Protein AF-A0AAD4CTZ5-F1 (afdb_monomer_lite)

Foldseek 3Di:
DVVVVVVVVVVVVVVCVVVPLFPADAFDKDFLDFDFDQWAWAEWDADLVGKIWIFTLPPATWIWIWPPSVDNDIDIDTQDTDDLFRGWAEKDDLDVQKMKTKTFHAPDVQWFDAQGIAIKIWHCVQVVVPPNDHIDIDGLETDNRAIDWHEKDAQPVRSQWIWIAGLAQQFTWIARSVVSDIDTAGHAPQQWADNPDPHSGRWHYWDDAPQKIWTAGFQQQWIWIWGHDSSRHGDVPIHIDTQEGDPARTWHEWDAQLDNVFRWIWTWGFQQLWIWIQGRNHSIHTRHGHLPDQPRQGWNYWDFHNYDVRNQKIWTKHSQVPPRGRPPDGRTGITIMIGGNVVVVVVVVVVVVVVVVVVVVVVVCVVVVVVVVVVVVVCVVPDDDPVRVVVVVVVVVVVVVVVPDDDDDDDDDDDDYDDDDDDDDDDDDDDDDDDDDDPVVVVVVVPPDPPDPDDDPVPPPPVLLVQLVVLVVVLVCLCPNPPVCPPVPVVVLVVDDPVVSVVVVVVSVVVNVVSVVSNVVSVVVVVVVLVVVLVVLVVVLVVVLVVLVVVCVVPVPPDDPVVSVVVNVVSVVVSVVVNVVVVVVVVVVSVVVVVVVVVCCVVVVDDLFDPQPADDDDPCPPVQFKK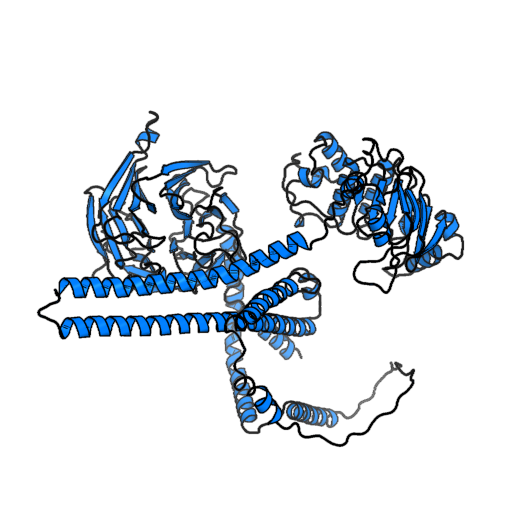WWAQWWFDDPPPPDAILAGGAGDTFGRLAFEEEEEDPSLCQVVVVCVQLVVTDTPDTFMDTVNHTCVNPRSVVSNLQEQEQAPFQDADFFFQCCRLDVPPPDDLVLLLVLCVLLVNCCPRPVVSDRRDGDDPVVDDRLSSLSSSLSSSLRSPHQEYEAEQSLVPDDPVSSVSSVVCCVPRVSRHYYYYHHPDCPCLQVGQKYWYGGSNYTDDIGHPVVQCVDPHPSVVSNVVNVPDDD

Secondary structure (DSSP, 8-state):
-HHHHHHHHHHHHHHHHHH-S--PPPP--EEEEE-SS-BEEEEEEE-TTS-EEEEEEESS-EEEEEESTTSSS-EEEEEEE-SS-SEEEEEEEEETTEEEEEEE-EEETTEE-TT--EEEEEE-HHHHTSS-PPPEEEEEEE-TT---EEEEEE-SS-TTEEEEEETTTTEEEEEETTTTEEEEEEE-GGG---TTSSS--SEEEEEEETTEEEEEETTTTEEEEEEB-TTSSBPTT---EEEEE-SSS-EEEEEE-SSTT---EEEEETTTTEEEEE-TTS-EEEEE--TT-GGGTTEEEEEE--STTTTTEEEEEE-TTSSS-BTTTB--B-EEEEEETHHHHHHHHHHHHHHHHHTTTGGGSHHHHHHHHHHHHHHHHH---HHHHHHHHHHHHHHHHHSS----------------------PPPPP-------THHHHHHHS-SSSS----TTTTSHHHHHHHHHHTTHHHHHHHSTT-TTTTTHHHHHHS-HHHHHHHHHHHHHHHHHHHHHHHHHHHHHHHHHHHHHHHHHHHHHHHHHHHHHHHHH-TTTS-HHHHHHHHHHHHHHHHHHHHHHHHHHHHHHHHHHHHHHHHHHHHS--SS----PPPPPTT-SSS--EEEEEEEE--TT-TT--SEEEEEEEE-TT-EEEEE-STTSSHHHHHHHHTTSS-EEEEEEEETTEEGGGS-HHHHHTTSEEE-SS--PPSSBHHHHH-TT--S-HHHHHHHHHHTT-HHHH-TTS-SSSB--GGGS-HHHHHHHHHHHHHHH--SEEEEESTTTSS-HHHHHHHHHHHHHHSTTSEEEEE-S-GGGGGGSSEEEEEETTEEEEEE-HHHHHTSS-HHHHHHHHHHHS--

Organism: Aspergillus nanangensis (NCBI:txid2582783)

Structure (mmCIF, N/CA/C/O backbone):
data_AF-A0AAD4CTZ5-F1
#
_entry.id   AF-A0AAD4CTZ5-F1
#
loop_
_atom_site.group_PDB
_atom_site.id
_atom_site.type_symbol
_atom_site.label_atom_id
_atom_site.label_alt_id
_atom_site.label_comp_id
_atom_site.label_asym_id
_atom_site.label_entity_id
_atom_site.label_seq_id
_atom_site.pdbx_PDB_ins_code
_atom_site.Cartn_x
_atom_site.Cartn_y
_atom_site.Cartn_z
_atom_site.occupancy
_atom_site.B_iso_or_equiv
_atom_site.auth_seq_id
_atom_site.auth_comp_id
_atom_site.auth_asym_id
_atom_site.auth_atom_id
_atom_site.pdbx_PDB_model_num
ATOM 1 N N . MET A 1 1 ? 13.814 -44.946 15.689 1.00 26.39 1 MET A N 1
ATOM 2 C CA . MET A 1 1 ? 13.131 -43.740 16.218 1.00 26.39 1 MET A CA 1
ATOM 3 C C . MET A 1 1 ? 14.012 -42.493 16.157 1.00 26.39 1 MET A C 1
ATOM 5 O O . MET A 1 1 ? 13.652 -41.620 15.388 1.00 26.39 1 MET A O 1
ATOM 9 N N . LYS A 1 2 ? 15.190 -42.421 16.807 1.00 23.11 2 LYS A N 1
ATOM 10 C CA . LYS A 1 2 ? 16.102 -41.251 16.689 1.00 23.11 2 LYS A CA 1
ATOM 11 C C . LYS A 1 2 ? 16.564 -40.941 15.252 1.00 23.11 2 LYS A C 1
ATOM 13 O O . LYS A 1 2 ? 16.645 -39.777 14.887 1.00 23.11 2 LYS A O 1
ATOM 18 N N . THR A 1 3 ? 16.767 -41.960 14.417 1.00 25.03 3 THR A N 1
ATOM 19 C CA . THR A 1 3 ? 17.158 -41.821 12.999 1.00 25.03 3 THR A CA 1
ATOM 20 C C . THR A 1 3 ? 16.032 -41.278 12.104 1.00 25.03 3 THR A C 1
ATOM 22 O O . THR A 1 3 ? 16.301 -40.612 11.116 1.00 25.03 3 THR A O 1
ATOM 25 N N . ILE A 1 4 ? 14.764 -41.491 12.483 1.00 29.52 4 ILE A N 1
ATOM 26 C CA . ILE A 1 4 ? 13.582 -40.986 11.755 1.00 29.52 4 ILE A CA 1
ATOM 27 C C . ILE A 1 4 ? 13.287 -39.533 12.162 1.00 29.52 4 ILE A C 1
ATOM 29 O O . ILE A 1 4 ? 12.873 -38.731 11.332 1.00 29.52 4 ILE A O 1
ATOM 33 N N . THR A 1 5 ? 13.596 -39.154 13.407 1.00 30.72 5 THR A N 1
ATOM 34 C CA . THR A 1 5 ? 13.559 -37.754 13.860 1.00 30.72 5 THR A CA 1
ATOM 35 C C . THR A 1 5 ? 14.642 -36.909 13.181 1.00 30.72 5 THR A C 1
ATOM 37 O O . THR A 1 5 ? 14.380 -35.768 12.818 1.00 30.72 5 THR A O 1
ATOM 40 N N . HIS A 1 6 ? 15.829 -37.481 12.936 1.00 29.05 6 HIS A N 1
ATOM 41 C CA . HIS A 1 6 ? 16.904 -36.793 12.212 1.00 29.05 6 HIS A CA 1
ATOM 42 C C . HIS A 1 6 ? 16.624 -36.713 10.708 1.00 29.05 6 HIS A C 1
ATOM 44 O O . HIS A 1 6 ? 16.847 -35.657 10.136 1.00 29.05 6 HIS A O 1
ATOM 50 N N . ALA A 1 7 ? 16.042 -37.752 10.091 1.00 28.05 7 ALA A N 1
ATOM 51 C CA . ALA A 1 7 ? 15.601 -37.715 8.691 1.00 28.05 7 ALA A CA 1
ATOM 52 C C . ALA A 1 7 ? 14.455 -36.714 8.446 1.00 28.05 7 ALA A C 1
ATOM 54 O O . ALA A 1 7 ? 14.416 -36.079 7.399 1.00 28.05 7 ALA A O 1
ATOM 55 N N . GLY A 1 8 ? 13.551 -36.528 9.418 1.00 28.39 8 GLY A N 1
ATOM 56 C CA . GLY A 1 8 ? 12.487 -35.521 9.354 1.00 28.39 8 GLY A CA 1
ATOM 57 C C . GLY A 1 8 ? 13.006 -34.085 9.486 1.00 28.39 8 GLY A C 1
ATOM 58 O O . GLY A 1 8 ? 12.566 -33.213 8.739 1.00 28.39 8 GLY A O 1
ATOM 59 N N . LEU A 1 9 ? 13.995 -33.841 10.359 1.00 32.44 9 LEU A N 1
ATOM 60 C CA . LEU A 1 9 ? 14.685 -32.544 10.418 1.00 32.44 9 LEU A CA 1
ATOM 61 C C . LEU A 1 9 ? 15.506 -32.299 9.142 1.00 32.44 9 LEU A C 1
ATOM 63 O O . LEU A 1 9 ? 15.494 -31.191 8.623 1.00 32.44 9 LEU A O 1
ATOM 67 N N . PHE A 1 10 ? 16.139 -33.344 8.599 1.00 32.97 10 PHE A N 1
ATOM 68 C CA . PHE A 1 10 ? 16.882 -33.312 7.336 1.00 32.97 10 PHE A CA 1
ATOM 69 C C . PHE A 1 10 ? 15.995 -33.013 6.129 1.00 32.97 10 PHE A C 1
ATOM 71 O O . PHE A 1 10 ? 16.403 -32.246 5.271 1.00 32.97 10 PHE A O 1
ATOM 78 N N . PHE A 1 11 ? 14.782 -33.571 6.052 1.00 30.88 11 PHE A N 1
ATOM 79 C CA . PHE A 1 11 ? 13.837 -33.263 4.973 1.00 30.88 11 PHE A CA 1
ATOM 80 C C . PHE A 1 11 ? 13.249 -31.857 5.129 1.00 30.88 11 PHE A C 1
ATOM 82 O O . PHE A 1 11 ? 13.026 -31.178 4.136 1.00 30.88 11 PHE A O 1
ATOM 89 N N . SER A 1 12 ? 13.075 -31.390 6.367 1.00 30.84 12 SER A N 1
ATOM 90 C CA . SER A 1 12 ? 12.659 -30.015 6.665 1.00 30.84 12 SER A CA 1
ATOM 91 C C . SER A 1 12 ? 13.754 -29.004 6.318 1.00 30.84 12 SER A C 1
ATOM 93 O O . SER A 1 12 ? 13.438 -27.962 5.766 1.00 30.84 12 SER A O 1
ATOM 95 N N . LEU A 1 13 ? 15.030 -29.328 6.564 1.00 31.84 13 LEU A N 1
ATOM 96 C CA . LEU A 1 13 ? 16.197 -28.508 6.214 1.00 31.84 13 LEU A CA 1
ATOM 97 C C . LEU A 1 13 ? 16.600 -28.626 4.744 1.00 31.84 13 LEU A C 1
ATOM 99 O O . LEU A 1 13 ? 17.092 -27.655 4.201 1.00 31.84 13 LEU A O 1
ATOM 103 N N . ALA A 1 14 ? 16.371 -29.760 4.079 1.00 30.14 14 ALA A N 1
ATOM 104 C CA . ALA A 1 14 ? 16.596 -29.923 2.643 1.00 30.14 14 ALA A CA 1
ATOM 105 C C . ALA A 1 14 ? 15.468 -29.289 1.822 1.00 30.14 14 ALA A C 1
ATOM 107 O O . ALA A 1 14 ? 15.740 -28.721 0.768 1.00 30.14 14 ALA A O 1
ATOM 108 N N . ILE A 1 15 ? 14.222 -29.325 2.316 1.00 32.34 15 ILE A N 1
ATOM 109 C CA . ILE A 1 15 ? 13.124 -28.530 1.760 1.00 32.34 15 ILE A CA 1
ATOM 110 C C . ILE A 1 15 ? 13.366 -27.059 2.069 1.00 32.34 15 ILE A C 1
ATOM 112 O O . ILE A 1 15 ? 13.342 -26.301 1.119 1.00 32.34 15 ILE A O 1
ATOM 116 N N . LEU A 1 16 ? 13.752 -26.655 3.290 1.00 30.48 16 LEU A N 1
ATOM 117 C CA . LEU A 1 16 ? 14.220 -25.282 3.526 1.00 30.48 16 LEU A CA 1
ATOM 118 C C . LEU A 1 16 ? 15.445 -24.932 2.676 1.00 30.48 16 LEU A C 1
ATOM 120 O O . LEU A 1 16 ? 15.533 -23.806 2.255 1.00 30.48 16 LEU A O 1
ATOM 124 N N . ALA A 1 17 ? 16.372 -25.830 2.352 1.00 28.78 17 ALA A N 1
ATOM 125 C CA . ALA A 1 17 ? 17.528 -25.510 1.502 1.00 28.78 17 ALA A CA 1
ATOM 126 C C . ALA A 1 17 ? 17.173 -25.469 0.004 1.00 28.78 17 ALA A C 1
ATOM 128 O O . ALA A 1 17 ? 17.859 -24.814 -0.780 1.00 28.78 17 ALA A O 1
ATOM 129 N N . THR A 1 18 ? 16.093 -26.140 -0.413 1.00 30.77 18 THR A N 1
ATOM 130 C CA . THR A 1 18 ? 15.578 -26.083 -1.793 1.00 30.77 18 THR A CA 1
ATOM 131 C C . THR A 1 18 ? 14.512 -25.003 -1.987 1.00 30.77 18 THR A C 1
ATOM 133 O O . THR A 1 18 ? 14.394 -24.493 -3.099 1.00 30.77 18 THR A O 1
ATOM 136 N N . THR A 1 19 ? 13.811 -24.582 -0.928 1.00 29.69 19 THR A N 1
ATOM 137 C CA . THR A 1 19 ? 12.913 -23.414 -0.900 1.00 29.69 19 THR A CA 1
ATOM 138 C C . THR A 1 19 ? 13.597 -22.133 -0.411 1.00 29.69 19 THR A C 1
ATOM 140 O O . THR A 1 19 ? 13.129 -21.054 -0.745 1.00 29.69 19 THR A O 1
ATOM 143 N N . ALA A 1 20 ? 14.736 -22.216 0.285 1.00 30.55 20 ALA A N 1
ATOM 144 C CA . ALA A 1 20 ? 15.603 -21.097 0.681 1.00 30.55 20 ALA A CA 1
ATOM 145 C C . ALA A 1 20 ? 16.910 -21.048 -0.122 1.00 30.55 20 ALA A C 1
ATOM 147 O O . ALA A 1 20 ? 17.936 -20.557 0.352 1.00 30.55 20 ALA A O 1
ATOM 148 N N . ARG A 1 21 ? 16.849 -21.420 -1.406 1.00 28.69 21 ARG A N 1
ATOM 149 C CA . ARG A 1 21 ? 17.594 -20.633 -2.394 1.00 28.69 21 ARG A CA 1
ATOM 150 C C . ARG A 1 21 ? 16.943 -19.245 -2.440 1.00 28.69 21 ARG A C 1
ATOM 152 O O . ARG A 1 21 ? 16.031 -19.015 -3.223 1.00 28.69 21 ARG A O 1
ATOM 159 N N . ALA A 1 22 ? 17.427 -18.384 -1.543 1.00 33.34 22 ALA A N 1
ATOM 160 C CA . ALA A 1 22 ? 17.098 -16.971 -1.365 1.00 33.34 22 ALA A CA 1
ATOM 161 C C . ALA A 1 22 ? 15.666 -16.657 -0.882 1.00 33.34 22 ALA A C 1
ATOM 163 O O . ALA A 1 22 ? 14.887 -16.046 -1.603 1.00 33.34 22 ALA A O 1
ATOM 164 N N . VAL A 1 23 ? 15.347 -16.972 0.381 1.00 32.47 23 VAL A N 1
ATOM 165 C CA . VAL A 1 23 ? 14.445 -16.083 1.139 1.00 32.47 23 VAL A CA 1
ATOM 166 C C . VAL A 1 23 ? 15.329 -15.001 1.744 1.00 32.47 23 VAL A C 1
ATOM 168 O O . VAL A 1 23 ? 15.874 -15.145 2.837 1.00 32.47 23 VAL A O 1
ATOM 171 N N . SER A 1 24 ? 15.558 -13.949 0.973 1.00 38.56 24 SER A N 1
ATOM 172 C CA . SER A 1 24 ? 15.987 -12.668 1.509 1.00 38.56 24 SER A CA 1
ATOM 173 C C . SER A 1 24 ? 14.822 -12.076 2.297 1.00 38.56 24 SER A C 1
ATOM 175 O O . SER A 1 24 ? 13.679 -12.067 1.842 1.00 38.56 24 SER A O 1
ATOM 177 N N . LEU A 1 25 ? 15.080 -11.585 3.504 1.00 43.81 25 LEU A N 1
ATOM 178 C CA . LEU A 1 25 ? 14.138 -10.648 4.105 1.00 43.81 25 LEU A CA 1
ATOM 179 C C . LEU A 1 25 ? 14.214 -9.358 3.273 1.00 43.81 25 LEU A C 1
ATOM 181 O O . LEU A 1 25 ? 15.328 -8.856 3.085 1.00 43.81 25 LEU A O 1
ATOM 185 N N . PRO A 1 26 ? 13.091 -8.839 2.742 1.00 57.62 26 PRO A N 1
ATOM 186 C CA . PRO A 1 26 ? 13.113 -7.607 1.973 1.00 57.62 26 PRO A CA 1
ATOM 187 C C . PRO A 1 26 ? 13.640 -6.474 2.852 1.00 57.62 26 PRO A C 1
ATOM 189 O O . PRO A 1 26 ? 13.239 -6.324 4.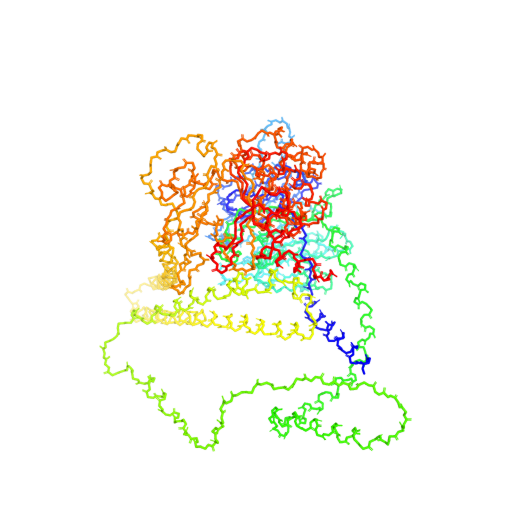009 1.00 57.62 26 PRO A O 1
ATOM 192 N N . LEU A 1 27 ? 14.561 -5.688 2.305 1.00 60.66 27 LEU A N 1
ATOM 193 C CA . LEU A 1 27 ? 15.160 -4.568 3.007 1.00 60.66 27 LEU A CA 1
ATOM 194 C C . LEU A 1 27 ? 14.084 -3.558 3.437 1.00 60.66 27 LEU A C 1
ATOM 196 O O . LEU A 1 27 ? 13.199 -3.234 2.637 1.00 60.66 27 LEU A O 1
ATOM 200 N N . PRO A 1 28 ? 14.153 -3.022 4.671 1.00 64.06 28 PRO A N 1
ATOM 201 C CA . PRO A 1 28 ? 13.252 -1.965 5.099 1.00 64.06 28 PRO A CA 1
ATOM 202 C C . PRO A 1 28 ? 13.543 -0.699 4.286 1.00 64.06 28 PRO A C 1
ATOM 204 O O . PRO A 1 28 ? 14.568 -0.041 4.461 1.00 64.06 28 PRO A O 1
ATOM 207 N N . LEU A 1 29 ? 12.629 -0.371 3.375 1.00 74.62 29 LEU A N 1
ATOM 208 C CA . LEU A 1 29 ? 12.723 0.786 2.491 1.00 74.62 29 LEU A CA 1
ATOM 209 C C . LEU A 1 29 ? 11.889 1.948 3.027 1.00 74.62 29 LEU A C 1
ATOM 211 O O . LEU A 1 29 ? 10.690 1.803 3.270 1.00 74.62 29 LEU A O 1
ATOM 215 N N . ARG A 1 30 ? 12.505 3.128 3.136 1.00 83.31 30 ARG A N 1
ATOM 216 C CA . ARG A 1 30 ? 11.809 4.397 3.387 1.00 83.31 30 ARG A CA 1
ATOM 217 C C . ARG A 1 30 ? 11.615 5.133 2.067 1.00 83.31 30 ARG A C 1
ATOM 219 O O . ARG A 1 30 ? 12.548 5.238 1.279 1.00 83.31 30 ARG A O 1
ATOM 226 N N . THR A 1 31 ? 10.441 5.710 1.832 1.00 86.75 31 THR A N 1
ATOM 227 C CA . THR A 1 31 ? 10.275 6.688 0.743 1.00 86.75 31 THR A CA 1
ATOM 228 C C . THR A 1 31 ? 10.797 8.037 1.230 1.00 86.75 31 THR A C 1
ATOM 230 O O . THR A 1 31 ? 10.217 8.610 2.146 1.00 86.75 31 THR A O 1
ATOM 233 N N . ALA A 1 32 ? 11.900 8.532 0.661 1.00 85.12 32 ALA A N 1
ATOM 234 C CA . ALA A 1 32 ? 12.399 9.875 0.964 1.00 85.12 32 ALA A CA 1
ATOM 235 C C . ALA A 1 32 ? 11.559 10.949 0.272 1.00 85.12 32 ALA A C 1
ATOM 237 O O . ALA A 1 32 ? 11.262 11.979 0.866 1.00 85.12 32 ALA A O 1
ATOM 238 N N . TYR A 1 33 ? 11.150 10.708 -0.973 1.00 87.56 33 TYR A N 1
ATOM 239 C CA . TYR A 1 33 ? 10.303 11.639 -1.709 1.00 87.56 33 TYR A CA 1
ATOM 240 C C . TYR A 1 33 ? 9.423 10.904 -2.720 1.00 87.56 33 TYR A C 1
ATOM 242 O O . TYR A 1 33 ? 9.869 9.936 -3.335 1.00 87.56 33 TYR A O 1
ATOM 250 N N . GLN A 1 34 ? 8.199 11.392 -2.926 1.00 89.06 34 GLN A N 1
ATOM 251 C CA . GLN A 1 34 ? 7.277 10.904 -3.950 1.00 89.06 34 GLN A CA 1
ATOM 252 C C . GLN A 1 34 ? 6.709 12.077 -4.751 1.00 89.06 34 GLN A C 1
ATOM 254 O O . GLN A 1 34 ? 6.250 13.067 -4.180 1.00 89.06 34 GLN A O 1
ATOM 259 N N . PHE A 1 35 ? 6.707 11.952 -6.078 1.00 86.75 35 PHE A N 1
ATOM 260 C CA . PHE A 1 35 ? 6.048 12.921 -6.949 1.00 86.75 35 PHE A CA 1
ATOM 261 C C . PHE A 1 35 ? 4.520 12.813 -6.819 1.00 86.75 35 PHE A C 1
ATOM 263 O O . PHE A 1 35 ? 3.962 11.722 -6.751 1.00 86.75 35 PHE A O 1
ATOM 270 N N . SER A 1 36 ? 3.821 13.950 -6.810 1.00 82.94 36 SER A N 1
ATOM 271 C CA . SER A 1 36 ? 2.356 13.996 -6.669 1.00 82.94 36 SER A CA 1
ATOM 272 C C . SER A 1 36 ? 1.594 13.584 -7.934 1.00 82.94 36 SER A C 1
ATOM 274 O O . SER A 1 36 ? 0.419 13.231 -7.861 1.00 82.94 36 SER A O 1
ATOM 276 N N . LEU A 1 37 ? 2.254 13.627 -9.095 1.00 84.81 37 LEU A N 1
ATOM 277 C CA . LEU A 1 37 ? 1.720 13.203 -10.389 1.00 84.81 37 LEU A CA 1
ATOM 278 C C . LEU A 1 37 ? 2.503 11.995 -10.918 1.00 84.81 37 LEU A C 1
ATOM 280 O O . LEU A 1 37 ? 3.702 11.897 -10.634 1.00 84.81 37 LEU A O 1
ATOM 284 N N . PRO A 1 38 ? 1.878 11.129 -11.744 1.00 85.94 38 PRO A N 1
ATOM 285 C CA . PRO A 1 38 ? 2.576 10.067 -12.463 1.00 85.94 38 PRO A CA 1
ATOM 286 C C . PRO A 1 38 ? 3.830 10.596 -13.162 1.00 85.94 38 PRO A C 1
ATOM 288 O O . PRO A 1 38 ? 3.745 11.417 -14.076 1.00 85.94 38 PRO A O 1
ATOM 291 N N . THR A 1 39 ? 4.990 10.143 -12.696 1.00 88.94 39 THR A N 1
ATOM 292 C CA . THR A 1 39 ? 6.305 10.633 -13.120 1.00 88.94 39 THR A CA 1
ATOM 293 C C . THR A 1 39 ? 7.211 9.435 -13.329 1.00 88.94 39 THR A C 1
ATOM 295 O O . THR A 1 39 ? 7.388 8.643 -12.406 1.00 88.94 39 THR A O 1
ATOM 298 N N . TYR A 1 40 ? 7.808 9.326 -14.515 1.00 90.38 40 TYR A N 1
ATOM 299 C CA . TYR A 1 40 ? 8.811 8.305 -14.801 1.00 90.38 40 TYR A CA 1
ATOM 300 C C . TYR A 1 40 ? 10.190 8.883 -14.487 1.00 90.38 40 TYR A C 1
ATOM 302 O O . TYR A 1 40 ? 10.764 9.600 -15.316 1.00 90.38 40 TYR A O 1
ATOM 310 N N . LEU A 1 41 ? 10.718 8.588 -13.295 1.00 91.94 41 LEU A N 1
ATOM 311 C CA . LEU A 1 41 ? 12.142 8.783 -13.025 1.00 91.94 41 LEU A CA 1
ATOM 312 C C . LEU A 1 41 ? 12.923 7.760 -13.846 1.00 91.94 41 LEU A C 1
ATOM 314 O O . LEU A 1 41 ? 12.542 6.593 -13.878 1.00 91.94 41 LEU A O 1
ATOM 318 N N . ASN A 1 42 ? 13.984 8.193 -14.523 1.00 90.44 42 ASN A N 1
ATOM 319 C CA . ASN A 1 42 ? 14.766 7.315 -15.394 1.00 90.44 42 ASN A CA 1
ATOM 320 C C . ASN A 1 42 ? 16.115 6.935 -14.789 1.00 90.44 42 ASN A C 1
ATOM 322 O O . ASN A 1 42 ? 16.544 5.790 -14.879 1.00 90.44 42 ASN A O 1
ATOM 326 N N . ASN A 1 43 ? 16.797 7.897 -14.174 1.00 92.81 43 ASN A N 1
ATOM 327 C CA . ASN A 1 43 ? 18.130 7.695 -13.620 1.00 92.81 43 ASN A CA 1
ATOM 328 C C . ASN A 1 43 ? 18.389 8.664 -12.470 1.00 92.81 43 ASN A C 1
ATOM 330 O O . ASN A 1 43 ? 17.748 9.720 -12.398 1.00 92.81 43 ASN A O 1
ATOM 334 N N . LEU A 1 44 ? 19.353 8.324 -11.618 1.00 94.00 44 LEU A N 1
ATOM 335 C CA . LEU A 1 44 ? 19.806 9.159 -10.516 1.00 94.00 44 LEU A CA 1
ATOM 336 C C . LEU A 1 44 ? 21.334 9.200 -10.452 1.00 94.00 44 LEU A C 1
ATOM 338 O O . LEU A 1 44 ? 22.008 8.209 -10.719 1.00 94.00 44 LEU A O 1
ATOM 342 N N . PHE A 1 45 ? 21.872 10.347 -10.057 1.00 93.69 45 PHE A N 1
ATOM 343 C CA . PHE A 1 45 ? 23.292 10.545 -9.799 1.00 93.69 45 PHE A CA 1
ATOM 344 C C . PHE A 1 45 ? 23.479 11.246 -8.461 1.00 93.69 45 PHE A C 1
ATOM 346 O O . PHE A 1 45 ? 22.816 12.246 -8.188 1.00 93.69 45 PHE A O 1
ATOM 353 N N . ILE A 1 46 ? 24.392 10.733 -7.642 1.00 92.56 46 ILE A N 1
ATOM 354 C CA . ILE A 1 46 ? 24.698 11.286 -6.324 1.00 92.56 46 ILE A CA 1
ATOM 355 C C . ILE A 1 46 ? 26.044 11.989 -6.415 1.00 92.56 46 ILE A C 1
ATOM 357 O O . ILE A 1 46 ? 27.059 11.381 -6.757 1.00 92.56 46 ILE A O 1
ATOM 361 N N . ARG A 1 47 ? 26.040 13.290 -6.142 1.00 89.56 47 ARG A N 1
ATOM 362 C CA . ARG A 1 47 ? 27.247 14.112 -6.151 1.00 89.56 47 ARG A CA 1
ATOM 363 C C . ARG A 1 47 ? 28.056 13.902 -4.876 1.00 89.56 47 ARG A C 1
ATOM 365 O O . ARG A 1 47 ? 27.452 13.682 -3.832 1.00 89.56 47 ARG A O 1
ATOM 372 N N . PRO A 1 48 ? 29.383 14.134 -4.895 1.00 85.94 48 PRO A N 1
ATOM 373 C CA . PRO A 1 48 ? 30.236 14.036 -3.706 1.00 85.94 48 PRO A CA 1
ATOM 374 C C . PRO A 1 48 ? 29.768 14.860 -2.495 1.00 85.94 48 PRO A C 1
ATOM 376 O O . PRO A 1 48 ? 30.084 14.516 -1.360 1.00 85.94 48 PRO A O 1
ATOM 379 N N . ASN A 1 49 ? 29.011 15.938 -2.722 1.00 84.88 49 ASN A N 1
ATOM 380 C CA . ASN A 1 49 ? 28.434 16.780 -1.672 1.00 84.88 49 ASN A CA 1
ATOM 381 C C . ASN A 1 49 ? 27.108 16.242 -1.085 1.00 84.88 49 ASN A C 1
ATOM 383 O O . ASN A 1 49 ? 26.558 16.884 -0.195 1.00 84.88 49 ASN A O 1
ATOM 387 N N . GLY A 1 50 ? 26.605 15.101 -1.566 1.00 86.31 50 GLY A N 1
ATOM 388 C CA . GLY A 1 50 ? 25.370 14.449 -1.122 1.00 86.31 50 GLY A CA 1
ATOM 389 C C . GLY A 1 50 ? 24.099 14.869 -1.862 1.00 86.31 50 GLY A C 1
ATOM 390 O O . GLY A 1 50 ? 23.042 14.297 -1.600 1.00 86.31 50 GLY A O 1
ATOM 391 N N . ASP A 1 51 ? 24.168 15.835 -2.781 1.00 89.31 51 ASP A N 1
ATOM 392 C CA . ASP A 1 51 ? 23.004 16.207 -3.588 1.00 89.31 51 ASP A CA 1
ATOM 393 C C . ASP A 1 51 ? 22.702 15.122 -4.626 1.00 89.31 51 ASP A C 1
ATOM 395 O O . ASP A 1 51 ? 23.603 14.616 -5.304 1.00 89.31 51 ASP A O 1
ATOM 399 N N . ILE A 1 52 ? 21.418 14.814 -4.805 1.00 93.19 52 ILE A N 1
ATOM 400 C CA . ILE A 1 52 ? 20.956 13.811 -5.767 1.00 93.19 52 ILE A CA 1
ATOM 401 C C . ILE A 1 52 ? 20.327 14.515 -6.961 1.00 93.19 52 ILE A C 1
ATOM 403 O O . ILE A 1 52 ? 19.447 15.355 -6.803 1.00 93.19 52 ILE A O 1
ATOM 407 N N . TYR A 1 53 ? 20.747 14.150 -8.165 1.00 94.12 53 TYR A N 1
ATOM 408 C CA . TYR A 1 53 ? 20.167 14.630 -9.412 1.00 94.12 53 TYR A CA 1
ATOM 409 C C . TYR A 1 53 ? 19.393 13.502 -10.068 1.00 94.12 53 TYR A C 1
ATOM 411 O O . TYR A 1 53 ? 19.940 12.422 -10.273 1.00 94.12 53 TYR A O 1
ATOM 419 N N . VAL A 1 54 ? 18.133 13.755 -10.410 1.00 94.25 54 VAL A N 1
ATOM 420 C CA . VAL A 1 54 ? 17.266 12.775 -11.069 1.00 94.25 54 VAL A CA 1
ATOM 421 C C . VAL A 1 54 ? 16.817 13.280 -12.433 1.00 94.25 54 VAL A C 1
ATOM 423 O O . VAL A 1 54 ? 16.515 14.462 -12.619 1.00 94.25 54 VAL A O 1
ATOM 426 N N . THR A 1 55 ? 16.783 12.362 -13.393 1.00 94.38 55 THR A N 1
ATOM 427 C CA . THR A 1 55 ? 16.293 12.593 -14.759 1.00 94.38 55 THR A CA 1
ATOM 428 C C . THR A 1 55 ? 14.905 11.993 -14.922 1.00 94.38 55 THR A C 1
ATOM 430 O O . THR A 1 55 ? 14.559 11.015 -14.252 1.00 94.38 55 THR A O 1
ATOM 433 N N . THR A 1 56 ? 14.095 12.581 -15.799 1.00 92.31 56 THR A N 1
ATOM 434 C CA . THR A 1 56 ? 12.707 12.164 -16.024 1.00 92.31 56 THR A CA 1
ATOM 435 C C . THR A 1 56 ? 12.403 12.051 -17.508 1.00 92.31 56 THR A C 1
ATOM 437 O O . THR A 1 56 ? 12.869 12.850 -18.317 1.00 92.31 56 THR A O 1
ATOM 440 N N . VAL A 1 57 ? 11.594 11.053 -17.856 1.00 87.44 57 VAL A N 1
ATOM 441 C CA . VAL A 1 57 ? 11.113 10.831 -19.233 1.00 87.44 57 VAL A CA 1
ATOM 442 C C . VAL A 1 57 ? 9.627 11.178 -19.361 1.00 87.44 57 VAL A C 1
ATOM 444 O O . VAL A 1 57 ? 9.152 11.503 -20.442 1.00 87.44 57 VAL A O 1
ATOM 447 N N . TRP A 1 58 ? 8.882 11.157 -18.253 1.00 85.50 58 TRP A N 1
ATOM 448 C CA . TRP A 1 58 ? 7.459 11.489 -18.213 1.00 85.50 58 TRP A CA 1
ATOM 449 C C . TRP A 1 58 ? 7.138 12.310 -16.957 1.00 85.50 58 TRP A C 1
ATOM 451 O O . TRP A 1 58 ? 7.674 11.969 -15.900 1.00 85.50 58 TRP A O 1
ATOM 461 N N . PRO A 1 59 ? 6.256 13.330 -17.014 1.00 81.75 59 PRO A N 1
ATOM 462 C CA . PRO A 1 59 ? 5.473 13.768 -18.180 1.00 81.75 59 PRO A CA 1
ATOM 463 C C . PRO A 1 59 ? 6.277 14.532 -19.237 1.00 81.75 59 PRO A C 1
ATOM 465 O O . PRO A 1 59 ? 5.911 14.493 -20.404 1.00 81.75 59 PRO A O 1
ATOM 468 N N . ASN A 1 60 ? 7.375 15.177 -18.842 1.00 87.81 60 ASN A N 1
ATOM 469 C CA . ASN A 1 60 ? 8.278 15.897 -19.737 1.00 87.81 60 ASN A CA 1
ATOM 470 C C . ASN A 1 60 ? 9.725 15.557 -19.382 1.00 87.81 60 ASN A C 1
ATOM 472 O O . ASN A 1 60 ? 10.020 15.300 -18.212 1.00 87.81 60 ASN A O 1
ATOM 476 N N . ALA A 1 61 ? 10.630 15.675 -20.352 1.00 92.31 61 ALA A N 1
ATOM 477 C CA . ALA A 1 61 ? 12.064 15.676 -20.097 1.00 92.31 61 ALA A CA 1
ATOM 478 C C . ALA A 1 61 ? 12.413 16.769 -19.085 1.00 92.31 61 ALA A C 1
ATOM 480 O O . ALA A 1 61 ? 12.293 17.957 -19.380 1.00 92.31 61 ALA A O 1
ATOM 481 N N . SER A 1 62 ? 12.827 16.376 -17.884 1.00 93.88 62 SER A N 1
ATOM 482 C CA . SER A 1 62 ? 13.213 17.322 -16.833 1.00 93.88 62 SER A CA 1
ATOM 483 C C . SER A 1 62 ? 14.373 16.793 -15.999 1.00 93.88 62 SER A C 1
ATOM 485 O O . SER A 1 62 ? 14.599 15.581 -15.913 1.00 93.88 62 SER A O 1
ATOM 487 N N . ILE A 1 63 ? 15.099 17.718 -15.375 1.00 94.56 63 ILE A N 1
ATOM 488 C CA . ILE A 1 63 ? 16.145 17.437 -14.389 1.00 94.56 63 ILE A CA 1
ATOM 489 C C . ILE A 1 63 ? 15.721 18.072 -13.070 1.00 94.56 63 ILE A C 1
ATOM 491 O O . ILE A 1 63 ? 15.390 19.261 -13.022 1.00 94.56 63 ILE A O 1
ATOM 495 N N . TYR A 1 64 ? 15.769 17.289 -11.998 1.00 93.62 64 TYR A N 1
ATOM 496 C CA . TYR A 1 64 ? 15.529 17.765 -10.643 1.00 93.62 64 TYR A CA 1
ATOM 497 C C . TYR A 1 64 ? 16.757 17.532 -9.767 1.00 93.62 64 TYR A C 1
ATOM 499 O O . TYR A 1 64 ? 17.494 16.569 -9.974 1.00 93.62 64 TYR A O 1
ATOM 507 N N . SER A 1 65 ? 16.948 18.394 -8.772 1.00 92.56 65 SER A N 1
ATOM 508 C CA . SER A 1 65 ? 17.922 18.204 -7.699 1.00 92.56 65 SER A CA 1
ATOM 509 C C . SER A 1 65 ? 17.210 17.997 -6.367 1.00 92.56 65 SER A C 1
ATOM 511 O O . SER A 1 65 ? 16.252 18.709 -6.063 1.00 92.56 65 SER A O 1
ATOM 513 N N . ILE A 1 66 ? 17.723 17.089 -5.550 1.00 90.38 66 ILE A N 1
ATOM 514 C CA . ILE A 1 66 ? 17.261 16.808 -4.195 1.00 90.38 66 ILE A CA 1
ATOM 515 C C . ILE A 1 66 ? 18.424 17.097 -3.258 1.00 90.38 66 ILE A C 1
ATOM 517 O O . ILE A 1 66 ? 19.458 16.429 -3.328 1.00 90.38 66 ILE A O 1
ATOM 521 N N . SER A 1 67 ? 18.251 18.087 -2.389 1.00 86.75 67 SER A N 1
ATOM 522 C CA . SER A 1 67 ? 19.216 18.400 -1.338 1.00 86.75 67 SER A CA 1
ATOM 523 C C . SER A 1 67 ? 18.744 17.858 0.011 1.00 86.75 67 SER A C 1
ATOM 525 O O . SER A 1 67 ? 17.543 17.721 0.267 1.00 86.75 67 SER A O 1
ATOM 527 N N . ALA A 1 68 ? 19.712 17.516 0.866 1.00 81.12 68 ALA A N 1
ATOM 528 C CA . ALA A 1 68 ? 19.489 16.874 2.165 1.00 81.12 68 ALA A CA 1
ATOM 529 C C . ALA A 1 68 ? 18.544 15.646 2.095 1.00 81.12 68 ALA A C 1
ATOM 531 O O . ALA A 1 68 ? 17.551 15.593 2.831 1.00 81.12 68 ALA A O 1
ATOM 532 N N . PRO A 1 69 ? 18.837 14.645 1.238 1.00 77.44 69 PRO A N 1
ATOM 533 C CA . PRO A 1 69 ? 17.927 13.528 0.950 1.00 77.44 69 PRO A CA 1
ATOM 534 C C . PRO A 1 69 ? 17.601 12.646 2.173 1.00 77.44 69 PRO A C 1
ATOM 536 O O . PRO A 1 69 ? 16.546 12.016 2.213 1.00 77.44 69 PRO A O 1
ATOM 539 N N . ASN A 1 70 ? 18.466 12.651 3.193 1.00 72.69 70 ASN A N 1
ATOM 540 C CA . ASN A 1 70 ? 18.270 11.930 4.456 1.00 72.69 70 ASN A CA 1
ATOM 541 C C . ASN A 1 70 ? 17.602 12.749 5.566 1.00 72.69 70 ASN A C 1
ATOM 543 O O . ASN A 1 70 ? 17.386 12.224 6.655 1.00 72.69 70 ASN A O 1
ATOM 547 N N . SER A 1 71 ? 17.294 14.026 5.332 1.00 75.88 71 SER A N 1
ATOM 548 C CA . SER A 1 71 ? 16.537 14.813 6.308 1.00 75.88 71 SER A CA 1
ATOM 549 C C . SER A 1 71 ? 15.073 14.359 6.366 1.00 75.88 71 SER A C 1
ATOM 551 O O . SER A 1 71 ? 14.596 13.617 5.502 1.00 75.88 71 SER A O 1
ATOM 553 N N . ASP A 1 72 ? 14.338 14.817 7.377 1.00 69.88 72 ASP A N 1
ATOM 554 C CA . ASP A 1 72 ? 12.886 14.600 7.456 1.00 69.88 72 ASP A CA 1
ATOM 555 C C . ASP A 1 72 ? 12.117 15.404 6.393 1.00 69.88 72 ASP A C 1
ATOM 557 O O . ASP A 1 72 ? 10.960 15.110 6.091 1.00 69.88 72 ASP A O 1
ATOM 561 N N . HIS A 1 73 ? 12.775 16.394 5.779 1.00 72.75 73 HIS A N 1
ATOM 562 C CA . HIS A 1 73 ? 12.200 17.294 4.783 1.00 72.75 73 HIS A CA 1
ATOM 563 C C . HIS A 1 73 ? 13.165 17.511 3.603 1.00 72.75 73 HIS A C 1
ATOM 565 O O . HIS A 1 73 ? 13.724 18.604 3.459 1.00 72.75 73 HIS A O 1
ATOM 571 N N . PRO A 1 74 ? 13.385 16.495 2.746 1.00 83.38 74 PRO A N 1
ATOM 572 C CA . PRO A 1 74 ? 14.238 16.648 1.574 1.00 83.38 74 PRO A CA 1
ATOM 573 C C . PRO A 1 74 ? 13.675 17.718 0.637 1.00 83.38 74 PRO A C 1
ATOM 575 O O . PRO A 1 74 ? 12.473 17.762 0.357 1.00 83.38 74 PRO A O 1
ATOM 578 N N . VAL A 1 75 ? 14.550 18.591 0.136 1.00 85.31 75 VAL A N 1
ATOM 579 C CA . VAL A 1 75 ? 14.139 19.718 -0.706 1.00 85.31 75 VAL A CA 1
ATOM 580 C C . VAL A 1 75 ? 14.337 19.353 -2.169 1.00 85.31 75 VAL A C 1
ATOM 582 O O . VAL A 1 75 ? 15.457 19.297 -2.674 1.00 85.31 75 VAL A O 1
ATOM 585 N N . MET A 1 76 ? 13.221 19.129 -2.858 1.00 87.19 76 MET A N 1
ATOM 586 C CA . MET A 1 76 ? 13.182 18.897 -4.298 1.00 87.19 76 MET A CA 1
ATOM 587 C C . MET A 1 76 ? 13.117 20.229 -5.053 1.00 87.19 76 MET A C 1
ATOM 589 O O . MET A 1 76 ? 12.214 21.034 -4.829 1.00 87.19 76 MET A O 1
ATOM 593 N N . THR A 1 77 ? 14.036 20.440 -5.993 1.00 90.00 77 THR A N 1
ATOM 594 C CA . THR A 1 77 ? 14.084 21.633 -6.849 1.00 90.00 77 THR A CA 1
ATOM 595 C C . THR A 1 77 ? 14.092 21.226 -8.318 1.00 90.00 77 THR A C 1
ATOM 597 O O . THR A 1 77 ? 14.955 20.468 -8.758 1.00 90.00 77 THR A O 1
ATOM 600 N N . LEU A 1 78 ? 13.140 21.744 -9.099 1.00 91.62 78 LEU A N 1
ATOM 601 C CA . LEU A 1 78 ? 13.159 21.617 -10.557 1.00 91.62 78 LEU A CA 1
ATOM 602 C C . LEU A 1 78 ? 14.268 22.509 -11.123 1.00 91.62 78 LEU A C 1
ATOM 604 O O . LEU A 1 78 ? 14.213 23.730 -10.980 1.00 91.62 78 LEU A O 1
ATOM 608 N N . ILE A 1 79 ? 15.253 21.902 -11.784 1.00 91.06 79 ILE A N 1
ATOM 609 C CA . ILE A 1 79 ? 16.362 22.625 -12.416 1.00 91.06 79 ILE A CA 1
ATOM 610 C C . ILE A 1 79 ? 15.936 23.131 -13.792 1.00 91.06 79 ILE A C 1
ATOM 612 O O . ILE A 1 79 ? 16.105 24.311 -14.108 1.00 91.06 79 ILE A O 1
ATOM 616 N N . HIS A 1 80 ? 15.384 22.236 -14.613 1.00 90.88 80 HIS A N 1
ATOM 617 C CA . HIS A 1 80 ? 14.956 22.561 -15.967 1.00 90.88 80 HIS A CA 1
ATOM 618 C C . HIS A 1 80 ? 13.960 21.537 -16.512 1.00 90.88 80 HIS A C 1
ATOM 620 O O . HIS A 1 80 ? 14.073 20.347 -16.214 1.00 90.88 80 HIS A O 1
ATOM 626 N N . THR A 1 81 ? 13.043 22.009 -17.353 1.00 91.44 81 THR A N 1
ATOM 627 C CA . THR A 1 81 ? 12.164 21.193 -18.199 1.00 91.44 81 THR A CA 1
ATOM 628 C C . THR A 1 81 ? 12.435 21.580 -19.644 1.00 91.44 81 THR A C 1
ATOM 630 O O . THR A 1 81 ? 12.532 22.768 -19.945 1.00 91.44 81 THR A O 1
ATOM 633 N N . PHE A 1 82 ? 12.590 20.585 -20.507 1.00 89.31 82 PHE A N 1
ATOM 634 C CA . PHE A 1 82 ? 12.964 20.767 -21.901 1.00 89.31 82 PHE A CA 1
ATOM 635 C C . PHE A 1 82 ? 11.731 20.734 -22.805 1.00 89.31 82 PHE A C 1
ATOM 637 O O . PHE A 1 82 ? 10.875 19.864 -22.648 1.00 89.31 82 PHE A O 1
ATOM 644 N N . ASP A 1 83 ? 11.692 21.645 -23.777 1.00 84.00 83 ASP A N 1
ATOM 645 C CA . ASP A 1 83 ? 10.644 21.693 -24.805 1.00 84.00 83 ASP A CA 1
ATOM 646 C C . ASP A 1 83 ? 11.072 20.974 -26.101 1.00 84.00 83 ASP A C 1
ATOM 648 O O . ASP A 1 83 ? 10.246 20.385 -26.797 1.00 84.00 83 ASP A O 1
ATOM 652 N N . ASP A 1 84 ? 12.374 20.997 -26.416 1.00 82.50 84 ASP A N 1
ATOM 653 C CA . ASP A 1 84 ? 12.931 20.506 -27.690 1.00 82.50 84 ASP A CA 1
ATOM 654 C C . ASP A 1 84 ? 13.289 19.008 -27.680 1.00 82.50 84 ASP A C 1
ATOM 656 O O . ASP A 1 84 ? 13.513 18.400 -28.729 1.00 82.50 84 ASP A O 1
ATOM 660 N N . ILE A 1 85 ? 13.366 18.407 -26.492 1.00 88.62 85 ILE A N 1
ATOM 661 C CA . ILE A 1 85 ? 13.612 16.978 -26.278 1.00 88.62 85 ILE A CA 1
ATOM 662 C C . ILE A 1 85 ? 12.565 16.437 -25.308 1.00 88.62 85 ILE A C 1
ATOM 664 O O . ILE A 1 85 ? 12.104 17.159 -24.430 1.00 88.62 85 ILE A O 1
ATOM 668 N N . ASN A 1 86 ? 12.192 15.164 -25.448 1.00 87.62 86 ASN A N 1
ATOM 669 C CA . ASN A 1 86 ? 11.142 14.552 -24.625 1.00 87.62 86 ASN A CA 1
ATOM 670 C C . ASN A 1 86 ? 11.646 13.413 -23.723 1.00 87.62 86 ASN A C 1
ATOM 672 O O . ASN A 1 86 ? 10.851 12.828 -22.996 1.00 87.62 86 ASN A O 1
ATOM 676 N N . ALA A 1 87 ? 12.954 13.133 -23.718 1.00 88.94 87 ALA A N 1
ATOM 677 C CA . ALA A 1 87 ? 13.572 12.209 -22.776 1.00 88.94 87 ALA A CA 1
ATOM 678 C C . ALA A 1 87 ? 14.938 12.708 -22.280 1.00 88.94 87 ALA A C 1
ATOM 680 O O . ALA A 1 87 ? 15.793 13.081 -23.087 1.00 88.94 87 ALA A O 1
ATOM 681 N N . THR A 1 88 ? 15.165 12.631 -20.963 1.00 92.81 88 THR A N 1
ATOM 682 C CA . THR A 1 88 ? 16.505 12.640 -20.352 1.00 92.81 88 THR A CA 1
ATOM 683 C C . THR A 1 88 ? 16.774 11.283 -19.704 1.00 92.81 88 THR A C 1
ATOM 685 O O . THR A 1 88 ? 15.973 10.810 -18.898 1.00 92.81 88 THR A O 1
ATOM 688 N N . THR A 1 89 ? 17.864 10.613 -20.093 1.00 90.69 89 THR A N 1
ATOM 689 C CA . THR A 1 89 ? 18.042 9.174 -19.801 1.00 90.69 89 THR A CA 1
ATOM 690 C C . THR A 1 89 ? 19.151 8.856 -18.802 1.00 90.69 89 THR A C 1
ATOM 692 O O . THR A 1 89 ? 19.035 7.901 -18.039 1.00 90.69 89 THR A O 1
ATOM 695 N N . ALA A 1 90 ? 20.215 9.649 -18.738 1.00 93.75 90 ALA A N 1
ATOM 696 C CA . ALA A 1 90 ? 21.269 9.462 -17.743 1.00 93.75 90 ALA A CA 1
ATOM 697 C C . ALA A 1 90 ? 21.990 10.776 -17.456 1.00 93.75 90 ALA A C 1
ATOM 699 O O . ALA A 1 90 ? 21.924 11.704 -18.261 1.00 93.75 90 ALA A O 1
ATOM 700 N N . ILE A 1 91 ? 22.672 10.856 -16.314 1.00 95.38 91 ILE A N 1
ATOM 701 C CA . ILE A 1 91 ? 23.382 12.056 -15.865 1.00 95.38 91 ILE A CA 1
ATOM 702 C C . ILE A 1 91 ? 24.622 11.677 -15.043 1.00 95.38 91 ILE A C 1
ATOM 704 O O . ILE A 1 91 ? 24.598 10.698 -14.301 1.00 95.38 91 ILE A O 1
ATOM 708 N N . VAL A 1 92 ? 25.710 12.437 -15.186 1.00 95.12 92 VAL A N 1
ATOM 709 C CA . VAL A 1 92 ? 26.968 12.273 -14.438 1.00 95.12 92 VAL A CA 1
ATOM 710 C C . VAL A 1 92 ? 27.680 13.619 -14.290 1.00 95.12 92 VAL A C 1
ATOM 712 O O . VAL A 1 92 ? 27.527 14.503 -15.127 1.00 95.12 92 VAL A O 1
ATOM 715 N N . GLU A 1 93 ? 28.483 13.798 -13.246 1.00 94.31 93 GLU A N 1
ATOM 716 C CA . GLU A 1 93 ? 29.363 14.966 -13.109 1.00 94.31 93 GLU A CA 1
ATOM 717 C C . GLU A 1 93 ? 30.688 14.744 -13.858 1.00 94.31 93 GLU A C 1
ATOM 719 O O . GLU A 1 93 ? 31.354 13.733 -13.652 1.00 94.31 93 GLU A O 1
ATOM 724 N N . THR A 1 94 ? 31.066 15.685 -14.732 1.00 94.12 94 THR A N 1
ATOM 725 C CA . THR A 1 94 ? 32.314 15.620 -15.528 1.00 94.12 94 THR A CA 1
ATOM 726 C C . THR A 1 94 ? 33.379 16.574 -15.013 1.00 94.12 94 THR A C 1
ATOM 728 O O . THR A 1 94 ? 34.572 16.327 -15.142 1.00 94.12 94 THR A O 1
ATOM 731 N N . ARG A 1 95 ? 32.965 17.689 -14.407 1.00 91.50 95 ARG A N 1
ATOM 732 C CA . ARG A 1 95 ? 33.830 18.654 -13.717 1.00 91.50 95 ARG A CA 1
ATOM 733 C C . ARG A 1 95 ? 33.074 19.199 -12.506 1.00 91.50 95 ARG A C 1
ATOM 735 O O . ARG A 1 95 ? 31.847 19.152 -12.506 1.00 91.50 95 ARG A O 1
ATOM 742 N N . PRO A 1 96 ? 33.757 19.778 -11.505 1.00 90.00 96 PRO A N 1
ATOM 743 C CA . PRO A 1 96 ? 33.083 20.344 -10.342 1.00 90.00 96 PRO A CA 1
ATOM 744 C C . PRO A 1 96 ? 31.968 21.328 -10.730 1.00 90.00 96 PRO A C 1
ATOM 746 O O . PRO A 1 96 ? 32.233 22.385 -11.309 1.00 90.00 96 PRO A O 1
ATOM 749 N N . ASN A 1 97 ? 30.729 20.984 -10.372 1.00 90.00 97 ASN A N 1
ATOM 750 C CA . ASN A 1 97 ? 29.494 21.722 -10.665 1.00 90.00 97 ASN A CA 1
ATOM 751 C C . ASN A 1 97 ? 29.093 21.770 -12.151 1.00 90.00 97 ASN A C 1
ATOM 753 O O . ASN A 1 97 ? 28.287 22.617 -12.537 1.00 90.00 97 ASN A O 1
ATOM 757 N N . VAL A 1 98 ? 29.629 20.872 -12.979 1.00 93.06 98 VAL A N 1
ATOM 758 C CA . VAL A 1 98 ? 29.263 20.726 -14.392 1.00 93.06 98 VAL A CA 1
ATOM 759 C C . VAL A 1 98 ? 28.896 19.271 -14.661 1.00 93.06 98 VAL A C 1
ATOM 761 O O . VAL A 1 98 ? 29.737 18.371 -14.573 1.00 93.06 98 VAL A O 1
ATOM 764 N N . LEU A 1 99 ? 27.627 19.042 -14.989 1.00 94.94 99 LEU A N 1
ATOM 765 C CA . LEU A 1 99 ? 27.083 17.717 -15.256 1.00 94.94 99 LEU A CA 1
ATOM 766 C C . LEU A 1 99 ? 26.925 17.502 -16.759 1.00 94.94 99 LEU A C 1
ATOM 768 O O . LEU A 1 99 ? 26.521 18.409 -17.481 1.00 94.94 99 LEU A O 1
ATOM 772 N N . ALA A 1 100 ? 27.223 16.293 -17.221 1.00 96.56 100 ALA A N 1
ATOM 773 C CA . ALA A 1 100 ? 26.831 15.814 -18.534 1.00 96.56 100 ALA A CA 1
ATOM 774 C C . ALA A 1 100 ? 25.589 14.932 -18.398 1.00 96.56 100 ALA A C 1
ATOM 776 O O . ALA A 1 100 ? 25.515 14.093 -17.499 1.00 96.56 100 ALA A O 1
ATOM 777 N N . PHE A 1 101 ? 24.616 15.101 -19.285 1.00 96.19 101 PHE A N 1
ATOM 778 C CA . PHE A 1 101 ? 23.427 14.258 -19.331 1.00 96.19 101 PHE A CA 1
ATOM 779 C C . PHE A 1 101 ? 23.073 13.878 -20.764 1.00 96.19 101 PHE A C 1
ATOM 781 O O . PHE A 1 101 ? 23.485 14.524 -21.725 1.00 96.19 101 PHE A O 1
ATOM 788 N N . LEU A 1 102 ? 22.312 12.801 -20.900 1.00 95.25 102 LEU A N 1
ATOM 789 C CA . LEU A 1 102 ? 21.838 12.303 -22.183 1.00 95.25 102 LEU A CA 1
ATOM 790 C C . LEU A 1 102 ? 20.431 12.826 -22.439 1.00 95.25 102 LEU A C 1
ATOM 792 O O . LEU A 1 102 ? 19.553 12.686 -21.584 1.00 95.25 102 LEU A O 1
ATOM 796 N N . GLY A 1 103 ? 20.223 13.420 -23.611 1.00 93.81 103 GLY A N 1
ATOM 797 C CA . GLY A 1 103 ? 18.953 14.025 -23.996 1.00 93.81 103 GLY A CA 1
ATOM 798 C C . GLY A 1 103 ? 18.635 13.782 -25.464 1.00 93.81 103 GLY A C 1
ATOM 799 O O . GLY A 1 103 ? 19.529 13.848 -26.309 1.00 93.81 103 GLY A O 1
ATOM 800 N N . GLY A 1 104 ? 17.369 13.505 -25.771 1.00 92.44 104 GLY A N 1
ATOM 801 C CA . GLY A 1 104 ? 16.915 13.247 -27.135 1.00 92.44 104 GLY A CA 1
ATOM 802 C C . GLY A 1 104 ? 15.404 13.077 -27.247 1.00 92.44 104 GLY A C 1
ATOM 803 O O . GLY A 1 104 ? 14.659 13.299 -26.290 1.00 92.44 104 GLY A O 1
ATOM 804 N N . SER A 1 105 ? 14.942 12.699 -28.440 1.00 90.69 105 SER A N 1
ATOM 805 C CA . SER A 1 105 ? 13.523 12.456 -28.702 1.00 90.69 105 SER A CA 1
ATOM 806 C C . SER A 1 105 ? 13.232 10.966 -28.834 1.00 90.69 105 SER A C 1
ATOM 808 O O . SER A 1 105 ? 13.894 10.255 -29.584 1.00 90.69 105 SER A O 1
ATOM 810 N N . GLN A 1 106 ? 12.203 10.495 -28.145 1.00 87.50 106 GLN A N 1
ATOM 811 C CA . GLN A 1 106 ? 11.652 9.152 -28.256 1.00 87.50 106 GLN A CA 1
ATOM 812 C C . GLN A 1 106 ? 10.271 9.210 -28.920 1.00 87.50 106 GLN A C 1
ATOM 814 O O . GLN A 1 106 ? 9.487 10.127 -28.675 1.00 87.50 106 GLN A O 1
ATOM 819 N N . SER A 1 107 ? 9.972 8.228 -29.771 1.00 83.94 107 SER A N 1
ATOM 820 C CA . SER A 1 107 ? 8.648 8.084 -30.404 1.00 83.94 107 SER A CA 1
ATOM 821 C C . SER A 1 107 ? 7.633 7.422 -29.466 1.00 83.94 107 SER A C 1
ATOM 823 O O . SER A 1 107 ? 6.447 7.746 -29.475 1.00 83.94 107 SER A O 1
ATOM 825 N N . SER A 1 108 ? 8.130 6.527 -28.621 1.00 78.31 108 SER A N 1
ATOM 826 C CA . SER A 1 108 ? 7.466 5.926 -27.473 1.00 78.31 108 SER A CA 1
ATOM 827 C C . SER A 1 108 ? 8.534 5.589 -26.437 1.00 78.31 108 SER A C 1
ATOM 829 O O . SER A 1 108 ? 9.713 5.506 -26.781 1.00 78.31 108 SER A O 1
ATOM 831 N N . LEU A 1 109 ? 8.138 5.366 -25.185 1.00 77.75 109 LEU A N 1
ATOM 832 C CA . LEU A 1 109 ? 9.081 5.058 -24.112 1.00 77.75 109 LEU A CA 1
ATOM 833 C C . LEU A 1 109 ? 9.956 3.844 -24.478 1.00 77.75 109 LEU A C 1
ATOM 835 O O . LEU A 1 109 ? 9.438 2.777 -24.806 1.00 77.75 109 LEU A O 1
ATOM 839 N N . GLY A 1 110 ? 11.278 4.034 -24.481 1.00 76.12 110 GLY A N 1
ATOM 840 C CA . GLY A 1 110 ? 12.248 3.002 -24.871 1.00 76.12 110 GLY A CA 1
ATOM 841 C C . GLY A 1 110 ? 12.484 2.839 -26.379 1.00 76.12 110 GLY A C 1
ATOM 842 O O . GLY A 1 110 ? 13.136 1.878 -26.792 1.00 76.12 110 GLY A O 1
ATOM 843 N N . VAL A 1 111 ? 11.972 3.757 -27.209 1.00 82.44 111 VAL A N 1
ATOM 844 C CA . VAL A 1 111 ? 12.204 3.793 -28.665 1.00 82.44 111 VAL A CA 1
ATOM 845 C C . VAL A 1 111 ? 12.688 5.185 -29.077 1.00 82.44 111 VAL A C 1
ATOM 847 O O . VAL A 1 111 ? 11.893 6.085 -29.376 1.00 82.44 111 VAL A O 1
ATOM 850 N N . GLY A 1 112 ? 14.012 5.354 -29.082 1.00 84.12 112 GLY A N 1
ATOM 851 C CA . GLY A 1 112 ? 14.682 6.578 -29.521 1.00 84.12 112 GLY A CA 1
ATOM 852 C C . GLY A 1 112 ? 14.469 6.870 -31.007 1.00 84.12 112 GLY A C 1
ATOM 853 O O . GLY A 1 112 ? 14.361 5.962 -31.829 1.00 84.12 112 GLY A O 1
ATOM 854 N N . ILE A 1 113 ? 14.385 8.151 -31.357 1.00 86.12 113 ILE A N 1
ATOM 855 C CA . ILE A 1 113 ? 14.396 8.615 -32.743 1.00 86.12 113 ILE A CA 1
ATOM 856 C C . ILE A 1 113 ? 15.857 8.824 -33.138 1.00 86.12 113 ILE A C 1
ATOM 858 O O . ILE A 1 113 ? 16.531 9.699 -32.586 1.00 86.12 113 ILE A O 1
ATOM 862 N N . ASN A 1 114 ? 16.334 8.034 -34.098 1.00 84.75 114 ASN A N 1
ATOM 863 C CA . ASN A 1 114 ? 17.730 8.071 -34.531 1.00 84.75 114 ASN A CA 1
ATOM 864 C C . ASN A 1 114 ? 18.185 9.489 -34.912 1.00 84.75 114 ASN A C 1
ATOM 866 O O . ASN A 1 114 ? 17.459 10.235 -35.575 1.00 84.75 114 ASN A O 1
ATOM 870 N N . GLY A 1 115 ? 19.391 9.851 -34.478 1.00 84.25 115 GLY A N 1
ATOM 871 C CA . GLY A 1 115 ? 20.023 11.146 -34.733 1.00 84.25 115 GLY A CA 1
ATOM 872 C C . GLY A 1 115 ? 19.478 12.317 -33.910 1.00 84.25 115 GLY A C 1
ATOM 873 O O . GLY A 1 115 ? 19.901 13.462 -34.101 1.00 84.25 115 GLY A O 1
ATOM 874 N N . THR A 1 116 ? 18.545 12.063 -32.988 1.00 90.00 116 THR A N 1
ATOM 875 C CA . THR A 1 116 ? 18.041 13.099 -32.070 1.00 90.00 116 THR A CA 1
ATOM 876 C C . THR A 1 116 ? 18.774 13.136 -30.739 1.00 90.00 116 THR A C 1
ATOM 878 O O . THR A 1 116 ? 18.761 14.177 -30.087 1.00 90.00 116 THR A O 1
ATOM 881 N N . PHE A 1 117 ? 19.396 12.028 -30.339 1.00 92.69 117 PHE A N 1
ATOM 882 C CA . PHE A 1 117 ? 20.085 11.930 -29.064 1.00 92.69 117 PHE A CA 1
ATOM 883 C C . PHE A 1 117 ? 21.490 12.539 -29.108 1.00 92.69 117 PHE A C 1
ATOM 885 O O . PHE A 1 117 ? 22.222 12.445 -30.098 1.00 92.69 117 PHE A O 1
ATOM 892 N N . GLY A 1 118 ? 21.871 13.136 -27.984 1.00 93.88 118 GLY A N 1
ATOM 893 C CA . GLY A 1 118 ? 23.181 13.729 -27.785 1.00 93.88 118 GLY A CA 1
ATOM 894 C C . GLY A 1 118 ? 23.573 13.810 -26.315 1.00 93.88 118 GLY A C 1
ATOM 895 O O . GLY A 1 118 ? 22.777 13.534 -25.411 1.00 93.88 118 GLY A O 1
ATOM 896 N N . VAL A 1 119 ? 24.823 14.207 -26.098 1.00 96.06 119 VAL A N 1
ATOM 897 C CA . VAL A 1 119 ? 25.371 14.563 -24.791 1.00 96.06 119 VAL A CA 1
ATOM 898 C C . VAL A 1 119 ? 25.198 16.063 -24.596 1.00 96.06 119 VAL A C 1
ATOM 900 O O . VAL A 1 119 ? 25.643 16.872 -25.412 1.00 96.06 119 VAL A O 1
ATOM 903 N N . TRP A 1 120 ? 24.560 16.427 -23.496 1.00 95.81 120 TRP A N 1
ATOM 904 C CA . TRP A 1 120 ? 24.279 17.795 -23.092 1.00 95.81 120 TRP A CA 1
ATOM 905 C C . TRP A 1 120 ? 25.061 18.143 -21.832 1.00 95.81 120 TRP A C 1
ATOM 907 O O . TRP A 1 120 ? 25.383 17.273 -21.027 1.00 95.81 120 TRP A O 1
ATOM 917 N N . GLU A 1 121 ? 25.340 19.425 -21.650 1.00 95.62 121 GLU A N 1
ATOM 918 C CA . GLU A 1 121 ? 25.979 19.981 -20.464 1.00 95.62 121 GLU A CA 1
ATOM 919 C C . GLU A 1 121 ? 24.971 20.786 -19.647 1.00 95.62 121 GLU A C 1
ATOM 921 O O . GLU A 1 121 ? 24.204 21.580 -20.195 1.00 95.62 121 GLU A O 1
ATOM 926 N N . LEU A 1 122 ? 25.018 20.601 -18.331 1.00 94.19 122 LEU A N 1
ATOM 927 C CA . LEU A 1 122 ? 24.352 21.403 -17.316 1.00 94.19 122 LEU A CA 1
ATOM 928 C C . LEU A 1 122 ? 25.428 22.036 -16.422 1.00 94.19 122 LEU A C 1
ATOM 930 O O . LEU A 1 122 ? 26.029 21.367 -15.581 1.00 94.19 122 LEU A O 1
ATOM 934 N N . ASP A 1 123 ? 25.665 23.333 -16.600 1.00 92.69 123 ASP A N 1
ATOM 935 C CA . ASP A 1 123 ? 26.614 24.116 -15.811 1.00 92.69 123 ASP A CA 1
ATOM 936 C C . ASP A 1 123 ? 25.894 24.849 -14.672 1.00 92.69 123 ASP A C 1
ATOM 938 O O . ASP A 1 123 ? 25.095 25.769 -14.885 1.00 92.69 123 ASP A O 1
ATOM 942 N N . LEU A 1 124 ? 26.197 24.434 -13.442 1.00 89.56 124 LEU A N 1
ATOM 943 C CA . LEU A 1 124 ? 25.612 24.983 -12.223 1.00 89.56 124 LEU A CA 1
ATOM 944 C C . LEU A 1 124 ? 26.411 26.166 -11.663 1.00 89.56 124 LEU A C 1
ATOM 946 O O . LEU A 1 124 ? 25.897 26.885 -10.807 1.00 89.56 124 LEU A O 1
ATOM 950 N N . ARG A 1 125 ? 27.639 26.428 -12.130 1.00 88.06 125 ARG A N 1
ATOM 951 C CA . ARG A 1 125 ? 28.499 27.506 -11.598 1.00 88.06 125 ARG A CA 1
ATOM 952 C C . ARG A 1 125 ? 27.818 28.886 -11.572 1.00 88.06 125 ARG A C 1
ATOM 954 O O . ARG A 1 125 ? 27.908 29.544 -10.536 1.00 88.06 125 ARG A O 1
ATOM 961 N N . PRO A 1 126 ? 27.034 29.300 -12.593 1.00 83.00 126 PRO A N 1
ATOM 962 C CA . PRO A 1 126 ? 26.330 30.587 -12.560 1.00 83.00 126 PRO A CA 1
ATOM 963 C C . PRO A 1 126 ? 25.338 30.741 -11.394 1.00 83.00 126 PRO A C 1
ATOM 965 O O . PRO A 1 126 ? 25.038 31.865 -10.984 1.00 83.00 126 PRO A O 1
ATOM 968 N N . THR A 1 127 ? 24.821 29.628 -10.864 1.00 77.12 127 THR A N 1
ATOM 969 C CA . THR A 1 127 ? 23.902 29.618 -9.711 1.00 77.12 127 THR A CA 1
ATOM 970 C C . THR A 1 127 ? 24.644 29.749 -8.377 1.00 77.12 127 THR A C 1
ATOM 972 O O . THR A 1 127 ? 24.100 30.295 -7.419 1.00 77.12 127 THR A O 1
ATOM 975 N N . LEU A 1 128 ? 25.906 29.310 -8.329 1.00 73.25 128 LEU A N 1
ATOM 976 C CA . LEU A 1 128 ? 26.748 29.285 -7.128 1.00 73.25 128 LEU A CA 1
ATOM 977 C C . LEU A 1 128 ? 27.473 30.615 -6.879 1.00 73.25 128 LEU A C 1
ATOM 979 O O . LEU A 1 128 ? 27.813 30.925 -5.741 1.00 73.25 128 LEU A O 1
ATOM 983 N N . ASP A 1 129 ? 27.637 31.445 -7.912 1.00 66.06 129 ASP A N 1
ATOM 984 C CA . ASP A 1 129 ? 28.333 32.740 -7.841 1.00 66.06 129 ASP A CA 1
ATOM 985 C C . ASP A 1 129 ? 27.565 33.841 -7.067 1.00 66.06 129 ASP A C 1
ATOM 987 O O . ASP A 1 129 ? 27.958 35.010 -7.078 1.00 66.06 129 ASP A O 1
ATOM 991 N N . GLY A 1 130 ? 26.439 33.514 -6.418 1.00 55.50 130 GLY A N 1
ATOM 992 C CA . GLY A 1 130 ? 25.672 34.436 -5.565 1.00 55.50 130 GLY A CA 1
ATOM 993 C C . GLY A 1 130 ? 24.963 35.580 -6.305 1.00 55.50 130 GLY A C 1
ATOM 994 O O . GLY A 1 130 ? 24.379 36.458 -5.673 1.00 55.50 130 GLY A O 1
ATOM 995 N N . LYS A 1 131 ? 24.986 35.582 -7.644 1.00 57.84 131 LYS A N 1
ATOM 996 C CA . LYS A 1 131 ? 24.385 36.623 -8.503 1.00 57.84 131 LYS A CA 1
ATOM 997 C C . LYS A 1 131 ? 22.965 36.301 -8.987 1.00 57.84 131 LYS A C 1
ATOM 999 O O . LYS A 1 131 ? 22.444 37.017 -9.837 1.00 57.84 131 LYS A O 1
ATOM 1004 N N . GLY A 1 132 ? 22.346 35.231 -8.480 1.00 60.09 132 GLY A N 1
ATOM 1005 C CA . GLY A 1 132 ? 21.002 34.803 -8.895 1.00 60.09 132 GLY A CA 1
ATOM 1006 C C . GLY A 1 132 ? 20.921 34.321 -10.351 1.00 60.09 132 GLY A C 1
ATOM 1007 O O . GLY A 1 132 ? 19.866 34.435 -10.973 1.00 60.09 132 GLY A O 1
ATOM 1008 N N . GLY A 1 133 ? 22.032 33.832 -10.915 1.00 68.12 133 GLY A N 1
ATOM 1009 C CA . GLY A 1 133 ? 22.063 33.256 -12.260 1.00 68.12 133 GLY A CA 1
ATOM 1010 C C . GLY A 1 133 ? 21.270 31.950 -12.335 1.00 68.12 133 GLY A C 1
ATOM 1011 O O . GLY A 1 133 ? 21.141 31.243 -11.340 1.00 68.12 133 GLY A O 1
ATOM 1012 N N . LYS A 1 134 ? 20.728 31.630 -13.516 1.00 79.88 134 LYS A N 1
ATOM 1013 C CA . LYS A 1 134 ? 20.126 30.319 -13.812 1.00 79.88 134 LYS A CA 1
ATOM 1014 C C . LYS A 1 134 ? 21.210 29.336 -14.286 1.00 79.88 134 LYS A C 1
ATOM 1016 O O . LYS A 1 134 ? 22.220 29.802 -14.819 1.00 79.88 134 LYS A O 1
ATOM 1021 N N . PRO A 1 135 ? 21.006 28.014 -14.138 1.00 85.00 135 PRO A N 1
ATOM 1022 C CA . PRO A 1 135 ? 21.882 27.016 -14.746 1.00 85.00 135 PRO A CA 1
ATOM 1023 C C . PRO A 1 135 ? 22.021 27.260 -16.251 1.00 85.00 135 PRO A C 1
ATOM 1025 O O . PRO A 1 135 ? 21.030 27.575 -16.916 1.00 85.00 135 PRO A O 1
ATOM 1028 N N . ALA A 1 136 ? 23.234 27.124 -16.784 1.00 89.31 136 ALA A N 1
ATOM 1029 C CA . ALA A 1 136 ? 23.461 27.190 -18.223 1.00 89.31 136 ALA A CA 1
ATOM 1030 C C . ALA A 1 136 ? 23.386 25.778 -18.811 1.00 89.31 136 ALA A C 1
ATOM 1032 O O . ALA A 1 136 ? 23.970 24.845 -18.266 1.00 89.31 136 ALA A O 1
ATOM 1033 N N . ILE A 1 137 ? 22.644 25.622 -19.907 1.00 92.25 137 ILE A N 1
ATOM 1034 C CA . ILE A 1 137 ? 22.416 24.331 -20.559 1.00 92.25 137 ILE A CA 1
ATOM 1035 C C . ILE A 1 137 ? 22.787 24.454 -22.032 1.00 92.25 137 ILE A C 1
ATOM 1037 O O . ILE A 1 137 ? 22.385 25.417 -22.687 1.00 92.25 137 ILE A O 1
ATOM 1041 N N . GLN A 1 138 ? 23.550 23.492 -22.549 1.00 92.62 138 GLN A N 1
ATOM 1042 C CA . GLN A 1 138 ? 23.931 23.443 -23.963 1.00 92.62 138 GLN A CA 1
ATOM 1043 C C . GLN A 1 138 ? 24.105 22.005 -24.461 1.00 92.62 138 GLN A C 1
ATOM 1045 O O . GLN A 1 138 ? 24.580 21.144 -23.726 1.00 92.62 138 GLN A O 1
ATOM 1050 N N . GLU A 1 139 ? 23.765 21.749 -25.723 1.00 93.19 139 GLU A N 1
ATOM 1051 C CA . GLU A 1 139 ? 24.113 20.495 -26.400 1.00 93.19 139 GLU A CA 1
ATOM 1052 C C . GLU A 1 139 ? 25.620 20.510 -26.710 1.00 93.19 139 GLU A C 1
ATOM 1054 O O . GLU A 1 139 ? 26.112 21.441 -27.354 1.00 93.19 139 GLU A O 1
ATOM 1059 N N . LEU A 1 140 ? 26.370 19.516 -26.221 1.00 93.12 140 LEU A N 1
ATOM 1060 C CA . LEU A 1 140 ? 27.806 19.398 -26.494 1.00 93.12 140 LEU A CA 1
ATOM 1061 C C . LEU A 1 140 ? 28.040 18.664 -27.805 1.00 93.12 140 LEU A C 1
ATOM 1063 O O . LEU A 1 140 ? 28.740 19.170 -28.681 1.00 93.12 140 LEU A O 1
ATOM 1067 N N . VAL A 1 141 ? 27.461 17.469 -27.910 1.00 93.81 141 VAL A N 1
ATOM 1068 C CA . VAL A 1 141 ? 27.692 16.543 -29.014 1.00 93.81 141 VAL A CA 1
ATOM 1069 C C . VAL A 1 141 ? 26.386 15.867 -29.381 1.00 93.81 141 VAL A C 1
ATOM 1071 O O . VAL A 1 141 ? 25.763 15.215 -28.547 1.00 93.81 141 VAL A O 1
ATOM 1074 N N . ARG A 1 142 ? 26.012 15.967 -30.654 1.00 93.12 142 ARG A N 1
ATOM 1075 C CA . ARG A 1 142 ? 24.944 15.164 -31.245 1.00 93.12 142 ARG A CA 1
ATOM 1076 C C . ARG A 1 142 ? 25.549 13.937 -31.905 1.00 93.12 142 ARG A C 1
ATOM 1078 O O . ARG A 1 142 ? 26.519 14.082 -32.645 1.00 93.12 142 ARG A O 1
ATOM 1085 N N . ILE A 1 143 ? 24.958 12.765 -31.684 1.00 89.94 143 ILE A N 1
ATOM 1086 C CA . ILE A 1 143 ? 25.409 11.506 -32.290 1.00 89.94 143 ILE A CA 1
ATOM 1087 C C . ILE A 1 143 ? 24.393 11.133 -33.384 1.00 89.94 143 ILE A C 1
ATOM 1089 O O . ILE A 1 143 ? 23.334 10.594 -33.068 1.00 89.94 143 ILE A O 1
ATOM 1093 N N . PRO A 1 144 ? 24.649 11.447 -34.672 1.00 83.94 144 PRO A N 1
ATOM 1094 C CA . PRO A 1 144 ? 23.671 11.275 -35.751 1.00 83.94 144 PRO A CA 1
ATOM 1095 C C . PRO A 1 144 ? 23.301 9.810 -35.995 1.00 83.94 144 PRO A C 1
ATOM 1097 O O . PRO A 1 144 ? 22.160 9.512 -36.339 1.00 83.94 144 PRO A O 1
ATOM 1100 N N . ASP A 1 145 ? 24.259 8.910 -35.778 1.00 79.69 145 ASP A N 1
ATOM 1101 C CA . ASP A 1 145 ? 24.062 7.463 -35.880 1.00 79.69 145 ASP A CA 1
ATOM 1102 C C . ASP A 1 145 ? 23.476 6.860 -34.595 1.00 79.69 145 ASP A C 1
ATOM 1104 O O . ASP A 1 145 ? 23.191 5.666 -34.548 1.00 79.69 145 ASP A O 1
ATOM 1108 N N . GLY A 1 146 ? 23.292 7.679 -33.555 1.00 78.38 146 GLY A N 1
ATOM 1109 C CA . GLY A 1 146 ? 22.814 7.239 -32.257 1.00 78.38 146 GLY A CA 1
ATOM 1110 C C . GLY A 1 146 ? 21.306 7.010 -32.246 1.00 78.38 146 GLY A C 1
ATOM 1111 O O . GLY A 1 146 ? 20.545 7.826 -32.777 1.00 78.38 146 GLY A O 1
ATOM 1112 N N . GLY A 1 147 ? 20.872 5.908 -31.638 1.00 84.69 147 GLY A N 1
ATOM 1113 C CA . GLY A 1 147 ? 19.460 5.589 -31.432 1.00 84.69 147 GLY A CA 1
ATOM 1114 C C . GLY A 1 147 ? 18.980 6.075 -30.070 1.00 84.69 147 GLY A C 1
ATOM 1115 O O . GLY A 1 147 ? 18.672 7.253 -29.896 1.00 84.69 147 GLY A O 1
ATOM 1116 N N . LEU A 1 148 ? 18.909 5.164 -29.099 1.00 89.00 148 LEU A N 1
ATOM 1117 C CA . LEU A 1 148 ? 18.560 5.457 -27.711 1.00 89.00 148 LEU A CA 1
ATOM 1118 C C . LEU A 1 148 ? 19.813 5.423 -26.829 1.00 89.00 148 LEU A C 1
ATOM 1120 O O . LEU A 1 148 ? 20.278 4.350 -26.447 1.00 89.00 148 LEU A O 1
ATOM 1124 N N . LEU A 1 149 ? 20.332 6.599 -26.468 1.00 92.88 149 LEU A N 1
ATOM 1125 C CA . LEU A 1 149 ? 21.424 6.693 -25.497 1.00 92.88 149 LEU A CA 1
ATOM 1126 C C . LEU A 1 149 ? 20.856 6.513 -24.086 1.00 92.88 149 LEU A C 1
ATOM 1128 O O . LEU A 1 149 ? 19.910 7.215 -23.720 1.00 92.88 149 LEU A O 1
ATOM 1132 N N . ALA A 1 150 ? 21.401 5.583 -23.304 1.00 89.69 150 ALA A N 1
ATOM 1133 C CA . ALA A 1 150 ? 20.721 5.080 -22.105 1.00 89.69 150 ALA A CA 1
ATOM 1134 C C . ALA A 1 150 ? 21.554 5.154 -20.816 1.00 89.69 150 ALA A C 1
ATOM 1136 O O . ALA A 1 150 ? 21.005 5.415 -19.748 1.00 89.69 150 ALA A O 1
ATOM 1137 N N . GLY A 1 151 ? 22.875 5.016 -20.913 1.00 92.69 151 GLY A N 1
ATOM 1138 C CA . GLY A 1 151 ? 23.796 5.077 -19.782 1.00 92.69 151 GLY A CA 1
ATOM 1139 C C . GLY A 1 151 ? 24.994 5.964 -20.077 1.00 92.69 151 GLY A C 1
ATOM 1140 O O . GLY A 1 151 ? 25.446 6.080 -21.215 1.00 92.69 151 GLY A O 1
ATOM 1141 N N . ILE A 1 152 ? 25.509 6.603 -19.030 1.00 95.44 152 ILE A N 1
ATOM 1142 C CA . ILE A 1 152 ? 26.673 7.484 -19.101 1.00 95.44 152 ILE A CA 1
ATOM 1143 C C . ILE A 1 152 ? 27.577 7.253 -17.894 1.00 95.44 152 ILE A C 1
ATOM 1145 O O . ILE A 1 152 ? 27.101 7.151 -16.762 1.00 95.44 152 ILE A O 1
ATOM 1149 N N . ARG A 1 153 ? 28.890 7.193 -18.122 1.00 95.50 153 ARG A N 1
ATOM 1150 C CA . ARG A 1 153 ? 29.889 7.106 -17.053 1.00 95.50 153 ARG A CA 1
ATOM 1151 C C . ARG A 1 153 ? 31.139 7.897 -17.418 1.00 95.50 153 ARG A C 1
ATOM 1153 O O . ARG A 1 153 ? 31.686 7.708 -18.496 1.00 95.50 153 ARG A O 1
ATOM 1160 N N . ALA A 1 154 ? 31.597 8.763 -16.519 1.00 95.00 154 ALA A N 1
ATOM 1161 C CA . ALA A 1 154 ? 32.866 9.472 -16.673 1.00 95.00 154 ALA A CA 1
ATOM 1162 C C . ALA A 1 154 ? 34.056 8.542 -16.375 1.00 95.00 154 ALA A C 1
ATOM 1164 O O . ALA A 1 154 ? 33.951 7.675 -15.498 1.00 95.00 154 ALA A O 1
ATOM 1165 N N . LEU A 1 155 ? 35.174 8.712 -17.089 1.00 94.50 155 LEU A N 1
ATOM 1166 C CA . LEU A 1 155 ? 36.404 7.986 -16.767 1.00 94.50 155 LEU A CA 1
ATOM 1167 C C . LEU A 1 155 ? 36.941 8.443 -15.396 1.00 94.50 155 LEU A C 1
ATOM 1169 O O . LEU A 1 155 ? 36.925 9.641 -15.115 1.00 94.50 155 LEU A O 1
ATOM 1173 N N . PRO A 1 156 ? 37.431 7.527 -14.539 1.00 89.62 156 PRO A N 1
ATOM 1174 C CA . PRO A 1 156 ? 37.937 7.896 -13.215 1.00 89.62 156 PRO A CA 1
ATOM 1175 C C . PRO A 1 156 ? 39.135 8.857 -13.255 1.00 89.62 156 PRO A C 1
ATOM 1177 O O . PRO A 1 156 ? 39.177 9.806 -12.475 1.00 89.62 156 PRO A O 1
ATOM 1180 N N . ASP A 1 157 ? 40.080 8.622 -14.172 1.00 89.25 157 ASP A N 1
ATOM 1181 C CA . ASP A 1 157 ? 41.335 9.385 -14.261 1.00 89.25 157 ASP A CA 1
ATOM 1182 C C . ASP A 1 157 ? 41.192 10.684 -15.071 1.00 89.25 157 ASP A C 1
ATOM 1184 O O . ASP A 1 157 ? 41.899 11.659 -14.814 1.00 89.25 157 ASP A O 1
ATOM 1188 N N . ASP A 1 158 ? 40.254 10.717 -16.022 1.00 93.06 158 ASP A N 1
ATOM 1189 C CA . ASP A 1 158 ? 39.909 11.908 -16.801 1.00 93.06 158 ASP A CA 1
ATOM 1190 C C . ASP A 1 158 ? 38.384 12.048 -16.953 1.00 93.06 158 ASP A C 1
ATOM 1192 O O . ASP A 1 158 ? 37.804 11.646 -17.968 1.00 93.06 158 ASP A O 1
ATOM 1196 N N . PRO A 1 159 ? 37.707 12.655 -15.961 1.00 92.44 159 PRO A N 1
ATOM 1197 C CA . PRO A 1 159 ? 36.251 12.784 -15.960 1.00 92.44 159 PRO A CA 1
ATOM 1198 C C . PRO A 1 159 ? 35.684 13.664 -17.085 1.00 92.44 159 PRO A C 1
ATOM 1200 O O . PRO A 1 159 ? 34.464 13.734 -17.255 1.00 92.44 159 PRO A O 1
ATOM 1203 N N . SER A 1 160 ? 36.543 14.343 -17.857 1.00 93.06 160 SER A N 1
ATOM 1204 C CA . SER A 1 160 ? 36.128 15.090 -19.044 1.00 93.06 160 SER A CA 1
ATOM 1205 C C . SER A 1 160 ? 35.748 14.183 -20.219 1.00 93.06 160 SER A C 1
ATOM 1207 O O . SER A 1 160 ? 34.995 14.606 -21.102 1.00 93.06 160 SER A O 1
ATOM 1209 N N . ILE A 1 161 ? 36.199 12.928 -20.194 1.00 95.31 161 ILE A N 1
ATOM 1210 C CA . ILE A 1 161 ? 35.817 11.887 -21.141 1.00 95.31 161 ILE A CA 1
ATOM 1211 C C . ILE A 1 161 ? 34.706 11.043 -20.515 1.00 95.31 161 ILE A C 1
ATOM 1213 O O . ILE A 1 161 ? 34.840 10.509 -19.410 1.00 95.31 161 ILE A O 1
ATOM 1217 N N . VAL A 1 162 ? 33.605 10.888 -21.246 1.00 96.62 162 VAL A N 1
ATOM 1218 C CA . VAL A 1 162 ? 32.462 10.065 -20.844 1.00 96.62 162 VAL A CA 1
ATOM 1219 C C . VAL A 1 162 ? 32.242 8.920 -21.824 1.00 96.62 162 VAL A C 1
ATOM 1221 O O . VAL A 1 162 ? 32.359 9.074 -23.039 1.00 96.62 162 VAL A O 1
ATOM 1224 N N . LEU A 1 163 ? 31.900 7.758 -21.279 1.00 96.62 163 LEU A N 1
ATOM 1225 C CA . LEU A 1 163 ? 31.446 6.593 -22.020 1.00 96.62 163 LEU A CA 1
ATOM 1226 C C . LEU A 1 163 ? 29.920 6.584 -22.028 1.00 96.62 163 LEU A C 1
ATOM 1228 O O . LEU A 1 163 ? 29.297 6.656 -20.968 1.00 96.62 163 LEU A O 1
ATOM 1232 N N . VAL A 1 164 ? 29.330 6.510 -23.218 1.00 95.75 164 VAL A N 1
ATOM 1233 C CA . VAL A 1 164 ? 27.888 6.627 -23.446 1.00 95.75 164 VAL A CA 1
ATOM 1234 C C . VAL A 1 164 ? 27.381 5.387 -24.165 1.00 95.75 164 VAL A C 1
ATOM 1236 O O . VAL A 1 164 ? 27.775 5.127 -25.299 1.00 95.75 164 VAL A O 1
ATOM 1239 N N . SER A 1 165 ? 26.501 4.622 -23.529 1.00 93.69 165 SER A N 1
ATOM 1240 C CA . SER A 1 165 ? 25.889 3.442 -24.142 1.00 93.69 165 SER A CA 1
ATOM 1241 C C . SER A 1 165 ? 24.732 3.815 -25.064 1.00 93.69 165 SER A C 1
ATOM 1243 O O . SER A 1 165 ? 23.892 4.655 -24.732 1.00 93.69 165 SER A O 1
ATOM 1245 N N . ASP A 1 166 ? 24.665 3.136 -26.206 1.00 91.81 166 ASP A N 1
ATOM 1246 C CA . ASP A 1 166 ? 23.566 3.207 -27.163 1.00 91.81 166 ASP A CA 1
ATOM 1247 C C . ASP A 1 166 ? 22.828 1.869 -27.218 1.00 91.81 166 ASP A C 1
ATOM 1249 O O . ASP A 1 166 ? 23.327 0.886 -27.775 1.00 91.81 166 ASP A O 1
ATOM 1253 N N . SER A 1 167 ? 21.622 1.840 -26.654 1.00 88.56 167 SER A N 1
ATOM 1254 C CA . SER A 1 167 ? 20.790 0.642 -26.568 1.00 88.56 167 SER A CA 1
ATOM 1255 C C . SER A 1 167 ? 20.360 0.101 -27.929 1.00 88.56 167 SER A C 1
ATOM 1257 O O . SER A 1 167 ? 20.206 -1.112 -28.083 1.00 88.56 167 SER A O 1
ATOM 1259 N N . THR A 1 168 ? 20.141 0.983 -28.904 1.00 83.19 168 THR A N 1
ATOM 1260 C CA . THR A 1 168 ? 19.594 0.616 -30.215 1.00 83.19 168 THR A CA 1
ATOM 1261 C C . THR A 1 168 ? 20.685 0.051 -31.111 1.00 83.19 168 THR A C 1
ATOM 1263 O O . THR A 1 168 ? 20.479 -0.962 -31.778 1.00 83.19 168 THR A O 1
ATOM 1266 N N . VAL A 1 169 ? 21.845 0.707 -31.129 1.00 84.00 169 VAL A N 1
ATOM 1267 C CA . VAL A 1 169 ? 22.975 0.320 -31.982 1.00 84.00 169 VAL A CA 1
ATOM 1268 C C . VAL A 1 169 ? 23.820 -0.775 -31.323 1.00 84.00 169 VAL A C 1
ATOM 1270 O O . VAL A 1 169 ? 24.446 -1.569 -32.024 1.00 84.00 169 VAL A O 1
ATOM 1273 N N . GLY A 1 170 ? 23.810 -0.864 -29.990 1.00 86.88 170 GLY A N 1
ATOM 1274 C CA . GLY A 1 170 ? 24.597 -1.838 -29.235 1.00 86.88 170 GLY A CA 1
ATOM 1275 C C . GLY A 1 170 ? 26.079 -1.483 -29.185 1.00 86.88 170 GLY A C 1
ATOM 1276 O O . GLY A 1 170 ? 26.934 -2.330 -29.440 1.00 86.88 170 GLY A O 1
ATOM 1277 N N . VAL A 1 171 ? 26.387 -0.218 -28.906 1.00 91.19 171 VAL A N 1
ATOM 1278 C CA . VAL A 1 171 ? 27.764 0.290 -28.817 1.00 91.19 171 VAL A CA 1
ATOM 1279 C C . VAL A 1 171 ? 27.936 1.184 -27.598 1.00 91.19 171 VAL A C 1
ATOM 1281 O O . VAL A 1 171 ? 26.963 1.671 -27.023 1.00 91.19 171 VAL A O 1
ATOM 1284 N N . VAL A 1 172 ? 29.189 1.426 -27.227 1.00 94.12 172 VAL A N 1
ATOM 1285 C CA . VAL A 1 172 ? 29.573 2.467 -26.276 1.00 94.12 172 VAL A CA 1
ATOM 1286 C C . VAL A 1 172 ? 30.404 3.506 -27.014 1.00 94.12 172 VAL A C 1
ATOM 1288 O O . VAL A 1 172 ? 31.495 3.224 -27.519 1.00 94.12 172 VAL A O 1
ATOM 1291 N N . TRP A 1 173 ? 29.874 4.719 -27.077 1.00 94.94 173 TRP A N 1
ATOM 1292 C CA . TRP A 1 173 ? 30.550 5.888 -27.611 1.00 94.94 173 TRP A CA 1
ATOM 1293 C C . TRP A 1 173 ? 31.493 6.463 -26.562 1.00 94.94 173 TRP A C 1
ATOM 1295 O O . TRP A 1 173 ? 31.134 6.585 -25.391 1.00 94.94 173 TRP A O 1
ATOM 1305 N N . ARG A 1 174 ? 32.690 6.848 -26.991 1.00 95.75 174 ARG A N 1
ATOM 1306 C CA . ARG A 1 174 ? 33.615 7.652 -26.198 1.00 95.75 174 ARG A CA 1
ATOM 1307 C C . ARG A 1 174 ? 33.417 9.106 -26.608 1.00 95.75 174 ARG A C 1
ATOM 1309 O O . ARG A 1 174 ? 33.535 9.424 -27.788 1.00 95.75 174 ARG A O 1
ATOM 1316 N N . VAL A 1 175 ? 33.086 9.970 -25.654 1.00 96.31 175 VAL A N 1
ATOM 1317 C CA . VAL A 1 175 ? 32.790 11.386 -25.904 1.00 96.31 175 VAL A CA 1
ATOM 1318 C C . VAL A 1 175 ? 33.694 12.250 -25.038 1.00 96.31 175 VAL A C 1
ATOM 1320 O O . VAL A 1 175 ? 33.694 12.123 -23.815 1.00 96.31 175 VAL A O 1
ATOM 1323 N N . ASP A 1 176 ? 34.444 13.148 -25.665 1.00 95.25 176 ASP A N 1
ATOM 1324 C CA . ASP A 1 176 ? 35.235 14.163 -24.976 1.00 95.25 176 ASP A CA 1
ATOM 1325 C C . ASP A 1 176 ? 34.402 15.443 -24.853 1.00 95.25 176 ASP A C 1
ATOM 1327 O O . ASP A 1 176 ? 34.036 16.094 -25.837 1.00 95.25 176 ASP A O 1
ATOM 1331 N N . THR A 1 177 ? 34.073 15.805 -23.615 1.00 94.19 177 THR A N 1
ATOM 1332 C CA . THR A 1 177 ? 33.200 16.951 -23.328 1.00 94.19 177 THR A CA 1
ATOM 1333 C C . THR A 1 177 ? 33.886 18.307 -23.504 1.00 94.19 177 THR A C 1
ATOM 1335 O O . THR A 1 177 ? 33.199 19.327 -23.599 1.00 94.19 177 THR A O 1
ATOM 1338 N N . LEU A 1 178 ? 35.220 18.349 -23.577 1.00 92.25 178 LEU A N 1
ATOM 1339 C CA . LEU A 1 178 ? 35.993 19.573 -23.787 1.00 92.25 178 LEU A CA 1
ATOM 1340 C C . LEU A 1 178 ? 36.177 19.864 -25.271 1.00 92.25 178 LEU A C 1
ATOM 1342 O O . LEU A 1 178 ? 35.924 20.990 -25.705 1.00 92.25 178 LEU A O 1
ATOM 1346 N N . THR A 1 179 ? 36.603 18.862 -26.042 1.00 93.75 179 THR A N 1
ATOM 1347 C CA . THR A 1 179 ? 36.786 19.001 -27.496 1.00 93.75 179 THR A CA 1
ATOM 1348 C C . THR A 1 179 ? 35.467 18.909 -28.257 1.00 93.75 179 THR A C 1
ATOM 1350 O O . THR A 1 179 ? 35.374 19.442 -29.361 1.00 93.75 179 THR A O 1
ATOM 1353 N N . ARG A 1 180 ? 34.423 18.340 -27.632 1.00 94.75 180 ARG A N 1
ATOM 1354 C CA . ARG A 1 180 ? 33.098 18.089 -28.227 1.00 94.75 180 ARG A CA 1
ATOM 1355 C C . ARG A 1 180 ? 33.167 17.125 -29.408 1.00 94.75 180 ARG A C 1
ATOM 1357 O O . ARG A 1 180 ? 32.396 17.227 -30.362 1.00 94.75 180 ARG A O 1
ATOM 1364 N N . GLU A 1 181 ? 34.095 16.184 -29.328 1.00 93.75 181 GLU A N 1
ATOM 1365 C CA . GLU A 1 181 ? 34.259 15.114 -30.299 1.00 93.75 181 GLU A CA 1
ATOM 1366 C C . GLU A 1 181 ? 33.775 13.789 -29.706 1.00 93.75 181 GLU A C 1
ATOM 1368 O O . GLU A 1 181 ? 33.805 13.571 -28.491 1.00 93.75 181 GLU A O 1
ATOM 1373 N N . TYR A 1 182 ? 33.298 12.903 -30.576 1.00 94.38 182 TYR A N 1
ATOM 1374 C CA . TYR A 1 182 ? 32.932 11.543 -30.210 1.00 94.38 182 TYR A CA 1
ATOM 1375 C C . TYR A 1 182 ? 33.505 10.550 -31.207 1.00 94.38 182 TYR A C 1
ATOM 1377 O O . TYR A 1 182 ? 33.685 10.848 -32.389 1.00 94.38 182 TYR A O 1
ATOM 1385 N N . GLU A 1 183 ? 33.741 9.344 -30.721 1.00 94.69 183 GLU A N 1
ATOM 1386 C CA . GLU A 1 183 ? 34.204 8.223 -31.519 1.00 94.69 183 GLU A CA 1
ATOM 1387 C C . GLU A 1 183 ? 33.685 6.906 -30.938 1.00 94.69 183 GLU A C 1
ATOM 1389 O O . GLU A 1 183 ? 33.140 6.846 -29.830 1.00 94.69 183 GLU A O 1
ATOM 1394 N N . LEU A 1 184 ? 33.843 5.825 -31.698 1.00 92.38 184 LEU A N 1
ATOM 1395 C CA . LEU A 1 184 ? 33.483 4.494 -31.233 1.00 92.38 184 LEU A CA 1
ATOM 1396 C C . LEU A 1 184 ? 34.494 4.024 -30.177 1.00 92.38 184 LEU A C 1
ATOM 1398 O O . LEU A 1 184 ? 35.664 3.820 -30.491 1.00 92.38 184 LEU A O 1
ATOM 1402 N N . GLY A 1 185 ? 34.035 3.824 -28.941 1.00 88.75 185 GLY A N 1
ATOM 1403 C CA . GLY A 1 185 ? 34.869 3.291 -27.863 1.00 88.75 185 GLY A CA 1
ATOM 1404 C C . GLY A 1 185 ? 34.879 1.765 -27.848 1.00 88.75 185 GLY A C 1
ATOM 1405 O O . GLY A 1 185 ? 35.940 1.138 -27.793 1.00 88.75 185 GLY A O 1
ATOM 1406 N N . LEU A 1 186 ? 33.688 1.159 -27.903 1.00 89.75 186 LEU A N 1
ATOM 1407 C CA . LEU A 1 186 ? 33.518 -0.286 -27.767 1.00 89.75 186 LEU A CA 1
ATOM 1408 C C . LEU A 1 186 ? 32.252 -0.779 -28.483 1.00 89.75 186 LEU A C 1
ATOM 1410 O O . LEU A 1 186 ? 31.229 -0.096 -28.515 1.00 89.75 186 LEU A O 1
ATOM 1414 N N . GLN A 1 187 ? 32.330 -1.981 -29.056 1.00 87.81 187 GLN A N 1
ATOM 1415 C CA . GLN A 1 187 ? 31.213 -2.676 -29.692 1.00 87.81 187 GLN A CA 1
ATOM 1416 C C . GLN A 1 187 ? 31.308 -4.179 -29.417 1.00 87.81 187 GLN A C 1
ATOM 1418 O O . GLN A 1 187 ? 32.388 -4.758 -29.527 1.00 87.81 187 GLN A O 1
ATOM 1423 N N . ASP A 1 188 ? 30.175 -4.809 -29.111 1.00 83.44 188 ASP A N 1
ATOM 1424 C CA . ASP A 1 188 ? 30.070 -6.255 -28.914 1.00 83.44 188 ASP A CA 1
ATOM 1425 C C . ASP A 1 188 ? 28.736 -6.773 -29.477 1.00 83.44 188 ASP A C 1
ATOM 1427 O O . ASP A 1 188 ? 27.738 -6.051 -29.496 1.00 83.44 188 ASP A O 1
ATOM 1431 N N . SER A 1 189 ? 28.698 -8.017 -29.961 1.00 74.50 189 SER A N 1
ATOM 1432 C CA . SER A 1 189 ? 27.469 -8.592 -30.525 1.00 74.50 189 SER A CA 1
ATOM 1433 C C . SER A 1 189 ? 26.356 -8.739 -29.490 1.00 74.50 189 SER A C 1
ATOM 1435 O O . SER A 1 189 ? 25.183 -8.641 -29.848 1.00 74.50 189 SER A O 1
ATOM 1437 N N . ASP A 1 190 ? 26.717 -8.923 -28.219 1.00 74.94 190 ASP A N 1
ATOM 1438 C CA . ASP A 1 190 ? 25.768 -9.112 -27.122 1.00 74.94 190 ASP A CA 1
ATOM 1439 C C . ASP A 1 190 ? 25.253 -7.777 -26.554 1.00 74.94 190 ASP A C 1
ATOM 1441 O O . ASP A 1 190 ? 24.464 -7.767 -25.612 1.00 74.94 190 ASP A O 1
ATOM 1445 N N . MET A 1 191 ? 25.665 -6.632 -27.111 1.00 81.88 191 MET A N 1
ATOM 1446 C CA . MET A 1 191 ? 25.166 -5.303 -26.720 1.00 81.88 191 MET A CA 1
ATOM 1447 C C . MET A 1 191 ? 23.914 -4.865 -27.482 1.00 81.88 191 MET A C 1
ATOM 1449 O O . MET A 1 191 ? 23.235 -3.927 -27.061 1.00 81.88 191 MET A O 1
ATOM 1453 N N . VAL A 1 192 ? 23.615 -5.504 -28.613 1.00 79.19 192 VAL A N 1
ATOM 1454 C CA . VAL A 1 192 ? 22.578 -5.045 -29.542 1.00 79.19 192 VAL A CA 1
ATOM 1455 C C . VAL A 1 192 ? 21.188 -5.403 -29.015 1.00 79.19 192 VAL A C 1
ATOM 1457 O O . VAL A 1 192 ? 20.894 -6.565 -28.726 1.00 79.19 192 VAL A O 1
ATOM 1460 N N . GLY A 1 193 ? 20.312 -4.403 -28.908 1.00 71.38 193 GLY A N 1
ATOM 1461 C CA . GLY A 1 193 ? 18.900 -4.616 -28.596 1.00 71.38 193 GLY A CA 1
ATOM 1462 C C . GLY A 1 193 ? 18.150 -5.290 -29.754 1.00 71.38 193 GLY A C 1
ATOM 1463 O O . GLY A 1 193 ? 18.541 -5.171 -30.919 1.00 71.38 193 GLY A O 1
ATOM 1464 N N . PRO A 1 194 ? 17.039 -5.998 -29.494 1.00 71.50 194 PRO A N 1
ATOM 1465 C CA . PRO A 1 194 ? 16.253 -6.608 -30.560 1.00 71.50 194 PRO A CA 1
ATOM 1466 C C . PRO A 1 194 ? 15.643 -5.527 -31.464 1.00 71.50 194 PRO A C 1
ATOM 1468 O O . PRO A 1 194 ? 14.745 -4.791 -31.063 1.00 71.50 194 PRO A O 1
ATOM 1471 N N . VAL A 1 195 ? 16.071 -5.480 -32.728 1.00 65.75 195 VAL A N 1
ATOM 1472 C CA . VAL A 1 195 ? 15.591 -4.499 -33.728 1.00 65.75 195 VAL A CA 1
ATOM 1473 C C . VAL A 1 195 ? 14.067 -4.576 -33.944 1.00 65.75 195 VAL A C 1
ATOM 1475 O O . VAL A 1 195 ? 13.430 -3.598 -34.328 1.00 65.75 195 VAL A O 1
ATOM 1478 N N . TRP A 1 196 ? 13.471 -5.743 -33.679 1.00 60.06 196 TRP A N 1
ATOM 1479 C CA . TRP A 1 196 ? 12.037 -6.032 -33.794 1.00 60.06 196 TRP A CA 1
ATOM 1480 C C . TRP A 1 196 ? 11.254 -5.889 -32.474 1.00 60.06 196 TRP A C 1
ATOM 1482 O O . TRP A 1 196 ? 10.040 -6.102 -32.472 1.00 60.06 196 TRP A O 1
ATOM 1492 N N . GLY A 1 197 ? 11.924 -5.585 -31.356 1.00 58.03 197 GLY A N 1
ATOM 1493 C CA . GLY A 1 197 ? 11.301 -5.456 -30.038 1.00 58.03 197 GLY A CA 1
ATOM 1494 C C . GLY A 1 197 ? 10.365 -4.247 -29.942 1.00 58.03 197 GLY A C 1
ATOM 1495 O O . GLY A 1 197 ? 10.573 -3.234 -30.605 1.00 58.03 197 GLY A O 1
ATOM 1496 N N . ALA A 1 198 ? 9.324 -4.348 -29.105 1.00 52.31 198 ALA A N 1
ATOM 1497 C CA . ALA A 1 198 ? 8.437 -3.215 -28.801 1.00 52.31 198 ALA A CA 1
ATOM 1498 C C . ALA A 1 198 ? 9.172 -2.082 -28.056 1.00 52.31 198 ALA A C 1
ATOM 1500 O O . ALA A 1 198 ? 8.782 -0.923 -28.154 1.00 52.31 198 ALA A O 1
ATOM 1501 N N . THR A 1 199 ? 10.245 -2.436 -27.350 1.00 64.75 199 THR A N 1
ATOM 1502 C CA . THR A 1 199 ? 11.285 -1.551 -26.828 1.00 64.75 199 THR A CA 1
ATOM 1503 C C . THR A 1 199 ? 12.627 -2.023 -27.393 1.00 64.75 199 THR A C 1
ATOM 1505 O O . THR A 1 199 ? 12.831 -3.224 -27.595 1.00 64.75 199 THR A O 1
ATOM 1508 N N . GLN A 1 200 ? 13.540 -1.095 -27.686 1.00 69.19 200 GLN A N 1
ATOM 1509 C CA . GLN A 1 200 ? 14.843 -1.402 -28.297 1.00 69.19 200 GLN A CA 1
ATOM 1510 C C . GLN A 1 200 ? 15.974 -1.317 -27.264 1.00 69.19 200 GLN A C 1
ATOM 1512 O O . GLN A 1 200 ? 17.013 -0.705 -27.503 1.00 69.19 200 GLN A O 1
ATOM 1517 N N . PHE A 1 201 ? 15.762 -1.911 -26.088 1.00 73.94 201 PHE A N 1
ATOM 1518 C CA . PHE A 1 201 ? 16.732 -1.872 -24.995 1.00 73.94 201 PHE A CA 1
ATOM 1519 C C . PHE A 1 201 ? 17.796 -2.970 -25.135 1.00 73.94 201 PHE A C 1
ATOM 1521 O O . PHE A 1 201 ? 17.590 -4.099 -24.700 1.00 73.94 201 PHE A O 1
ATOM 1528 N N . GLY A 1 202 ? 18.933 -2.648 -25.749 1.00 83.00 202 GLY A N 1
ATOM 1529 C CA . GLY A 1 202 ? 20.155 -3.451 -25.671 1.00 83.00 202 GLY A CA 1
ATOM 1530 C C . GLY A 1 202 ? 20.962 -3.103 -24.425 1.00 83.00 202 GLY A C 1
ATOM 1531 O O . GLY A 1 202 ? 20.532 -3.350 -23.298 1.00 83.00 202 GLY A O 1
ATOM 1532 N N . ILE A 1 203 ? 22.128 -2.498 -24.637 1.00 88.94 203 ILE A N 1
ATOM 1533 C CA . ILE A 1 203 ? 22.966 -1.944 -23.574 1.00 88.94 203 ILE A CA 1
ATOM 1534 C C . ILE A 1 203 ? 22.311 -0.725 -22.902 1.00 88.94 203 ILE A C 1
ATOM 1536 O O . ILE A 1 203 ? 21.969 0.239 -23.584 1.00 88.94 203 ILE A O 1
ATOM 1540 N N . ASN A 1 204 ? 22.146 -0.747 -21.578 1.00 88.06 204 ASN A N 1
ATOM 1541 C CA . ASN A 1 204 ? 21.493 0.332 -20.828 1.00 88.06 204 ASN A CA 1
ATOM 1542 C C . ASN A 1 204 ? 22.476 1.021 -19.879 1.00 88.06 204 ASN A C 1
ATOM 1544 O O . ASN A 1 204 ? 23.091 2.010 -20.268 1.00 88.06 204 ASN A O 1
ATOM 1548 N N . ALA A 1 205 ? 22.730 0.478 -18.693 1.00 90.62 205 ALA A N 1
ATOM 1549 C CA . ALA A 1 205 ? 23.692 1.057 -17.764 1.00 90.62 205 ALA A CA 1
ATOM 1550 C C . ALA A 1 205 ? 25.137 0.679 -18.085 1.00 90.62 205 ALA A C 1
ATOM 1552 O O . ALA A 1 205 ? 25.412 -0.419 -18.568 1.00 90.62 205 ALA A O 1
ATOM 1553 N N . VAL A 1 206 ? 26.059 1.585 -17.750 1.00 94.00 206 VAL A N 1
ATOM 1554 C CA . VAL A 1 206 ? 27.509 1.395 -17.852 1.00 94.00 206 VAL A CA 1
ATOM 1555 C C . VAL A 1 206 ? 28.191 1.810 -16.550 1.00 94.00 206 VAL A C 1
ATOM 1557 O O . VAL A 1 206 ? 27.913 2.878 -16.007 1.00 94.00 206 VAL A O 1
ATOM 1560 N N . GLN A 1 207 ? 29.094 0.972 -16.043 1.00 94.56 207 GLN A N 1
ATOM 1561 C CA . GLN A 1 207 ? 29.872 1.228 -14.827 1.00 94.56 207 GLN A CA 1
ATOM 1562 C C . GLN A 1 207 ? 31.331 0.824 -15.039 1.00 94.56 207 GLN A C 1
ATOM 1564 O O . GLN A 1 207 ? 31.616 -0.127 -15.758 1.00 94.56 207 GLN A O 1
ATOM 1569 N N . ILE A 1 208 ? 32.266 1.521 -14.393 1.00 93.94 208 ILE A N 1
ATOM 1570 C CA . ILE A 1 208 ? 33.700 1.205 -14.461 1.00 93.94 208 ILE A CA 1
ATOM 1571 C C . ILE A 1 208 ? 34.168 0.757 -13.082 1.00 93.94 208 ILE A C 1
ATOM 1573 O O . ILE A 1 208 ? 33.931 1.453 -12.094 1.00 93.94 208 ILE A O 1
ATOM 1577 N N . ARG A 1 209 ? 34.850 -0.390 -13.020 1.00 92.56 209 ARG A N 1
ATOM 1578 C CA . ARG A 1 209 ? 35.411 -0.940 -11.779 1.00 92.56 209 ARG A CA 1
ATOM 1579 C C . ARG A 1 209 ? 36.654 -1.769 -12.096 1.00 92.56 209 ARG A C 1
ATOM 1581 O O . ARG A 1 209 ? 36.617 -2.619 -12.982 1.00 92.56 209 ARG A O 1
ATOM 1588 N N . LYS A 1 210 ? 37.759 -1.517 -11.384 1.00 90.88 210 LYS A N 1
ATOM 1589 C CA . LYS A 1 210 ? 39.011 -2.305 -11.453 1.00 90.88 210 LYS A CA 1
ATOM 1590 C C . LYS A 1 210 ? 39.537 -2.544 -12.889 1.00 90.88 210 LYS A C 1
ATOM 1592 O O . LYS A 1 210 ? 40.012 -3.629 -13.203 1.00 90.88 210 LYS A O 1
ATOM 1597 N N . GLY A 1 211 ? 39.443 -1.537 -13.767 1.00 91.81 211 GLY A N 1
ATOM 1598 C CA . GLY A 1 211 ? 39.925 -1.612 -15.160 1.00 91.81 211 GLY A CA 1
ATOM 1599 C C . GLY A 1 211 ? 38.991 -2.326 -16.150 1.00 91.81 211 GLY A C 1
ATOM 1600 O O . GLY A 1 211 ? 39.374 -2.569 -17.294 1.00 91.81 211 GLY A O 1
ATOM 1601 N N . TYR A 1 212 ? 37.766 -2.648 -15.733 1.00 94.12 212 TYR A N 1
ATOM 1602 C CA . TYR A 1 212 ? 36.731 -3.221 -16.591 1.00 94.12 212 TYR A CA 1
ATOM 1603 C C . TYR A 1 212 ? 35.572 -2.242 -16.767 1.00 94.12 212 TYR A C 1
ATOM 1605 O O . TYR A 1 212 ? 35.158 -1.571 -15.816 1.00 94.12 212 TYR A O 1
ATOM 1613 N N . LEU A 1 213 ? 35.022 -2.216 -17.980 1.00 94.94 213 LEU A N 1
ATOM 1614 C CA . LEU A 1 213 ? 33.710 -1.652 -18.256 1.00 94.94 213 LEU A CA 1
ATOM 1615 C C . LEU A 1 213 ? 32.666 -2.747 -18.071 1.00 94.94 213 LEU A C 1
ATOM 1617 O O . LEU A 1 213 ? 32.741 -3.787 -18.722 1.00 94.94 213 LEU A O 1
ATOM 1621 N N . TYR A 1 214 ? 31.696 -2.489 -17.209 1.00 94.88 214 TYR A N 1
ATOM 1622 C CA . TYR A 1 214 ? 30.520 -3.315 -16.994 1.00 94.88 214 TYR A CA 1
ATOM 1623 C C . TYR A 1 214 ? 29.325 -2.674 -17.672 1.00 94.88 214 TYR A C 1
ATOM 1625 O O . TYR A 1 214 ? 29.180 -1.450 -17.634 1.00 94.88 214 TYR A O 1
ATOM 1633 N N . TRP A 1 215 ? 28.439 -3.493 -18.224 1.00 93.69 215 TRP A N 1
ATOM 1634 C CA . TRP A 1 215 ? 27.169 -3.012 -18.738 1.00 93.69 215 TRP A CA 1
ATOM 1635 C C . TRP A 1 215 ? 26.029 -3.988 -18.499 1.00 93.69 215 TRP A C 1
ATOM 1637 O O . TRP A 1 215 ? 26.227 -5.205 -18.471 1.00 93.69 215 TRP A O 1
ATOM 1647 N N . SER A 1 216 ? 24.823 -3.443 -18.358 1.00 92.19 216 SER A N 1
ATOM 1648 C CA . SER A 1 216 ? 23.599 -4.230 -18.402 1.00 92.19 216 SER A CA 1
ATOM 1649 C C . SER A 1 216 ? 23.132 -4.352 -19.844 1.00 92.19 216 SER A C 1
ATOM 1651 O O . SER A 1 216 ? 23.063 -3.361 -20.570 1.00 92.19 216 SER A O 1
ATOM 1653 N N . ASN A 1 217 ? 22.779 -5.566 -20.258 1.00 90.81 217 ASN A N 1
ATOM 1654 C CA . ASN A 1 217 ? 21.867 -5.762 -21.371 1.00 90.81 217 ASN A CA 1
ATOM 1655 C C . ASN A 1 217 ? 20.459 -5.924 -20.789 1.00 90.81 217 ASN A C 1
ATOM 1657 O O . ASN A 1 217 ? 20.160 -6.937 -20.146 1.00 90.81 217 ASN A O 1
ATOM 1661 N N . SER A 1 218 ? 19.608 -4.918 -20.996 1.00 87.31 218 SER A N 1
ATOM 1662 C CA . SER A 1 218 ? 18.261 -4.900 -20.427 1.00 87.31 218 SER A CA 1
ATOM 1663 C C . SER A 1 218 ? 17.389 -6.011 -20.984 1.00 87.31 218 SER A C 1
ATOM 1665 O O . SER A 1 218 ? 16.679 -6.643 -20.210 1.00 87.31 218 SER A O 1
ATOM 1667 N N . TYR A 1 219 ? 17.457 -6.275 -22.290 1.00 83.12 219 TYR A N 1
ATOM 1668 C CA . TYR A 1 219 ? 16.653 -7.310 -22.937 1.00 83.12 219 TYR A CA 1
ATOM 1669 C C . TYR A 1 219 ? 17.054 -8.729 -22.517 1.00 83.12 219 TYR A C 1
ATOM 1671 O O . TYR A 1 219 ? 16.196 -9.588 -22.333 1.00 83.12 219 TYR A O 1
ATOM 1679 N N . LEU A 1 220 ? 18.352 -8.984 -22.343 1.00 85.19 220 LEU A N 1
ATOM 1680 C CA . LEU A 1 220 ? 18.859 -10.275 -21.865 1.00 85.19 220 LEU A CA 1
ATOM 1681 C C . LEU A 1 220 ? 18.823 -10.405 -20.335 1.00 85.19 220 LEU A C 1
ATOM 1683 O O . LEU A 1 220 ? 19.218 -11.448 -19.814 1.00 85.19 220 LEU A O 1
ATOM 1687 N N . ALA A 1 221 ? 18.414 -9.352 -19.618 1.00 87.06 221 ALA A N 1
ATOM 1688 C CA . ALA A 1 221 ? 18.451 -9.259 -18.158 1.00 87.06 221 ALA A CA 1
ATOM 1689 C C . ALA A 1 221 ? 19.792 -9.735 -17.561 1.00 87.06 221 ALA A C 1
ATOM 1691 O O . ALA A 1 221 ? 19.834 -10.473 -16.574 1.00 87.06 221 ALA A O 1
ATOM 1692 N N . SER A 1 222 ? 20.898 -9.347 -18.198 1.00 89.19 222 SER A N 1
ATOM 1693 C CA . SER A 1 222 ? 22.235 -9.871 -17.903 1.00 89.19 222 SER A CA 1
ATOM 1694 C C . SER A 1 222 ? 23.268 -8.754 -17.816 1.00 89.19 222 SER A C 1
ATOM 1696 O O . SER A 1 222 ? 23.142 -7.725 -18.479 1.00 89.19 222 SER A O 1
ATOM 1698 N N . ILE A 1 223 ? 24.297 -8.963 -16.999 1.00 92.19 223 ILE A N 1
ATOM 1699 C CA . ILE A 1 223 ? 25.440 -8.064 -16.844 1.00 92.19 223 ILE A CA 1
ATOM 1700 C C . ILE A 1 223 ? 26.654 -8.712 -17.483 1.00 92.19 223 ILE A C 1
ATOM 1702 O O . ILE A 1 223 ? 26.945 -9.886 -17.248 1.00 92.19 223 ILE A O 1
ATOM 1706 N N . TYR A 1 224 ? 27.378 -7.915 -18.251 1.00 92.56 224 TYR A N 1
ATOM 1707 C CA . TYR A 1 224 ? 28.615 -8.298 -18.907 1.00 92.56 224 TYR A CA 1
ATOM 1708 C C . TYR A 1 224 ? 29.730 -7.346 -18.501 1.00 92.56 224 TYR A C 1
ATOM 1710 O O . TYR A 1 224 ? 29.477 -6.233 -18.033 1.00 92.56 224 TYR A O 1
ATOM 1718 N N . ARG A 1 225 ? 30.971 -7.778 -18.708 1.00 93.25 225 ARG A N 1
ATOM 1719 C CA . ARG A 1 225 ? 32.153 -6.935 -18.552 1.00 93.25 225 ARG A CA 1
ATOM 1720 C C . ARG A 1 225 ? 33.146 -7.130 -19.685 1.00 93.25 225 ARG A C 1
ATOM 1722 O O . ARG A 1 225 ? 33.192 -8.188 -20.303 1.00 93.25 225 ARG A O 1
ATOM 1729 N N . MET A 1 226 ? 33.986 -6.128 -19.910 1.00 93.94 226 MET A N 1
ATOM 1730 C CA . MET A 1 226 ? 35.122 -6.198 -20.826 1.00 93.94 226 MET A CA 1
ATOM 1731 C C . MET A 1 226 ? 36.271 -5.354 -20.283 1.00 93.94 226 MET A C 1
ATOM 1733 O O . MET A 1 226 ? 36.049 -4.280 -19.723 1.00 93.94 226 MET A O 1
ATOM 1737 N N . ALA A 1 227 ? 37.501 -5.842 -20.433 1.00 94.94 227 ALA A N 1
ATOM 1738 C CA . ALA A 1 227 ? 38.686 -5.072 -20.074 1.00 94.94 227 ALA A CA 1
ATOM 1739 C C . ALA A 1 227 ? 38.804 -3.834 -20.977 1.00 94.94 227 ALA A C 1
ATOM 1741 O O . ALA A 1 227 ? 38.657 -3.941 -22.199 1.00 94.94 227 ALA A O 1
ATOM 1742 N N . ILE A 1 228 ? 39.098 -2.679 -20.380 1.00 95.06 228 ILE A N 1
ATOM 1743 C CA . ILE A 1 228 ? 39.275 -1.413 -21.099 1.00 95.06 228 ILE A CA 1
ATOM 1744 C C . ILE A 1 228 ? 40.661 -0.814 -20.854 1.00 95.06 228 ILE A C 1
ATOM 1746 O O . ILE A 1 228 ? 41.318 -1.106 -19.855 1.00 95.06 228 ILE A O 1
ATOM 1750 N N . THR A 1 229 ? 41.124 0.019 -21.782 1.00 94.19 229 THR A N 1
ATOM 1751 C CA . THR A 1 229 ? 42.305 0.861 -21.581 1.00 94.19 229 THR A CA 1
ATOM 1752 C C . THR A 1 229 ? 41.970 2.032 -20.646 1.00 94.19 229 THR A C 1
ATOM 1754 O O . THR A 1 229 ? 40.798 2.404 -20.541 1.00 94.19 229 THR A O 1
ATOM 1757 N N . PRO A 1 230 ? 42.972 2.662 -19.998 1.00 90.19 230 PRO A N 1
ATOM 1758 C CA . PRO A 1 230 ? 42.754 3.873 -19.197 1.00 90.19 230 PRO A CA 1
ATOM 1759 C C . PRO A 1 230 ? 42.064 5.003 -19.975 1.00 90.19 230 PRO A C 1
ATOM 1761 O O . PRO A 1 230 ? 41.299 5.767 -19.403 1.00 90.19 230 PRO A O 1
ATOM 1764 N N . ASP A 1 231 ? 42.274 5.052 -21.294 1.00 89.75 231 ASP A N 1
ATOM 1765 C CA . ASP A 1 231 ? 41.683 6.052 -22.190 1.00 89.75 231 ASP A CA 1
ATOM 1766 C C . ASP A 1 231 ? 40.230 5.737 -22.609 1.00 89.75 231 ASP A C 1
ATOM 1768 O O . ASP A 1 231 ? 39.624 6.508 -23.357 1.00 89.75 231 ASP A O 1
ATOM 1772 N N . GLY A 1 232 ? 39.660 4.613 -22.152 1.00 89.81 232 GLY A N 1
ATOM 1773 C CA . GLY A 1 232 ? 38.255 4.252 -22.370 1.00 89.81 232 GLY A CA 1
ATOM 1774 C C . GLY A 1 232 ? 37.954 3.429 -23.629 1.00 89.81 232 GLY A C 1
ATOM 1775 O O . GLY A 1 232 ? 36.793 3.358 -24.029 1.00 89.81 232 GLY A O 1
ATOM 1776 N N . TYR A 1 233 ? 38.954 2.796 -24.251 1.00 94.06 233 TYR A N 1
ATOM 1777 C CA . TYR A 1 233 ? 38.748 1.874 -25.381 1.00 94.06 233 TYR A CA 1
ATOM 1778 C C . TYR A 1 233 ? 38.716 0.417 -24.920 1.00 94.06 233 TYR A C 1
ATOM 1780 O O . TYR A 1 233 ? 39.261 0.082 -23.870 1.00 94.06 233 TYR A O 1
ATOM 1788 N N . ALA A 1 234 ? 38.156 -0.479 -25.735 1.00 91.06 234 ALA A N 1
ATOM 1789 C CA . ALA A 1 234 ? 38.322 -1.917 -25.523 1.00 91.06 234 ALA A CA 1
ATOM 1790 C C . ALA A 1 234 ? 39.814 -2.302 -25.498 1.00 91.06 234 ALA A C 1
ATOM 1792 O O . ALA A 1 234 ? 40.585 -1.920 -26.385 1.00 91.06 234 ALA A O 1
ATOM 1793 N N . ALA A 1 235 ? 40.235 -3.076 -24.495 1.00 91.75 235 ALA A N 1
ATOM 1794 C CA . ALA A 1 235 ? 41.610 -3.553 -24.436 1.00 91.75 235 ALA A CA 1
ATOM 1795 C C . ALA A 1 235 ? 41.909 -4.498 -25.625 1.00 91.75 235 ALA A C 1
ATOM 1797 O O . ALA A 1 235 ? 41.023 -5.236 -26.070 1.00 91.75 235 ALA A O 1
ATOM 1798 N N . PRO A 1 236 ? 43.145 -4.519 -26.161 1.00 89.62 236 PRO A N 1
ATOM 1799 C CA . PRO A 1 236 ? 43.473 -5.327 -27.333 1.00 89.62 236 PRO A CA 1
ATOM 1800 C C . PRO A 1 236 ? 43.147 -6.816 -27.143 1.00 89.62 236 PRO A C 1
ATOM 1802 O O . PRO A 1 236 ? 43.710 -7.481 -26.276 1.00 89.62 236 PRO A O 1
ATOM 1805 N N . GLY A 1 237 ? 42.249 -7.347 -27.978 1.00 85.81 237 GLY A N 1
ATOM 1806 C CA . GLY A 1 237 ? 41.823 -8.750 -27.925 1.00 85.81 237 GLY A CA 1
ATOM 1807 C C . GLY A 1 237 ? 40.849 -9.093 -26.792 1.00 85.81 237 GLY A C 1
ATOM 1808 O O . GLY A 1 237 ? 40.520 -10.271 -26.636 1.00 85.81 237 GLY A O 1
ATOM 1809 N N . ALA A 1 238 ? 40.382 -8.101 -26.026 1.00 87.38 238 ALA A N 1
ATOM 1810 C CA . ALA A 1 238 ? 39.350 -8.296 -25.018 1.00 87.38 238 ALA A CA 1
ATOM 1811 C C . ALA A 1 238 ? 38.031 -8.736 -25.664 1.00 87.38 238 ALA A C 1
ATOM 1813 O O . ALA A 1 238 ? 37.701 -8.353 -26.787 1.00 87.38 238 ALA A O 1
ATOM 1814 N N . LYS A 1 239 ? 37.289 -9.571 -24.940 1.00 87.44 239 LYS A N 1
ATOM 1815 C CA . LYS A 1 239 ? 35.952 -10.038 -25.310 1.00 87.44 239 LYS A CA 1
ATOM 1816 C C . LYS A 1 239 ? 35.008 -9.804 -24.144 1.00 87.44 239 LYS A C 1
ATOM 1818 O O . LYS A 1 239 ? 35.467 -9.696 -23.006 1.00 87.44 239 LYS A O 1
ATOM 1823 N N . SER A 1 240 ? 33.715 -9.728 -24.435 1.00 88.94 240 SER A N 1
ATOM 1824 C CA . SER A 1 240 ? 32.695 -9.669 -23.400 1.00 88.94 240 SER A CA 1
ATOM 1825 C C . SER A 1 240 ? 32.697 -10.960 -22.575 1.00 88.94 240 SER A C 1
ATOM 1827 O O . SER A 1 240 ? 32.785 -12.073 -23.098 1.00 88.94 240 SER A O 1
ATOM 1829 N N . GLU A 1 241 ? 32.631 -10.799 -21.259 1.00 90.94 241 GLU A N 1
ATOM 1830 C CA . GLU A 1 241 ? 32.491 -11.882 -20.293 1.00 90.94 241 GLU A CA 1
ATOM 1831 C C . GLU A 1 241 ? 31.154 -11.713 -19.564 1.00 90.94 241 GLU A C 1
ATOM 1833 O O . GLU A 1 241 ? 30.894 -10.625 -19.037 1.00 90.94 241 GLU A O 1
ATOM 1838 N N . PRO A 1 242 ? 30.298 -12.747 -19.501 1.00 89.50 242 PRO A N 1
ATOM 1839 C CA . PRO A 1 242 ? 29.092 -12.689 -18.689 1.00 89.50 242 PRO A CA 1
ATOM 1840 C C . PRO A 1 242 ? 29.469 -12.682 -17.203 1.00 89.50 242 PRO A C 1
ATOM 1842 O O . PRO A 1 242 ? 30.281 -13.489 -16.753 1.00 89.50 242 PRO A O 1
ATOM 1845 N N . VAL A 1 243 ? 28.861 -11.774 -16.445 1.00 89.00 243 VAL A N 1
ATOM 1846 C CA . VAL A 1 243 ? 29.057 -11.633 -14.994 1.00 89.00 243 VAL A CA 1
ATOM 1847 C C . VAL A 1 243 ? 27.903 -12.287 -14.249 1.00 89.00 243 VAL A C 1
ATOM 1849 O O . VAL A 1 243 ? 28.117 -13.102 -13.359 1.00 89.00 243 VAL A O 1
ATOM 1852 N N . ALA A 1 244 ? 26.672 -11.954 -14.635 1.00 86.19 244 ALA A N 1
ATOM 1853 C CA . ALA A 1 244 ? 25.471 -12.503 -14.024 1.00 86.19 244 ALA A CA 1
ATOM 1854 C C . ALA A 1 244 ? 24.282 -12.420 -14.980 1.00 86.19 244 ALA A C 1
ATOM 1856 O O . ALA A 1 244 ? 24.178 -11.488 -15.775 1.00 86.19 244 ALA A O 1
ATOM 1857 N N . ALA A 1 245 ? 23.365 -13.375 -14.861 1.00 84.75 245 ALA A N 1
ATOM 1858 C CA . ALA A 1 245 ? 22.081 -13.369 -15.549 1.00 84.75 245 ALA A CA 1
ATOM 1859 C C . ALA A 1 245 ? 20.965 -13.454 -14.508 1.00 84.75 245 ALA A C 1
ATOM 1861 O O . ALA A 1 245 ? 21.005 -14.303 -13.614 1.00 84.75 245 ALA A O 1
ATOM 1862 N N . MET A 1 246 ? 19.970 -12.579 -14.615 1.00 76.62 246 MET A N 1
ATOM 1863 C CA . MET A 1 246 ? 18.854 -12.520 -13.678 1.00 76.62 246 MET A CA 1
ATOM 1864 C C . MET A 1 246 ? 17.598 -13.148 -14.270 1.00 76.62 246 MET A C 1
ATOM 1866 O O . MET A 1 246 ? 17.361 -13.125 -15.476 1.00 76.62 246 MET A O 1
ATOM 1870 N N . ARG A 1 247 ? 16.748 -13.697 -13.398 1.00 67.06 247 ARG A N 1
ATOM 1871 C CA . ARG A 1 247 ? 15.397 -14.129 -13.771 1.00 67.06 247 ARG A CA 1
ATOM 1872 C C . ARG A 1 247 ? 14.481 -12.904 -13.757 1.00 67.06 247 ARG A C 1
ATOM 1874 O O . ARG A 1 247 ? 13.823 -12.656 -12.754 1.00 67.06 247 ARG A O 1
ATOM 1881 N N . GLY A 1 248 ? 14.493 -12.114 -14.827 1.00 63.00 248 GLY A N 1
ATOM 1882 C CA . GLY A 1 248 ? 13.626 -10.942 -14.949 1.00 63.00 248 GLY A CA 1
ATOM 1883 C C . GLY A 1 248 ? 13.416 -10.488 -16.389 1.00 63.00 248 GLY A C 1
ATOM 1884 O O . GLY A 1 248 ? 14.096 -10.968 -17.294 1.00 63.00 248 GLY A O 1
ATOM 1885 N N . ILE A 1 249 ? 12.443 -9.597 -16.597 1.00 62.16 249 ILE A N 1
ATOM 1886 C CA . ILE A 1 249 ? 12.009 -9.174 -17.943 1.00 62.16 249 ILE A CA 1
ATOM 1887 C C . ILE A 1 249 ? 12.802 -7.958 -18.461 1.00 62.16 249 ILE A C 1
ATOM 1889 O O . ILE A 1 249 ? 13.014 -7.867 -19.667 1.00 62.16 249 ILE A O 1
ATOM 1893 N N . TYR A 1 250 ? 13.293 -7.071 -17.580 1.00 77.25 250 TYR A N 1
ATOM 1894 C CA . TYR A 1 250 ? 14.211 -5.975 -17.938 1.00 77.25 250 TYR A CA 1
ATOM 1895 C C . TYR A 1 250 ? 15.158 -5.601 -16.789 1.00 77.25 250 TYR A C 1
ATOM 1897 O O . TYR A 1 250 ? 14.711 -5.355 -15.667 1.00 77.25 250 TYR A O 1
ATOM 1905 N N . LEU A 1 251 ? 16.457 -5.510 -17.093 1.00 86.56 251 LEU A N 1
ATOM 1906 C CA . LEU A 1 251 ? 17.489 -4.957 -16.209 1.00 86.56 251 LEU A CA 1
ATOM 1907 C C . LEU A 1 251 ? 17.832 -3.530 -16.642 1.00 86.56 251 LEU A C 1
ATOM 1909 O O . LEU A 1 251 ? 18.527 -3.359 -17.642 1.00 86.56 251 LEU A O 1
ATOM 1913 N N . ASP A 1 252 ? 17.389 -2.518 -15.904 1.00 85.88 252 ASP A N 1
ATOM 1914 C CA . ASP A 1 252 ? 17.645 -1.128 -16.295 1.00 85.88 252 ASP A CA 1
ATOM 1915 C C . ASP A 1 252 ? 19.050 -0.698 -15.875 1.00 85.88 252 ASP A C 1
ATOM 1917 O O . ASP A 1 252 ? 19.974 -0.680 -16.695 1.00 85.88 252 ASP A O 1
ATOM 1921 N N . ASN A 1 253 ? 19.241 -0.415 -14.588 1.00 91.44 253 ASN A N 1
ATOM 1922 C CA . ASN A 1 253 ? 20.489 0.144 -14.088 1.00 91.44 253 ASN A CA 1
ATOM 1923 C C . ASN A 1 253 ? 21.041 -0.633 -12.888 1.00 91.44 253 ASN A C 1
ATOM 1925 O O . ASN A 1 253 ? 20.334 -1.396 -12.227 1.00 91.44 253 ASN A O 1
ATOM 1929 N N . PHE A 1 254 ? 22.335 -0.462 -12.633 1.00 94.44 254 PHE A N 1
ATOM 1930 C CA . PHE A 1 254 ? 23.045 -1.104 -11.538 1.00 94.44 254 PHE A CA 1
ATOM 1931 C C . PHE A 1 254 ? 24.184 -0.221 -11.014 1.00 94.44 254 PHE A C 1
ATOM 1933 O O . PHE A 1 254 ? 24.720 0.628 -11.732 1.00 94.44 254 PHE A O 1
ATOM 1940 N N . CYS A 1 255 ? 24.591 -0.462 -9.772 1.00 93.44 255 CYS A N 1
ATOM 1941 C CA . CYS A 1 255 ? 25.754 0.156 -9.145 1.00 93.44 255 CYS A CA 1
ATOM 1942 C C . CYS A 1 255 ? 26.573 -0.880 -8.365 1.00 93.44 255 CYS A C 1
ATOM 1944 O O . CYS A 1 255 ? 26.072 -1.942 -8.003 1.00 93.44 255 CYS A O 1
ATOM 1946 N N . PHE A 1 256 ? 27.839 -0.573 -8.100 1.00 92.56 256 PHE A N 1
ATOM 1947 C CA . PHE A 1 256 ? 28.680 -1.386 -7.219 1.00 92.56 256 PHE A CA 1
ATOM 1948 C C . PHE A 1 256 ? 28.495 -0.988 -5.757 1.00 92.56 256 PHE A C 1
ATOM 1950 O O . PHE A 1 256 ? 28.091 0.141 -5.468 1.00 92.56 256 PHE A O 1
ATOM 1957 N N . SER A 1 257 ? 28.834 -1.912 -4.859 1.00 88.50 257 SER A N 1
ATOM 1958 C CA . SER A 1 257 ? 29.044 -1.628 -3.441 1.00 88.50 257 SER A CA 1
ATOM 1959 C C . SER A 1 257 ? 30.018 -0.447 -3.250 1.00 88.50 257 SER A C 1
ATOM 1961 O O . SER A 1 257 ? 30.967 -0.288 -4.035 1.00 88.50 257 SER A O 1
ATOM 1963 N N . PRO A 1 258 ? 29.792 0.411 -2.237 1.00 83.75 258 PRO A N 1
ATOM 1964 C CA . PRO A 1 258 ? 30.640 1.570 -1.959 1.00 83.75 258 PRO A CA 1
ATOM 1965 C C . PRO A 1 258 ? 32.041 1.170 -1.475 1.00 83.75 258 PRO A C 1
ATOM 1967 O O . PRO A 1 258 ? 32.979 1.945 -1.636 1.00 83.75 258 PRO A O 1
ATOM 1970 N N . ASP A 1 259 ? 32.186 -0.021 -0.892 1.00 82.62 259 ASP A N 1
ATOM 1971 C CA . ASP A 1 259 ? 33.473 -0.573 -0.469 1.00 82.62 259 ASP A CA 1
ATOM 1972 C C . ASP A 1 259 ? 34.246 -1.075 -1.697 1.00 82.62 259 ASP A C 1
ATOM 1974 O O . ASP A 1 259 ? 33.708 -1.850 -2.483 1.00 82.62 259 ASP A O 1
ATOM 1978 N N . GLU A 1 260 ? 35.485 -0.616 -1.902 1.00 80.25 260 GLU A N 1
ATOM 1979 C CA . GLU A 1 260 ? 36.321 -1.002 -3.052 1.00 80.25 260 GLU A CA 1
ATOM 1980 C C . GLU A 1 260 ? 36.708 -2.490 -3.048 1.00 80.25 260 GLU A C 1
ATOM 1982 O O . GLU A 1 260 ? 36.924 -3.085 -4.116 1.00 80.25 260 GLU A O 1
ATOM 1987 N N . ASP A 1 261 ? 36.742 -3.101 -1.864 1.00 81.69 261 ASP A N 1
ATOM 1988 C CA . ASP A 1 261 ? 37.061 -4.514 -1.681 1.00 81.69 261 ASP A CA 1
ATOM 1989 C C . ASP A 1 261 ? 35.839 -5.425 -1.897 1.00 81.69 261 ASP A C 1
ATOM 1991 O O . ASP A 1 261 ? 35.997 -6.628 -2.118 1.00 81.69 261 ASP A O 1
ATOM 1995 N N . ASP A 1 262 ? 34.631 -4.855 -1.933 1.00 84.12 262 ASP A N 1
ATOM 1996 C CA . ASP A 1 262 ? 33.380 -5.561 -2.202 1.00 84.12 262 ASP A CA 1
ATOM 1997 C C . ASP A 1 262 ? 32.931 -5.361 -3.659 1.00 84.12 262 ASP A C 1
ATOM 1999 O O . ASP A 1 262 ? 32.541 -4.273 -4.085 1.00 84.12 262 ASP A O 1
ATOM 2003 N N . ASP A 1 263 ? 32.968 -6.432 -4.451 1.00 87.62 263 ASP A N 1
ATOM 2004 C CA . ASP A 1 263 ? 32.529 -6.414 -5.852 1.00 87.62 263 ASP A CA 1
ATOM 2005 C C . ASP A 1 263 ? 31.040 -6.775 -6.027 1.00 87.62 263 ASP A C 1
ATOM 2007 O O . ASP A 1 263 ? 30.605 -7.088 -7.136 1.00 87.62 263 ASP A O 1
ATOM 2011 N N . THR A 1 264 ? 30.242 -6.714 -4.955 1.00 89.75 264 THR A N 1
ATOM 2012 C CA . THR A 1 264 ? 28.789 -6.917 -5.026 1.00 89.75 264 THR A CA 1
ATOM 2013 C C . THR A 1 264 ? 28.126 -5.863 -5.920 1.00 89.75 264 THR A C 1
ATOM 2015 O O . THR A 1 264 ? 28.330 -4.654 -5.759 1.00 89.75 264 THR A O 1
ATOM 2018 N N . ILE A 1 265 ? 27.291 -6.323 -6.853 1.00 92.94 265 ILE A N 1
ATOM 2019 C CA . ILE A 1 265 ? 26.524 -5.478 -7.773 1.00 92.94 265 ILE A CA 1
ATOM 2020 C C . ILE A 1 265 ? 25.074 -5.378 -7.299 1.00 92.94 265 ILE A C 1
ATOM 2022 O O . ILE A 1 265 ? 24.417 -6.386 -7.067 1.00 92.94 265 ILE A O 1
ATOM 2026 N N . TRP A 1 266 ? 24.548 -4.161 -7.222 1.00 92.06 266 TRP A N 1
ATOM 2027 C CA . TRP A 1 266 ? 23.153 -3.873 -6.901 1.00 92.06 266 TRP A CA 1
ATOM 2028 C C . TRP A 1 266 ? 22.417 -3.459 -8.167 1.00 92.06 266 TRP A C 1
ATOM 2030 O O . TRP A 1 266 ? 22.774 -2.466 -8.792 1.00 92.06 266 TRP A O 1
ATOM 2040 N N . ALA A 1 267 ? 21.406 -4.225 -8.556 1.00 91.69 267 ALA A N 1
ATOM 2041 C CA . ALA A 1 267 ? 20.739 -4.137 -9.848 1.00 91.69 267 ALA A CA 1
ATOM 2042 C C . ALA A 1 267 ? 19.232 -3.903 -9.694 1.00 91.69 267 ALA A C 1
ATOM 2044 O O . ALA A 1 267 ? 18.564 -4.582 -8.912 1.00 91.69 267 ALA A O 1
ATOM 2045 N N . ALA A 1 268 ? 18.689 -2.961 -10.465 1.00 89.88 268 ALA A N 1
ATOM 2046 C CA . ALA A 1 268 ? 17.264 -2.660 -10.510 1.00 89.88 268 ALA A CA 1
ATOM 2047 C C . ALA A 1 268 ? 16.577 -3.364 -11.688 1.00 89.88 268 ALA A C 1
ATOM 2049 O O . ALA A 1 268 ? 17.039 -3.324 -12.831 1.00 89.88 268 ALA A O 1
ATOM 2050 N N . THR A 1 269 ? 15.440 -3.991 -11.397 1.00 85.06 269 THR A N 1
ATOM 2051 C CA . THR A 1 269 ? 14.583 -4.650 -12.385 1.00 85.06 269 THR A CA 1
ATOM 2052 C C . THR A 1 269 ? 13.239 -3.936 -12.438 1.00 85.06 269 THR A C 1
ATOM 2054 O O . THR A 1 269 ? 12.432 -4.010 -11.511 1.00 85.06 269 THR A O 1
ATOM 2057 N N . ASN A 1 270 ? 13.011 -3.207 -13.526 1.00 78.88 270 ASN A N 1
ATOM 2058 C CA . ASN A 1 270 ? 11.882 -2.287 -13.645 1.00 78.88 270 ASN A CA 1
ATOM 2059 C C . ASN A 1 270 ? 10.559 -3.019 -13.876 1.00 78.88 270 ASN A C 1
ATOM 2061 O O . ASN A 1 270 ? 9.578 -2.732 -13.202 1.00 78.88 270 ASN A O 1
ATOM 2065 N N . ALA A 1 271 ? 10.537 -4.020 -14.761 1.00 72.12 271 ALA A N 1
ATOM 2066 C CA . ALA A 1 271 ? 9.308 -4.755 -15.071 1.00 72.12 271 ALA A CA 1
ATOM 2067 C C . ALA A 1 271 ? 8.772 -5.595 -13.908 1.00 72.12 271 ALA A C 1
ATOM 2069 O O . ALA A 1 271 ? 7.560 -5.694 -13.730 1.00 72.12 271 ALA A O 1
ATOM 2070 N N . ASP A 1 272 ? 9.675 -6.165 -13.112 1.00 73.50 272 ASP A N 1
ATOM 2071 C CA . ASP A 1 272 ? 9.316 -7.038 -11.995 1.00 73.50 272 ASP A CA 1
ATOM 2072 C C . ASP A 1 272 ? 9.361 -6.296 -10.647 1.00 73.50 272 ASP A C 1
ATOM 2074 O O . ASP A 1 272 ? 9.077 -6.886 -9.609 1.00 73.50 272 ASP A O 1
ATOM 2078 N N . ASN A 1 273 ? 9.667 -4.991 -10.666 1.00 80.25 273 ASN A N 1
ATOM 2079 C CA . ASN A 1 273 ? 9.670 -4.090 -9.510 1.00 80.25 273 ASN A CA 1
ATOM 2080 C C . ASN A 1 273 ? 10.629 -4.509 -8.382 1.00 80.25 273 ASN A C 1
ATOM 2082 O O . ASN A 1 273 ? 10.353 -4.253 -7.210 1.00 80.25 273 ASN A O 1
ATOM 2086 N N . ARG A 1 274 ? 11.760 -5.149 -8.716 1.00 83.06 274 ARG A N 1
ATOM 2087 C CA . ARG A 1 274 ? 12.710 -5.683 -7.723 1.00 83.06 274 ARG A CA 1
ATOM 2088 C C . ARG A 1 274 ? 14.072 -5.009 -7.750 1.00 83.06 274 ARG A C 1
ATOM 2090 O O . ARG A 1 274 ? 14.535 -4.521 -8.781 1.00 83.06 274 ARG A O 1
ATOM 2097 N N . LEU A 1 275 ? 14.738 -5.068 -6.607 1.00 87.19 275 LEU A N 1
ATOM 2098 C CA . LEU A 1 275 ? 16.154 -4.805 -6.415 1.00 87.19 275 LEU A CA 1
ATOM 2099 C C . LEU A 1 275 ? 16.856 -6.137 -6.131 1.00 87.19 275 LEU A C 1
ATOM 2101 O O . LEU A 1 275 ? 16.383 -6.921 -5.306 1.00 87.19 275 LEU A O 1
ATOM 2105 N N . ALA A 1 276 ? 17.986 -6.387 -6.783 1.00 87.31 276 ALA A N 1
ATOM 2106 C CA . ALA A 1 276 ? 18.810 -7.570 -6.571 1.00 87.31 276 ALA A CA 1
ATOM 2107 C C . ALA A 1 276 ? 20.236 -7.188 -6.168 1.00 87.31 276 ALA A C 1
ATOM 2109 O O . ALA A 1 276 ? 20.800 -6.242 -6.708 1.00 87.31 276 ALA A O 1
ATOM 2110 N N . ALA A 1 277 ? 20.817 -7.950 -5.246 1.00 88.88 277 ALA A N 1
ATOM 2111 C CA . ALA A 1 277 ? 22.239 -7.970 -4.950 1.00 88.88 277 ALA A CA 1
ATOM 2112 C C . ALA A 1 277 ? 22.863 -9.199 -5.624 1.00 88.88 277 ALA A C 1
ATOM 2114 O O . ALA A 1 277 ? 22.358 -10.317 -5.506 1.00 88.88 277 ALA A O 1
ATOM 2115 N N . ILE A 1 278 ? 23.949 -8.987 -6.351 1.00 88.69 278 ILE A N 1
ATOM 2116 C CA . ILE A 1 278 ? 24.671 -10.004 -7.103 1.00 88.69 278 ILE A CA 1
ATOM 2117 C C . ILE A 1 278 ? 26.057 -10.099 -6.485 1.00 88.69 278 ILE A C 1
ATOM 2119 O O . ILE A 1 278 ? 26.854 -9.166 -6.590 1.00 88.69 278 ILE A O 1
ATOM 2123 N N . SER A 1 279 ? 26.321 -11.214 -5.817 1.00 84.06 279 SER A N 1
ATOM 2124 C CA . SER A 1 279 ? 27.603 -11.475 -5.171 1.00 84.06 279 SER A CA 1
ATOM 2125 C C . SER A 1 279 ? 28.721 -11.680 -6.212 1.00 84.06 279 SER A C 1
ATOM 2127 O O . SER A 1 279 ? 28.432 -12.021 -7.363 1.00 84.06 279 SER A O 1
ATOM 2129 N N . PRO A 1 280 ? 30.007 -11.503 -5.844 1.00 81.62 280 PRO A N 1
ATOM 2130 C CA . PRO A 1 280 ? 31.137 -11.635 -6.777 1.00 81.62 280 PRO A CA 1
ATOM 2131 C C . PRO A 1 280 ? 31.258 -13.003 -7.473 1.00 81.62 280 PRO A C 1
ATOM 2133 O O . PRO A 1 280 ? 31.890 -13.113 -8.521 1.00 81.62 280 PRO A O 1
ATOM 2136 N N . ASP A 1 281 ? 30.659 -14.046 -6.899 1.00 78.62 281 ASP A N 1
ATOM 2137 C CA . ASP A 1 281 ? 30.561 -15.397 -7.465 1.00 78.62 281 ASP A CA 1
ATOM 2138 C C . ASP A 1 281 ? 29.449 -15.541 -8.528 1.00 78.62 281 ASP A C 1
ATOM 2140 O O . ASP A 1 281 ? 29.287 -16.612 -9.114 1.00 78.62 281 ASP A O 1
ATOM 2144 N N . GLY A 1 282 ? 28.690 -14.472 -8.789 1.00 77.00 282 GLY A N 1
ATOM 2145 C CA . GLY A 1 282 ? 27.558 -14.440 -9.714 1.00 77.00 282 GLY A CA 1
ATOM 2146 C C . GLY A 1 282 ? 26.223 -14.847 -9.083 1.00 77.00 282 GLY A C 1
ATOM 2147 O O . GLY A 1 282 ? 25.217 -14.931 -9.795 1.00 77.00 282 GLY A O 1
ATOM 2148 N N . THR A 1 283 ? 26.173 -15.097 -7.770 1.00 80.50 283 THR A N 1
ATOM 2149 C CA . THR A 1 283 ? 24.936 -15.473 -7.078 1.00 80.50 283 THR A CA 1
ATOM 2150 C C . THR A 1 283 ? 23.988 -14.278 -6.979 1.00 80.50 283 THR A C 1
ATOM 2152 O O . THR A 1 283 ? 24.302 -13.265 -6.359 1.00 80.50 283 THR A O 1
ATOM 2155 N N . VAL A 1 284 ? 22.796 -14.408 -7.568 1.00 82.31 284 VAL A N 1
ATOM 2156 C CA . VAL A 1 284 ? 21.746 -13.380 -7.537 1.00 82.31 284 VAL A CA 1
ATOM 2157 C C . VAL A 1 284 ? 20.832 -13.597 -6.333 1.00 82.31 284 VAL A C 1
ATOM 2159 O O . VAL A 1 284 ? 20.190 -14.641 -6.212 1.00 82.31 284 VAL A O 1
ATOM 2162 N N . THR A 1 285 ? 20.713 -12.576 -5.493 1.00 81.69 285 THR A N 1
ATOM 2163 C CA . THR A 1 285 ? 19.780 -12.510 -4.367 1.00 81.69 285 THR A CA 1
ATOM 2164 C C . THR A 1 285 ? 18.865 -11.309 -4.571 1.00 81.69 285 THR A C 1
ATOM 2166 O O . THR A 1 285 ? 19.332 -10.178 -4.589 1.00 81.69 285 THR A O 1
ATOM 2169 N N . TYR A 1 286 ? 17.559 -11.511 -4.732 1.00 80.50 286 TYR A N 1
ATOM 2170 C CA . TYR A 1 286 ? 16.611 -10.390 -4.693 1.00 80.50 286 TYR A CA 1
ATOM 2171 C C . TYR A 1 286 ? 16.566 -9.862 -3.269 1.00 80.50 286 TYR A C 1
ATOM 2173 O O . TYR A 1 286 ? 16.555 -10.667 -2.361 1.00 80.50 286 TYR A O 1
ATOM 2181 N N . VAL A 1 287 ? 16.607 -8.560 -3.038 1.00 76.31 287 VAL A N 1
ATOM 2182 C CA . VAL A 1 287 ? 16.781 -7.980 -1.690 1.00 76.31 287 VAL A CA 1
ATOM 2183 C C . VAL A 1 287 ? 15.682 -6.997 -1.325 1.00 76.31 287 VAL A C 1
ATOM 2185 O O . VAL A 1 287 ? 15.523 -6.675 -0.155 1.00 76.31 287 VAL A O 1
ATOM 2188 N N . ALA A 1 288 ? 14.908 -6.530 -2.301 1.00 76.62 288 ALA A N 1
ATOM 2189 C CA . ALA A 1 288 ? 13.686 -5.777 -2.073 1.00 76.62 288 ALA A CA 1
ATOM 2190 C C . ALA A 1 288 ? 12.787 -5.838 -3.309 1.00 76.62 288 ALA A C 1
ATOM 2192 O O . ALA A 1 288 ? 13.280 -6.019 -4.424 1.00 76.62 288 ALA A O 1
ATOM 2193 N N . GLY A 1 289 ? 11.488 -5.622 -3.113 1.00 68.19 289 GLY A N 1
ATOM 2194 C CA . GLY A 1 289 ? 10.503 -5.682 -4.181 1.00 68.19 289 GLY A CA 1
ATOM 2195 C C . GLY A 1 289 ? 9.998 -7.103 -4.396 1.00 68.19 289 GLY A C 1
ATOM 2196 O O . GLY A 1 289 ? 10.751 -8.029 -4.689 1.00 68.19 289 GLY A O 1
ATOM 2197 N N . GLU A 1 290 ? 8.690 -7.252 -4.260 1.00 64.50 290 GLU A N 1
ATOM 2198 C CA . GLU A 1 290 ? 7.918 -8.443 -4.590 1.00 64.50 290 GLU A CA 1
ATOM 2199 C C . GLU A 1 290 ? 6.696 -8.008 -5.417 1.00 64.50 290 GLU A C 1
ATOM 2201 O O . GLU A 1 290 ? 6.356 -6.820 -5.403 1.00 64.50 290 GLU A O 1
ATOM 2206 N N . PRO A 1 291 ? 6.027 -8.918 -6.153 1.00 50.88 291 PRO A N 1
ATOM 2207 C CA . PRO A 1 291 ? 4.865 -8.591 -6.982 1.00 50.88 291 PRO A CA 1
ATOM 2208 C C . PRO A 1 291 ? 3.714 -7.886 -6.244 1.00 50.88 291 PRO A C 1
ATOM 2210 O O . PRO A 1 291 ? 2.811 -7.363 -6.885 1.00 50.88 291 PRO A O 1
ATOM 2213 N N . ASP A 1 292 ? 3.713 -7.882 -4.914 1.00 54.66 292 ASP A N 1
ATOM 2214 C CA . ASP A 1 292 ? 2.748 -7.237 -4.024 1.00 54.66 292 ASP A CA 1
ATOM 2215 C C . ASP A 1 292 ? 3.289 -5.975 -3.310 1.00 54.66 292 ASP A C 1
ATOM 2217 O O . ASP A 1 292 ? 2.512 -5.233 -2.706 1.00 54.66 292 ASP A O 1
ATOM 2221 N N . GLN A 1 293 ? 4.589 -5.667 -3.405 1.00 62.41 293 GLN A N 1
ATOM 2222 C CA . GLN A 1 293 ? 5.203 -4.514 -2.735 1.00 62.41 293 GLN A CA 1
ATOM 2223 C C . GLN A 1 293 ? 5.168 -3.237 -3.585 1.00 62.41 293 GLN A C 1
ATOM 2225 O O . GLN A 1 293 ? 5.956 -3.052 -4.509 1.00 62.41 293 GLN A O 1
ATOM 2230 N N . MET A 1 294 ? 4.331 -2.276 -3.185 1.00 64.50 294 MET A N 1
ATOM 2231 C CA . MET A 1 294 ? 4.154 -0.987 -3.881 1.00 64.50 294 MET A CA 1
ATOM 2232 C C . MET A 1 294 ? 5.308 0.014 -3.688 1.00 64.50 294 MET A C 1
ATOM 2234 O O . MET A 1 294 ? 5.328 1.072 -4.312 1.00 64.50 294 MET A O 1
ATOM 2238 N N . THR A 1 295 ? 6.276 -0.271 -2.813 1.00 72.94 295 THR A N 1
ATOM 2239 C CA . THR A 1 295 ? 7.369 0.669 -2.508 1.00 72.94 295 THR A CA 1
ATOM 2240 C C . THR A 1 295 ? 8.326 0.857 -3.687 1.00 72.94 295 THR A C 1
ATOM 2242 O O . THR A 1 295 ? 8.841 1.953 -3.878 1.00 72.94 295 THR A O 1
ATOM 2245 N N . LEU A 1 296 ? 8.532 -0.183 -4.503 1.00 79.19 296 LEU A N 1
ATOM 2246 C CA . LEU A 1 296 ? 9.450 -0.179 -5.647 1.00 79.19 296 LEU A CA 1
ATOM 2247 C C . LEU A 1 296 ? 8.726 -0.229 -7.000 1.00 79.19 296 LEU A C 1
ATOM 2249 O O . LEU A 1 296 ? 9.252 -0.810 -7.948 1.00 79.19 296 LEU A O 1
ATOM 2253 N N . ALA A 1 297 ? 7.541 0.385 -7.110 1.00 79.50 297 ALA A N 1
ATOM 2254 C CA . ALA A 1 297 ? 6.790 0.461 -8.365 1.00 79.50 297 ALA A CA 1
ATOM 2255 C C . ALA A 1 297 ? 7.643 1.070 -9.493 1.00 79.50 297 ALA A C 1
ATOM 2257 O O . ALA A 1 297 ? 7.825 2.283 -9.591 1.00 79.50 297 ALA A O 1
ATOM 2258 N N . GLY A 1 298 ? 8.178 0.203 -10.343 1.00 81.06 298 GLY A N 1
ATOM 2259 C CA . GLY A 1 298 ? 9.101 0.466 -11.429 1.00 81.06 298 GLY A CA 1
ATOM 2260 C C . GLY A 1 298 ? 10.512 0.828 -10.970 1.00 81.06 298 GLY A C 1
ATOM 2261 O O . GLY A 1 298 ? 10.941 1.953 -11.191 1.00 81.06 298 GLY A O 1
ATOM 2262 N N . SER A 1 299 ? 11.240 -0.081 -10.316 1.00 83.12 299 SER A N 1
ATOM 2263 C CA . SER A 1 299 ? 12.634 0.154 -9.893 1.00 83.12 299 SER A CA 1
ATOM 2264 C C . SER A 1 299 ? 13.555 0.391 -11.098 1.00 83.12 299 SER A C 1
ATOM 2266 O O . SER A 1 299 ? 13.754 -0.518 -11.902 1.00 83.12 299 SER A O 1
ATOM 2268 N N . VAL A 1 300 ? 14.127 1.594 -11.225 1.00 86.75 300 VAL A N 1
ATOM 2269 C CA . VAL A 1 300 ? 14.929 1.970 -12.407 1.00 86.75 300 VAL A CA 1
ATOM 2270 C C . VAL A 1 300 ? 16.419 2.096 -12.124 1.00 86.75 300 VAL A C 1
ATOM 2272 O O . VAL A 1 300 ? 17.226 1.646 -12.934 1.00 86.75 300 VAL A O 1
ATOM 2275 N N . ALA A 1 301 ? 16.812 2.700 -10.999 1.00 92.00 301 ALA A N 1
ATOM 2276 C CA . ALA A 1 301 ? 18.209 3.039 -10.751 1.00 92.00 301 ALA A CA 1
ATOM 2277 C C . ALA A 1 301 ? 18.571 2.999 -9.265 1.00 92.00 301 ALA A C 1
ATOM 2279 O O . ALA A 1 301 ? 17.974 3.750 -8.496 1.00 92.00 301 ALA A O 1
ATOM 2280 N N . PRO A 1 302 ? 19.554 2.172 -8.868 1.00 93.38 302 PRO A N 1
ATOM 2281 C CA . PRO A 1 302 ? 20.176 2.227 -7.554 1.00 93.38 302 PRO A CA 1
ATOM 2282 C C . PRO A 1 302 ? 21.480 3.051 -7.581 1.00 93.38 302 PRO A C 1
ATOM 2284 O O . PRO A 1 302 ? 22.241 2.975 -8.548 1.00 93.38 302 PRO A O 1
ATOM 2287 N N . ALA A 1 303 ? 21.780 3.800 -6.516 1.00 93.25 303 ALA A N 1
ATOM 2288 C CA . ALA A 1 303 ? 23.127 4.319 -6.254 1.00 93.25 303 ALA A CA 1
ATOM 2289 C C . ALA A 1 303 ? 23.386 4.529 -4.755 1.00 93.25 303 ALA A C 1
ATOM 2291 O O . ALA A 1 303 ? 22.474 4.856 -3.995 1.00 93.25 303 ALA A O 1
ATOM 2292 N N . PHE A 1 304 ? 24.642 4.374 -4.339 1.00 91.50 304 PHE A N 1
ATOM 2293 C CA . PHE A 1 304 ? 25.063 4.610 -2.958 1.00 91.50 304 PHE A CA 1
ATOM 2294 C C . PHE A 1 304 ? 25.421 6.071 -2.694 1.00 91.50 304 PHE A C 1
ATOM 2296 O O . PHE A 1 304 ? 25.974 6.753 -3.562 1.00 91.50 304 PHE A O 1
ATOM 2303 N N . GLY A 1 305 ? 25.137 6.527 -1.473 1.00 87.06 305 GLY A N 1
ATOM 2304 C CA . GLY A 1 305 ? 25.566 7.827 -0.975 1.00 87.06 305 GLY A CA 1
ATOM 2305 C C . GLY A 1 305 ? 27.085 8.003 -1.025 1.00 87.06 305 GLY A C 1
ATOM 2306 O O . GLY A 1 305 ? 27.853 7.043 -1.005 1.00 87.06 305 GLY A O 1
ATOM 2307 N N . THR A 1 306 ? 27.540 9.252 -1.089 1.00 84.75 306 THR A N 1
ATOM 2308 C CA . THR A 1 306 ? 28.975 9.584 -1.187 1.00 84.75 306 THR A CA 1
ATOM 2309 C C . THR A 1 306 ? 29.501 10.357 0.023 1.00 84.75 306 THR A C 1
ATOM 2311 O O . THR A 1 306 ? 30.709 10.556 0.141 1.00 84.75 306 THR A O 1
ATOM 2314 N N . LEU A 1 307 ? 28.621 10.831 0.914 1.00 81.88 307 LEU A N 1
ATOM 2315 C CA . LEU A 1 307 ? 29.019 11.586 2.105 1.00 81.88 307 LEU A CA 1
ATOM 2316 C C . LEU A 1 307 ? 29.540 10.652 3.212 1.00 81.88 307 LEU A C 1
ATOM 2318 O O . LEU A 1 307 ? 28.981 9.572 3.409 1.00 81.88 307 LEU A O 1
ATOM 2322 N N . PRO A 1 308 ? 30.546 11.066 4.008 1.00 69.25 308 PRO A N 1
ATOM 2323 C CA . PRO A 1 308 ? 30.954 10.332 5.207 1.00 69.25 308 PRO A CA 1
ATOM 2324 C C . PRO A 1 308 ? 29.767 10.149 6.172 1.00 69.25 308 PRO A C 1
ATOM 2326 O O . PRO A 1 308 ? 29.226 11.129 6.677 1.00 69.25 308 PRO A O 1
ATOM 2329 N N . GLY A 1 309 ? 29.352 8.898 6.407 1.00 68.94 309 GLY A N 1
ATOM 2330 C CA . GLY A 1 309 ? 28.151 8.544 7.185 1.00 68.94 309 GLY A CA 1
ATOM 2331 C C . GLY A 1 309 ? 26.916 8.185 6.344 1.00 68.94 309 GLY A C 1
ATOM 2332 O O . GLY A 1 309 ? 25.996 7.574 6.870 1.00 68.94 309 GLY A O 1
ATOM 2333 N N . ASP A 1 310 ? 26.929 8.499 5.046 1.00 76.88 310 ASP A N 1
ATOM 2334 C CA . ASP A 1 310 ? 25.902 8.144 4.051 1.00 76.88 310 ASP A CA 1
ATOM 2335 C C . ASP A 1 310 ? 26.413 7.139 3.006 1.00 76.88 310 ASP A C 1
ATOM 2337 O O . ASP A 1 310 ? 25.660 6.649 2.171 1.00 76.88 310 ASP A O 1
ATOM 2341 N N . THR A 1 311 ? 27.707 6.805 3.041 1.00 77.12 311 THR A N 1
ATOM 2342 C CA . THR A 1 311 ? 28.323 5.845 2.110 1.00 77.12 311 THR A CA 1
ATOM 2343 C C . THR A 1 311 ? 27.645 4.483 2.126 1.00 77.12 311 THR A C 1
ATOM 2345 O O . THR A 1 311 ? 27.694 3.758 1.144 1.00 77.12 311 THR A O 1
ATOM 2348 N N . LYS A 1 312 ? 26.973 4.156 3.229 1.00 79.19 312 LYS A N 1
ATOM 2349 C CA . LYS A 1 312 ? 26.203 2.933 3.445 1.00 79.19 312 LYS A CA 1
ATOM 2350 C C . LYS A 1 312 ? 24.702 3.117 3.212 1.00 79.19 312 LYS A C 1
ATOM 2352 O O . LYS A 1 312 ? 23.907 2.298 3.653 1.00 79.19 312 LYS A O 1
ATOM 2357 N N . THR A 1 313 ? 24.280 4.169 2.535 1.00 86.62 313 THR A N 1
ATOM 2358 C CA . THR A 1 313 ? 22.873 4.379 2.202 1.00 86.62 313 THR A CA 1
ATOM 2359 C C . THR A 1 313 ? 22.663 4.105 0.728 1.00 86.62 313 THR A C 1
ATOM 2361 O O . THR A 1 313 ? 23.333 4.692 -0.121 1.00 86.62 313 THR A O 1
ATOM 2364 N N . LEU A 1 314 ? 21.723 3.218 0.421 1.00 89.88 314 LEU A N 1
ATOM 2365 C CA . LEU A 1 314 ? 21.312 2.915 -0.938 1.00 89.88 314 LEU A CA 1
ATOM 2366 C C . LEU A 1 314 ? 20.072 3.732 -1.297 1.00 89.88 314 LEU A C 1
ATOM 2368 O O . LEU A 1 314 ? 19.018 3.576 -0.676 1.00 89.88 314 LEU A O 1
ATOM 2372 N N . TYR A 1 315 ? 20.194 4.563 -2.325 1.00 91.88 315 TYR A N 1
ATOM 2373 C CA . TYR A 1 315 ? 19.099 5.320 -2.915 1.00 91.88 315 TYR A CA 1
ATOM 2374 C C . TYR A 1 315 ? 18.599 4.623 -4.171 1.00 91.88 315 TYR A C 1
ATOM 2376 O O . TYR A 1 315 ? 19.390 4.122 -4.968 1.00 91.88 315 TYR A O 1
ATOM 2384 N N . ILE A 1 316 ? 17.283 4.603 -4.356 1.00 92.44 316 ILE A N 1
ATOM 2385 C CA . ILE A 1 316 ? 16.634 3.908 -5.464 1.00 92.44 316 ILE A CA 1
ATOM 2386 C C . ILE A 1 316 ? 15.595 4.840 -6.080 1.00 92.44 316 ILE A C 1
ATOM 2388 O O . ILE A 1 316 ? 14.678 5.285 -5.393 1.00 92.44 316 ILE A O 1
ATOM 2392 N N . ALA A 1 317 ? 15.723 5.133 -7.371 1.00 92.81 317 ALA A N 1
ATOM 2393 C CA . ALA A 1 317 ? 14.692 5.832 -8.128 1.00 92.81 317 ALA A CA 1
ATOM 2394 C C . ALA A 1 317 ? 13.672 4.835 -8.683 1.00 92.81 317 ALA A C 1
ATOM 2396 O O . ALA A 1 317 ? 14.037 3.745 -9.137 1.00 92.81 317 ALA A O 1
ATOM 2397 N N . THR A 1 318 ? 12.401 5.236 -8.686 1.00 91.62 318 THR A N 1
ATOM 2398 C CA . THR A 1 318 ? 11.297 4.446 -9.234 1.00 91.62 318 THR A CA 1
ATOM 2399 C C . THR A 1 318 ? 10.498 5.225 -10.280 1.00 91.62 318 THR A C 1
ATOM 2401 O O . THR A 1 318 ? 10.345 6.445 -10.194 1.00 91.62 318 THR A O 1
ATOM 2404 N N . SER A 1 319 ? 9.961 4.521 -11.273 1.00 87.62 319 SER A N 1
ATOM 2405 C CA . SER A 1 319 ? 9.159 5.078 -12.365 1.00 87.62 319 SER A CA 1
ATOM 2406 C C . SER A 1 319 ? 7.658 5.162 -12.060 1.00 87.62 319 SER A C 1
ATOM 2408 O O . SER A 1 319 ? 6.873 5.580 -12.914 1.00 87.62 319 SER A O 1
ATOM 2410 N N . GLY A 1 320 ? 7.246 4.746 -10.860 1.00 83.06 320 GLY A N 1
ATOM 2411 C CA . GLY A 1 320 ? 5.856 4.746 -10.407 1.00 83.06 320 GLY A CA 1
ATOM 2412 C C . GLY A 1 320 ? 4.981 3.674 -11.065 1.00 83.06 320 GLY A C 1
ATOM 2413 O O . GLY A 1 320 ? 3.760 3.820 -11.112 1.00 83.06 320 GLY A O 1
ATOM 2414 N N . GLY A 1 321 ? 5.587 2.624 -11.631 1.00 74.06 321 GLY A N 1
ATOM 2415 C CA . GLY A 1 321 ? 4.865 1.543 -12.312 1.00 74.06 321 GLY A CA 1
ATOM 2416 C C . GLY A 1 321 ? 4.138 1.992 -13.586 1.00 74.06 321 GLY A C 1
ATOM 2417 O O . GLY A 1 321 ? 3.215 1.318 -14.035 1.00 74.06 321 GLY A O 1
ATOM 2418 N N . LEU A 1 322 ? 4.534 3.128 -14.181 1.00 72.94 322 LEU A N 1
ATOM 2419 C CA . LEU A 1 322 ? 3.867 3.730 -15.347 1.00 72.94 322 LEU A CA 1
ATOM 2420 C C . LEU A 1 322 ? 3.814 2.785 -16.561 1.00 72.94 322 LEU A C 1
ATOM 2422 O O . LEU A 1 322 ? 2.847 2.794 -17.319 1.00 72.94 322 LEU A O 1
ATOM 2426 N N . VAL A 1 323 ? 4.864 1.982 -16.747 1.00 66.50 323 VAL A N 1
ATOM 2427 C CA . VAL A 1 323 ? 5.015 1.054 -17.883 1.00 66.50 323 VAL A CA 1
ATOM 2428 C C . VAL A 1 323 ? 4.648 -0.376 -17.485 1.00 66.50 323 VAL A C 1
ATOM 2430 O O . VAL A 1 323 ? 4.051 -1.106 -18.276 1.00 66.50 323 VAL A O 1
ATOM 2433 N N . PHE A 1 324 ? 4.968 -0.753 -16.245 1.00 69.12 324 PHE A N 1
ATOM 2434 C CA . PHE A 1 324 ? 4.744 -2.081 -15.682 1.00 69.12 324 PHE A CA 1
ATOM 2435 C C . PHE A 1 324 ? 4.031 -1.945 -14.327 1.00 69.12 324 PHE A C 1
ATOM 2437 O O . PHE A 1 324 ? 4.678 -1.958 -13.280 1.00 69.12 324 PHE A O 1
ATOM 2444 N N . PRO A 1 325 ? 2.700 -1.743 -14.328 1.00 61.03 325 PRO A N 1
ATOM 2445 C CA . PRO A 1 325 ? 1.955 -1.511 -13.099 1.00 61.03 325 PRO A CA 1
ATOM 2446 C C . PRO A 1 325 ? 1.939 -2.766 -12.228 1.00 61.03 325 PRO A C 1
ATOM 2448 O O . PRO A 1 325 ? 1.705 -3.876 -12.713 1.00 61.03 325 PRO A O 1
ATOM 2451 N N . ILE A 1 326 ? 2.116 -2.576 -10.922 1.00 57.19 326 ILE A N 1
ATOM 2452 C CA . ILE A 1 326 ? 2.011 -3.651 -9.934 1.00 57.19 326 ILE A CA 1
ATOM 2453 C C . ILE A 1 326 ? 0.553 -4.122 -9.878 1.00 57.19 326 ILE A C 1
ATOM 2455 O O . ILE A 1 326 ? -0.361 -3.316 -9.678 1.00 57.19 326 ILE A O 1
ATOM 2459 N N . ASN A 1 327 ? 0.331 -5.422 -10.095 1.00 51.94 327 ASN A N 1
ATOM 2460 C CA . ASN A 1 327 ? -0.986 -6.072 -10.058 1.00 51.94 327 ASN A CA 1
ATOM 2461 C C . ASN A 1 327 ? -2.082 -5.378 -10.894 1.00 51.94 327 ASN A C 1
ATOM 2463 O O . ASN A 1 327 ? -3.268 -5.497 -10.607 1.00 51.94 327 ASN A O 1
ATOM 2467 N N . GLY A 1 328 ? -1.696 -4.661 -11.957 1.00 49.69 328 GLY A N 1
ATOM 2468 C CA . GLY A 1 328 ? -2.628 -4.096 -12.932 1.00 49.69 328 GLY A CA 1
ATOM 2469 C C . GLY A 1 328 ? -3.465 -2.892 -12.479 1.00 49.69 328 GLY A C 1
ATOM 2470 O O . GLY A 1 328 ? -4.348 -2.502 -13.243 1.00 49.69 328 GLY A O 1
ATOM 2471 N N . THR A 1 329 ? -3.227 -2.281 -11.307 1.00 49.31 329 THR A N 1
ATOM 2472 C CA . THR A 1 329 ? -4.185 -1.280 -10.773 1.00 49.31 329 THR A CA 1
ATOM 2473 C C . THR A 1 329 ? -3.657 0.044 -10.222 1.00 49.31 329 THR A C 1
ATOM 2475 O O . THR A 1 329 ? -4.497 0.899 -9.949 1.00 49.31 329 THR A O 1
ATOM 2478 N N . VAL A 1 330 ? -2.352 0.322 -10.114 1.00 54.06 330 VAL A N 1
ATOM 2479 C CA . VAL A 1 330 ? -1.916 1.675 -9.691 1.00 54.06 330 VAL A CA 1
ATOM 2480 C C . VAL A 1 330 ? -0.678 2.143 -10.450 1.00 54.06 330 VAL A C 1
ATOM 2482 O O . VAL A 1 330 ? 0.397 1.566 -10.324 1.00 54.06 330 VAL A O 1
ATOM 2485 N N . VAL A 1 331 ? -0.850 3.216 -11.224 1.00 66.94 331 VAL A N 1
ATOM 2486 C CA . VAL A 1 331 ? 0.239 4.104 -11.643 1.00 66.94 331 VAL A CA 1
ATOM 2487 C C . VAL A 1 331 ? 0.334 5.195 -10.586 1.00 66.94 331 VAL A C 1
ATOM 2489 O O . VAL A 1 331 ? -0.650 5.889 -10.329 1.00 66.94 331 VAL A O 1
ATOM 2492 N N . GLU A 1 332 ? 1.506 5.358 -9.990 1.00 82.06 332 GLU A N 1
ATOM 2493 C CA . GLU A 1 332 ? 1.784 6.411 -9.017 1.00 82.06 332 GLU A CA 1
ATOM 2494 C C . GLU A 1 332 ? 2.874 7.361 -9.524 1.00 82.06 332 GLU A C 1
ATOM 2496 O O . GLU A 1 332 ? 3.482 7.150 -10.575 1.00 82.06 332 GLU A O 1
ATOM 2501 N N . GLY A 1 333 ? 3.111 8.457 -8.806 1.00 85.94 333 GLY A N 1
ATOM 2502 C CA . GLY A 1 333 ? 4.299 9.261 -9.061 1.00 85.94 333 GLY A CA 1
ATOM 2503 C C . GLY A 1 333 ? 5.556 8.504 -8.652 1.00 85.94 333 GLY A C 1
ATOM 2504 O O . GLY A 1 333 ? 5.568 7.864 -7.598 1.00 85.94 333 GLY A O 1
ATOM 2505 N N . GLY A 1 334 ? 6.602 8.593 -9.479 1.00 88.25 334 GLY A N 1
ATOM 2506 C CA . GLY A 1 334 ? 7.914 8.037 -9.175 1.00 88.25 334 GLY A CA 1
ATOM 2507 C C . GLY A 1 334 ? 8.434 8.480 -7.808 1.00 88.25 334 GLY A C 1
ATOM 2508 O O . GLY A 1 334 ? 8.071 9.543 -7.292 1.00 88.25 334 GLY A O 1
ATOM 2509 N N . LYS A 1 335 ? 9.265 7.639 -7.200 1.00 90.62 335 LYS A N 1
ATOM 2510 C CA . LYS A 1 335 ? 9.766 7.812 -5.835 1.00 90.62 335 LYS A CA 1
ATOM 2511 C C . LYS A 1 335 ? 11.282 7.803 -5.806 1.00 90.62 335 LYS A C 1
ATOM 2513 O O . LYS A 1 335 ? 11.929 7.129 -6.604 1.00 90.62 335 LYS A O 1
ATOM 2518 N N . LEU A 1 336 ? 11.834 8.508 -4.827 1.00 91.06 336 LEU A N 1
ATOM 2519 C CA . LEU A 1 336 ? 13.168 8.238 -4.317 1.00 91.06 336 LEU A CA 1
ATOM 2520 C C . LEU A 1 336 ? 13.017 7.435 -3.022 1.00 91.06 336 LEU A C 1
ATOM 2522 O O . LEU A 1 336 ? 12.531 7.955 -2.014 1.00 91.06 336 LEU A O 1
ATOM 2526 N N . CYS A 1 337 ? 13.423 6.173 -3.053 1.00 89.19 337 CYS A N 1
ATOM 2527 C CA . CYS A 1 337 ? 13.454 5.280 -1.902 1.00 89.19 337 CYS A CA 1
ATOM 2528 C C . CYS A 1 337 ? 14.872 5.190 -1.331 1.00 89.19 337 CYS A C 1
ATOM 2530 O O . CYS A 1 337 ? 15.850 5.376 -2.051 1.00 89.19 337 CYS A O 1
ATOM 2532 N N . VAL A 1 338 ? 14.976 4.912 -0.034 1.00 87.25 338 VAL A N 1
ATOM 2533 C CA . VAL A 1 338 ? 16.230 4.906 0.724 1.00 87.25 338 VAL A CA 1
ATOM 2534 C C . VAL A 1 338 ? 16.281 3.684 1.633 1.00 87.25 338 VAL A C 1
ATOM 2536 O O . VAL A 1 338 ? 15.287 3.352 2.284 1.00 87.25 338 VAL A O 1
ATOM 2539 N N . CYS A 1 339 ? 17.439 3.031 1.688 1.00 82.50 339 CYS A N 1
ATOM 2540 C CA . CYS A 1 339 ? 17.719 1.891 2.556 1.00 82.50 339 CYS A CA 1
ATOM 2541 C C . CYS A 1 339 ? 19.102 2.016 3.210 1.00 82.50 339 CYS A C 1
ATOM 2543 O O . CYS A 1 339 ? 20.065 2.399 2.551 1.00 82.50 339 CYS A O 1
ATOM 2545 N N . CYS A 1 340 ? 19.222 1.618 4.481 1.00 71.12 340 CYS A N 1
ATOM 2546 C CA . CYS A 1 340 ? 20.513 1.509 5.166 1.00 71.12 340 CYS A CA 1
ATOM 2547 C C . CYS A 1 340 ? 21.158 0.132 4.920 1.00 71.12 340 CYS A C 1
ATOM 2549 O O . CYS A 1 340 ? 20.552 -0.905 5.190 1.00 71.12 340 CYS A O 1
ATOM 2551 N N . TYR A 1 341 ? 22.395 0.127 4.426 1.00 60.12 341 TYR A N 1
ATOM 2552 C CA . TYR A 1 341 ? 23.186 -1.050 4.046 1.00 60.12 341 TYR A CA 1
ATOM 2553 C C . TYR A 1 341 ? 23.629 -1.909 5.241 1.00 60.12 341 TYR A C 1
ATOM 2555 O O . TYR A 1 341 ? 23.708 -3.127 5.113 1.00 60.12 341 TYR A O 1
ATOM 2563 N N . ASP A 1 342 ? 23.854 -1.324 6.426 1.00 55.22 342 ASP A N 1
ATOM 2564 C CA . ASP A 1 342 ? 24.306 -2.076 7.615 1.00 55.22 342 ASP A CA 1
ATOM 2565 C C . ASP A 1 342 ? 23.284 -3.121 8.094 1.00 55.22 342 ASP A C 1
ATOM 2567 O O . ASP A 1 342 ? 23.652 -4.151 8.657 1.00 55.22 342 ASP A O 1
ATOM 2571 N N . ILE A 1 343 ? 21.998 -2.900 7.809 1.00 48.41 343 ILE A N 1
ATOM 2572 C CA . ILE A 1 343 ? 20.927 -3.855 8.115 1.00 48.41 343 ILE A CA 1
ATOM 2573 C C . ILE A 1 343 ? 21.055 -5.115 7.237 1.00 48.41 343 ILE A C 1
ATOM 2575 O O . ILE A 1 343 ? 20.703 -6.206 7.678 1.00 48.41 343 ILE A O 1
ATOM 2579 N N . PHE A 1 344 ? 21.611 -4.998 6.027 1.00 46.66 344 PHE A N 1
ATOM 2580 C CA . PHE A 1 344 ? 21.801 -6.122 5.108 1.00 46.66 344 PHE A CA 1
ATOM 2581 C C . PHE A 1 344 ? 22.974 -7.026 5.509 1.00 46.66 344 PHE A C 1
ATOM 2583 O O . PHE A 1 344 ? 22.810 -8.245 5.555 1.00 46.66 344 PHE A O 1
ATOM 2590 N N . GLN A 1 345 ? 24.141 -6.452 5.838 1.00 43.53 345 GLN A N 1
ATOM 2591 C CA . GLN A 1 345 ? 25.311 -7.246 6.245 1.00 43.53 345 GLN A CA 1
ATOM 2592 C C . GLN A 1 345 ? 25.032 -8.073 7.504 1.00 43.53 345 GLN A C 1
ATOM 2594 O O . GLN A 1 345 ? 25.351 -9.260 7.538 1.00 43.53 345 GLN A O 1
ATOM 2599 N N . LEU A 1 346 ? 24.338 -7.494 8.488 1.00 38.88 346 LEU A N 1
ATOM 2600 C CA . LEU A 1 346 ? 23.958 -8.189 9.723 1.00 38.88 346 LEU A CA 1
ATOM 2601 C C . LEU A 1 346 ? 23.071 -9.422 9.462 1.00 38.88 346 LEU A C 1
ATOM 2603 O O . LEU A 1 346 ? 23.196 -10.447 10.137 1.00 38.88 346 LEU A O 1
ATOM 2607 N N . VAL A 1 347 ? 22.193 -9.342 8.457 1.00 40.88 347 VAL A N 1
ATOM 2608 C CA . VAL A 1 347 ? 21.310 -10.441 8.037 1.00 40.88 347 VAL A CA 1
ATOM 2609 C C . VAL A 1 347 ? 22.074 -11.481 7.202 1.00 40.88 347 VAL A C 1
ATOM 2611 O O . VAL A 1 347 ? 21.844 -12.681 7.359 1.00 40.88 347 VAL A O 1
ATOM 2614 N N . HIS A 1 348 ? 23.018 -11.050 6.361 1.00 40.72 348 HIS A N 1
ATOM 2615 C CA . HIS A 1 348 ? 23.798 -11.925 5.479 1.00 40.72 348 HIS A CA 1
ATOM 2616 C C . HIS A 1 348 ? 24.882 -12.738 6.217 1.00 40.72 348 HIS A C 1
ATOM 2618 O O . HIS A 1 348 ? 25.006 -13.946 5.992 1.00 40.72 348 HIS A O 1
ATOM 2624 N N . GLU A 1 349 ? 25.623 -12.119 7.144 1.00 37.34 349 GLU A N 1
ATOM 2625 C CA . GLU A 1 349 ? 26.665 -12.779 7.956 1.00 37.34 349 GLU A CA 1
ATOM 2626 C C . GLU A 1 349 ? 26.077 -13.843 8.898 1.00 37.34 349 GLU A C 1
ATOM 2628 O O . GLU A 1 349 ? 26.649 -14.920 9.092 1.00 37.34 349 GLU A O 1
ATOM 2633 N N . SER A 1 350 ? 24.878 -13.585 9.426 1.00 33.03 350 SER A N 1
ATOM 2634 C CA . SER A 1 350 ? 24.138 -14.535 10.264 1.00 33.03 350 SER A CA 1
ATOM 2635 C C . SER A 1 350 ? 23.692 -15.782 9.484 1.00 33.03 350 SER A C 1
ATOM 2637 O O . SER A 1 350 ? 23.603 -16.872 10.051 1.00 33.03 350 SER A O 1
ATOM 2639 N N . GLY A 1 351 ? 23.432 -15.644 8.179 1.00 34.12 351 GLY A N 1
ATOM 2640 C CA . GLY A 1 351 ? 23.027 -16.746 7.304 1.00 34.12 351 GLY A CA 1
ATOM 2641 C C . GLY A 1 351 ? 24.191 -17.647 6.884 1.00 34.12 351 GLY A C 1
ATOM 2642 O O . GLY A 1 351 ? 24.076 -18.871 6.926 1.00 34.12 351 GLY A O 1
ATOM 2643 N N . THR A 1 352 ? 25.337 -17.069 6.523 1.00 34.25 352 THR A N 1
ATOM 2644 C CA . THR A 1 352 ? 26.505 -17.804 5.995 1.00 34.25 352 THR A CA 1
ATOM 2645 C C . THR A 1 352 ? 27.183 -18.707 7.033 1.00 34.25 352 THR A C 1
ATOM 2647 O O . THR A 1 352 ? 27.617 -19.809 6.692 1.00 34.25 352 THR A O 1
ATOM 2650 N N . ALA A 1 353 ? 27.195 -18.322 8.315 1.00 30.73 353 ALA A N 1
ATOM 2651 C CA . ALA A 1 353 ? 27.726 -19.154 9.403 1.00 30.73 353 ALA A CA 1
ATOM 2652 C C . ALA A 1 353 ? 26.956 -20.479 9.599 1.00 30.73 353 ALA A C 1
ATOM 2654 O O . ALA A 1 353 ? 27.528 -21.481 10.031 1.00 30.73 353 ALA A O 1
ATOM 2655 N N . ILE A 1 354 ? 25.666 -20.504 9.249 1.00 33.75 354 ILE A N 1
ATOM 2656 C CA . ILE A 1 354 ? 24.804 -21.690 9.347 1.00 33.75 354 ILE A CA 1
ATOM 2657 C C . ILE A 1 354 ? 25.080 -22.659 8.185 1.00 33.75 354 ILE A C 1
ATOM 2659 O O . ILE A 1 354 ? 25.079 -23.874 8.381 1.00 33.75 354 ILE A O 1
ATOM 2663 N N . TYR A 1 355 ? 25.394 -22.140 6.994 1.00 33.62 355 TYR A N 1
ATOM 2664 C CA . TYR A 1 355 ? 25.652 -22.942 5.793 1.00 33.62 355 TYR A CA 1
ATOM 2665 C C . TYR A 1 355 ? 26.957 -23.750 5.859 1.00 33.62 355 TYR A C 1
ATOM 2667 O O . TYR A 1 355 ? 26.956 -24.932 5.512 1.00 33.62 355 TYR A O 1
ATOM 2675 N N . ALA A 1 356 ? 28.046 -23.172 6.378 1.00 32.53 356 ALA A N 1
ATOM 2676 C CA . ALA A 1 356 ? 29.341 -23.859 6.485 1.00 32.53 356 ALA A CA 1
ATOM 2677 C C . ALA A 1 356 ? 29.305 -25.101 7.405 1.00 32.53 356 ALA A C 1
ATOM 2679 O O . ALA A 1 356 ? 30.123 -26.011 7.273 1.00 32.53 356 ALA A O 1
ATOM 2680 N N . HIS A 1 357 ? 28.341 -25.169 8.330 1.00 32.59 357 HIS A N 1
ATOM 2681 C CA . HIS A 1 357 ? 28.160 -26.317 9.222 1.00 32.59 357 HIS A CA 1
ATOM 2682 C C . HIS A 1 357 ? 27.392 -27.479 8.560 1.00 32.59 357 HIS A C 1
ATOM 2684 O O . HIS A 1 357 ? 27.538 -28.629 8.972 1.00 32.59 357 HIS A O 1
ATOM 2690 N N . ILE A 1 358 ? 26.604 -27.197 7.515 1.00 34.88 358 ILE A N 1
ATOM 2691 C CA . ILE A 1 358 ? 25.721 -28.162 6.837 1.00 34.88 358 ILE A CA 1
ATOM 2692 C C . ILE A 1 358 ? 26.478 -28.966 5.764 1.00 34.88 358 ILE A C 1
ATOM 2694 O O . ILE A 1 358 ? 26.248 -30.166 5.621 1.00 34.88 358 ILE A O 1
ATOM 2698 N N . GLU A 1 359 ? 27.429 -28.345 5.062 1.00 31.30 359 GLU A N 1
ATOM 2699 C CA . GLU A 1 359 ? 28.165 -28.955 3.937 1.00 31.30 359 GLU A CA 1
ATOM 2700 C C . GLU A 1 359 ? 29.057 -30.147 4.350 1.00 31.30 359 GLU A C 1
ATOM 2702 O O . GLU A 1 359 ? 29.227 -31.117 3.607 1.00 31.30 359 GLU A O 1
ATOM 2707 N N . SER A 1 360 ? 29.560 -30.124 5.587 1.00 32.72 360 SER A N 1
ATOM 2708 C CA . SER A 1 360 ? 30.318 -31.219 6.210 1.00 32.72 360 SER A CA 1
ATOM 2709 C C . SER A 1 360 ? 29.484 -32.507 6.366 1.00 32.72 360 SER A C 1
ATOM 2711 O O . SER A 1 360 ? 30.009 -33.613 6.239 1.00 32.72 360 SER A O 1
ATOM 2713 N N . MET A 1 361 ? 28.166 -32.382 6.572 1.00 31.58 361 MET A N 1
ATOM 2714 C CA . MET A 1 361 ? 27.266 -33.513 6.849 1.00 31.58 361 MET A CA 1
ATOM 2715 C C . MET A 1 361 ? 26.647 -34.145 5.591 1.00 31.58 361 MET A C 1
ATOM 2717 O O . MET A 1 361 ? 26.099 -35.243 5.660 1.00 31.58 361 MET A O 1
ATOM 2721 N N . THR A 1 362 ? 26.730 -33.487 4.431 1.00 33.94 362 THR A N 1
ATOM 2722 C CA . THR A 1 362 ? 26.139 -33.966 3.168 1.00 33.94 362 THR A CA 1
ATOM 2723 C C . THR A 1 362 ? 26.894 -35.125 2.508 1.00 33.94 362 THR A C 1
ATOM 2725 O O . THR A 1 362 ? 26.277 -35.897 1.777 1.00 33.94 362 THR A O 1
ATOM 2728 N N . SER A 1 363 ? 28.189 -35.312 2.793 1.00 34.22 363 SER A N 1
ATOM 2729 C CA . SER A 1 363 ? 28.989 -36.385 2.169 1.00 34.22 363 SER A CA 1
ATOM 2730 C C . SER A 1 363 ? 28.599 -37.807 2.613 1.00 34.22 363 SER A C 1
ATOM 2732 O O . SER A 1 363 ? 28.812 -38.760 1.870 1.00 34.22 363 SER A O 1
ATOM 2734 N N . GLU A 1 364 ? 27.944 -37.964 3.770 1.00 34.94 364 GLU A N 1
ATOM 2735 C CA . GLU A 1 364 ? 27.480 -39.268 4.281 1.00 34.94 364 GLU A CA 1
ATOM 2736 C C . GLU A 1 364 ? 26.133 -39.728 3.671 1.00 34.94 364 GLU A C 1
ATOM 2738 O O . GLU A 1 364 ? 25.734 -40.882 3.831 1.00 34.94 364 GLU A O 1
ATOM 2743 N N . LEU A 1 365 ? 25.411 -38.861 2.947 1.00 34.03 365 LEU A N 1
ATOM 2744 C CA . LEU A 1 365 ? 24.057 -39.146 2.439 1.00 34.03 365 LEU A CA 1
ATOM 2745 C C . LEU A 1 365 ? 24.002 -39.712 1.011 1.00 34.03 365 LEU A C 1
ATOM 2747 O O . LEU A 1 365 ? 22.979 -40.295 0.633 1.00 34.03 365 LEU A O 1
ATOM 2751 N N . GLU A 1 366 ? 25.084 -39.616 0.233 1.00 35.81 366 GLU A N 1
ATOM 2752 C CA . GLU A 1 366 ? 25.138 -40.155 -1.136 1.00 35.81 366 GLU A CA 1
ATOM 2753 C C . GLU A 1 366 ? 25.021 -41.695 -1.180 1.00 35.81 366 GLU A C 1
ATOM 2755 O O . GLU A 1 366 ? 24.427 -42.238 -2.115 1.00 35.81 366 GLU A O 1
ATOM 2760 N N . GLU A 1 367 ? 25.451 -42.414 -0.134 1.00 36.59 367 GLU A N 1
ATOM 2761 C CA . GLU A 1 367 ? 25.273 -43.875 -0.031 1.00 36.59 367 GLU A CA 1
ATOM 2762 C C . GLU A 1 367 ? 23.800 -44.296 0.142 1.00 36.59 367 GLU A C 1
ATOM 2764 O O . GLU A 1 367 ? 23.394 -45.370 -0.309 1.00 36.59 367 GLU A O 1
ATOM 2769 N N . THR A 1 368 ? 22.960 -43.443 0.741 1.00 34.19 368 THR A N 1
ATOM 2770 C CA . THR A 1 368 ? 21.557 -43.783 1.048 1.00 34.19 368 THR A CA 1
ATOM 2771 C C . THR A 1 368 ? 20.648 -43.628 -0.177 1.00 34.19 368 THR A C 1
ATOM 2773 O O . THR A 1 368 ? 19.706 -44.404 -0.369 1.00 34.19 368 THR A O 1
ATOM 2776 N N . PHE A 1 369 ? 20.954 -42.675 -1.062 1.00 32.66 369 PHE A N 1
ATOM 2777 C CA . PHE A 1 369 ? 20.185 -42.449 -2.289 1.00 32.66 369 PHE A CA 1
ATOM 2778 C C . PHE A 1 369 ? 20.301 -43.606 -3.289 1.00 32.66 369 PHE A C 1
ATOM 2780 O O . PHE A 1 369 ? 19.343 -43.878 -4.011 1.00 32.66 369 PHE A O 1
ATOM 2787 N N . HIS A 1 370 ? 21.413 -44.347 -3.283 1.00 34.75 370 HIS A N 1
ATOM 2788 C CA . HIS A 1 370 ? 21.629 -45.481 -4.186 1.00 34.75 370 HIS A CA 1
ATOM 2789 C C . HIS A 1 370 ? 20.680 -46.669 -3.915 1.00 34.75 370 HIS A C 1
ATOM 2791 O O . HIS A 1 370 ? 20.334 -47.422 -4.827 1.00 34.75 370 HIS A O 1
ATOM 2797 N N . ILE A 1 371 ? 20.194 -46.812 -2.677 1.00 37.94 371 ILE A N 1
ATOM 2798 C CA . ILE A 1 371 ? 19.275 -47.887 -2.263 1.00 37.94 371 ILE A CA 1
ATOM 2799 C C . ILE A 1 371 ? 17.829 -47.586 -2.702 1.00 37.94 371 ILE A C 1
ATOM 2801 O O . ILE A 1 371 ? 17.082 -48.489 -3.087 1.00 37.94 371 ILE A O 1
ATOM 2805 N N . ILE A 1 372 ? 17.430 -46.309 -2.707 1.00 35.69 372 ILE A N 1
ATOM 2806 C CA . ILE A 1 372 ? 16.064 -45.875 -3.050 1.00 35.69 372 ILE A CA 1
ATOM 2807 C C . ILE A 1 372 ? 15.794 -46.029 -4.553 1.00 35.69 372 ILE A C 1
ATOM 2809 O O . ILE A 1 372 ? 14.713 -46.473 -4.950 1.00 35.69 372 ILE A O 1
ATOM 2813 N N . THR A 1 373 ? 16.784 -45.755 -5.404 1.00 37.91 373 THR A N 1
ATOM 2814 C CA . THR A 1 373 ? 16.668 -45.939 -6.860 1.00 37.91 373 THR A CA 1
ATOM 2815 C C . THR A 1 373 ? 16.515 -47.409 -7.258 1.00 37.91 373 THR A C 1
ATOM 2817 O O . THR A 1 373 ? 15.831 -47.704 -8.240 1.00 37.91 373 THR A O 1
ATOM 2820 N N . GLN A 1 374 ? 17.066 -48.350 -6.480 1.00 35.56 374 GLN A N 1
ATOM 2821 C CA . GLN A 1 374 ? 16.860 -49.784 -6.720 1.00 35.56 374 GLN A CA 1
ATOM 2822 C C . GLN A 1 374 ? 15.421 -50.236 -6.420 1.00 35.56 374 GLN A C 1
ATOM 2824 O O . GLN A 1 374 ? 14.885 -51.090 -7.128 1.00 35.56 374 GLN A O 1
ATOM 2829 N N . LEU A 1 375 ? 14.751 -49.633 -5.433 1.00 36.69 375 LEU A N 1
ATOM 2830 C CA . LEU A 1 375 ? 13.357 -49.952 -5.092 1.00 36.69 375 LEU A CA 1
ATOM 2831 C C . LEU A 1 375 ? 12.355 -49.414 -6.126 1.00 36.69 375 LEU A C 1
ATOM 2833 O O . LEU A 1 375 ? 11.345 -50.064 -6.413 1.00 36.69 375 LEU A O 1
ATOM 2837 N N . ASP A 1 376 ? 12.643 -48.262 -6.733 1.00 36.22 376 ASP A N 1
ATOM 2838 C CA . ASP A 1 376 ? 11.773 -47.663 -7.753 1.00 36.22 376 ASP A CA 1
ATOM 2839 C C . ASP A 1 376 ? 11.841 -48.414 -9.100 1.00 36.22 376 ASP A C 1
ATOM 2841 O O . ASP A 1 376 ? 10.849 -48.512 -9.831 1.00 36.22 376 ASP A O 1
ATOM 2845 N N . ALA A 1 377 ? 12.976 -49.065 -9.385 1.00 37.47 377 ALA A N 1
ATOM 2846 C CA . ALA A 1 377 ? 13.114 -49.992 -10.508 1.00 37.47 377 ALA A CA 1
ATOM 2847 C C . ALA A 1 377 ? 12.235 -51.250 -10.342 1.00 37.47 377 ALA A C 1
ATOM 2849 O O . ALA A 1 377 ? 11.614 -51.704 -11.306 1.00 37.47 377 ALA A O 1
ATOM 2850 N N . ILE A 1 378 ? 12.100 -51.765 -9.113 1.00 39.34 378 ILE A N 1
ATOM 2851 C CA . ILE A 1 378 ? 11.257 -52.933 -8.797 1.00 39.34 378 ILE A CA 1
ATOM 2852 C C . ILE A 1 378 ? 9.760 -52.587 -8.931 1.00 39.34 378 ILE A C 1
ATOM 2854 O O . ILE A 1 378 ? 8.986 -53.387 -9.464 1.00 39.34 378 ILE A O 1
ATOM 2858 N N . LYS A 1 379 ? 9.347 -51.368 -8.548 1.00 33.88 379 LYS A N 1
ATOM 2859 C CA . LYS A 1 379 ? 7.966 -50.856 -8.697 1.00 33.88 379 LYS A CA 1
ATOM 2860 C C . LYS A 1 379 ? 7.461 -50.869 -10.141 1.00 33.88 379 LYS A C 1
ATOM 2862 O O . LYS A 1 379 ? 6.309 -51.229 -10.389 1.00 33.88 379 LYS A O 1
ATOM 2867 N N . ARG A 1 380 ? 8.306 -50.475 -11.099 1.00 41.16 380 ARG A N 1
ATOM 2868 C CA . ARG A 1 380 ? 7.921 -50.391 -12.520 1.00 41.16 380 ARG A CA 1
ATOM 2869 C C . ARG A 1 380 ? 7.738 -51.762 -13.164 1.00 41.16 380 ARG A C 1
ATOM 2871 O O . ARG A 1 380 ? 6.981 -51.882 -14.122 1.00 41.16 380 ARG A O 1
ATOM 2878 N N . GLN A 1 381 ? 8.389 -52.791 -12.628 1.00 35.22 381 GLN A N 1
ATOM 2879 C CA . GLN A 1 381 ? 8.384 -54.126 -13.219 1.00 35.22 381 GLN A CA 1
ATOM 2880 C C . GLN A 1 381 ? 7.114 -54.941 -12.905 1.00 35.22 381 GLN A C 1
ATOM 2882 O O . GLN A 1 381 ? 6.822 -55.877 -13.643 1.00 35.22 381 GLN A O 1
ATOM 2887 N N . TRP A 1 382 ? 6.336 -54.589 -11.866 1.00 33.81 382 TRP A N 1
ATOM 2888 C CA . TRP A 1 382 ? 5.257 -55.456 -11.350 1.00 33.81 382 TRP A CA 1
ATOM 2889 C C . TRP A 1 382 ? 3.831 -54.860 -11.337 1.00 33.81 382 TRP A C 1
ATOM 2891 O O . TRP A 1 382 ? 2.907 -55.567 -10.951 1.00 33.81 382 TRP A O 1
ATOM 2901 N N . GLN A 1 383 ? 3.616 -53.614 -11.789 1.00 36.00 383 GLN A N 1
ATOM 2902 C CA . GLN A 1 383 ? 2.292 -52.951 -11.924 1.00 36.00 383 GLN A CA 1
ATOM 2903 C C . GLN A 1 383 ? 1.316 -53.151 -10.737 1.00 36.00 383 GLN A C 1
ATOM 2905 O O . GLN A 1 383 ? 0.196 -53.637 -10.900 1.00 36.00 383 GLN A O 1
ATOM 2910 N N . TRP A 1 384 ? 1.707 -52.765 -9.522 1.00 35.28 384 TRP A N 1
ATOM 2911 C CA . TRP A 1 384 ? 0.817 -52.848 -8.353 1.00 35.28 384 TRP A CA 1
ATOM 2912 C C . TRP A 1 384 ? -0.088 -51.619 -8.204 1.00 35.28 384 TRP A C 1
ATOM 2914 O O . TRP A 1 384 ? 0.328 -50.491 -8.463 1.00 35.28 384 TRP A O 1
ATOM 2924 N N . THR A 1 385 ? -1.323 -51.824 -7.728 1.00 39.47 385 THR A N 1
ATOM 2925 C CA . THR A 1 385 ? -2.213 -50.721 -7.312 1.00 39.47 385 THR A CA 1
ATOM 2926 C C . THR A 1 385 ? -1.900 -50.254 -5.878 1.00 39.47 385 THR A C 1
ATOM 2928 O O . THR A 1 385 ? -1.450 -51.068 -5.066 1.00 39.47 385 THR A O 1
ATOM 2931 N N . PRO A 1 386 ? -2.180 -48.984 -5.504 1.00 38.28 386 PRO A N 1
ATOM 2932 C CA . PRO A 1 386 ? -1.820 -48.426 -4.188 1.00 38.28 386 PRO A CA 1
ATOM 2933 C C . PRO A 1 386 ? -2.334 -49.242 -2.986 1.00 38.28 386 PRO A C 1
ATOM 2935 O O . PRO A 1 386 ? -1.657 -49.356 -1.966 1.00 38.28 386 PRO A O 1
ATOM 2938 N N . TYR A 1 387 ? -3.501 -49.879 -3.127 1.00 32.75 387 TYR A N 1
ATOM 2939 C CA . TYR A 1 387 ? -4.120 -50.708 -2.086 1.00 32.75 387 TYR A CA 1
ATOM 2940 C C . TYR A 1 387 ? -3.404 -52.059 -1.880 1.00 32.75 387 TYR A C 1
ATOM 2942 O O . TYR A 1 387 ? -3.390 -52.606 -0.778 1.00 32.75 387 TYR A O 1
ATOM 2950 N N . GLN A 1 388 ? -2.774 -52.600 -2.929 1.00 36.59 388 GLN A N 1
ATOM 2951 C CA . GLN A 1 388 ? -1.987 -53.837 -2.860 1.00 36.59 388 GLN A CA 1
ATOM 2952 C C . GLN A 1 388 ? -0.618 -53.592 -2.210 1.00 36.59 388 GLN A C 1
ATOM 2954 O O . GLN A 1 388 ? -0.165 -54.421 -1.422 1.00 36.59 388 GLN A O 1
ATOM 2959 N N . THR A 1 389 ? -0.021 -52.419 -2.444 1.00 40.16 389 THR A N 1
ATOM 2960 C CA . THR A 1 389 ? 1.210 -51.964 -1.777 1.00 40.16 389 THR A CA 1
ATOM 2961 C C . THR A 1 389 ? 1.014 -51.832 -0.265 1.00 40.16 389 THR A C 1
ATOM 2963 O O . THR A 1 389 ? 1.837 -52.316 0.507 1.00 40.16 389 THR A O 1
ATOM 2966 N N . TYR A 1 390 ? -0.120 -51.271 0.170 1.00 37.31 390 TYR A N 1
ATOM 2967 C CA . TYR A 1 390 ? -0.438 -51.102 1.593 1.00 37.31 390 TYR A CA 1
ATOM 2968 C C . TYR A 1 390 ? -0.599 -52.445 2.334 1.00 37.31 390 TYR A C 1
ATOM 2970 O O . TYR A 1 390 ? -0.139 -52.600 3.464 1.00 37.31 390 TYR A O 1
ATOM 2978 N N . ARG A 1 391 ? -1.190 -53.463 1.685 1.00 29.92 391 ARG A N 1
ATOM 2979 C CA . ARG A 1 391 ? -1.409 -54.794 2.286 1.00 29.92 391 ARG A CA 1
ATOM 2980 C C . ARG A 1 391 ? -0.135 -55.647 2.349 1.00 29.92 391 ARG A C 1
ATOM 2982 O O . ARG A 1 391 ? -0.013 -56.467 3.252 1.00 29.92 391 ARG A O 1
ATOM 2989 N N . TYR A 1 392 ? 0.807 -55.462 1.422 1.00 38.22 392 TYR A N 1
ATOM 2990 C CA . TYR A 1 392 ? 2.064 -56.223 1.388 1.00 38.22 392 TYR A CA 1
ATOM 2991 C C . TYR A 1 392 ? 3.073 -55.749 2.447 1.00 38.22 392 TYR A C 1
ATOM 2993 O O . TYR A 1 392 ? 3.756 -56.574 3.051 1.00 38.22 392 TYR A O 1
ATOM 3001 N N . VAL A 1 393 ? 3.120 -54.437 2.716 1.00 41.41 393 VAL A N 1
ATOM 3002 C CA . VAL A 1 393 ? 3.969 -53.855 3.772 1.00 41.41 393 VAL A CA 1
ATOM 3003 C C . VAL A 1 393 ? 3.453 -54.268 5.157 1.00 41.41 393 VAL A C 1
ATOM 3005 O O . VAL A 1 393 ? 4.209 -54.812 5.957 1.00 41.41 393 VAL A O 1
ATOM 3008 N N . HIS A 1 394 ? 2.139 -54.175 5.395 1.00 35.69 394 HIS A N 1
ATOM 3009 C CA . HIS A 1 394 ? 1.568 -54.498 6.707 1.00 35.69 394 HIS A CA 1
ATOM 3010 C C . HIS A 1 394 ? 1.537 -55.996 7.055 1.00 35.69 394 HIS A C 1
ATOM 3012 O O . HIS A 1 394 ? 1.638 -56.343 8.228 1.00 35.69 394 HIS A O 1
ATOM 3018 N N . VAL A 1 395 ? 1.393 -56.906 6.081 1.00 31.36 395 VAL A N 1
ATOM 3019 C CA . VAL A 1 395 ? 1.325 -58.357 6.367 1.00 31.36 395 VAL A CA 1
ATOM 3020 C C . VAL A 1 395 ? 2.704 -58.957 6.670 1.00 31.36 395 VAL A C 1
ATOM 3022 O O . VAL A 1 395 ? 2.773 -59.952 7.388 1.00 31.36 395 VAL A O 1
ATOM 3025 N N . ASN A 1 396 ? 3.795 -58.351 6.188 1.00 33.62 396 ASN A N 1
ATOM 3026 C CA . ASN A 1 396 ? 5.152 -58.829 6.469 1.00 33.62 396 ASN A CA 1
ATOM 3027 C C . ASN A 1 396 ? 5.749 -58.234 7.754 1.00 33.62 396 ASN A C 1
ATOM 3029 O O . ASN A 1 396 ? 6.449 -58.956 8.459 1.00 33.62 396 ASN A O 1
ATOM 3033 N N . GLU A 1 397 ? 5.406 -56.996 8.126 1.00 38.81 397 GLU A N 1
ATOM 3034 C CA . GLU A 1 397 ? 5.852 -56.404 9.402 1.00 38.81 397 GLU A CA 1
ATOM 3035 C C . GLU A 1 397 ? 5.159 -57.048 10.618 1.00 38.81 397 GLU A C 1
ATOM 3037 O O . GLU A 1 397 ? 5.816 -57.393 11.602 1.00 38.81 397 GLU A O 1
ATOM 3042 N N . LEU A 1 398 ? 3.857 -57.351 10.513 1.00 28.92 398 LEU A N 1
ATOM 3043 C CA . LEU A 1 398 ? 3.103 -58.017 11.587 1.00 28.92 398 LEU A CA 1
ATOM 3044 C C . LEU A 1 398 ? 3.491 -59.490 11.794 1.00 28.92 398 LEU A C 1
ATOM 3046 O O . LEU A 1 398 ? 3.294 -60.025 12.883 1.00 28.92 398 LEU A O 1
ATOM 3050 N N . LYS A 1 399 ? 4.063 -60.158 10.784 1.00 27.80 399 LYS A N 1
ATOM 3051 C CA . LYS A 1 399 ? 4.533 -61.546 10.919 1.00 27.80 399 LYS A CA 1
ATOM 3052 C C . LYS A 1 399 ? 5.893 -61.626 11.620 1.00 27.80 399 LYS A C 1
ATOM 3054 O O . LYS A 1 399 ? 6.107 -62.547 12.400 1.00 27.80 399 LYS A O 1
ATOM 3059 N N . SER A 1 400 ? 6.766 -60.630 11.424 1.00 34.41 400 SER A N 1
ATOM 3060 C CA . SER A 1 400 ? 8.064 -60.548 12.113 1.00 34.41 400 SER A CA 1
ATOM 3061 C C . SER A 1 400 ? 7.975 -60.091 13.576 1.00 34.41 400 SER A C 1
ATOM 3063 O O . SER A 1 400 ? 8.837 -60.444 14.382 1.00 34.41 400 SER A O 1
ATOM 3065 N N . GLU A 1 401 ? 6.929 -59.346 13.951 1.00 34.66 401 GLU A N 1
ATOM 3066 C CA . GLU A 1 401 ? 6.733 -58.893 15.339 1.00 34.66 401 GLU A CA 1
ATOM 3067 C C . GLU A 1 401 ? 6.032 -59.920 16.241 1.00 34.66 401 GLU A C 1
ATOM 3069 O O . GLU A 1 401 ? 6.225 -59.890 17.456 1.00 34.66 401 GLU A O 1
ATOM 3074 N N . ILE A 1 402 ? 5.261 -60.859 15.679 1.00 32.44 402 ILE A N 1
ATOM 3075 C CA . ILE A 1 402 ? 4.524 -61.869 16.462 1.00 32.44 402 ILE A CA 1
ATOM 3076 C C . ILE A 1 402 ? 5.372 -63.128 16.735 1.00 32.44 402 ILE A C 1
ATOM 3078 O O . ILE A 1 402 ? 5.151 -63.808 17.734 1.00 32.44 402 ILE A O 1
ATOM 3082 N N . GLU A 1 403 ? 6.389 -63.418 15.918 1.00 32.59 403 GLU A N 1
ATOM 3083 C CA . GLU A 1 403 ? 7.240 -64.614 16.072 1.00 32.59 403 GLU A CA 1
ATOM 3084 C C . GLU A 1 403 ? 8.462 -64.411 16.999 1.00 32.59 403 GLU A C 1
ATOM 3086 O O . GLU A 1 403 ? 9.214 -65.357 17.224 1.00 32.59 403 GLU A O 1
ATOM 3091 N N . SER A 1 404 ? 8.668 -63.218 17.582 1.00 34.44 404 SER A N 1
ATOM 3092 C CA . SER A 1 404 ? 9.914 -62.877 18.302 1.00 34.44 404 SER A CA 1
ATOM 3093 C C . SER A 1 404 ? 9.799 -62.547 19.800 1.00 34.44 404 SER A C 1
ATOM 3095 O O . SER A 1 404 ? 10.795 -62.128 20.392 1.00 34.44 404 SER A O 1
ATOM 3097 N N . LYS A 1 405 ? 8.655 -62.760 20.469 1.00 31.00 405 LYS A N 1
ATOM 3098 C CA . LYS A 1 405 ? 8.551 -62.521 21.927 1.00 31.00 405 LYS A CA 1
ATOM 3099 C C . LYS A 1 405 ? 7.792 -63.616 22.683 1.00 31.00 405 LYS A C 1
ATOM 3101 O O . LYS A 1 405 ? 6.565 -63.629 22.718 1.00 31.00 405 LYS A O 1
ATOM 3106 N N . GLU A 1 406 ? 8.543 -64.492 23.355 1.00 28.66 406 GLU A N 1
ATOM 3107 C CA . GLU A 1 406 ? 8.060 -65.236 24.526 1.00 28.66 406 GLU A CA 1
ATOM 3108 C C . GLU A 1 406 ? 7.772 -64.264 25.693 1.00 28.66 406 GLU A C 1
ATOM 3110 O O . GLU A 1 406 ? 8.490 -63.273 25.856 1.00 28.66 406 GLU A O 1
ATOM 3115 N N . PRO A 1 407 ? 6.743 -64.511 26.526 1.00 27.66 407 PRO A N 1
ATOM 3116 C CA . PRO A 1 407 ? 6.347 -63.586 27.578 1.00 27.66 407 PRO A CA 1
ATOM 3117 C C . PRO A 1 407 ? 7.078 -63.889 28.893 1.00 27.66 407 PRO A C 1
ATOM 3119 O O . PRO A 1 407 ? 6.816 -64.905 29.540 1.00 27.66 407 PRO A O 1
ATOM 3122 N N . THR A 1 408 ? 7.934 -62.975 29.354 1.00 28.06 408 THR A N 1
ATOM 3123 C CA . THR A 1 408 ? 8.352 -62.938 30.764 1.00 28.06 408 THR A CA 1
ATOM 3124 C C . THR A 1 408 ? 7.501 -61.946 31.547 1.00 28.06 408 THR A C 1
ATOM 3126 O O . THR A 1 408 ? 7.363 -60.781 31.180 1.00 28.06 408 THR A O 1
ATOM 3129 N N . LYS A 1 409 ? 6.911 -62.492 32.612 1.00 28.06 409 LYS A N 1
ATOM 3130 C CA . LYS A 1 409 ? 6.067 -61.881 33.637 1.00 28.06 409 LYS A CA 1
ATOM 3131 C C . LYS A 1 409 ? 6.786 -60.728 34.342 1.00 28.06 409 LYS A C 1
ATOM 3133 O O . LYS A 1 409 ? 7.922 -60.911 34.754 1.00 28.06 409 LYS A O 1
ATOM 3138 N N . ASP A 1 410 ? 6.121 -59.585 34.474 1.00 25.67 410 ASP A N 1
ATOM 3139 C CA . ASP A 1 410 ? 5.697 -59.038 35.771 1.00 25.67 410 ASP A CA 1
ATOM 3140 C C . ASP A 1 410 ? 4.973 -57.693 35.564 1.00 25.67 410 ASP A C 1
ATOM 3142 O O . ASP A 1 410 ? 5.509 -56.769 34.964 1.00 25.67 410 ASP A O 1
ATOM 3146 N N . GLU A 1 411 ? 3.714 -57.682 36.021 1.00 26.86 411 GLU A N 1
ATOM 3147 C CA . GLU A 1 411 ? 2.957 -56.588 36.662 1.00 26.86 411 GLU A CA 1
ATOM 3148 C C . GLU A 1 411 ? 2.893 -55.193 35.987 1.00 26.86 411 GLU A C 1
ATOM 3150 O O . GLU A 1 411 ? 3.888 -54.556 35.688 1.00 26.86 411 GLU A O 1
ATOM 3155 N N . GLY A 1 412 ? 1.737 -54.558 35.785 1.00 24.84 412 GLY A N 1
ATOM 3156 C CA . GLY A 1 412 ? 0.376 -54.858 36.207 1.00 24.84 412 GLY A CA 1
ATOM 3157 C C . GLY A 1 412 ? -0.530 -53.634 35.988 1.00 24.84 412 GLY A C 1
ATOM 3158 O O . GLY A 1 412 ? -0.160 -52.511 36.300 1.00 24.84 412 GLY A O 1
ATOM 3159 N N . ASN A 1 413 ? -1.725 -53.895 35.452 1.00 23.42 413 ASN A N 1
ATOM 3160 C CA . ASN A 1 413 ? -2.983 -53.158 35.620 1.00 23.42 413 ASN A CA 1
ATOM 3161 C C . ASN A 1 413 ? -3.010 -51.621 35.511 1.00 23.42 413 ASN A C 1
ATOM 3163 O O . ASN A 1 413 ? -2.917 -50.926 36.513 1.00 23.42 413 ASN A O 1
ATOM 3167 N N . PHE A 1 414 ? -3.448 -51.136 34.344 1.00 22.83 414 PHE A N 1
ATOM 3168 C CA . PHE A 1 414 ? -4.674 -50.327 34.253 1.00 22.83 414 PHE A CA 1
ATOM 3169 C C . PHE A 1 414 ? -5.394 -50.611 32.917 1.00 22.83 414 PHE A C 1
ATOM 3171 O O . PHE A 1 414 ? -5.005 -50.133 31.857 1.00 22.83 414 PHE A O 1
ATOM 3178 N N . CYS A 1 415 ? -6.453 -51.426 32.977 1.00 21.88 415 CYS A N 1
ATOM 3179 C CA . CYS A 1 415 ? -7.622 -51.304 32.095 1.00 21.88 415 CYS A CA 1
ATOM 3180 C C . CYS A 1 415 ? -8.529 -50.213 32.710 1.00 21.88 415 CYS A C 1
ATOM 3182 O O . CYS A 1 415 ? -8.441 -49.964 33.910 1.00 21.88 415 CYS A O 1
ATOM 3184 N N . VAL A 1 416 ? -9.425 -49.540 31.985 1.00 23.09 416 VAL A N 1
ATOM 3185 C CA . VAL A 1 416 ? -10.808 -50.007 31.776 1.00 23.09 416 VAL A CA 1
ATOM 3186 C C . VAL A 1 416 ? -11.607 -48.881 31.078 1.00 23.09 416 VAL A C 1
ATOM 3188 O O . VAL A 1 416 ? -11.583 -47.757 31.558 1.00 23.09 416 VAL A O 1
ATOM 3191 N N . ASN A 1 417 ? -12.347 -49.253 30.019 1.00 22.50 417 ASN A N 1
ATOM 3192 C CA . ASN A 1 417 ? -13.648 -48.754 29.504 1.00 22.50 417 ASN A CA 1
ATOM 3193 C C . ASN A 1 417 ? -13.874 -47.241 29.258 1.00 22.50 417 ASN A C 1
ATOM 3195 O O . ASN A 1 417 ? -13.491 -46.390 30.033 1.00 22.50 417 ASN A O 1
ATOM 3199 N N . GLY A 1 418 ? -14.633 -46.800 28.257 1.00 23.00 418 GLY A N 1
ATOM 3200 C CA . GLY A 1 418 ? -15.459 -47.501 27.288 1.00 23.00 418 GLY A CA 1
ATOM 3201 C C . GLY A 1 418 ? -16.275 -46.485 26.486 1.00 23.00 418 GLY A C 1
ATOM 3202 O O . GLY A 1 418 ? -16.887 -45.584 27.048 1.00 23.00 418 GLY A O 1
ATOM 3203 N N . TRP A 1 419 ? -16.309 -46.653 25.167 1.00 22.36 419 TRP A N 1
ATOM 3204 C CA . TRP A 1 419 ? -17.332 -46.072 24.303 1.00 22.36 419 TRP A CA 1
ATOM 3205 C C . TRP A 1 419 ? -18.114 -47.236 23.691 1.00 22.36 419 TRP A C 1
ATOM 3207 O O . TRP A 1 419 ? -17.730 -47.816 22.678 1.00 22.36 419 TRP A O 1
ATOM 3217 N N . GLN A 1 420 ? -19.209 -47.622 24.351 1.00 23.09 420 GLN A N 1
ATOM 3218 C CA . GLN A 1 420 ? -20.236 -48.490 23.782 1.00 23.09 420 GLN A CA 1
ATOM 3219 C C . GLN A 1 420 ? -21.634 -47.900 24.018 1.00 23.09 420 GLN A C 1
ATOM 3221 O O . GLN A 1 420 ? -22.098 -47.799 25.146 1.00 23.09 420 GLN A O 1
ATOM 3226 N N . ARG A 1 421 ? -22.309 -47.665 22.882 1.00 24.08 421 ARG A N 1
ATOM 3227 C CA . ARG A 1 421 ? -23.755 -47.793 22.600 1.00 24.08 421 ARG A CA 1
ATOM 3228 C C . ARG A 1 421 ? -24.749 -46.787 23.200 1.00 24.08 421 ARG A C 1
ATOM 3230 O O . ARG A 1 421 ? -25.173 -46.930 24.337 1.00 24.08 421 ARG A O 1
ATOM 3237 N N . ARG A 1 422 ? -25.361 -46.006 22.299 1.00 22.94 422 ARG A N 1
ATOM 3238 C CA . ARG A 1 422 ? -26.713 -46.219 21.706 1.00 22.94 422 ARG A CA 1
ATOM 3239 C C . ARG A 1 422 ? -26.646 -45.687 20.257 1.00 22.94 422 ARG A C 1
ATOM 3241 O O . ARG A 1 422 ? -26.143 -44.596 20.075 1.00 22.94 422 ARG A O 1
ATOM 3248 N N . GLY A 1 423 ? -27.016 -46.345 19.159 1.00 22.95 423 GLY A N 1
ATOM 3249 C CA . GLY A 1 423 ? -27.807 -47.546 18.934 1.00 22.95 423 GLY A CA 1
ATOM 3250 C C . GLY A 1 423 ? -29.266 -47.205 18.635 1.00 22.95 423 GLY A C 1
ATOM 3251 O O . GLY A 1 423 ? -30.057 -47.279 19.564 1.00 22.95 423 GLY A O 1
ATOM 3252 N N . GLN A 1 424 ? -29.616 -46.903 17.372 1.00 23.27 424 GLN A N 1
ATOM 3253 C CA . GLN A 1 424 ? -30.850 -47.402 16.738 1.00 23.27 424 GLN A CA 1
ATOM 3254 C C . GLN A 1 424 ? -30.911 -47.171 15.209 1.00 23.27 424 GLN A C 1
ATOM 3256 O O . GLN A 1 424 ? -30.823 -46.044 14.741 1.00 23.27 424 GLN A O 1
ATOM 3261 N N . SER A 1 425 ? -31.102 -48.301 14.502 1.00 21.81 425 SER A N 1
ATOM 3262 C CA . SER A 1 425 ? -31.747 -48.556 13.192 1.00 21.81 425 SER A CA 1
ATOM 3263 C C . SER A 1 425 ? -31.344 -47.704 11.972 1.00 21.81 425 SER A C 1
ATOM 3265 O O . SER A 1 425 ? -31.577 -46.508 11.960 1.00 21.81 425 SER A O 1
ATOM 3267 N N . GLN A 1 426 ? -30.849 -48.258 10.859 1.00 23.55 426 GLN A N 1
ATOM 3268 C CA . GLN A 1 426 ? -31.439 -49.363 10.088 1.00 23.55 426 GLN A CA 1
ATOM 3269 C C . GLN A 1 426 ? -30.396 -50.207 9.320 1.00 23.55 426 GLN A C 1
ATOM 3271 O O . GLN A 1 426 ? -29.271 -49.793 9.063 1.00 23.55 426 GLN A O 1
ATOM 3276 N N . THR A 1 427 ? -30.826 -51.424 8.999 1.00 23.36 427 THR A N 1
ATOM 3277 C CA . THR A 1 427 ? -30.159 -52.563 8.354 1.00 23.36 427 THR A CA 1
ATOM 3278 C C . THR A 1 427 ? -29.689 -52.333 6.899 1.00 23.36 427 THR A C 1
ATOM 3280 O O . THR A 1 427 ? -30.152 -51.410 6.235 1.00 23.36 427 THR A O 1
ATOM 3283 N N . PRO A 1 428 ? -28.783 -53.198 6.389 1.00 25.03 428 PRO A N 1
ATOM 3284 C CA . PRO A 1 428 ? -27.983 -52.982 5.184 1.00 25.03 428 PRO A CA 1
ATOM 3285 C C . PRO A 1 428 ? -28.648 -53.523 3.909 1.00 25.03 428 PRO A C 1
ATOM 3287 O O . PRO A 1 428 ? -29.308 -54.563 3.940 1.00 25.03 428 PRO A O 1
ATOM 3290 N N . LEU A 1 429 ? -28.394 -52.880 2.766 1.00 23.11 429 LEU A N 1
ATOM 3291 C CA . LEU A 1 429 ? -28.642 -53.471 1.448 1.00 23.11 429 LEU A CA 1
ATOM 3292 C C . LEU A 1 429 ? -27.342 -54.044 0.870 1.00 23.11 429 LEU A C 1
ATOM 3294 O O . LEU A 1 429 ? -26.306 -53.384 0.825 1.00 23.11 429 LEU A O 1
ATOM 3298 N N . ALA A 1 430 ? -27.434 -55.311 0.471 1.00 23.91 430 ALA A N 1
ATOM 3299 C CA . ALA A 1 430 ? -26.391 -56.124 -0.137 1.00 23.91 430 ALA A CA 1
ATOM 3300 C C . ALA A 1 430 ? -26.087 -55.701 -1.596 1.00 23.91 430 ALA A C 1
ATOM 3302 O O . ALA A 1 430 ? -26.929 -55.079 -2.247 1.00 23.91 430 ALA A O 1
ATOM 3303 N N . PRO A 1 431 ? -24.899 -56.051 -2.126 1.00 27.22 431 PRO A N 1
ATOM 3304 C CA . PRO A 1 431 ? -24.399 -55.581 -3.411 1.00 27.22 431 PRO A CA 1
ATOM 3305 C C . PRO A 1 431 ? -24.910 -56.448 -4.568 1.00 27.22 431 PRO A C 1
ATOM 3307 O O . PRO A 1 431 ? -24.875 -57.676 -4.499 1.00 27.22 431 PRO A O 1
ATOM 3310 N N . GLY A 1 432 ? -25.312 -55.824 -5.675 1.00 24.27 432 GLY A N 1
ATOM 3311 C CA . GLY A 1 432 ? -25.584 -56.569 -6.898 1.00 24.27 432 GLY A CA 1
ATOM 3312 C C . GLY A 1 432 ? -26.178 -55.748 -8.034 1.00 24.27 432 GLY A C 1
ATOM 3313 O O . GLY A 1 432 ? -27.348 -55.402 -7.998 1.00 24.27 432 GLY A O 1
ATOM 3314 N N . GLN A 1 433 ? -25.355 -55.596 -9.075 1.00 23.61 433 GLN A N 1
ATOM 3315 C CA . GLN A 1 433 ? -25.662 -55.367 -10.496 1.00 23.61 433 GLN A CA 1
ATOM 3316 C C . GLN A 1 433 ? -25.251 -53.996 -11.036 1.00 23.61 433 GLN A C 1
ATOM 3318 O O . GLN A 1 433 ? -25.965 -53.003 -10.970 1.00 23.61 433 GLN A O 1
ATOM 3323 N N . GLY A 1 434 ? -24.052 -53.988 -11.625 1.00 28.92 434 GLY A N 1
ATOM 3324 C CA . GLY A 1 434 ? -23.547 -52.888 -12.426 1.00 28.92 434 GLY A CA 1
ATOM 3325 C C . GLY A 1 434 ? -24.335 -52.732 -13.723 1.00 28.92 434 GLY A C 1
ATOM 3326 O O . GLY A 1 434 ? -24.428 -53.663 -14.523 1.00 28.92 434 GLY A O 1
ATOM 3327 N N . SER A 1 435 ? -24.827 -51.523 -13.970 1.00 23.77 435 SER A N 1
ATOM 3328 C CA . SER A 1 435 ? -25.161 -51.067 -15.313 1.00 23.77 435 SER A CA 1
ATOM 3329 C C . SER A 1 435 ? -23.926 -50.406 -15.926 1.00 23.77 435 SER A C 1
ATOM 3331 O O . SER A 1 435 ? -23.459 -49.367 -15.457 1.00 23.77 435 SER A O 1
ATOM 3333 N N . ARG A 1 436 ? -23.390 -51.035 -16.978 1.00 27.61 436 ARG A N 1
ATOM 3334 C CA . ARG A 1 436 ? -22.380 -50.479 -17.889 1.00 27.61 436 ARG A CA 1
ATOM 3335 C C . ARG A 1 436 ? -22.777 -49.062 -18.318 1.00 27.61 436 ARG A C 1
ATOM 3337 O O . ARG A 1 436 ? -23.798 -48.888 -18.975 1.00 27.61 436 ARG A O 1
ATOM 3344 N N . PHE A 1 437 ? -21.943 -48.077 -17.997 1.00 26.44 437 PHE A N 1
ATOM 3345 C CA . PHE A 1 437 ? -22.014 -46.748 -18.601 1.00 26.44 437 PHE A CA 1
ATOM 3346 C C . PHE A 1 437 ? -21.536 -46.845 -20.058 1.00 26.44 437 PHE A C 1
ATOM 3348 O O . PHE A 1 437 ? -20.368 -47.135 -20.324 1.00 26.44 437 PHE A O 1
ATOM 3355 N N . ASP A 1 438 ? -22.459 -46.659 -20.999 1.00 28.36 438 ASP A N 1
ATOM 3356 C CA . ASP A 1 438 ? -22.197 -46.662 -22.438 1.00 28.36 438 ASP A CA 1
ATOM 3357 C C . ASP A 1 438 ? -21.529 -45.338 -22.855 1.00 28.36 438 ASP A C 1
ATOM 3359 O O . ASP A 1 438 ? -22.146 -44.269 -22.828 1.00 28.36 438 ASP A O 1
ATOM 3363 N N . ARG A 1 439 ? -20.245 -45.412 -23.235 1.00 30.95 439 ARG A N 1
ATOM 3364 C CA . ARG A 1 439 ? -19.413 -44.275 -23.676 1.00 30.95 439 ARG A CA 1
ATOM 3365 C C . ARG A 1 439 ? -19.944 -43.578 -24.940 1.00 30.95 439 ARG A C 1
ATOM 3367 O O . ARG A 1 439 ? -19.497 -42.476 -25.244 1.00 30.95 439 ARG A O 1
ATOM 3374 N N . ASN A 1 440 ? -20.918 -44.156 -25.647 1.00 29.14 440 ASN A N 1
ATOM 3375 C CA . ASN A 1 440 ? -21.449 -43.593 -26.892 1.00 29.14 440 ASN A CA 1
ATOM 3376 C C . ASN A 1 440 ? -22.581 -42.561 -26.718 1.00 29.14 440 ASN A C 1
ATOM 3378 O O . ASN A 1 440 ? -22.975 -41.929 -27.701 1.00 29.14 440 ASN A O 1
ATOM 3382 N N . SER A 1 441 ? -23.095 -42.334 -25.502 1.00 28.14 441 SER A N 1
ATOM 3383 C CA . SER A 1 441 ? -24.153 -41.330 -25.275 1.00 28.14 441 SER A CA 1
ATOM 3384 C C . SER A 1 441 ? -23.625 -39.887 -25.211 1.00 28.14 441 SER A C 1
ATOM 3386 O O . SER A 1 441 ? -24.330 -38.958 -25.609 1.00 28.14 441 SER A O 1
ATOM 3388 N N . LEU A 1 442 ? -22.363 -39.694 -24.801 1.00 31.36 442 LEU A N 1
ATOM 3389 C CA . LEU A 1 442 ? -21.722 -38.375 -24.724 1.00 31.36 442 LEU A CA 1
ATOM 3390 C C . LEU A 1 442 ? -21.340 -37.844 -26.118 1.00 31.36 442 LEU A C 1
ATOM 3392 O O . LEU A 1 442 ? -21.532 -36.667 -26.410 1.00 31.36 442 LEU A O 1
ATOM 3396 N N . ALA A 1 443 ? -20.899 -38.729 -27.019 1.00 30.98 443 ALA A N 1
ATOM 3397 C CA . ALA A 1 443 ? -20.530 -38.366 -28.389 1.00 30.98 443 ALA A CA 1
ATOM 3398 C C . ALA A 1 443 ? -21.732 -37.882 -29.226 1.00 30.98 443 ALA A C 1
ATOM 3400 O O . ALA A 1 443 ? -21.579 -37.007 -30.074 1.00 30.98 443 ALA A O 1
ATOM 3401 N N . ARG A 1 444 ? -22.952 -38.378 -28.953 1.00 29.78 444 ARG A N 1
ATOM 3402 C CA . ARG A 1 444 ? -24.173 -37.898 -29.632 1.00 29.78 444 ARG A CA 1
ATOM 3403 C C . ARG A 1 444 ? -24.686 -36.555 -29.112 1.00 29.78 444 ARG A C 1
ATOM 3405 O O . ARG A 1 444 ? -25.351 -35.854 -29.863 1.00 29.78 444 ARG A O 1
ATOM 3412 N N . ARG A 1 445 ? -24.369 -36.171 -27.869 1.00 30.48 445 ARG A N 1
ATOM 3413 C CA . ARG A 1 445 ? -24.747 -34.855 -27.317 1.00 30.48 445 ARG A CA 1
ATOM 3414 C C . ARG A 1 445 ? -23.812 -33.724 -27.748 1.00 30.48 445 ARG A C 1
ATOM 3416 O O . ARG A 1 445 ? -24.237 -32.579 -27.750 1.00 30.48 445 ARG A O 1
ATOM 3423 N N . ILE A 1 446 ? -22.585 -34.045 -28.160 1.00 34.28 446 ILE A N 1
ATOM 3424 C CA . ILE A 1 446 ? -21.610 -33.061 -28.661 1.00 34.28 446 ILE A CA 1
ATOM 3425 C C . ILE A 1 446 ? -21.785 -32.809 -30.175 1.00 34.28 446 ILE A C 1
ATOM 3427 O O . ILE A 1 446 ? -21.471 -31.729 -30.660 1.00 34.28 446 ILE A O 1
ATOM 3431 N N . ALA A 1 447 ? -22.357 -33.758 -30.926 1.00 30.02 447 ALA A N 1
ATOM 3432 C CA . ALA A 1 447 ? -22.506 -33.666 -32.386 1.00 30.02 447 ALA A CA 1
ATOM 3433 C C . ALA A 1 447 ? -23.859 -33.104 -32.888 1.00 30.02 447 ALA A C 1
ATOM 3435 O O . ALA A 1 447 ? -24.177 -33.245 -34.066 1.00 30.02 447 ALA A O 1
ATOM 3436 N N . SER A 1 448 ? -24.669 -32.480 -32.028 1.00 28.28 448 SER A N 1
ATOM 3437 C CA . SER A 1 448 ? -26.005 -31.969 -32.385 1.00 28.28 448 SER A CA 1
ATOM 3438 C C . SER A 1 448 ? -26.166 -30.469 -32.090 1.00 28.28 448 SER A C 1
ATOM 3440 O O . SER A 1 448 ? -27.007 -30.089 -31.275 1.00 28.28 448 SER A O 1
ATOM 3442 N N . PRO A 1 449 ? -25.364 -29.607 -32.738 1.00 33.06 449 PRO A N 1
ATOM 3443 C CA . PRO A 1 449 ? -25.931 -28.339 -33.203 1.00 33.06 449 PRO A CA 1
ATOM 3444 C C . PRO A 1 449 ? -25.461 -27.936 -34.617 1.00 33.06 449 PRO A C 1
ATOM 3446 O O . PRO A 1 449 ? -25.243 -26.762 -34.885 1.00 33.06 449 PRO A O 1
ATOM 3449 N N . VAL A 1 450 ? -25.296 -28.889 -35.546 1.00 33.25 450 VAL A N 1
ATOM 3450 C CA . VAL A 1 450 ? -24.894 -28.593 -36.948 1.00 33.25 450 VAL A CA 1
ATOM 3451 C C . VAL A 1 450 ? -26.047 -28.766 -37.957 1.00 33.25 450 VAL A C 1
ATOM 3453 O O . VAL A 1 450 ? -25.857 -28.575 -39.152 1.00 33.25 450 VAL A O 1
ATOM 3456 N N . ALA A 1 451 ? -27.270 -29.083 -37.513 1.00 32.97 451 ALA A N 1
ATOM 3457 C CA . ALA A 1 451 ? -28.380 -29.388 -38.429 1.00 32.97 451 ALA A CA 1
ATOM 3458 C C . ALA A 1 451 ? -29.503 -28.337 -38.516 1.00 32.97 451 ALA A C 1
ATOM 3460 O O . ALA A 1 451 ? -30.328 -28.442 -39.417 1.00 32.97 451 ALA A O 1
ATOM 3461 N N . GLU A 1 452 ? -29.539 -27.306 -37.669 1.00 30.91 452 GLU A N 1
ATOM 3462 C CA . GLU A 1 452 ? -30.569 -26.259 -37.756 1.00 30.91 452 GLU A CA 1
ATOM 3463 C C . GLU A 1 452 ? -29.908 -24.878 -37.689 1.00 30.91 452 GLU A C 1
ATOM 3465 O O . GLU A 1 452 ? -29.356 -24.468 -36.671 1.00 30.91 452 GLU A O 1
ATOM 3470 N N . GLY A 1 453 ? -29.877 -24.201 -38.839 1.00 32.75 453 GLY A N 1
ATOM 3471 C CA . GLY A 1 453 ? -29.164 -22.948 -39.075 1.00 32.75 453 GLY A CA 1
ATOM 3472 C C . GLY A 1 453 ? -29.803 -21.726 -38.421 1.00 32.75 453 GLY A C 1
ATOM 3473 O O . GLY A 1 453 ? -30.257 -20.828 -39.124 1.00 32.75 453 GLY A O 1
ATOM 3474 N N . THR A 1 454 ? -29.799 -21.665 -37.092 1.00 33.91 454 THR A N 1
ATOM 3475 C CA . THR A 1 454 ? -30.224 -20.485 -36.326 1.00 33.91 454 THR A CA 1
ATOM 3476 C C . THR A 1 454 ? -29.430 -20.354 -35.028 1.00 33.91 454 THR A C 1
ATOM 3478 O O . THR A 1 454 ? -29.963 -20.628 -33.958 1.00 33.91 454 THR A O 1
ATOM 3481 N N . VAL A 1 455 ? -28.164 -19.932 -35.104 1.00 28.33 455 VAL A N 1
ATOM 3482 C CA . VAL A 1 455 ? -27.462 -19.302 -33.970 1.00 28.33 455 VAL A CA 1
ATOM 3483 C C . VAL A 1 455 ? -26.523 -18.227 -34.520 1.00 28.33 455 VAL A C 1
ATOM 3485 O O . VAL A 1 455 ? -25.683 -18.498 -35.377 1.00 28.33 455 VAL A O 1
ATOM 3488 N N . ASP A 1 456 ? -26.713 -16.999 -34.046 1.00 26.59 456 ASP A N 1
ATOM 3489 C CA . ASP A 1 456 ? -25.954 -15.805 -34.417 1.00 26.59 456 ASP A CA 1
ATOM 3490 C C . ASP A 1 456 ? -24.526 -15.885 -33.812 1.00 26.59 456 ASP A C 1
ATOM 3492 O O . ASP A 1 456 ? -24.401 -16.154 -32.612 1.00 26.59 456 ASP A O 1
ATOM 3496 N N . PRO A 1 457 ? -23.424 -15.649 -34.559 1.00 29.92 457 PRO A N 1
ATOM 3497 C CA . PRO A 1 457 ? -22.044 -15.841 -34.070 1.00 29.92 457 PRO A CA 1
ATOM 3498 C C . PRO A 1 457 ? -21.613 -14.927 -32.903 1.00 29.92 457 PRO A C 1
ATOM 3500 O O . PRO A 1 457 ? -20.473 -15.004 -32.436 1.00 29.92 457 PRO A O 1
ATOM 3503 N N . VAL A 1 458 ? -22.500 -14.040 -32.445 1.00 30.47 458 VAL A N 1
ATOM 3504 C CA . VAL A 1 458 ? -22.270 -13.056 -31.378 1.00 30.47 458 VAL A CA 1
ATOM 3505 C C . VAL A 1 458 ? -22.579 -13.624 -29.980 1.00 30.47 458 VAL A C 1
ATOM 3507 O O . VAL A 1 458 ? -22.034 -13.132 -28.992 1.00 30.47 458 VAL A O 1
ATOM 3510 N N . GLU A 1 459 ? -23.365 -14.702 -29.856 1.00 28.64 459 GLU A N 1
ATOM 3511 C CA . GLU A 1 459 ? -23.744 -15.268 -28.544 1.00 28.64 459 GLU A CA 1
ATOM 3512 C C . GLU A 1 459 ? -22.726 -16.252 -27.942 1.00 28.64 459 GLU A C 1
ATOM 3514 O O . GLU A 1 459 ? -22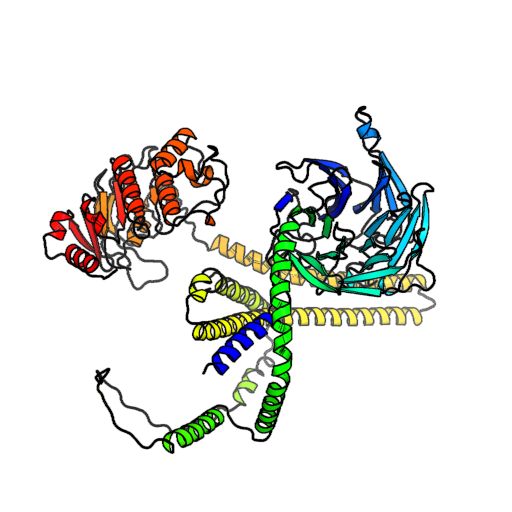.717 -16.470 -26.732 1.00 28.64 459 GLU A O 1
ATOM 3519 N N . THR A 1 460 ? -21.791 -16.787 -28.729 1.00 33.72 460 THR A N 1
ATOM 3520 C CA . THR A 1 460 ? -20.808 -17.779 -28.250 1.00 33.72 460 THR A CA 1
ATOM 3521 C C . THR A 1 460 ? -19.567 -17.196 -27.559 1.00 33.72 460 THR A C 1
ATOM 3523 O O . THR A 1 460 ? -18.790 -17.956 -26.988 1.00 33.72 460 THR A O 1
ATOM 3526 N N . LYS A 1 461 ? -19.351 -15.870 -27.574 1.00 33.44 461 LYS A N 1
ATOM 3527 C CA . LYS A 1 461 ? -18.160 -15.231 -26.961 1.00 33.44 461 LYS A CA 1
ATOM 3528 C C . LYS A 1 461 ? -18.354 -14.738 -25.521 1.00 33.44 461 LYS A C 1
ATOM 3530 O O . LYS A 1 461 ? -17.393 -14.729 -24.758 1.00 33.44 461 LYS A O 1
ATOM 3535 N N . ARG A 1 462 ? -19.580 -14.381 -25.124 1.00 33.16 462 ARG A N 1
ATOM 3536 C CA . ARG A 1 462 ? -19.884 -13.835 -23.787 1.00 33.16 462 ARG A CA 1
ATOM 3537 C C . ARG A 1 462 ? -19.682 -14.799 -22.601 1.00 33.16 462 ARG A C 1
ATOM 3539 O O . ARG A 1 462 ? -19.214 -14.319 -21.572 1.00 33.16 462 ARG A O 1
ATOM 3546 N N . PRO A 1 463 ? -19.973 -16.116 -22.676 1.00 35.84 463 PRO A N 1
ATOM 3547 C CA . PRO A 1 463 ? -19.883 -16.972 -21.488 1.00 35.84 463 PRO A CA 1
ATOM 3548 C C . PRO A 1 463 ? -18.441 -17.214 -21.007 1.00 35.84 463 PRO A C 1
ATOM 3550 O O . PRO A 1 463 ? -18.222 -17.299 -19.805 1.00 35.84 463 PRO A O 1
ATOM 3553 N N . LEU A 1 464 ? -17.449 -17.223 -21.907 1.00 38.62 464 LEU A N 1
ATOM 3554 C CA . LEU A 1 464 ? -16.038 -17.445 -21.549 1.00 38.62 464 LEU A CA 1
ATOM 3555 C C . LEU A 1 464 ? -15.430 -16.267 -20.768 1.00 38.62 464 LEU A C 1
ATOM 3557 O O . LEU A 1 464 ? -14.608 -16.472 -19.886 1.00 38.62 464 LEU A O 1
ATOM 3561 N N . GLN A 1 465 ? -15.847 -15.032 -21.063 1.00 39.22 465 GLN A N 1
ATOM 3562 C CA . GLN A 1 465 ? -15.406 -13.841 -20.325 1.00 39.22 465 GLN A CA 1
ATOM 3563 C C . GLN A 1 465 ? -16.113 -13.697 -18.978 1.00 39.22 465 GLN A C 1
ATOM 3565 O O . GLN A 1 465 ? -15.493 -13.255 -18.017 1.00 39.22 465 GLN A O 1
ATOM 3570 N N . VAL A 1 466 ? -17.380 -14.112 -18.886 1.00 42.47 466 VAL A N 1
ATOM 3571 C CA . VAL A 1 466 ? -18.078 -14.208 -17.599 1.00 42.47 466 VAL A CA 1
ATOM 3572 C C . VAL A 1 466 ? -17.419 -15.275 -16.718 1.00 42.47 466 VAL A C 1
ATOM 3574 O O . VAL A 1 466 ? -17.226 -15.015 -15.542 1.00 42.47 466 VAL A O 1
ATOM 3577 N N . GLU A 1 467 ? -16.970 -16.413 -17.262 1.00 38.38 467 GLU A N 1
ATOM 3578 C CA . GLU A 1 467 ? -16.180 -17.400 -16.502 1.00 38.38 467 GLU A CA 1
ATOM 3579 C C . GLU A 1 467 ? -14.803 -16.877 -16.050 1.00 38.38 467 GLU A C 1
ATOM 3581 O O . GLU A 1 467 ? -14.412 -17.171 -14.925 1.00 38.38 467 GLU A O 1
ATOM 3586 N N . ILE A 1 468 ? -14.094 -16.067 -16.855 1.00 38.59 468 ILE A N 1
ATOM 3587 C CA . ILE A 1 468 ? -12.846 -15.387 -16.421 1.00 38.59 468 ILE A CA 1
ATOM 3588 C C . ILE A 1 468 ? -13.138 -14.464 -15.236 1.00 38.59 468 ILE A C 1
ATOM 3590 O O . ILE A 1 468 ? -12.483 -14.532 -14.204 1.00 38.59 468 ILE A O 1
ATOM 3594 N N . LEU A 1 469 ? -14.157 -13.618 -15.386 1.00 36.03 469 LEU A N 1
ATOM 3595 C CA . LEU A 1 469 ? -14.474 -12.550 -14.440 1.00 36.03 469 LEU A CA 1
ATOM 3596 C C . LEU A 1 469 ? -15.165 -13.047 -13.160 1.00 36.03 469 LEU A C 1
ATOM 3598 O O . LEU A 1 469 ? -15.099 -12.350 -12.154 1.00 36.03 469 LEU A O 1
ATOM 3602 N N . VAL A 1 470 ? -15.838 -14.204 -13.201 1.00 37.75 470 VAL A N 1
ATOM 3603 C CA . VAL A 1 470 ? -16.454 -14.884 -12.042 1.00 37.75 470 VAL A CA 1
ATOM 3604 C C . VAL A 1 470 ? -15.466 -15.850 -11.377 1.00 37.75 470 VAL A C 1
ATOM 3606 O O . VAL A 1 470 ? -15.529 -16.049 -10.166 1.00 37.75 470 VAL A O 1
ATOM 3609 N N . GLY A 1 471 ? -14.528 -16.428 -12.136 1.00 33.81 471 GLY A N 1
ATOM 3610 C CA . GLY A 1 471 ? -13.413 -17.197 -11.584 1.00 33.81 471 GLY A CA 1
ATOM 3611 C C . GLY A 1 471 ? -12.463 -16.331 -10.752 1.00 33.81 471 GLY A C 1
ATOM 3612 O O . GLY A 1 471 ? -11.981 -16.791 -9.714 1.00 33.81 471 GLY A O 1
ATOM 3613 N N . ASP A 1 472 ? -12.240 -15.076 -11.169 1.00 35.78 472 ASP A N 1
ATOM 3614 C CA . ASP A 1 472 ? -11.357 -14.103 -10.496 1.00 35.78 472 ASP A CA 1
ATOM 3615 C C . ASP A 1 472 ? -11.811 -13.733 -9.074 1.00 35.78 472 ASP A C 1
ATOM 3617 O O . ASP A 1 472 ? -10.990 -13.280 -8.286 1.00 35.78 472 ASP A O 1
ATOM 3621 N N . ASP A 1 473 ? -13.070 -13.979 -8.692 1.00 36.09 473 ASP A N 1
ATOM 3622 C CA . ASP A 1 473 ? -13.553 -13.754 -7.318 1.00 36.09 473 ASP A CA 1
ATOM 3623 C C . ASP A 1 473 ? -13.154 -14.886 -6.346 1.00 36.09 473 ASP A C 1
ATOM 3625 O O . ASP A 1 473 ? -13.224 -14.720 -5.124 1.00 36.09 473 ASP A O 1
ATOM 3629 N N . GLY A 1 474 ? -12.751 -16.056 -6.860 1.00 36.44 474 GLY A N 1
ATOM 3630 C CA . GLY A 1 474 ? -12.455 -17.246 -6.055 1.00 36.44 474 GLY A CA 1
ATOM 3631 C C . GLY A 1 474 ? -11.112 -17.186 -5.325 1.00 36.44 474 GLY A C 1
ATOM 3632 O O . GLY A 1 474 ? -11.023 -17.608 -4.174 1.00 36.44 474 GLY A O 1
ATOM 3633 N N . VAL A 1 475 ? -10.080 -16.626 -5.964 1.00 36.09 475 VAL A N 1
ATOM 3634 C CA . VAL A 1 475 ? -8.724 -16.532 -5.392 1.00 36.09 475 VAL A CA 1
ATOM 3635 C C . VAL A 1 475 ? -8.622 -15.431 -4.327 1.00 36.09 475 VAL A C 1
ATOM 3637 O O . VAL A 1 475 ? -8.169 -15.748 -3.230 1.00 36.09 475 VAL A O 1
ATOM 3640 N N . PRO A 1 476 ? -9.124 -14.195 -4.537 1.00 35.62 476 PRO A N 1
ATOM 3641 C CA . PRO A 1 476 ? -9.185 -13.186 -3.484 1.00 35.62 476 PRO A CA 1
ATOM 3642 C C . PRO A 1 476 ? -10.005 -13.664 -2.285 1.00 35.62 476 PRO A C 1
ATOM 3644 O O . PRO A 1 476 ? -9.569 -13.493 -1.161 1.00 35.62 476 PRO A O 1
ATOM 3647 N N . ARG A 1 477 ? -11.131 -14.369 -2.479 1.00 33.38 477 ARG A N 1
ATOM 3648 C CA . ARG A 1 477 ? -11.906 -14.944 -1.360 1.00 33.38 477 ARG A CA 1
ATOM 3649 C C . ARG A 1 477 ? -11.184 -16.055 -0.590 1.00 33.38 477 ARG A C 1
ATOM 3651 O O . ARG A 1 477 ? -11.495 -16.256 0.579 1.00 33.38 477 ARG A O 1
ATOM 3658 N N . LEU A 1 478 ? -10.248 -16.774 -1.207 1.00 37.09 478 LEU A N 1
ATOM 3659 C CA . LEU A 1 478 ? -9.407 -17.765 -0.521 1.00 37.09 478 LEU A CA 1
ATOM 3660 C C . LEU A 1 478 ? -8.218 -17.117 0.204 1.00 37.09 478 LEU A C 1
ATOM 3662 O O . LEU A 1 478 ? -7.667 -17.710 1.125 1.00 37.09 478 LEU A O 1
ATOM 3666 N N . VAL A 1 479 ? -7.835 -15.909 -0.211 1.00 38.66 479 VAL A N 1
ATOM 3667 C CA . VAL A 1 479 ? -6.753 -15.118 0.387 1.00 38.66 479 VAL A CA 1
ATOM 3668 C C . VAL A 1 479 ? -7.278 -14.155 1.469 1.00 38.66 479 VAL A C 1
ATOM 3670 O O . VAL A 1 479 ? -6.551 -13.892 2.417 1.00 38.66 479 VAL A O 1
ATOM 3673 N N . SER A 1 480 ? -8.524 -13.669 1.371 1.00 34.56 480 SER A N 1
ATOM 3674 C CA . SER A 1 480 ? -9.108 -12.646 2.263 1.00 34.56 480 SER A CA 1
ATOM 3675 C C . SER A 1 480 ? -10.604 -12.812 2.606 1.00 34.56 480 SER A C 1
ATOM 3677 O O . SER A 1 480 ? -11.198 -11.938 3.234 1.00 34.56 480 SER A O 1
ATOM 3679 N N . GLY A 1 481 ? -11.270 -13.895 2.187 1.00 28.05 481 GLY A N 1
ATOM 3680 C CA . GLY A 1 481 ? -12.682 -14.154 2.515 1.00 28.05 481 GLY A CA 1
ATOM 3681 C C . GLY A 1 481 ? -12.870 -14.922 3.834 1.00 28.05 481 GLY A C 1
ATOM 3682 O O . GLY A 1 481 ? -11.905 -15.461 4.367 1.00 28.05 481 GLY A O 1
ATOM 3683 N N . PRO A 1 482 ? -14.111 -15.046 4.355 1.00 28.95 482 PRO A N 1
ATOM 3684 C CA . PRO A 1 482 ? -14.423 -15.760 5.602 1.00 28.95 482 PRO A CA 1
ATOM 3685 C C . PRO A 1 482 ? -14.317 -17.290 5.424 1.00 28.95 482 PRO A C 1
ATOM 3687 O O . PRO A 1 482 ? -15.309 -18.017 5.361 1.00 28.95 482 PRO A O 1
ATOM 3690 N N . GLY A 1 483 ? -13.070 -17.738 5.280 1.00 33.12 483 GLY A N 1
ATOM 3691 C CA . GLY A 1 483 ? -12.596 -19.067 4.888 1.00 33.12 483 GLY A CA 1
ATOM 3692 C C . GLY A 1 483 ? -11.135 -19.074 4.383 1.00 33.12 483 GLY A C 1
ATOM 3693 O O . GLY A 1 483 ? -10.574 -20.149 4.183 1.00 33.12 483 GLY A O 1
ATOM 3694 N N . GLY A 1 484 ? -10.512 -17.903 4.189 1.00 31.47 484 GLY A N 1
ATOM 3695 C CA . GLY A 1 484 ? -9.119 -17.711 3.780 1.00 31.47 484 GLY A CA 1
ATOM 3696 C C . GLY A 1 484 ? -8.143 -17.722 4.955 1.00 31.47 484 GLY A C 1
ATOM 3697 O O . GLY A 1 484 ? -7.634 -16.693 5.377 1.00 31.47 484 GLY A O 1
ATOM 3698 N N . ALA A 1 485 ? -7.869 -18.913 5.475 1.00 39.50 485 ALA A N 1
ATOM 3699 C CA . ALA A 1 485 ? -7.069 -19.147 6.677 1.00 39.50 485 ALA A CA 1
ATOM 3700 C C . ALA A 1 485 ? -5.535 -19.014 6.492 1.00 39.50 485 ALA A C 1
ATOM 3702 O O . ALA A 1 485 ? -4.789 -19.708 7.178 1.00 39.50 485 ALA A O 1
ATOM 3703 N N . LEU A 1 486 ? -5.024 -18.212 5.543 1.00 40.91 486 LEU A N 1
ATOM 3704 C CA . LEU A 1 486 ? -3.593 -18.254 5.170 1.00 40.91 486 LEU A CA 1
ATOM 3705 C C . LEU A 1 486 ? -2.772 -16.999 5.486 1.00 40.91 486 LEU A C 1
ATOM 3707 O O . LEU A 1 486 ? -1.577 -17.155 5.702 1.00 40.91 486 LEU A O 1
ATOM 3711 N N . LEU A 1 487 ? -3.360 -15.799 5.546 1.00 38.66 487 LEU A N 1
ATOM 3712 C CA . LEU A 1 487 ? -2.641 -14.575 5.951 1.00 38.66 487 LEU A CA 1
ATOM 3713 C C . LEU A 1 487 ? -3.069 -14.084 7.340 1.00 38.66 487 LEU A C 1
ATOM 3715 O O . LEU A 1 487 ? -2.203 -13.811 8.167 1.00 38.66 487 LEU A O 1
ATOM 3719 N N . ASP A 1 488 ? -4.371 -14.077 7.634 1.00 36.50 488 ASP A N 1
ATOM 3720 C CA . ASP A 1 488 ? -4.883 -13.641 8.943 1.00 36.50 488 ASP A CA 1
ATOM 3721 C C . ASP A 1 488 ? -4.658 -14.696 10.050 1.00 36.50 488 ASP A C 1
ATOM 3723 O O . ASP A 1 488 ? -4.428 -14.356 11.209 1.00 36.50 488 ASP A O 1
ATOM 3727 N N . ASP A 1 489 ? -4.612 -15.984 9.685 1.00 42.31 489 ASP A N 1
ATOM 3728 C CA . ASP A 1 489 ? -4.526 -17.124 10.616 1.00 42.31 489 ASP A CA 1
ATOM 3729 C C . ASP A 1 489 ? -3.131 -17.785 10.681 1.00 42.31 489 ASP A C 1
ATOM 3731 O O . ASP A 1 489 ? -2.982 -18.880 11.237 1.00 42.31 489 ASP A O 1
ATOM 3735 N N . VAL A 1 490 ? -2.071 -17.153 10.152 1.00 44.88 490 VAL A N 1
ATOM 3736 C CA . VAL A 1 490 ? -0.696 -17.718 10.169 1.00 44.88 490 VAL A CA 1
ATOM 3737 C C . VAL A 1 490 ? -0.264 -18.113 11.585 1.00 44.88 490 VAL A C 1
ATOM 3739 O O . VAL A 1 490 ? 0.371 -19.152 11.775 1.00 44.88 490 VAL A O 1
ATOM 3742 N N . GLY A 1 491 ? -0.658 -17.333 12.595 1.00 43.50 491 GLY A N 1
ATOM 3743 C CA . GLY A 1 491 ? -0.395 -17.644 14.002 1.00 43.50 491 GLY A CA 1
ATOM 3744 C C . GLY A 1 491 ? -1.119 -18.902 14.502 1.00 43.50 491 GLY A C 1
ATOM 3745 O O . GLY A 1 491 ? -0.544 -19.675 15.267 1.00 43.50 491 GLY A O 1
ATOM 3746 N N . ILE A 1 492 ? -2.345 -19.162 14.031 1.00 44.78 492 ILE A N 1
ATOM 3747 C CA . ILE A 1 492 ? -3.111 -20.379 14.356 1.00 44.78 492 ILE A CA 1
ATOM 3748 C C . ILE A 1 492 ? -2.478 -21.593 13.672 1.00 44.78 492 ILE A C 1
ATOM 3750 O O . ILE A 1 492 ? -2.310 -22.642 14.294 1.00 44.78 492 ILE A O 1
ATOM 3754 N N . LEU A 1 493 ? -2.066 -21.438 12.413 1.00 43.69 493 LEU A N 1
ATOM 3755 C CA . LEU A 1 493 ? -1.352 -22.461 11.655 1.00 43.69 493 LEU A CA 1
ATOM 3756 C C . LEU A 1 493 ? -0.023 -22.836 12.336 1.00 43.69 493 LEU A C 1
ATOM 3758 O O . LEU A 1 493 ? 0.264 -24.016 12.518 1.00 43.69 493 LEU A O 1
ATOM 3762 N N . GLN A 1 494 ? 0.752 -21.870 12.826 1.00 43.81 494 GLN A N 1
ATOM 3763 C CA . GLN A 1 494 ? 1.984 -22.158 13.573 1.00 43.81 494 GLN A CA 1
ATOM 3764 C C . GLN A 1 494 ? 1.749 -22.892 14.910 1.00 43.81 494 GLN A C 1
ATOM 3766 O O . GLN A 1 494 ? 2.662 -23.553 15.405 1.00 43.81 494 GLN A O 1
ATOM 3771 N N . GLY A 1 495 ? 0.538 -22.821 15.477 1.00 42.25 495 GLY A N 1
ATOM 3772 C CA . GLY A 1 495 ? 0.168 -23.473 16.738 1.00 42.25 495 GLY A CA 1
ATOM 3773 C C . GLY A 1 495 ? -0.311 -24.931 16.629 1.00 42.25 495 GLY A C 1
ATOM 3774 O O . GLY A 1 495 ? -0.445 -25.599 17.655 1.00 42.25 495 GLY A O 1
ATOM 3775 N N . ILE A 1 496 ? -0.578 -25.452 15.425 1.00 47.59 496 ILE A N 1
ATOM 3776 C CA . ILE A 1 496 ? -1.091 -26.820 15.210 1.00 47.59 496 ILE A CA 1
ATOM 3777 C C . ILE A 1 496 ? 0.068 -27.824 15.074 1.00 47.59 496 ILE A C 1
ATOM 3779 O O . ILE A 1 496 ? 1.074 -27.548 14.424 1.00 47.59 496 ILE A O 1
ATOM 3783 N N . GLU A 1 497 ? -0.084 -29.034 15.634 1.00 48.09 497 GLU A N 1
ATOM 3784 C CA . GLU A 1 497 ? 0.898 -30.120 15.487 1.00 48.09 497 GLU A CA 1
ATOM 3785 C C . GLU A 1 497 ? 1.319 -30.341 14.019 1.00 48.09 497 GLU A C 1
ATOM 3787 O O . GLU A 1 497 ? 0.500 -30.562 13.119 1.00 48.09 497 GLU A O 1
ATOM 3792 N N . TRP A 1 498 ? 2.637 -30.353 13.812 1.00 45.75 498 TRP A N 1
ATOM 3793 C CA . TRP A 1 498 ? 3.340 -30.263 12.526 1.00 45.75 498 TRP A CA 1
ATOM 3794 C C . TRP A 1 498 ? 2.868 -31.256 11.441 1.00 45.75 498 TRP A C 1
ATOM 3796 O O . TRP A 1 498 ? 2.903 -30.961 10.247 1.00 45.75 498 TRP A O 1
ATOM 3806 N N . GLN A 1 499 ? 2.370 -32.436 11.831 1.00 41.34 499 GLN A N 1
ATOM 3807 C CA . GLN A 1 499 ? 1.860 -33.449 10.894 1.00 41.34 499 GLN A CA 1
ATOM 3808 C C . GLN A 1 499 ? 0.527 -33.065 10.235 1.00 41.34 499 GLN A C 1
ATOM 3810 O O . GLN A 1 499 ? 0.292 -33.421 9.081 1.00 41.34 499 GLN A O 1
ATOM 3815 N N . ARG A 1 500 ? -0.348 -32.341 10.944 1.00 42.25 500 ARG A N 1
ATOM 3816 C CA . ARG A 1 500 ? -1.624 -31.858 10.390 1.00 42.25 500 ARG A CA 1
ATOM 3817 C C . ARG A 1 500 ? -1.425 -30.597 9.558 1.00 42.25 500 ARG A C 1
ATOM 3819 O O . ARG A 1 500 ? -2.132 -30.416 8.570 1.00 42.25 500 ARG A O 1
ATOM 3826 N N . LEU A 1 501 ? -0.422 -29.792 9.912 1.00 43.72 501 LEU A N 1
ATOM 3827 C CA . LEU A 1 501 ? -0.072 -28.575 9.193 1.00 43.72 501 LEU A CA 1
ATOM 3828 C C . LEU A 1 501 ? 0.374 -28.852 7.754 1.00 43.72 501 LEU A C 1
ATOM 3830 O O . LEU A 1 501 ? -0.120 -28.211 6.836 1.00 43.72 501 LEU A O 1
ATOM 3834 N N . ASN A 1 502 ? 1.223 -29.863 7.538 1.00 46.09 502 ASN A N 1
ATOM 3835 C CA . ASN A 1 502 ? 1.657 -30.247 6.189 1.00 46.09 502 ASN A CA 1
ATOM 3836 C C . ASN A 1 502 ? 0.507 -30.738 5.305 1.00 46.09 502 ASN A C 1
ATOM 3838 O O . ASN A 1 502 ? 0.471 -30.433 4.119 1.00 46.09 502 ASN A O 1
ATOM 3842 N N . LEU A 1 503 ? -0.444 -31.484 5.867 1.00 49.66 503 LEU A N 1
ATOM 3843 C CA . LEU A 1 503 ? -1.607 -31.970 5.121 1.00 49.66 503 LEU A CA 1
ATOM 3844 C C . LEU A 1 503 ? -2.543 -30.819 4.727 1.00 49.66 503 LEU A C 1
ATOM 3846 O O . LEU A 1 503 ? -3.031 -30.795 3.601 1.00 49.66 503 LEU A O 1
ATOM 3850 N N . LEU A 1 504 ? -2.747 -29.853 5.626 1.00 48.22 504 LEU A N 1
ATOM 3851 C CA . LEU A 1 504 ? -3.542 -28.651 5.364 1.00 48.22 504 LEU A CA 1
ATOM 3852 C C . LEU A 1 504 ? -2.856 -27.707 4.371 1.00 48.22 504 LEU A C 1
ATOM 3854 O O . LEU A 1 504 ? -3.521 -27.224 3.464 1.00 48.22 504 LEU A O 1
ATOM 3858 N N . LEU A 1 505 ? -1.541 -27.499 4.484 1.00 48.31 505 LEU A N 1
ATOM 3859 C CA . LEU A 1 505 ? -0.755 -26.691 3.545 1.00 48.31 505 LEU A CA 1
ATOM 3860 C C . LEU A 1 505 ? -0.734 -27.304 2.148 1.00 48.31 505 LEU A C 1
ATOM 3862 O O . LEU A 1 505 ? -0.965 -26.594 1.178 1.00 48.31 505 LEU A O 1
ATOM 3866 N N . VAL A 1 506 ? -0.518 -28.617 2.029 1.00 50.44 506 VAL A N 1
ATOM 3867 C CA . VAL A 1 506 ? -0.582 -29.306 0.731 1.00 50.44 506 VAL A CA 1
ATOM 3868 C C . VAL A 1 506 ? -1.977 -29.173 0.130 1.00 50.44 506 VAL A C 1
ATOM 3870 O O . VAL A 1 506 ? -2.095 -28.844 -1.044 1.00 50.44 506 VAL A O 1
ATOM 3873 N N . HIS A 1 507 ? -3.033 -29.344 0.929 1.00 53.19 507 HIS A N 1
ATOM 3874 C CA . HIS A 1 507 ? -4.401 -29.197 0.438 1.00 53.19 507 HIS A CA 1
ATOM 3875 C C . HIS A 1 507 ? -4.735 -27.749 0.047 1.00 53.19 507 HIS A C 1
ATOM 3877 O O . HIS A 1 507 ? -5.392 -27.525 -0.965 1.00 53.19 507 HIS A O 1
ATOM 3883 N N . ALA A 1 508 ? -4.254 -26.760 0.803 1.00 48.50 508 ALA A N 1
ATOM 3884 C CA . ALA A 1 508 ? -4.427 -25.345 0.491 1.00 48.50 508 ALA A CA 1
ATOM 3885 C C . ALA A 1 508 ? -3.666 -24.955 -0.783 1.00 48.50 508 ALA A C 1
ATOM 3887 O O . ALA A 1 508 ? -4.226 -24.292 -1.649 1.00 48.50 508 ALA A O 1
ATOM 3888 N N . VAL A 1 509 ? -2.428 -25.428 -0.953 1.00 52.75 509 VAL A N 1
ATOM 3889 C CA . VAL A 1 509 ? -1.645 -25.228 -2.179 1.00 52.75 509 VAL A CA 1
ATOM 3890 C C . VAL A 1 509 ? -2.316 -25.916 -3.366 1.00 52.75 509 VAL A C 1
ATOM 3892 O O . VAL A 1 509 ? -2.459 -25.294 -4.412 1.00 52.75 509 VAL A O 1
ATOM 3895 N N . GLU A 1 510 ? -2.798 -27.153 -3.218 1.00 59.47 510 GLU A N 1
ATOM 3896 C CA . GLU A 1 510 ? -3.566 -27.842 -4.264 1.00 59.47 510 GLU A CA 1
ATOM 3897 C C . GLU A 1 510 ? -4.837 -27.072 -4.643 1.00 59.47 510 GLU A C 1
ATOM 3899 O O . GLU A 1 510 ? -5.175 -26.988 -5.824 1.00 59.47 510 GLU A O 1
ATOM 3904 N N . GLN A 1 511 ? -5.526 -26.470 -3.672 1.00 53.97 511 GLN A N 1
ATOM 3905 C CA . GLN A 1 511 ? -6.689 -25.627 -3.939 1.00 53.97 511 GLN A CA 1
ATOM 3906 C C . GLN A 1 511 ? -6.303 -24.325 -4.643 1.00 53.97 511 GLN A C 1
ATOM 3908 O O . GLN A 1 511 ? -6.949 -23.972 -5.628 1.00 53.97 511 GLN A O 1
ATOM 3913 N N . VAL A 1 512 ? -5.258 -23.626 -4.198 1.00 52.84 512 VAL A N 1
ATOM 3914 C CA . VAL A 1 512 ? -4.782 -22.384 -4.829 1.00 52.84 512 VAL A CA 1
ATOM 3915 C C . VAL A 1 512 ? -4.327 -22.650 -6.262 1.00 52.84 512 VAL A C 1
ATOM 3917 O O . VAL A 1 512 ? -4.764 -21.961 -7.180 1.00 52.84 512 VAL A O 1
ATOM 3920 N N . VAL A 1 513 ? -3.526 -23.696 -6.478 1.00 55.25 513 VAL A N 1
ATOM 3921 C CA . VAL A 1 513 ? -3.083 -24.127 -7.812 1.00 55.25 513 VAL A CA 1
ATOM 3922 C C . VAL A 1 513 ? -4.279 -24.548 -8.666 1.00 55.25 513 VAL A C 1
ATOM 3924 O O . VAL A 1 513 ? -4.378 -24.145 -9.820 1.00 55.25 513 VAL A O 1
ATOM 3927 N N . GLY A 1 514 ? -5.238 -25.284 -8.099 1.00 59.19 514 GLY A N 1
ATOM 3928 C CA . GLY A 1 514 ? -6.452 -25.693 -8.803 1.00 59.19 514 GLY A CA 1
ATOM 3929 C C . GLY A 1 514 ? -7.319 -24.517 -9.267 1.00 59.19 514 GLY A C 1
ATOM 3930 O O . GLY A 1 514 ? -7.874 -24.571 -10.366 1.00 59.19 514 GLY A O 1
ATOM 3931 N N . HIS A 1 515 ? -7.421 -23.447 -8.474 1.00 56.84 515 HIS A N 1
ATOM 3932 C CA . HIS A 1 515 ? -8.118 -22.220 -8.872 1.00 56.84 515 HIS A CA 1
ATOM 3933 C C . HIS A 1 515 ? -7.295 -21.395 -9.867 1.00 56.84 515 HIS A C 1
ATOM 3935 O O . HIS A 1 515 ? -7.852 -20.924 -10.857 1.00 56.84 515 HIS A O 1
ATOM 3941 N N . ALA A 1 516 ? -5.976 -21.288 -9.682 1.00 53.16 516 ALA A N 1
ATOM 3942 C CA . ALA A 1 516 ? -5.088 -20.645 -10.650 1.00 53.16 516 ALA A CA 1
ATOM 3943 C C . ALA A 1 516 ? -5.186 -21.317 -12.032 1.00 53.16 516 ALA A C 1
ATOM 3945 O O . ALA A 1 516 ? -5.322 -20.635 -13.045 1.00 53.16 516 ALA A O 1
ATOM 3946 N N . ASP A 1 517 ? -5.240 -22.648 -12.086 1.00 62.56 517 ASP A N 1
ATOM 3947 C CA . ASP A 1 517 ? -5.464 -23.399 -13.323 1.00 62.56 517 ASP A CA 1
ATOM 3948 C C . ASP A 1 517 ? -6.835 -23.106 -13.951 1.00 62.56 517 ASP A C 1
ATOM 3950 O O . ASP A 1 517 ? -6.973 -23.086 -15.177 1.00 62.56 517 ASP A O 1
ATOM 3954 N N . GLN A 1 518 ? -7.874 -22.892 -13.138 1.00 60.66 518 GLN A N 1
ATOM 3955 C CA . GLN A 1 518 ? -9.196 -22.500 -13.637 1.00 60.66 518 GLN A CA 1
ATOM 3956 C C . GLN A 1 518 ? -9.196 -21.083 -14.220 1.00 60.66 518 GLN A C 1
ATOM 3958 O O . GLN A 1 518 ? -9.834 -20.882 -15.250 1.00 60.66 518 GLN A O 1
ATOM 3963 N N . LEU A 1 519 ? -8.432 -20.151 -13.639 1.00 58.06 519 LEU A N 1
ATOM 3964 C CA . LEU A 1 519 ? -8.247 -18.786 -14.149 1.00 58.06 519 LEU A CA 1
ATOM 3965 C C . LEU A 1 519 ? -7.422 -18.738 -15.439 1.00 58.06 519 LEU A C 1
ATOM 3967 O O . LEU A 1 519 ? -7.739 -18.001 -16.375 1.00 58.06 519 LEU A O 1
ATOM 3971 N N . GLN A 1 520 ? -6.371 -19.555 -15.517 1.00 60.97 520 GLN A N 1
ATOM 3972 C CA . GLN A 1 520 ? -5.462 -19.576 -16.662 1.00 60.97 520 GLN A CA 1
ATOM 3973 C C . GLN A 1 520 ? -6.111 -20.161 -17.917 1.00 60.97 520 GLN A C 1
ATOM 3975 O O . GLN A 1 520 ? -5.831 -19.700 -19.021 1.00 60.97 520 GLN A O 1
ATOM 3980 N N . LYS A 1 521 ? -7.002 -21.152 -17.785 1.00 64.50 521 LYS A N 1
ATOM 3981 C CA . LYS A 1 521 ? -7.678 -21.798 -18.928 1.00 64.50 521 LYS A CA 1
ATOM 3982 C C . LYS A 1 521 ? -8.340 -20.805 -19.888 1.00 64.50 521 LYS A C 1
ATOM 3984 O O . LYS A 1 521 ? -8.020 -20.834 -21.078 1.00 64.50 521 LYS A O 1
ATOM 3989 N N . PRO A 1 522 ? -9.252 -19.933 -19.441 1.00 62.47 522 PRO A N 1
ATOM 3990 C CA . PRO A 1 522 ? -9.924 -19.027 -20.353 1.00 62.47 522 PRO A CA 1
ATOM 3991 C C . PRO A 1 522 ? -9.022 -17.873 -20.829 1.00 62.47 522 PRO A C 1
ATOM 3993 O O . PRO A 1 522 ? -9.146 -17.458 -21.983 1.00 62.47 522 PRO A O 1
ATOM 3996 N N . ALA A 1 523 ? -8.048 -17.425 -20.024 1.00 58.94 523 ALA A N 1
ATOM 3997 C CA . ALA A 1 523 ? -7.012 -16.484 -20.467 1.00 58.94 523 ALA A CA 1
ATOM 3998 C C . ALA A 1 523 ? -6.150 -17.075 -21.601 1.00 58.94 523 ALA A C 1
ATOM 4000 O O . ALA A 1 523 ? -5.909 -16.425 -22.621 1.00 58.94 523 ALA A O 1
ATOM 4001 N N . TYR A 1 524 ? -5.761 -18.344 -21.471 1.00 70.44 524 TYR A N 1
ATOM 4002 C CA . TYR A 1 524 ? -5.030 -19.091 -22.489 1.00 70.44 524 TYR A CA 1
ATOM 4003 C C . TYR A 1 524 ? -5.850 -19.252 -23.775 1.00 70.44 524 TYR A C 1
ATOM 4005 O O . TYR A 1 524 ? -5.346 -18.987 -24.866 1.00 70.44 524 TYR A O 1
ATOM 4013 N N . VAL A 1 525 ? -7.136 -19.608 -23.669 1.00 71.56 525 VAL A N 1
ATOM 4014 C CA . VAL A 1 525 ? -8.038 -19.701 -24.832 1.00 71.56 525 VAL A CA 1
ATOM 4015 C C . VAL A 1 525 ? -8.157 -18.354 -25.547 1.00 71.56 525 VAL A C 1
ATOM 4017 O O . VAL A 1 525 ? -8.089 -18.304 -26.778 1.00 71.56 525 VAL A O 1
ATOM 4020 N N . LEU A 1 526 ? -8.281 -17.254 -24.802 1.00 68.06 526 LEU A N 1
ATOM 4021 C CA . LEU A 1 526 ? -8.318 -15.911 -25.377 1.00 68.06 526 LEU A CA 1
ATOM 4022 C C . LEU A 1 526 ? -7.012 -15.575 -26.114 1.00 68.06 526 LEU A C 1
ATOM 4024 O O . LEU A 1 526 ? -7.062 -15.085 -27.245 1.00 68.06 526 LEU A O 1
ATOM 4028 N N . ALA A 1 527 ? -5.857 -15.905 -25.530 1.00 67.25 527 ALA A N 1
ATOM 4029 C CA . ALA A 1 527 ? -4.554 -15.726 -26.169 1.00 67.25 527 ALA A CA 1
ATOM 4030 C C . ALA A 1 527 ? -4.427 -16.557 -27.460 1.00 67.25 527 ALA A C 1
ATOM 4032 O O . ALA A 1 527 ? -3.980 -16.042 -28.488 1.00 67.25 527 ALA A O 1
ATOM 4033 N N . CYS A 1 528 ? -4.885 -17.813 -27.457 1.00 77.31 528 CYS A N 1
ATOM 4034 C CA . CYS A 1 528 ? -4.926 -18.654 -28.655 1.00 77.31 528 CYS A CA 1
ATOM 4035 C C . CYS A 1 528 ? -5.796 -18.040 -29.761 1.00 77.31 528 CYS A C 1
ATOM 4037 O O . CYS A 1 528 ? -5.388 -18.018 -30.923 1.00 77.31 528 CYS A O 1
ATOM 4039 N N . ILE A 1 529 ? -6.970 -17.502 -29.415 1.00 73.44 529 ILE A N 1
ATOM 4040 C CA . ILE A 1 529 ? -7.869 -16.840 -30.372 1.00 73.44 529 ILE A CA 1
ATOM 4041 C C . ILE A 1 529 ? -7.218 -15.576 -30.952 1.00 73.44 529 ILE A C 1
ATOM 4043 O O . ILE A 1 529 ? -7.311 -15.338 -32.158 1.00 73.44 529 ILE A O 1
ATOM 4047 N N . GLN A 1 530 ? -6.532 -14.779 -30.130 1.00 69.12 530 GLN A N 1
ATOM 4048 C CA . GLN A 1 530 ? -5.819 -13.580 -30.582 1.00 69.12 530 GLN A CA 1
ATOM 4049 C C . GLN A 1 530 ? -4.653 -13.921 -31.523 1.00 69.12 530 GLN A C 1
ATOM 4051 O O . GLN A 1 530 ? -4.495 -13.279 -32.565 1.00 69.12 530 GLN A O 1
ATOM 4056 N N . GLN A 1 531 ? -3.871 -14.958 -31.206 1.00 80.06 531 GLN A N 1
ATOM 4057 C CA . GLN A 1 531 ? -2.788 -15.443 -32.070 1.00 80.06 531 GLN A CA 1
ATOM 4058 C C . GLN A 1 531 ? -3.322 -15.988 -33.399 1.00 80.06 531 GLN A C 1
ATOM 4060 O O . GLN A 1 531 ? -2.805 -15.647 -34.464 1.00 80.06 531 GLN A O 1
ATOM 4065 N N . TRP A 1 532 ? -4.405 -16.770 -33.357 1.00 82.50 532 TRP A N 1
ATOM 4066 C CA . TRP A 1 532 ? -5.081 -17.264 -34.555 1.00 82.50 532 TRP A CA 1
ATOM 4067 C C . TRP A 1 532 ? -5.561 -16.120 -35.453 1.00 82.50 532 TRP A C 1
ATOM 4069 O O . TRP A 1 532 ? -5.302 -16.113 -36.656 1.00 82.50 532 TRP A O 1
ATOM 4079 N N . LEU A 1 533 ? -6.210 -15.113 -34.867 1.00 75.62 533 LEU A N 1
ATOM 4080 C CA . LEU A 1 533 ? -6.661 -13.935 -35.598 1.00 75.62 533 LEU A CA 1
ATOM 4081 C C . LEU A 1 533 ? -5.486 -13.181 -36.243 1.00 75.62 533 LEU A C 1
ATOM 4083 O O . LEU A 1 533 ? -5.579 -12.789 -37.405 1.00 75.62 533 LEU A O 1
ATOM 4087 N N . SER A 1 534 ? -4.372 -13.015 -35.522 1.00 75.75 534 SER A N 1
ATOM 4088 C CA . SER A 1 534 ? -3.152 -12.381 -36.042 1.00 75.75 534 SER A CA 1
ATOM 4089 C C . SER A 1 534 ? -2.568 -13.142 -37.238 1.00 75.75 534 SER A C 1
ATOM 4091 O O . SER A 1 534 ? -2.186 -12.521 -38.235 1.00 75.75 534 SER A O 1
ATOM 4093 N N . LEU A 1 535 ? -2.552 -14.479 -37.169 1.00 84.25 535 LEU A N 1
ATOM 4094 C CA . LEU A 1 535 ? -2.110 -15.352 -38.258 1.00 84.25 535 LEU A CA 1
ATOM 4095 C C . LEU A 1 535 ? -2.997 -15.195 -39.498 1.00 84.25 535 LEU A C 1
ATOM 4097 O O . LEU A 1 535 ? -2.479 -14.960 -40.590 1.00 84.25 535 LEU A O 1
ATOM 4101 N N . VAL A 1 536 ? -4.322 -15.282 -39.336 1.00 84.75 536 VAL A N 1
ATOM 4102 C CA . VAL A 1 536 ? -5.283 -15.127 -40.442 1.00 84.75 536 VAL A CA 1
ATOM 4103 C C . VAL A 1 536 ? -5.108 -13.770 -41.117 1.00 84.75 536 VAL A C 1
ATOM 4105 O O . VAL A 1 536 ? -5.027 -13.696 -42.343 1.00 84.75 536 VAL A O 1
ATOM 4108 N N . LEU A 1 537 ? -4.972 -12.701 -40.330 1.00 78.88 537 LEU A N 1
ATOM 4109 C CA . LEU A 1 537 ? -4.743 -11.362 -40.864 1.00 78.88 537 LEU A CA 1
ATOM 4110 C C . LEU A 1 537 ? -3.416 -11.268 -41.628 1.00 78.88 537 LEU A C 1
ATOM 4112 O O . LEU A 1 537 ? -3.361 -10.665 -42.694 1.00 78.88 537 LEU A O 1
ATOM 4116 N N . GLY A 1 538 ? -2.357 -11.899 -41.110 1.00 81.38 538 GLY A N 1
ATOM 4117 C CA . GLY A 1 538 ? -1.057 -11.974 -41.777 1.00 81.38 538 GLY A CA 1
ATOM 4118 C C . GLY A 1 538 ? -1.122 -12.682 -43.132 1.00 81.38 538 GLY A C 1
ATOM 4119 O O . GLY A 1 538 ? -0.548 -12.191 -44.102 1.00 81.38 538 GLY A O 1
ATOM 4120 N N . LEU A 1 539 ? -1.864 -13.789 -43.225 1.00 87.75 539 LEU A N 1
ATOM 4121 C CA . LEU A 1 539 ? -2.069 -14.519 -44.481 1.00 87.75 539 LEU A CA 1
ATOM 4122 C C . LEU A 1 539 ? -2.853 -13.693 -45.509 1.00 87.75 539 LEU A C 1
ATOM 4124 O O . LEU A 1 539 ? -2.495 -13.688 -46.686 1.00 87.75 539 LEU A O 1
ATOM 4128 N N . VAL A 1 540 ? -3.880 -12.955 -45.073 1.00 84.75 540 VAL A N 1
ATOM 4129 C CA . VAL A 1 540 ? -4.636 -12.042 -45.948 1.00 84.75 540 VAL A CA 1
ATOM 4130 C C . VAL A 1 540 ? -3.724 -10.941 -46.492 1.00 84.75 540 VAL A C 1
ATOM 4132 O O . VAL A 1 540 ? -3.699 -10.713 -47.701 1.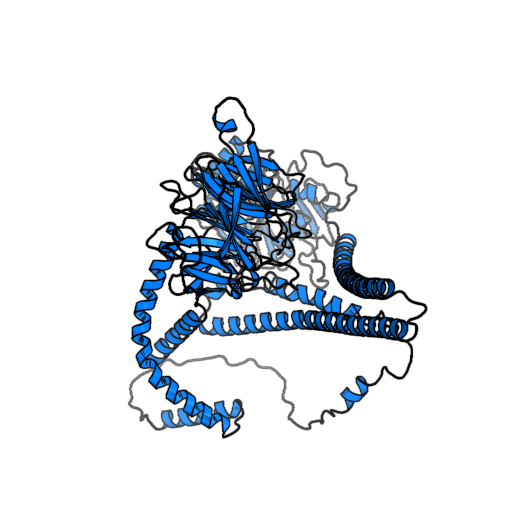00 84.75 540 VAL A O 1
ATOM 4135 N N . THR A 1 541 ? -2.916 -10.311 -45.637 1.00 83.50 541 THR A N 1
ATOM 4136 C CA . THR A 1 541 ? -1.945 -9.287 -46.052 1.00 83.50 541 THR A CA 1
ATOM 4137 C C . THR A 1 541 ? -0.924 -9.839 -47.042 1.00 83.50 541 THR A C 1
ATOM 4139 O O . THR A 1 541 ? -0.653 -9.200 -48.058 1.00 83.50 541 THR A O 1
ATOM 4142 N N . ALA A 1 542 ? -0.389 -11.037 -46.791 1.00 85.69 542 ALA A N 1
ATOM 4143 C CA . ALA A 1 542 ? 0.537 -11.696 -47.707 1.00 85.69 542 ALA A CA 1
ATOM 4144 C C . ALA A 1 542 ? -0.116 -11.962 -49.075 1.00 85.69 542 ALA A C 1
ATOM 4146 O O . ALA A 1 542 ? 0.493 -11.688 -50.107 1.00 85.69 542 ALA A O 1
ATOM 4147 N N . GLY A 1 543 ? -1.373 -12.416 -49.095 1.00 89.56 543 GLY A N 1
ATOM 4148 C CA . GLY A 1 543 ? -2.138 -12.610 -50.328 1.00 89.56 543 GLY A CA 1
ATOM 4149 C C . GLY A 1 543 ? -2.333 -11.314 -51.122 1.00 89.56 543 GLY A C 1
ATOM 4150 O O . GLY A 1 543 ? -2.112 -11.295 -52.333 1.00 89.56 543 GLY A O 1
ATOM 4151 N N . VAL A 1 544 ? -2.676 -10.214 -50.445 1.00 86.75 544 VAL A N 1
ATOM 4152 C CA . VAL A 1 544 ? -2.804 -8.887 -51.074 1.00 86.75 544 VAL A CA 1
ATOM 4153 C C . VAL A 1 544 ? -1.457 -8.399 -51.612 1.00 86.75 544 VAL A C 1
ATOM 4155 O O . VAL A 1 544 ? -1.395 -7.901 -52.734 1.00 86.75 544 VAL A O 1
ATOM 4158 N N . ALA A 1 545 ? -0.364 -8.583 -50.869 1.00 86.06 545 ALA A N 1
ATOM 4159 C CA . ALA A 1 545 ? 0.974 -8.204 -51.318 1.00 86.06 545 ALA A CA 1
ATOM 4160 C C . ALA A 1 545 ? 1.405 -8.985 -52.572 1.00 86.06 545 ALA A C 1
ATOM 4162 O O . ALA A 1 545 ? 1.882 -8.385 -53.537 1.00 86.06 545 ALA A O 1
ATOM 4163 N N . VAL A 1 546 ? 1.177 -10.305 -52.603 1.00 90.12 546 VAL A N 1
ATOM 4164 C CA . VAL A 1 546 ? 1.438 -11.139 -53.788 1.00 90.12 546 VAL A CA 1
ATOM 4165 C C . VAL A 1 546 ? 0.605 -10.663 -54.975 1.00 90.12 546 VAL A C 1
ATOM 4167 O O . VAL A 1 546 ? 1.142 -10.522 -56.070 1.00 90.12 546 VAL A O 1
ATOM 4170 N N . LEU A 1 547 ? -0.679 -10.353 -54.770 1.00 87.50 547 LEU A N 1
ATOM 4171 C CA . LEU A 1 547 ? -1.547 -9.831 -55.826 1.00 87.50 547 LEU A CA 1
ATOM 4172 C C . LEU A 1 547 ? -1.013 -8.512 -56.407 1.00 87.50 547 LEU A C 1
ATOM 4174 O O . LEU A 1 547 ? -0.961 -8.363 -57.627 1.00 87.50 547 LEU A O 1
ATOM 4178 N N . VAL A 1 548 ? -0.568 -7.582 -55.556 1.00 86.00 548 VAL A N 1
ATOM 4179 C CA . VAL A 1 548 ? 0.033 -6.307 -55.986 1.00 86.00 548 VAL A CA 1
ATOM 4180 C C . VAL A 1 548 ? 1.305 -6.543 -56.808 1.00 86.00 548 VAL A C 1
ATOM 4182 O O . VAL A 1 548 ? 1.476 -5.924 -57.858 1.00 86.00 548 VAL A O 1
ATOM 4185 N N . ILE A 1 549 ? 2.170 -7.473 -56.388 1.00 86.31 549 ILE A N 1
ATOM 4186 C CA . ILE A 1 549 ? 3.403 -7.823 -57.115 1.00 86.31 549 ILE A CA 1
ATOM 4187 C C . ILE A 1 549 ? 3.083 -8.478 -58.467 1.00 86.31 549 ILE A C 1
ATOM 4189 O O . ILE A 1 549 ? 3.689 -8.134 -59.484 1.00 86.31 549 ILE A O 1
ATOM 4193 N N . VAL A 1 550 ? 2.115 -9.396 -58.513 1.00 88.44 550 VAL A N 1
ATOM 4194 C CA . VAL A 1 550 ? 1.698 -10.060 -59.758 1.00 88.44 550 VAL A CA 1
ATOM 4195 C C . VAL A 1 550 ? 1.114 -9.044 -60.741 1.00 88.44 550 VAL A C 1
ATOM 4197 O O . VAL A 1 550 ? 1.501 -9.031 -61.905 1.00 88.44 550 VAL A O 1
ATOM 4200 N N . LEU A 1 551 ? 0.242 -8.140 -60.290 1.00 84.56 551 LEU A N 1
ATOM 4201 C CA . LEU A 1 551 ? -0.323 -7.095 -61.151 1.00 84.56 551 LEU A CA 1
ATOM 4202 C C . LEU A 1 551 ? 0.751 -6.119 -61.649 1.00 84.56 551 LEU A C 1
ATOM 4204 O O . LEU A 1 551 ? 0.762 -5.768 -62.828 1.00 84.56 551 LEU A O 1
ATOM 4208 N N . GLY A 1 552 ? 1.686 -5.732 -60.777 1.00 83.12 552 GLY A N 1
ATOM 4209 C CA . GLY A 1 552 ? 2.805 -4.863 -61.134 1.00 83.12 552 GLY A CA 1
ATOM 4210 C C . GLY A 1 552 ? 3.778 -5.490 -62.140 1.00 83.12 552 GLY A C 1
ATOM 4211 O O . GLY A 1 552 ? 4.296 -4.789 -63.005 1.00 83.12 552 GLY A O 1
ATOM 4212 N N . THR A 1 553 ? 3.993 -6.809 -62.078 1.00 83.06 553 THR A N 1
ATOM 4213 C CA . THR A 1 553 ? 4.875 -7.539 -63.012 1.00 83.06 553 THR A CA 1
ATOM 4214 C C . THR A 1 553 ? 4.200 -7.889 -64.341 1.00 83.06 553 THR A C 1
ATOM 4216 O O . THR A 1 553 ? 4.883 -7.958 -65.360 1.00 83.06 553 THR A O 1
ATOM 4219 N N . GLN A 1 554 ? 2.875 -8.076 -64.363 1.00 84.56 554 GLN A N 1
ATOM 4220 C CA . GLN A 1 554 ? 2.105 -8.384 -65.578 1.00 84.56 554 GLN A CA 1
ATOM 4221 C C . GLN A 1 554 ? 1.728 -7.136 -66.400 1.00 84.56 554 GLN A C 1
ATOM 4223 O O . GLN A 1 554 ? 1.418 -7.257 -67.584 1.00 84.56 554 GLN A O 1
ATOM 4228 N N . LEU A 1 555 ? 1.775 -5.933 -65.809 1.00 82.81 555 LEU A N 1
ATOM 4229 C CA . LEU A 1 555 ? 1.445 -4.659 -66.473 1.00 82.81 555 LEU A CA 1
ATOM 4230 C C . LEU A 1 555 ? 2.616 -3.646 -66.469 1.00 82.81 555 LEU A C 1
ATOM 4232 O O . LEU A 1 555 ? 2.427 -2.481 -66.102 1.00 82.81 555 LEU A O 1
ATOM 4236 N N . PRO A 1 556 ? 3.828 -4.034 -66.915 1.00 70.06 556 PRO A N 1
ATOM 4237 C CA . PRO A 1 556 ? 5.033 -3.214 -66.766 1.00 70.06 556 PRO A CA 1
ATOM 4238 C C . PRO A 1 556 ? 5.001 -1.906 -67.574 1.00 70.06 556 PRO A C 1
ATOM 4240 O O . PRO A 1 556 ? 5.737 -0.976 -67.265 1.00 70.06 556 PRO A O 1
ATOM 4243 N N . SER A 1 557 ? 4.148 -1.803 -68.600 1.00 71.94 557 SER A N 1
ATOM 4244 C CA . SER A 1 557 ? 4.015 -0.597 -69.430 1.00 71.94 557 SER A CA 1
ATOM 4245 C C . SER A 1 557 ? 3.003 0.427 -68.901 1.00 71.94 557 SER A C 1
ATOM 4247 O O . SER A 1 557 ? 2.877 1.496 -69.492 1.00 71.94 557 SER A O 1
ATOM 4249 N N . GLN A 1 558 ? 2.249 0.108 -67.840 1.00 74.56 558 GLN A N 1
ATOM 4250 C CA . GLN A 1 558 ? 1.201 0.981 -67.286 1.00 74.56 558 GLN A CA 1
ATOM 4251 C C . GLN A 1 558 ? 1.457 1.408 -65.835 1.00 74.56 558 GLN A C 1
ATOM 4253 O O . GLN A 1 558 ? 0.851 2.374 -65.376 1.00 74.56 558 GLN A O 1
ATOM 4258 N N . VAL A 1 559 ? 2.346 0.718 -65.112 1.00 75.94 559 VAL A N 1
ATOM 4259 C CA . VAL A 1 559 ? 2.579 0.949 -63.681 1.00 75.94 559 VAL A CA 1
ATOM 4260 C C . VAL A 1 559 ? 4.036 1.334 -63.437 1.00 75.94 559 VAL A C 1
ATOM 4262 O O . VAL A 1 559 ? 4.954 0.602 -63.799 1.00 75.94 559 VAL A O 1
ATOM 4265 N N . SER A 1 560 ? 4.257 2.486 -62.799 1.00 82.12 560 SER A N 1
ATOM 4266 C CA . SER A 1 560 ? 5.599 2.914 -62.395 1.00 82.12 560 SER A CA 1
ATOM 4267 C C . SER A 1 560 ? 6.136 2.018 -61.267 1.00 82.12 560 SER A C 1
ATOM 4269 O O . SER A 1 560 ? 5.406 1.770 -60.300 1.00 82.12 560 SER A O 1
ATOM 4271 N N . PRO A 1 561 ? 7.417 1.598 -61.307 1.00 78.50 561 PRO A N 1
ATOM 4272 C CA . PRO A 1 561 ? 8.055 0.858 -60.216 1.00 78.50 561 PRO A CA 1
ATOM 4273 C C . PRO A 1 561 ? 7.935 1.554 -58.851 1.00 78.50 561 PRO A C 1
ATOM 4275 O O . PRO A 1 561 ? 7.769 0.893 -57.828 1.00 78.50 561 PRO A O 1
ATOM 4278 N N . GLY A 1 562 ? 7.943 2.894 -58.835 1.00 82.69 562 GLY A N 1
ATOM 4279 C CA . GLY A 1 562 ? 7.755 3.678 -57.611 1.00 82.69 562 GLY A CA 1
ATOM 4280 C C . GLY A 1 562 ? 6.359 3.513 -57.000 1.00 82.69 562 GLY A C 1
ATOM 4281 O O . GLY A 1 562 ? 6.227 3.420 -55.783 1.00 82.69 562 GLY A O 1
ATOM 4282 N N . THR A 1 563 ? 5.316 3.400 -57.828 1.00 82.31 563 THR A N 1
ATOM 4283 C CA . THR A 1 563 ? 3.935 3.194 -57.362 1.00 82.31 563 THR A CA 1
ATOM 4284 C C . THR A 1 563 ? 3.764 1.819 -56.720 1.00 82.31 563 THR A C 1
ATOM 4286 O O . THR A 1 563 ? 3.120 1.725 -55.682 1.00 82.31 563 THR A O 1
ATOM 4289 N N . ILE A 1 564 ? 4.399 0.773 -57.265 1.00 84.38 564 ILE A N 1
ATOM 4290 C CA . ILE A 1 564 ? 4.390 -0.580 -56.675 1.00 84.38 564 ILE A CA 1
ATOM 4291 C C . ILE A 1 564 ? 5.034 -0.563 -55.281 1.00 84.38 564 ILE A C 1
ATOM 4293 O O . ILE A 1 564 ? 4.480 -1.135 -54.342 1.00 84.38 564 ILE A O 1
ATOM 4297 N N . GLY A 1 565 ? 6.164 0.139 -55.128 1.00 82.50 565 GLY A N 1
ATOM 4298 C CA . GLY A 1 565 ? 6.830 0.316 -53.834 1.00 82.50 565 GLY A CA 1
ATOM 4299 C C . GLY A 1 565 ? 5.949 1.028 -52.800 1.00 82.50 565 GLY A C 1
ATOM 4300 O O . GLY A 1 565 ? 5.818 0.556 -51.671 1.00 82.50 565 GLY A O 1
ATOM 4301 N N . VAL A 1 566 ? 5.275 2.115 -53.196 1.00 86.50 566 VAL A N 1
ATOM 4302 C CA . VAL A 1 566 ? 4.329 2.836 -52.322 1.00 86.50 566 VAL A CA 1
ATOM 4303 C C . VAL A 1 566 ? 3.128 1.960 -51.955 1.00 86.50 566 VAL A C 1
ATOM 4305 O O . VAL A 1 566 ? 2.753 1.907 -50.785 1.00 86.50 566 VAL A O 1
ATOM 4308 N N . SER A 1 567 ? 2.550 1.229 -52.912 1.00 84.38 567 SER A N 1
ATOM 4309 C CA . SER A 1 567 ? 1.426 0.320 -52.658 1.00 84.38 567 SER A CA 1
ATOM 4310 C C . SER A 1 567 ? 1.794 -0.808 -51.691 1.00 84.38 567 SER A C 1
ATOM 4312 O O . SER A 1 567 ? 1.006 -1.116 -50.802 1.00 84.38 567 SER A O 1
ATOM 4314 N N . LEU A 1 568 ? 2.994 -1.389 -51.802 1.00 83.50 568 LEU A N 1
ATOM 4315 C CA . LEU A 1 568 ? 3.480 -2.399 -50.854 1.00 83.50 568 LEU A CA 1
ATOM 4316 C C . LEU A 1 568 ? 3.640 -1.829 -49.440 1.00 83.50 568 LEU A C 1
ATOM 4318 O O . LEU A 1 568 ? 3.197 -2.455 -48.477 1.00 83.50 568 LEU A O 1
ATOM 4322 N N . ASN A 1 569 ? 4.202 -0.623 -49.314 1.00 83.94 569 ASN A N 1
ATOM 4323 C CA . ASN A 1 569 ? 4.332 0.039 -48.017 1.00 83.94 569 ASN A CA 1
ATOM 4324 C C . ASN A 1 569 ? 2.956 0.344 -47.390 1.00 83.94 569 ASN A C 1
ATOM 4326 O O . ASN A 1 569 ? 2.744 0.126 -46.198 1.00 83.94 569 ASN A O 1
ATOM 4330 N N . MET A 1 570 ? 1.982 0.763 -48.204 1.00 85.88 570 MET A N 1
ATOM 4331 C CA . MET A 1 570 ? 0.599 0.976 -47.760 1.00 85.88 570 MET A CA 1
ATOM 4332 C C . MET A 1 570 ? -0.089 -0.319 -47.308 1.00 85.88 570 MET A C 1
ATOM 4334 O O . MET A 1 570 ? -0.813 -0.298 -46.316 1.00 85.88 570 MET A O 1
ATOM 4338 N N . VAL A 1 571 ? 0.143 -1.450 -47.986 1.00 84.81 571 VAL A N 1
ATOM 4339 C CA . VAL A 1 571 ? -0.402 -2.763 -47.584 1.00 84.81 571 VAL A CA 1
ATOM 4340 C C . VAL A 1 571 ? 0.156 -3.201 -46.225 1.00 84.81 571 VAL A C 1
ATOM 4342 O O . VAL A 1 571 ? -0.601 -3.683 -45.378 1.00 84.81 571 VAL A O 1
ATOM 4345 N N . LEU A 1 572 ? 1.453 -2.988 -45.983 1.00 77.44 572 LEU A N 1
ATOM 4346 C CA . LEU A 1 572 ? 2.081 -3.270 -44.688 1.00 77.44 572 LEU A CA 1
ATOM 4347 C C . LEU A 1 572 ? 1.512 -2.376 -43.577 1.00 77.44 572 LEU A C 1
ATOM 4349 O O . LEU A 1 572 ? 1.120 -2.889 -42.526 1.00 77.44 572 LEU A O 1
ATOM 4353 N N . GLY A 1 573 ? 1.388 -1.069 -43.834 1.00 78.62 573 GLY A N 1
ATOM 4354 C CA . GLY A 1 573 ? 0.792 -0.118 -42.893 1.00 78.62 573 GLY A CA 1
ATOM 4355 C C . GLY A 1 573 ? -0.667 -0.449 -42.566 1.00 78.62 573 GLY A C 1
ATOM 4356 O O . GLY A 1 573 ? -1.035 -0.539 -41.396 1.00 78.62 573 GLY A O 1
ATOM 4357 N N . PHE A 1 574 ? -1.486 -0.741 -43.582 1.00 80.94 574 PHE A N 1
ATOM 4358 C CA . PHE A 1 574 ? -2.885 -1.143 -43.403 1.00 80.94 574 PHE A CA 1
ATOM 4359 C C . PHE A 1 574 ? -3.014 -2.400 -42.534 1.00 80.94 574 PHE A C 1
ATOM 4361 O O . PHE A 1 574 ? -3.852 -2.456 -41.632 1.00 80.94 574 PHE A O 1
ATOM 4368 N N . SER A 1 575 ? -2.148 -3.395 -42.750 1.00 76.12 575 SER A N 1
ATOM 4369 C CA . SER A 1 575 ? -2.137 -4.608 -41.933 1.00 76.12 575 SER A CA 1
ATOM 4370 C C . SER A 1 575 ? -1.815 -4.331 -40.467 1.00 76.12 575 SER A C 1
ATOM 4372 O O . SER A 1 575 ? -2.413 -4.966 -39.598 1.00 76.12 575 SER A O 1
ATOM 4374 N N . GLN A 1 576 ? -0.876 -3.427 -40.181 1.00 75.88 576 GLN A N 1
ATOM 4375 C CA . GLN A 1 576 ? -0.526 -3.050 -38.812 1.00 75.88 576 GLN A CA 1
ATOM 4376 C C . GLN A 1 576 ? -1.673 -2.293 -38.137 1.00 75.88 576 GLN A C 1
ATOM 4378 O O . GLN A 1 576 ? -2.063 -2.652 -37.024 1.00 75.88 576 GLN A O 1
ATOM 4383 N N . SER A 1 577 ? -2.281 -1.323 -38.829 1.00 81.00 577 SER A N 1
ATOM 4384 C CA . SER A 1 577 ? -3.447 -0.592 -38.321 1.00 81.00 577 SER A CA 1
ATOM 4385 C C . SER A 1 577 ? -4.618 -1.527 -38.015 1.00 81.00 577 SER A C 1
ATOM 4387 O O . SER A 1 577 ? -5.250 -1.403 -36.969 1.00 81.00 577 SER A O 1
ATOM 4389 N N . LEU A 1 578 ? -4.879 -2.516 -38.875 1.00 78.06 578 LEU A N 1
ATOM 4390 C CA . LEU A 1 578 ? -5.968 -3.471 -38.669 1.00 78.06 578 LEU A CA 1
ATOM 4391 C C . LEU A 1 578 ? -5.723 -4.393 -37.459 1.00 78.06 578 LEU A C 1
ATOM 4393 O O . LEU A 1 578 ? -6.656 -4.662 -36.700 1.00 78.06 578 LEU A O 1
ATOM 4397 N N . LYS A 1 579 ? -4.474 -4.825 -37.218 1.00 70.81 579 LYS A N 1
ATOM 4398 C CA . LYS A 1 579 ? -4.106 -5.565 -35.991 1.00 70.81 579 LYS A CA 1
ATOM 4399 C C . LYS A 1 579 ? -4.340 -4.726 -34.737 1.00 70.81 579 LYS A C 1
ATOM 4401 O O . LYS A 1 579 ? -4.877 -5.235 -33.754 1.00 70.81 579 LYS A O 1
ATOM 4406 N N . LEU A 1 580 ? -3.954 -3.452 -34.784 1.00 77.06 580 LEU A N 1
ATOM 4407 C CA . LEU A 1 580 ? -4.106 -2.509 -33.679 1.00 77.06 580 LEU A CA 1
ATOM 4408 C C . LEU A 1 580 ? -5.587 -2.314 -33.315 1.00 77.06 580 LEU A C 1
ATOM 4410 O O . LEU A 1 580 ? -5.958 -2.428 -32.149 1.00 77.06 580 LEU A O 1
ATOM 4414 N N . VAL A 1 581 ? -6.444 -2.122 -34.324 1.00 80.62 581 VAL A N 1
ATOM 4415 C CA . VAL A 1 581 ? -7.900 -2.002 -34.147 1.00 80.62 581 VAL A CA 1
ATOM 4416 C C . VAL A 1 581 ? -8.487 -3.258 -33.507 1.00 80.62 581 VAL A C 1
ATOM 4418 O O . VAL A 1 581 ? -9.230 -3.146 -32.537 1.00 80.62 581 VAL A O 1
ATOM 4421 N N . MET A 1 582 ? -8.134 -4.454 -33.991 1.00 74.56 582 MET A N 1
ATOM 4422 C CA . MET A 1 582 ? -8.651 -5.701 -33.413 1.00 74.56 582 MET A CA 1
ATOM 4423 C C . MET A 1 582 ? -8.210 -5.900 -31.960 1.00 74.56 582 MET A C 1
ATOM 4425 O O . MET A 1 582 ? -9.016 -6.320 -31.130 1.00 74.56 582 MET A O 1
ATOM 4429 N N . ARG A 1 583 ? -6.955 -5.566 -31.633 1.00 70.75 583 ARG A N 1
ATOM 4430 C CA . ARG A 1 583 ? -6.446 -5.629 -30.257 1.00 70.75 583 ARG A CA 1
ATOM 4431 C C . ARG A 1 583 ? -7.242 -4.700 -29.341 1.00 70.75 583 ARG A C 1
ATOM 4433 O O . ARG A 1 583 ? -7.771 -5.162 -28.329 1.00 70.75 583 ARG A O 1
ATOM 4440 N N . TYR A 1 584 ? -7.392 -3.431 -29.721 1.00 76.94 584 TYR A N 1
ATOM 4441 C CA . TYR A 1 584 ? -8.153 -2.467 -28.924 1.00 76.94 584 TYR A CA 1
ATOM 4442 C C . TYR A 1 584 ? -9.640 -2.802 -28.842 1.00 76.94 584 TYR A C 1
ATOM 4444 O O . TYR A 1 584 ? -10.238 -2.599 -27.791 1.00 76.94 584 TYR A O 1
ATOM 4452 N N . TRP A 1 585 ? -10.230 -3.385 -29.887 1.00 77.62 585 TRP A N 1
ATOM 4453 C CA . TRP A 1 585 ? -11.609 -3.867 -29.845 1.00 77.62 585 TRP A CA 1
ATOM 4454 C C . TRP A 1 585 ? -11.800 -4.955 -28.781 1.00 77.62 585 TRP A C 1
ATOM 4456 O O . TRP A 1 585 ? -12.713 -4.864 -27.964 1.00 77.62 585 TRP A O 1
ATOM 4466 N N . THR A 1 586 ? -10.909 -5.955 -28.736 1.00 69.44 586 THR A N 1
ATOM 4467 C CA . THR A 1 586 ? -10.985 -7.011 -27.709 1.00 69.44 586 THR A CA 1
ATOM 4468 C C . THR A 1 586 ? -10.758 -6.477 -26.296 1.00 69.44 586 THR A C 1
ATOM 4470 O O . THR A 1 586 ? -11.412 -6.927 -25.362 1.00 69.44 586 THR A O 1
ATOM 4473 N N . GLN A 1 587 ? -9.873 -5.489 -26.134 1.00 68.69 587 GLN A N 1
ATOM 4474 C CA . GLN A 1 587 ? -9.634 -4.848 -24.841 1.00 68.69 587 GLN A CA 1
ATOM 4475 C C . GLN A 1 587 ? -10.846 -4.023 -24.387 1.00 68.69 587 GLN A C 1
ATOM 4477 O O . GLN A 1 587 ? -11.237 -4.096 -23.225 1.00 68.69 587 GLN A O 1
ATOM 4482 N N . LEU A 1 588 ? -11.469 -3.284 -25.308 1.00 75.69 588 LEU A N 1
ATOM 4483 C CA . LEU A 1 588 ? -12.678 -2.508 -25.045 1.00 75.69 588 LEU A CA 1
ATOM 4484 C C . LEU A 1 588 ? -13.827 -3.401 -24.559 1.00 75.69 588 LEU A C 1
ATOM 4486 O O . LEU A 1 588 ? -14.513 -3.035 -23.608 1.00 75.69 588 LEU A O 1
ATOM 4490 N N . GLU A 1 589 ? -14.014 -4.570 -25.178 1.00 67.00 589 GLU A N 1
ATOM 4491 C CA . GLU A 1 589 ? -15.035 -5.548 -24.779 1.00 67.00 589 GLU A CA 1
ATOM 4492 C C . GLU A 1 589 ? -14.835 -6.011 -23.323 1.00 67.00 589 GLU A C 1
ATOM 4494 O O . GLU A 1 589 ? -15.785 -5.988 -22.537 1.00 67.00 589 GLU A O 1
ATOM 4499 N N . THR A 1 590 ? -13.593 -6.307 -22.919 1.00 66.94 590 THR A N 1
ATOM 4500 C CA . THR A 1 590 ? -13.250 -6.644 -21.525 1.00 66.94 590 THR A CA 1
ATOM 4501 C C . THR A 1 590 ? -13.508 -5.476 -20.565 1.00 66.94 590 THR A C 1
ATOM 4503 O O . THR A 1 590 ? -14.122 -5.661 -19.513 1.00 66.94 590 THR A O 1
ATOM 4506 N N . CYS A 1 591 ? -13.094 -4.254 -20.924 1.00 69.62 591 CYS A N 1
ATOM 4507 C CA . CYS A 1 591 ? -13.323 -3.058 -20.105 1.00 69.62 591 CYS A CA 1
ATOM 4508 C C . CYS A 1 591 ? -14.821 -2.781 -19.888 1.00 69.62 591 CYS A C 1
ATOM 4510 O O . CYS A 1 591 ? -15.227 -2.391 -18.791 1.00 69.62 591 CYS A O 1
ATOM 4512 N N . ILE A 1 592 ? -15.655 -3.024 -20.905 1.00 78.31 592 ILE A N 1
ATOM 4513 C CA . ILE A 1 592 ? -17.114 -2.878 -20.817 1.00 78.31 592 ILE A CA 1
ATOM 4514 C C . ILE A 1 592 ? -17.721 -3.822 -19.770 1.00 78.31 592 ILE A C 1
ATOM 4516 O O . ILE A 1 592 ? -18.680 -3.436 -19.101 1.00 78.31 592 ILE A O 1
ATOM 4520 N N . GLY A 1 593 ? -17.143 -5.011 -19.570 1.00 71.31 593 GLY A N 1
ATOM 4521 C CA . GLY A 1 593 ? -17.545 -5.939 -18.509 1.00 71.31 593 GLY A CA 1
ATOM 4522 C C . GLY A 1 593 ? -17.340 -5.355 -17.108 1.00 71.31 593 GLY A C 1
ATOM 4523 O O . GLY A 1 593 ? -18.241 -5.413 -16.271 1.00 71.31 593 GLY A O 1
ATOM 4524 N N . SER A 1 594 ? -16.197 -4.708 -16.861 1.00 74.75 594 SER A N 1
ATOM 4525 C CA . SER A 1 594 ? -15.938 -4.011 -15.592 1.00 74.75 594 SER A CA 1
ATOM 4526 C C . SER A 1 594 ? -16.881 -2.827 -15.379 1.00 74.75 594 SER A C 1
ATOM 4528 O O . SER A 1 594 ? -17.441 -2.684 -14.294 1.00 74.75 594 SER A O 1
ATOM 4530 N N . VAL A 1 595 ? -17.136 -2.027 -16.420 1.00 79.06 595 VAL A N 1
ATOM 4531 C CA . VAL A 1 595 ? -18.112 -0.924 -16.355 1.00 79.06 595 VAL A CA 1
ATOM 4532 C C . VAL A 1 595 ? -19.518 -1.447 -16.056 1.00 79.06 595 VAL A C 1
ATOM 4534 O O . VAL A 1 595 ? -20.225 -0.858 -15.241 1.00 79.06 595 VAL A O 1
ATOM 4537 N N . ALA A 1 596 ? -19.923 -2.563 -16.669 1.00 75.75 596 ALA A N 1
ATOM 4538 C CA . ALA A 1 596 ? -21.209 -3.192 -16.396 1.00 75.75 596 ALA A CA 1
ATOM 4539 C C . ALA A 1 596 ? -21.325 -3.621 -14.927 1.00 75.75 596 ALA A C 1
ATOM 4541 O O . ALA A 1 596 ? -22.335 -3.313 -14.306 1.00 75.75 596 ALA A O 1
ATOM 4542 N N . ARG A 1 597 ? -20.284 -4.234 -14.342 1.00 76.94 597 ARG A N 1
ATOM 4543 C CA . ARG A 1 597 ? -20.268 -4.615 -12.915 1.00 76.94 597 ARG A CA 1
ATOM 4544 C C . ARG A 1 597 ? -20.350 -3.413 -11.980 1.00 76.94 597 ARG A C 1
ATOM 4546 O O . ARG A 1 597 ? -21.154 -3.436 -11.056 1.00 76.94 597 ARG A O 1
ATOM 4553 N N . ILE A 1 598 ? -19.581 -2.352 -12.242 1.00 82.94 598 ILE A N 1
ATOM 4554 C CA . ILE A 1 598 ? -19.661 -1.107 -11.459 1.00 82.94 598 ILE A CA 1
ATOM 4555 C C . ILE A 1 598 ? -21.070 -0.525 -11.558 1.00 82.94 598 ILE A C 1
ATOM 4557 O O . ILE A 1 598 ? -21.656 -0.141 -10.553 1.00 82.94 598 ILE A O 1
ATOM 4561 N N . ARG A 1 599 ? -21.649 -0.497 -12.760 1.00 87.25 599 ARG A N 1
ATOM 4562 C CA . ARG A 1 599 ? -23.009 -0.003 -12.969 1.00 87.25 599 ARG A CA 1
ATOM 4563 C C . ARG A 1 599 ? -24.052 -0.856 -12.241 1.00 87.25 599 ARG A C 1
ATOM 4565 O O . ARG A 1 599 ? -24.968 -0.291 -11.653 1.00 87.25 599 ARG A O 1
ATOM 4572 N N . THR A 1 600 ? -23.920 -2.181 -12.268 1.00 84.94 600 THR A N 1
ATOM 4573 C CA . THR A 1 600 ? -24.772 -3.096 -11.499 1.00 84.94 600 THR A CA 1
ATOM 4574 C C . THR A 1 600 ? -24.634 -2.820 -10.008 1.00 84.94 600 THR A C 1
ATOM 4576 O O . THR A 1 600 ? -25.643 -2.613 -9.351 1.00 84.94 600 THR A O 1
ATOM 4579 N N . PHE A 1 601 ? -23.408 -2.707 -9.490 1.00 84.69 601 PHE A N 1
ATOM 4580 C CA . PHE A 1 601 ? -23.156 -2.359 -8.092 1.00 84.69 601 PHE A CA 1
ATOM 4581 C C . PHE A 1 601 ? -23.815 -1.027 -7.709 1.00 84.69 601 PHE A C 1
ATOM 4583 O O . PHE A 1 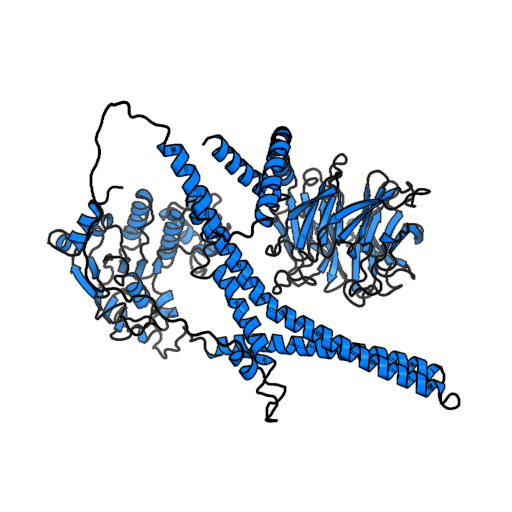601 ? -24.548 -0.967 -6.733 1.00 84.69 601 PHE A O 1
ATOM 4590 N N . VAL A 1 602 ? -23.644 0.022 -8.516 1.00 86.88 602 VAL A N 1
ATOM 4591 C CA . VAL A 1 602 ? -24.252 1.341 -8.268 1.00 86.88 602 VAL A CA 1
ATOM 4592 C C . VAL A 1 602 ? -25.787 1.298 -8.301 1.00 86.88 602 VAL A C 1
ATOM 4594 O O . VAL A 1 602 ? -26.426 2.064 -7.586 1.00 86.88 602 VAL A O 1
ATOM 4597 N N . HIS A 1 603 ? -26.398 0.438 -9.123 1.00 83.88 603 HIS A N 1
ATOM 4598 C CA . HIS A 1 603 ? -27.860 0.344 -9.230 1.00 83.88 603 HIS A CA 1
ATOM 4599 C C . HIS A 1 603 ? -28.508 -0.612 -8.222 1.00 83.88 603 HIS A C 1
ATOM 4601 O O . HIS A 1 603 ? -29.644 -0.369 -7.820 1.00 83.88 603 HIS A O 1
ATOM 4607 N N . GLU A 1 604 ? -27.835 -1.702 -7.858 1.00 84.25 604 GLU A N 1
ATOM 4608 C CA . GLU A 1 604 ? -28.389 -2.764 -7.010 1.00 84.25 604 GLU A CA 1
ATOM 4609 C C . GLU A 1 604 ? -27.970 -2.645 -5.542 1.00 84.25 604 GLU A C 1
ATOM 4611 O O . GLU A 1 604 ? -28.667 -3.192 -4.689 1.00 84.25 604 GLU A O 1
ATOM 4616 N N . CYS A 1 605 ? -26.870 -1.947 -5.227 1.00 79.88 605 CYS A N 1
ATOM 4617 C CA . CYS A 1 605 ? -26.428 -1.766 -3.847 1.00 79.88 605 CYS A CA 1
ATOM 4618 C C . CYS A 1 605 ? -27.458 -0.916 -3.080 1.00 79.88 605 CYS A C 1
ATOM 4620 O O . CYS A 1 605 ? -27.667 0.255 -3.421 1.00 79.88 605 CYS A O 1
ATOM 4622 N N . PRO A 1 606 ? -28.143 -1.482 -2.069 1.00 70.94 606 PRO A N 1
ATOM 4623 C CA . PRO A 1 606 ? -29.105 -0.729 -1.284 1.00 70.94 606 PRO A CA 1
ATOM 4624 C C . PRO A 1 606 ? -28.386 0.374 -0.499 1.00 70.94 606 PRO A C 1
ATOM 4626 O O . PRO A 1 606 ? -27.384 0.130 0.165 1.00 70.94 606 PRO A O 1
ATOM 4629 N N . SER A 1 607 ? -28.914 1.597 -0.562 1.00 65.56 607 SER A N 1
ATOM 4630 C CA . SER A 1 607 ? -28.382 2.725 0.208 1.00 65.56 607 SER A CA 1
ATOM 4631 C C . SER A 1 607 ? -28.711 2.570 1.693 1.00 65.56 607 SER A C 1
ATOM 4633 O O . SER A 1 607 ? -29.883 2.494 2.066 1.00 65.56 607 SER A O 1
ATOM 4635 N N . GLU A 1 608 ? -27.683 2.597 2.542 1.00 64.44 608 GLU A N 1
ATOM 4636 C CA . GLU A 1 608 ? -27.826 2.695 4.004 1.00 64.44 608 GLU A CA 1
ATOM 4637 C C . GLU A 1 608 ? -28.381 4.065 4.433 1.00 64.44 608 GLU A C 1
ATOM 4639 O O . GLU A 1 608 ? -29.077 4.188 5.444 1.00 64.44 608 GLU A O 1
ATOM 4644 N N . LEU A 1 609 ? -28.148 5.101 3.617 1.00 61.59 609 LEU A N 1
ATOM 4645 C CA . LEU A 1 609 ? -28.771 6.412 3.755 1.00 61.59 609 LEU A CA 1
ATOM 4646 C C . LEU A 1 609 ? -30.226 6.306 3.289 1.00 61.59 609 LEU A C 1
ATOM 4648 O O . LEU A 1 609 ? -30.557 6.606 2.138 1.00 61.59 609 LEU A O 1
ATOM 4652 N N . ARG A 1 610 ? -31.114 5.846 4.176 1.00 62.53 610 ARG A N 1
ATOM 4653 C CA . ARG A 1 610 ? -32.554 6.040 3.987 1.00 62.53 610 ARG A CA 1
ATOM 4654 C C . ARG A 1 610 ? -32.813 7.546 4.008 1.00 62.53 610 ARG A C 1
ATOM 4656 O O . ARG A 1 610 ? -32.587 8.190 5.030 1.00 62.53 610 ARG A O 1
ATOM 4663 N N . GLU A 1 611 ? -33.323 8.103 2.907 1.00 55.91 611 GLU A N 1
ATOM 4664 C CA . GLU A 1 611 ? -33.962 9.424 2.913 1.00 55.91 611 GLU A CA 1
ATOM 4665 C C . GLU A 1 611 ? -35.241 9.338 3.751 1.00 55.91 611 GLU A C 1
ATOM 4667 O O . GLU A 1 611 ? -36.365 9.234 3.252 1.00 55.91 611 GLU A O 1
ATOM 4672 N N . VAL A 1 612 ? -35.077 9.330 5.068 1.00 61.44 612 VAL A N 1
ATOM 4673 C CA . VAL A 1 612 ? -36.203 9.482 5.965 1.00 61.44 612 VAL A CA 1
ATOM 4674 C C . VAL A 1 612 ? -36.575 10.955 5.901 1.00 61.44 612 VAL A C 1
ATOM 4676 O O . VAL A 1 612 ? -35.794 11.818 6.297 1.00 61.44 612 VAL A O 1
ATOM 4679 N N . ARG A 1 613 ? -37.774 11.267 5.392 1.00 54.09 613 ARG A N 1
ATOM 4680 C CA . ARG A 1 613 ? -38.402 12.591 5.555 1.00 54.09 613 ARG A CA 1
ATOM 4681 C C . ARG A 1 613 ? -38.777 12.785 7.033 1.00 54.09 613 ARG A C 1
ATOM 4683 O O . ARG A 1 613 ? -39.954 12.842 7.381 1.00 54.09 613 ARG A O 1
ATOM 4690 N N . GLY A 1 614 ? -37.776 12.780 7.905 1.00 56.06 614 GLY A N 1
ATOM 4691 C CA . GLY A 1 614 ? -37.896 12.950 9.343 1.00 56.06 614 GLY A CA 1
ATOM 4692 C C . GLY A 1 614 ? -37.882 14.428 9.717 1.00 56.06 614 GLY A C 1
ATOM 4693 O O . GLY A 1 614 ? -37.303 15.263 9.022 1.00 56.06 614 GLY A O 1
ATOM 4694 N N . LEU A 1 615 ? -38.547 14.764 10.822 1.00 57.56 615 LEU A N 1
ATOM 4695 C CA . LEU A 1 615 ? -38.400 16.073 11.454 1.00 57.56 615 LEU A CA 1
ATOM 4696 C C . LEU A 1 615 ? -36.938 16.274 11.864 1.00 57.56 615 LEU A C 1
ATOM 4698 O O . LEU A 1 615 ? -36.348 15.365 12.443 1.00 57.56 615 LEU A O 1
ATOM 4702 N N . ALA A 1 616 ? -36.396 17.469 11.620 1.00 66.12 616 ALA A N 1
ATOM 4703 C CA . ALA A 1 616 ? -35.072 17.850 12.097 1.00 66.12 616 ALA A CA 1
ATOM 4704 C C . ALA A 1 616 ? -34.935 17.525 13.594 1.00 66.12 616 ALA A C 1
ATOM 4706 O O . ALA A 1 616 ? -35.756 17.959 14.413 1.00 66.12 616 ALA A O 1
ATOM 4707 N N . LEU A 1 617 ? -33.924 16.726 13.937 1.00 77.56 617 LEU A N 1
ATOM 4708 C CA . LEU A 1 617 ? -33.594 16.448 15.326 1.00 77.56 617 LEU A CA 1
ATOM 4709 C C . LEU A 1 617 ? -33.150 17.739 16.010 1.00 77.56 617 LEU A C 1
ATOM 4711 O O . LEU A 1 617 ? -32.488 18.587 15.411 1.00 77.56 617 LEU A O 1
ATOM 4715 N N . ALA A 1 618 ? -33.509 17.883 17.285 1.00 82.00 618 ALA A N 1
ATOM 4716 C CA . ALA A 1 618 ? -32.941 18.953 18.089 1.00 82.00 618 ALA A CA 1
ATOM 4717 C C . ALA A 1 618 ? -31.420 18.734 18.209 1.00 82.00 618 ALA A C 1
ATOM 4719 O O . ALA A 1 618 ? -31.003 17.586 18.388 1.00 82.00 618 ALA A O 1
ATOM 4720 N N . PRO A 1 619 ? -30.596 19.797 18.179 1.00 81.50 619 PRO A N 1
ATOM 4721 C CA . PRO A 1 619 ? -29.149 19.684 18.350 1.00 81.50 619 PRO A CA 1
ATOM 4722 C C . PRO A 1 619 ? -28.736 18.974 19.641 1.00 81.50 619 PRO A C 1
ATOM 4724 O O . PRO A 1 619 ? -27.672 18.371 19.673 1.00 81.50 619 PRO A O 1
ATOM 4727 N N . GLU A 1 620 ? -29.588 18.997 20.664 1.00 84.06 620 GLU A N 1
ATOM 4728 C CA . GLU A 1 620 ? -29.351 18.391 21.980 1.00 84.06 620 GLU A CA 1
ATOM 4729 C C . GLU A 1 620 ? -29.843 16.935 22.090 1.00 84.06 620 GLU A C 1
ATOM 4731 O O . GLU A 1 620 ? -29.694 16.320 23.143 1.00 84.06 620 GLU A O 1
ATOM 4736 N N . TRP A 1 621 ? -30.508 16.381 21.067 1.00 89.31 621 TRP A N 1
ATOM 4737 C CA . TRP A 1 621 ? -31.046 15.020 21.147 1.00 89.31 621 TRP A CA 1
ATOM 4738 C C . TRP A 1 621 ? -29.928 13.974 20.980 1.00 89.31 621 TRP A C 1
ATOM 4740 O O . TRP A 1 621 ? -29.089 14.137 20.088 1.00 89.31 621 TRP A O 1
ATOM 4750 N N . PRO A 1 622 ? -29.928 12.880 21.764 1.00 91.06 622 PRO A N 1
ATOM 4751 C CA . PRO A 1 622 ? -30.776 12.621 22.928 1.00 91.06 622 PRO A CA 1
ATOM 4752 C C . PRO A 1 622 ? -30.291 13.375 24.175 1.00 91.06 622 PRO A C 1
ATOM 4754 O O . PRO A 1 622 ? -29.108 13.337 24.510 1.00 91.06 622 PRO A O 1
ATOM 4757 N N . SER A 1 623 ? -31.217 14.032 24.880 1.00 88.00 623 SER A N 1
ATOM 4758 C CA . SER A 1 623 ? -30.904 14.900 26.023 1.00 88.00 623 SER A CA 1
ATOM 4759 C C . SER A 1 623 ? -30.894 14.163 27.358 1.00 88.00 623 SER A C 1
ATOM 4761 O O . SER A 1 623 ? -30.183 14.575 28.272 1.00 88.00 623 SER A O 1
ATOM 4763 N N . LYS A 1 624 ? -31.675 13.083 27.488 1.00 90.25 624 LYS A N 1
ATOM 4764 C CA . LYS A 1 624 ? -31.724 12.255 28.703 1.00 90.25 624 LYS A CA 1
ATOM 4765 C C . LYS A 1 624 ? -31.123 10.871 28.484 1.00 90.25 624 LYS A C 1
ATOM 4767 O O . LYS A 1 624 ? -30.537 10.328 29.411 1.00 90.25 624 LYS A O 1
ATOM 4772 N N . GLY A 1 625 ? -31.276 10.306 27.287 1.00 92.69 625 GLY A N 1
ATOM 4773 C CA . GLY A 1 625 ? -30.800 8.957 26.977 1.00 92.69 625 GLY A CA 1
ATOM 4774 C C . GLY A 1 625 ? -31.728 7.849 27.489 1.00 92.69 625 GLY A C 1
ATOM 4775 O O . GLY A 1 625 ? -31.256 6.777 27.858 1.00 92.69 625 GLY A O 1
ATOM 4776 N N . GLU A 1 626 ? -33.040 8.090 27.553 1.00 96.25 626 GLU A N 1
ATOM 4777 C CA . GLU A 1 626 ? -34.034 7.048 27.841 1.00 96.25 626 GLU A CA 1
ATOM 4778 C C . GLU A 1 626 ? -34.169 6.106 26.639 1.00 96.25 626 GLU A C 1
ATOM 4780 O O . GLU A 1 626 ? -34.413 6.575 25.528 1.00 96.25 626 GLU A O 1
ATOM 4785 N N . ILE A 1 627 ? -34.076 4.789 26.852 1.00 97.38 627 ILE A N 1
ATOM 4786 C CA . ILE A 1 627 ? -34.227 3.780 25.790 1.00 97.38 627 ILE A CA 1
ATOM 4787 C C . ILE A 1 627 ? -35.480 2.946 26.067 1.00 97.38 627 ILE A C 1
ATOM 4789 O O . ILE A 1 627 ? -35.582 2.283 27.099 1.00 97.38 627 ILE A O 1
ATOM 4793 N N . ALA A 1 628 ? -36.426 2.926 25.130 1.00 97.12 628 ALA A N 1
ATOM 4794 C CA . ALA A 1 628 ? -37.647 2.131 25.220 1.00 97.12 628 ALA A CA 1
ATOM 4795 C C . ALA A 1 628 ? -37.801 1.207 24.005 1.00 97.12 628 ALA A C 1
ATOM 4797 O O . ALA A 1 628 ? -38.055 1.646 22.885 1.00 97.12 628 ALA A O 1
ATOM 4798 N N . ILE A 1 629 ? -37.698 -0.096 24.248 1.00 97.00 629 ILE A N 1
ATOM 4799 C CA . ILE A 1 629 ? -37.832 -1.172 23.269 1.00 97.00 629 ILE A CA 1
ATOM 4800 C C . ILE A 1 629 ? -39.210 -1.816 23.432 1.00 97.00 629 ILE A C 1
ATOM 4802 O O . ILE A 1 629 ? -39.539 -2.365 24.490 1.00 97.00 629 ILE A O 1
ATOM 4806 N N . ARG A 1 630 ? -40.036 -1.749 22.384 1.00 95.56 630 ARG A N 1
ATOM 4807 C CA . ARG A 1 630 ? -41.432 -2.205 22.404 1.00 95.56 630 ARG A CA 1
ATOM 4808 C C . ARG A 1 630 ? -41.638 -3.391 21.467 1.00 95.56 630 ARG A C 1
ATOM 4810 O O . ARG A 1 630 ? -41.918 -3.202 20.286 1.00 95.56 630 ARG A O 1
ATOM 4817 N N . ASN A 1 631 ? -41.563 -4.595 22.035 1.00 94.44 631 ASN A N 1
ATOM 4818 C CA . ASN A 1 631 ? -41.862 -5.878 21.391 1.00 94.44 631 ASN A CA 1
ATOM 4819 C C . ASN A 1 631 ? -41.132 -6.049 20.050 1.00 94.44 631 ASN A C 1
ATOM 4821 O O . ASN A 1 631 ? -41.759 -6.330 19.025 1.00 94.44 631 ASN A O 1
ATOM 4825 N N . ILE A 1 632 ? -39.817 -5.817 20.046 1.00 95.06 632 ILE A N 1
ATOM 4826 C CA . ILE A 1 632 ? -39.045 -5.892 18.808 1.00 95.06 632 ILE A CA 1
ATOM 4827 C C . ILE A 1 632 ? -38.754 -7.338 18.420 1.00 95.06 632 ILE A C 1
ATOM 4829 O O . ILE A 1 632 ? -38.397 -8.157 19.269 1.00 95.06 632 ILE A O 1
ATOM 4833 N N . SER A 1 633 ? -38.848 -7.624 17.125 1.00 92.75 633 SER A N 1
ATOM 4834 C CA . SER A 1 633 ? -38.337 -8.861 16.533 1.00 92.75 633 SER A CA 1
ATOM 4835 C C . SER A 1 633 ? -37.402 -8.530 15.374 1.00 92.75 633 SER A C 1
ATOM 4837 O O . SER A 1 633 ? -37.708 -7.655 14.564 1.00 92.75 633 SER A O 1
ATOM 4839 N N . VAL A 1 634 ? -36.262 -9.218 15.296 1.00 91.19 634 VAL A N 1
ATOM 4840 C CA . VAL A 1 634 ? -35.179 -8.928 14.337 1.00 91.19 634 VAL A CA 1
ATOM 4841 C C . VAL A 1 634 ? -34.805 -10.193 13.572 1.00 91.19 634 VAL A C 1
ATOM 4843 O O . VAL A 1 634 ? -34.696 -11.274 14.157 1.00 91.19 634 VAL A O 1
ATOM 4846 N N . ALA A 1 635 ? -34.584 -10.051 12.264 1.00 85.62 635 ALA A N 1
ATOM 4847 C CA . ALA A 1 635 ? -34.122 -11.110 11.373 1.00 85.62 635 ALA A CA 1
ATOM 4848 C C . ALA A 1 635 ? -33.035 -10.576 10.433 1.00 85.62 635 ALA A C 1
ATOM 4850 O O . ALA A 1 635 ? -33.166 -9.477 9.902 1.00 85.62 635 ALA A O 1
ATOM 4851 N N . TYR A 1 636 ? -31.993 -11.371 10.186 1.00 84.00 636 TYR A N 1
ATOM 4852 C CA . TYR A 1 636 ? -30.971 -11.030 9.196 1.00 84.00 636 TYR A CA 1
ATOM 4853 C C . TYR A 1 636 ? -31.471 -11.315 7.772 1.00 84.00 636 TYR A C 1
ATOM 4855 O O . TYR A 1 636 ? -32.120 -12.334 7.509 1.00 84.00 636 TYR A O 1
ATOM 4863 N N . HIS A 1 637 ? -31.161 -10.412 6.839 1.00 66.38 637 HIS A N 1
ATOM 4864 C CA . HIS A 1 637 ? -31.555 -10.539 5.437 1.00 66.38 637 HIS A CA 1
ATOM 4865 C C . HIS A 1 637 ? -30.936 -11.809 4.817 1.00 66.38 637 HIS A C 1
ATOM 4867 O O . HIS A 1 637 ? -29.755 -12.081 4.994 1.00 66.38 637 HIS A O 1
ATOM 4873 N N . GLY A 1 638 ? -31.739 -12.615 4.113 1.00 62.62 638 GLY A N 1
ATOM 4874 C CA . GLY A 1 638 ? -31.296 -13.874 3.488 1.00 62.62 638 GLY A CA 1
ATOM 4875 C C . GLY A 1 638 ? -31.535 -15.147 4.315 1.00 62.62 638 GLY A C 1
ATOM 4876 O O . GLY A 1 638 ? -31.639 -16.225 3.733 1.00 62.62 638 GLY A O 1
ATOM 4877 N N . ILE A 1 639 ? -31.748 -15.042 5.633 1.00 57.59 639 ILE A N 1
ATOM 4878 C CA . ILE A 1 639 ? -32.072 -16.183 6.509 1.00 57.59 639 ILE A CA 1
ATOM 4879 C C . ILE A 1 639 ? -33.543 -16.071 6.932 1.00 57.59 639 ILE A C 1
ATOM 4881 O O . ILE A 1 639 ? -33.883 -15.537 7.982 1.00 57.59 639 ILE A O 1
ATOM 4885 N N . ARG A 1 640 ? -34.461 -16.558 6.087 1.00 51.62 640 ARG A N 1
ATOM 4886 C CA . ARG A 1 640 ? -35.918 -16.406 6.303 1.00 51.62 640 ARG A CA 1
ATOM 4887 C C . ARG A 1 640 ? -36.509 -17.290 7.414 1.00 51.62 640 ARG A C 1
ATOM 4889 O O . ARG A 1 640 ? -37.707 -17.210 7.661 1.00 51.62 640 ARG A O 1
ATOM 4896 N N . THR A 1 641 ? -35.719 -18.150 8.057 1.00 58.88 641 THR A N 1
ATOM 4897 C CA . THR A 1 641 ? -36.246 -19.237 8.903 1.00 58.88 641 THR A CA 1
ATOM 4898 C C . THR A 1 641 ? -36.020 -19.078 10.409 1.00 58.88 641 THR A C 1
ATOM 4900 O O . THR A 1 641 ? -36.603 -19.852 11.163 1.00 58.88 641 THR A O 1
ATOM 4903 N N . SER A 1 642 ? -35.244 -18.096 10.885 1.00 73.69 642 SER A N 1
ATOM 4904 C CA . SER A 1 642 ? -35.008 -17.902 12.329 1.00 73.69 642 SER A CA 1
ATOM 4905 C C . SER A 1 642 ? -34.896 -16.427 12.721 1.00 73.69 642 SER A C 1
ATOM 4907 O O . SER A 1 642 ? -34.010 -15.721 12.245 1.00 73.69 642 SER A O 1
ATOM 4909 N N . LEU A 1 643 ? -35.771 -15.981 13.627 1.00 84.00 643 LEU A N 1
ATOM 4910 C CA . LEU A 1 643 ? -35.671 -14.675 14.283 1.00 84.00 643 LEU A CA 1
ATOM 4911 C C . LEU A 1 643 ? -34.490 -14.682 15.263 1.00 84.00 643 LEU A C 1
ATOM 4913 O O . LEU A 1 643 ? -34.439 -15.541 16.145 1.00 84.00 643 LEU A O 1
ATOM 4917 N N . ALA A 1 644 ? -33.580 -13.719 15.118 1.00 90.00 644 ALA A N 1
ATOM 4918 C CA . ALA A 1 644 ? -32.444 -13.526 16.018 1.00 90.00 644 ALA A CA 1
ATOM 4919 C C . ALA A 1 644 ? -32.877 -12.897 17.354 1.00 90.00 644 ALA A C 1
ATOM 4921 O O . ALA A 1 644 ? -32.325 -13.228 18.399 1.00 90.00 644 ALA A O 1
ATOM 4922 N N . LEU A 1 645 ? -33.901 -12.036 17.318 1.00 93.06 645 LEU A N 1
ATOM 4923 C CA . LEU A 1 645 ? -34.595 -11.498 18.490 1.00 93.06 645 LEU A CA 1
ATOM 4924 C C . LEU A 1 645 ? -36.104 -11.676 18.321 1.00 93.06 645 LEU A C 1
ATOM 4926 O O . LEU A 1 645 ? -36.620 -11.507 17.215 1.00 93.06 645 LEU A O 1
ATOM 4930 N N . GLN A 1 646 ? -36.798 -12.011 19.406 1.00 93.44 646 GLN A N 1
ATOM 4931 C CA . GLN A 1 646 ? -38.220 -12.348 19.435 1.00 93.44 646 GLN A CA 1
ATOM 4932 C C . GLN A 1 646 ? -38.915 -11.606 20.576 1.00 93.44 646 GLN A C 1
ATOM 4934 O O . GLN A 1 646 ? -38.638 -11.870 21.747 1.00 93.44 646 GLN A O 1
ATOM 4939 N N . ASP A 1 647 ? -39.834 -10.711 20.213 1.00 93.31 647 ASP A N 1
ATOM 4940 C CA . ASP A 1 647 ? -40.729 -9.985 21.122 1.00 93.31 647 ASP A CA 1
ATOM 4941 C C . ASP A 1 647 ? -40.018 -9.331 22.324 1.00 93.31 647 ASP A C 1
ATOM 4943 O O . ASP A 1 647 ? -40.528 -9.315 23.447 1.00 93.31 647 ASP A O 1
ATOM 4947 N N . ILE A 1 648 ? -38.831 -8.760 22.099 1.00 96.25 648 ILE A N 1
ATOM 4948 C CA . ILE A 1 648 ? -38.049 -8.123 23.162 1.00 96.25 648 ILE A CA 1
ATOM 4949 C C . ILE A 1 648 ? -38.761 -6.856 23.635 1.00 96.25 648 ILE A C 1
ATOM 4951 O O . ILE A 1 648 ? -39.049 -5.949 22.849 1.00 96.25 648 ILE A O 1
ATOM 4955 N N . ARG A 1 649 ? -39.006 -6.770 24.943 1.00 96.06 649 ARG A N 1
ATOM 4956 C CA . ARG A 1 649 ? -39.569 -5.595 25.607 1.00 96.06 649 ARG A CA 1
ATOM 4957 C C . ARG A 1 649 ? -38.661 -5.177 26.753 1.00 96.06 649 ARG A C 1
ATOM 4959 O O . ARG A 1 649 ? -38.528 -5.913 27.721 1.00 96.06 649 ARG A O 1
ATOM 4966 N N . LEU A 1 650 ? -38.079 -3.988 26.651 1.00 96.00 650 LEU A N 1
ATOM 4967 C CA . LEU A 1 650 ? -37.121 -3.466 27.624 1.00 96.00 650 LEU A CA 1
ATOM 4968 C C . LEU A 1 650 ? -37.267 -1.947 27.729 1.00 96.00 650 LEU A C 1
ATOM 4970 O O . LEU A 1 650 ? -37.504 -1.276 26.731 1.00 96.00 650 LEU A O 1
ATOM 4974 N N . SER A 1 651 ? -37.134 -1.397 28.932 1.00 96.25 651 SER A N 1
ATOM 4975 C CA . SER A 1 651 ? -37.125 0.049 29.167 1.00 96.25 651 SER A CA 1
ATOM 4976 C C . SER A 1 651 ? -35.967 0.375 30.095 1.00 96.25 651 SER A C 1
ATOM 4978 O O . SER A 1 651 ? -35.927 -0.160 31.204 1.00 96.25 651 SER A O 1
ATOM 4980 N N . ILE A 1 652 ? -35.058 1.231 29.639 1.00 97.19 652 ILE A N 1
ATOM 4981 C CA . ILE A 1 652 ? -33.862 1.679 30.354 1.00 97.19 652 ILE A CA 1
ATOM 4982 C C . ILE A 1 652 ? -34.025 3.166 30.657 1.00 97.19 652 ILE A C 1
ATOM 4984 O O . ILE A 1 652 ? -34.300 3.969 29.759 1.00 97.19 652 ILE A O 1
ATOM 4988 N N . ARG A 1 653 ? -33.916 3.520 31.934 1.00 96.06 653 ARG A N 1
ATOM 4989 C CA . ARG A 1 653 ? -34.087 4.884 32.429 1.00 96.06 653 ARG A CA 1
ATOM 4990 C C . ARG A 1 653 ? -32.841 5.725 32.115 1.00 96.06 653 ARG A C 1
ATOM 4992 O O . ARG A 1 653 ? -31.743 5.180 32.042 1.00 96.06 653 ARG A O 1
ATOM 4999 N N . PRO A 1 654 ? -32.989 7.054 31.984 1.00 95.94 654 PRO A N 1
ATOM 5000 C CA . PRO A 1 654 ? -31.853 7.969 31.893 1.00 95.94 654 PRO A CA 1
ATOM 5001 C C . PRO A 1 654 ? -30.827 7.743 33.008 1.00 95.94 654 PRO A C 1
ATOM 5003 O O . PRO A 1 654 ? -31.201 7.747 34.183 1.00 95.94 654 PRO A O 1
ATOM 5006 N N . GLY A 1 655 ? -29.556 7.574 32.642 1.00 93.75 655 GLY A N 1
ATOM 5007 C CA . GLY A 1 655 ? -28.453 7.387 33.591 1.00 93.75 655 GLY A CA 1
ATOM 5008 C C . GLY A 1 655 ? -28.379 5.998 34.238 1.00 93.75 655 GLY A C 1
ATOM 5009 O O . GLY A 1 655 ? -27.549 5.793 35.115 1.00 93.75 655 GLY A O 1
ATOM 5010 N N . GLU A 1 656 ? -29.243 5.056 33.844 1.00 95.62 656 GLU A N 1
ATOM 5011 C CA . GLU A 1 656 ? -29.222 3.677 34.345 1.00 95.62 656 GLU A CA 1
ATOM 5012 C C . GLU A 1 656 ? -28.116 2.872 33.646 1.00 95.62 656 GLU A C 1
ATOM 5014 O O . GLU A 1 656 ? -27.977 2.918 32.418 1.00 95.62 656 GLU A O 1
ATOM 5019 N N . LYS A 1 657 ? -27.345 2.103 34.422 1.00 95.12 657 LYS A N 1
ATOM 5020 C CA . LYS A 1 657 ? -26.336 1.168 33.914 1.00 95.12 657 LYS A CA 1
ATOM 5021 C C . LYS A 1 657 ? -26.918 -0.241 33.861 1.00 95.12 657 LYS A C 1
ATOM 5023 O O . LYS A 1 657 ? -27.153 -0.868 34.895 1.00 95.12 657 LYS A O 1
ATOM 5028 N N . VAL A 1 658 ? -27.121 -0.758 32.653 1.00 95.69 658 VAL A N 1
ATOM 5029 C CA . VAL A 1 658 ? -27.738 -2.066 32.403 1.00 95.69 658 VAL A CA 1
ATOM 5030 C C . VAL A 1 658 ? -26.732 -3.035 31.793 1.00 95.69 658 VAL A C 1
ATOM 5032 O O . VAL A 1 658 ? -26.145 -2.760 30.747 1.00 95.69 658 VAL A O 1
ATOM 5035 N N . ALA A 1 659 ? -26.585 -4.204 32.411 1.00 94.12 659 ALA A N 1
ATOM 5036 C CA . ALA A 1 659 ? -25.826 -5.316 31.851 1.00 94.12 659 ALA A CA 1
ATOM 5037 C C . ALA A 1 659 ? -26.732 -6.273 31.064 1.00 94.12 659 ALA A C 1
ATOM 5039 O O . ALA A 1 659 ? -27.786 -6.678 31.551 1.00 94.12 659 ALA A O 1
ATOM 5040 N N . ILE A 1 660 ? -26.303 -6.680 29.871 1.00 94.25 660 ILE A N 1
ATOM 5041 C CA . ILE A 1 660 ? -26.940 -7.712 29.051 1.00 94.25 660 ILE A CA 1
ATOM 5042 C C . ILE A 1 660 ? -26.093 -8.983 29.125 1.00 94.25 660 ILE A C 1
ATOM 5044 O O . ILE A 1 660 ? -24.953 -9.020 28.658 1.00 94.25 660 ILE A O 1
ATOM 5048 N N . CYS A 1 661 ? -26.684 -10.045 29.663 1.00 91.69 661 CYS A N 1
ATOM 5049 C CA . CYS A 1 661 ? -26.054 -11.347 29.860 1.00 91.69 661 CYS A CA 1
ATOM 5050 C C . CYS A 1 661 ? -26.742 -12.430 29.028 1.00 91.69 661 CYS A C 1
ATOM 5052 O O . CYS A 1 661 ? -27.895 -12.297 28.618 1.00 91.69 661 CYS A O 1
ATOM 5054 N N . GLY A 1 662 ? -26.051 -13.546 28.808 1.00 89.44 662 GLY A N 1
ATOM 5055 C CA . GLY A 1 662 ? -26.611 -14.721 28.144 1.00 89.44 662 GLY A CA 1
ATOM 5056 C C . GLY A 1 662 ? -25.556 -15.525 27.397 1.00 89.44 662 GLY A C 1
ATOM 5057 O O . GLY A 1 662 ? -24.484 -15.008 27.081 1.00 89.44 662 GLY A O 1
ATOM 5058 N N . GLY A 1 663 ? -25.869 -16.782 27.081 1.00 84.69 663 GLY A N 1
ATOM 5059 C CA . GLY A 1 663 ? -24.966 -17.651 26.319 1.00 84.69 663 GLY A CA 1
ATOM 5060 C C . GLY A 1 663 ? -24.600 -17.086 24.938 1.00 84.69 663 GLY A C 1
ATOM 5061 O O . GLY A 1 663 ? -25.275 -16.200 24.402 1.00 84.69 663 GLY A O 1
ATOM 5062 N N . SER A 1 664 ? -23.523 -17.594 24.340 1.00 84.25 664 SER A N 1
ATOM 5063 C CA . SER A 1 664 ? -23.138 -17.237 22.969 1.00 84.25 664 SER A CA 1
ATOM 5064 C C . SER A 1 664 ? -24.285 -17.524 21.993 1.00 84.25 664 SER A C 1
ATOM 5066 O O . SER A 1 664 ? -24.960 -18.548 22.093 1.00 84.25 664 SER A O 1
ATOM 5068 N N . GLY A 1 665 ? -24.552 -16.588 21.078 1.00 83.38 665 GLY A N 1
ATOM 5069 C CA . GLY A 1 665 ? -25.673 -16.688 20.136 1.00 83.38 665 GLY A CA 1
ATOM 5070 C C . GLY A 1 665 ? -27.061 -16.379 20.719 1.00 83.38 665 GLY A C 1
ATOM 5071 O O . GLY A 1 665 ? -28.061 -16.618 20.049 1.00 83.38 665 GLY A O 1
ATOM 5072 N N . SER A 1 666 ? -27.171 -15.832 21.937 1.00 88.75 666 SER A N 1
ATOM 5073 C CA . SER A 1 666 ? -28.476 -15.471 22.519 1.00 88.75 666 SER A CA 1
ATOM 5074 C C . SER A 1 666 ? -29.113 -14.187 21.966 1.00 88.75 666 SER A C 1
ATOM 5076 O O . SER A 1 666 ? -30.253 -13.896 22.325 1.00 88.75 666 SER A O 1
ATOM 5078 N N . GLY A 1 667 ? -28.410 -13.442 21.103 1.00 89.81 667 GLY A N 1
ATOM 5079 C CA . GLY A 1 667 ? -28.897 -12.205 20.473 1.00 89.81 667 GLY A CA 1
ATOM 5080 C C . GLY A 1 667 ? -28.397 -10.895 21.105 1.00 89.81 667 GLY A C 1
ATOM 5081 O O . GLY A 1 667 ? -28.904 -9.835 20.756 1.00 89.81 667 GLY A O 1
ATOM 5082 N N . LYS A 1 668 ? -27.406 -10.935 22.009 1.00 92.06 668 LYS A N 1
ATOM 5083 C CA . LYS A 1 668 ? -26.867 -9.748 22.717 1.00 92.06 668 LYS A CA 1
ATOM 5084 C C . LYS A 1 668 ? -26.323 -8.678 21.763 1.00 92.06 668 LYS A C 1
ATOM 5086 O O . LYS A 1 668 ? -26.834 -7.564 21.742 1.00 92.06 668 LYS A O 1
ATOM 5091 N N . THR A 1 669 ? -25.373 -9.046 20.906 1.00 90.44 669 THR A N 1
ATOM 5092 C CA . THR A 1 669 ? -24.814 -8.151 19.881 1.00 90.44 669 THR A CA 1
ATOM 5093 C C . THR A 1 669 ? -25.886 -7.708 18.886 1.00 90.44 669 THR A C 1
ATOM 5095 O O . THR A 1 669 ? -25.957 -6.537 18.534 1.00 90.44 669 THR A O 1
ATOM 5098 N N . THR A 1 670 ? -26.812 -8.597 18.500 1.00 92.38 670 THR A N 1
ATOM 5099 C CA . THR A 1 670 ? -27.950 -8.233 17.636 1.00 92.38 670 THR A CA 1
ATOM 5100 C C . THR A 1 670 ? -28.831 -7.146 18.261 1.00 92.38 670 THR A C 1
ATOM 5102 O O . THR A 1 670 ? -29.336 -6.289 17.540 1.00 92.38 670 THR A O 1
ATOM 5105 N N . LEU A 1 671 ? -28.999 -7.136 19.589 1.00 94.19 671 LEU A N 1
ATOM 5106 C CA . LEU A 1 671 ? -29.738 -6.086 20.291 1.00 94.19 671 LEU A CA 1
ATOM 5107 C C . LEU A 1 671 ? -29.012 -4.736 20.215 1.00 94.19 671 LEU A C 1
ATOM 5109 O O . LEU A 1 671 ? -29.661 -3.727 19.948 1.00 94.19 671 LEU A O 1
ATOM 5113 N N . LEU A 1 672 ? -27.684 -4.716 20.381 1.00 94.31 672 LEU A N 1
ATOM 5114 C CA . LEU A 1 672 ? -26.884 -3.497 20.208 1.00 94.31 672 LEU A CA 1
ATOM 5115 C C . LEU A 1 672 ? -26.931 -2.981 18.763 1.00 94.31 672 LEU A C 1
ATOM 5117 O O . LEU A 1 672 ? -27.169 -1.796 18.541 1.00 94.31 672 LEU A O 1
ATOM 5121 N N . LEU A 1 673 ? -26.791 -3.869 17.774 1.00 91.94 673 LEU A N 1
ATOM 5122 C CA . LEU A 1 673 ? -26.905 -3.509 16.357 1.00 91.94 673 LEU A CA 1
ATOM 5123 C C . LEU A 1 673 ? -28.285 -2.921 16.026 1.00 91.94 673 LEU A C 1
ATOM 5125 O O . LEU A 1 673 ? -28.380 -1.994 15.223 1.00 91.94 673 LEU A O 1
ATOM 5129 N N . ALA A 1 674 ? -29.353 -3.417 16.663 1.00 92.56 674 ALA A N 1
ATOM 5130 C CA . ALA A 1 674 ? -30.699 -2.876 16.490 1.00 92.56 674 ALA A CA 1
ATOM 5131 C C . ALA A 1 674 ? -30.839 -1.464 17.090 1.00 92.56 674 ALA A C 1
ATOM 5133 O O . ALA A 1 674 ? -31.488 -0.613 16.484 1.00 92.56 674 ALA A O 1
ATOM 5134 N N . LEU A 1 675 ? -30.197 -1.183 18.234 1.00 93.50 675 LEU A N 1
ATOM 5135 C CA . LEU A 1 675 ? -30.144 0.168 18.820 1.00 93.50 675 LEU A CA 1
ATOM 5136 C C . LEU A 1 675 ? -29.430 1.178 17.905 1.00 93.50 675 LEU A C 1
ATOM 5138 O O . LEU A 1 675 ? -29.785 2.353 17.905 1.00 93.50 675 LEU A O 1
ATOM 5142 N N . LEU A 1 676 ? -28.463 0.716 17.107 1.00 91.69 676 LEU A N 1
ATOM 5143 C CA . LEU A 1 676 ? -27.716 1.527 16.139 1.00 91.69 676 LEU A CA 1
ATOM 5144 C C . LEU A 1 676 ? -28.377 1.605 14.751 1.00 91.69 676 LEU A C 1
ATOM 5146 O O . LEU A 1 676 ? -27.832 2.249 13.861 1.00 91.69 676 LEU A O 1
ATOM 5150 N N . GLN A 1 677 ? -29.530 0.957 14.547 1.00 88.88 677 GLN A N 1
ATOM 5151 C CA . GLN A 1 677 ? -30.177 0.781 13.236 1.00 88.88 677 GLN A CA 1
ATOM 5152 C C . GLN A 1 677 ? -29.308 0.089 12.165 1.00 88.88 677 GLN A C 1
ATOM 5154 O O . GLN A 1 677 ? -29.549 0.251 10.971 1.00 88.88 677 GLN A O 1
ATOM 5159 N N . LEU A 1 678 ? -28.328 -0.725 12.571 1.00 87.81 678 LEU A N 1
ATOM 5160 C CA . LEU A 1 678 ? -27.490 -1.507 11.648 1.00 87.81 678 LEU A CA 1
ATOM 5161 C C . LEU A 1 678 ? -28.152 -2.825 11.213 1.00 87.81 678 LEU A C 1
ATOM 5163 O O . LEU A 1 678 ? -27.667 -3.510 10.316 1.00 87.81 678 LEU A O 1
ATOM 5167 N N . VAL A 1 679 ? -29.269 -3.191 11.846 1.00 88.12 679 VAL A N 1
ATOM 5168 C CA . VAL A 1 679 ? -30.131 -4.311 11.451 1.00 88.12 679 VAL A CA 1
ATOM 5169 C C . VAL A 1 679 ? -31.585 -3.857 11.410 1.00 88.12 679 VAL A C 1
ATOM 5171 O O . VAL A 1 679 ? -32.041 -3.104 12.273 1.00 88.12 679 VAL A O 1
ATOM 5174 N N . ASP A 1 680 ? -32.332 -4.335 10.416 1.00 82.44 680 ASP A N 1
ATOM 5175 C CA . ASP A 1 680 ? -33.745 -3.997 10.273 1.00 82.44 680 ASP A CA 1
ATOM 5176 C C . ASP A 1 680 ? -34.601 -4.693 11.343 1.00 82.44 680 ASP A C 1
ATOM 5178 O O . ASP A 1 680 ? -34.577 -5.916 11.522 1.00 82.44 680 ASP A O 1
ATOM 5182 N N . VAL A 1 681 ? -35.423 -3.898 12.027 1.00 88.00 681 VAL A N 1
ATOM 5183 C CA . VAL A 1 681 ? -36.444 -4.393 12.953 1.00 88.00 681 VAL A CA 1
ATOM 5184 C C . VAL A 1 681 ? -37.672 -4.824 12.146 1.00 88.00 681 VAL A C 1
ATOM 5186 O O . VAL A 1 681 ? -38.301 -4.013 11.471 1.00 88.00 681 VAL A O 1
ATOM 5189 N N . HIS A 1 682 ? -38.029 -6.109 12.214 1.00 85.88 682 HIS A N 1
ATOM 5190 C CA . HIS A 1 682 ? -39.148 -6.689 11.461 1.00 85.88 682 HIS A CA 1
ATOM 5191 C C . HIS A 1 682 ? -40.517 -6.304 12.047 1.00 85.88 682 HIS A C 1
ATOM 5193 O O . HIS A 1 682 ? -41.485 -6.098 11.318 1.00 85.88 682 HIS A O 1
ATOM 5199 N N . SER A 1 683 ? -40.619 -6.231 13.374 1.00 89.69 683 SER A N 1
ATOM 5200 C CA . SER A 1 683 ? -41.831 -5.809 14.084 1.00 89.69 683 SER A CA 1
ATOM 5201 C C . SER A 1 683 ? -41.472 -5.114 15.389 1.00 89.69 683 SER A C 1
ATOM 5203 O O . SER A 1 683 ? -40.414 -5.396 15.942 1.00 89.69 683 SER A O 1
ATOM 5205 N N . GLY A 1 684 ? -42.370 -4.270 15.902 1.00 92.25 684 GLY A N 1
ATOM 5206 C CA . GLY A 1 684 ? -42.132 -3.459 17.100 1.00 92.25 684 GLY A CA 1
ATOM 5207 C C . GLY A 1 684 ? -41.437 -2.137 16.779 1.00 92.25 684 GLY A C 1
ATOM 5208 O O . GLY A 1 684 ? -41.309 -1.766 15.614 1.00 92.25 684 GLY A O 1
ATOM 5209 N N . CYS A 1 685 ? -41.007 -1.409 17.809 1.00 93.81 685 CYS A N 1
ATOM 5210 C CA . CYS A 1 685 ? -40.210 -0.195 17.629 1.00 93.81 685 CYS A CA 1
ATOM 5211 C C . CYS A 1 685 ? -39.218 0.032 18.773 1.00 93.81 685 CYS A C 1
ATOM 5213 O O . CYS A 1 685 ? -39.408 -0.442 19.898 1.00 93.81 685 CYS A O 1
ATOM 5215 N N . ILE A 1 686 ? -38.158 0.778 18.464 1.00 95.56 686 ILE A N 1
ATOM 5216 C CA . ILE A 1 686 ? -37.159 1.257 19.418 1.00 95.56 686 ILE A CA 1
ATOM 5217 C C . ILE A 1 686 ? -37.309 2.771 19.493 1.00 95.56 686 ILE A C 1
ATOM 5219 O O . ILE A 1 686 ? -37.358 3.442 18.463 1.00 95.56 686 ILE A O 1
ATOM 5223 N N . GLN A 1 687 ? -37.396 3.305 20.706 1.00 95.12 687 GLN A N 1
ATOM 5224 C CA . GLN A 1 687 ? -37.507 4.735 20.952 1.00 95.12 687 GLN A CA 1
ATOM 5225 C C . GLN A 1 687 ? -36.357 5.216 21.833 1.00 95.12 687 GLN A C 1
ATOM 5227 O O . GLN A 1 687 ? -36.065 4.579 22.844 1.00 95.12 687 GLN A O 1
ATOM 5232 N N . ILE A 1 688 ? -35.762 6.358 21.485 1.00 95.12 688 ILE A N 1
ATOM 5233 C CA . ILE A 1 688 ? -34.803 7.073 22.335 1.00 95.12 688 ILE A CA 1
ATOM 5234 C C . ILE A 1 688 ? -35.367 8.459 22.675 1.00 95.12 688 ILE A C 1
ATOM 5236 O O . ILE A 1 688 ? -35.745 9.222 21.781 1.00 95.12 688 ILE A O 1
ATOM 5240 N N . ASP A 1 689 ? -35.484 8.776 23.968 1.00 93.38 689 ASP A N 1
ATOM 5241 C CA . ASP A 1 689 ? -36.164 9.980 24.486 1.00 93.38 689 ASP A CA 1
ATOM 5242 C C . ASP A 1 689 ? -37.571 10.179 23.875 1.00 93.38 689 ASP A C 1
ATOM 5244 O O . ASP A 1 689 ? -37.992 11.282 23.516 1.00 93.38 689 ASP A O 1
ATOM 5248 N N . GLY A 1 690 ? -38.298 9.071 23.694 1.00 90.00 690 GLY A N 1
ATOM 5249 C CA . GLY A 1 690 ? -39.640 9.044 23.103 1.00 90.00 690 GLY A CA 1
ATOM 5250 C C . GLY A 1 690 ? -39.696 9.209 21.578 1.00 90.00 690 GLY A C 1
ATOM 5251 O O . GLY A 1 690 ? -40.792 9.185 21.014 1.00 90.00 690 GLY A O 1
ATOM 5252 N N . ARG A 1 691 ? -38.555 9.352 20.889 1.00 90.19 691 ARG A N 1
ATOM 5253 C CA . ARG A 1 691 ? -38.474 9.399 19.420 1.00 90.19 691 ARG A CA 1
ATOM 5254 C C . ARG A 1 691 ? -38.223 8.012 18.851 1.00 90.19 691 ARG A C 1
ATOM 5256 O O . ARG A 1 691 ? -37.263 7.362 19.238 1.00 90.19 691 ARG A O 1
ATOM 5263 N N . ASP A 1 692 ? -39.082 7.580 17.935 1.00 91.19 692 ASP A N 1
ATOM 5264 C CA . ASP A 1 692 ? -38.928 6.312 17.219 1.00 91.19 692 ASP A CA 1
ATOM 5265 C C . ASP A 1 692 ? -37.736 6.372 16.256 1.00 91.19 692 ASP A C 1
ATOM 5267 O O . ASP A 1 692 ? -37.669 7.274 15.417 1.00 91.19 692 ASP A O 1
ATOM 5271 N N . LEU A 1 693 ? -36.812 5.416 16.382 1.00 89.75 693 LEU A N 1
ATOM 5272 C CA . LEU A 1 693 ? -35.598 5.359 15.569 1.00 89.75 693 LEU A CA 1
ATOM 5273 C C . LEU A 1 693 ? -35.900 5.134 14.087 1.00 89.75 693 LEU A C 1
ATOM 5275 O O . LEU A 1 693 ? -35.210 5.695 13.246 1.00 89.75 693 LEU A O 1
ATOM 5279 N N . SER A 1 694 ? -36.982 4.426 13.746 1.00 85.44 694 SER A N 1
ATOM 5280 C CA . SER A 1 694 ? -37.368 4.192 12.342 1.00 85.44 694 SER A CA 1
ATOM 5281 C C . SER A 1 694 ? -37.633 5.483 11.549 1.00 85.44 694 SER A C 1
ATOM 5283 O O . SER A 1 694 ? -37.579 5.483 10.319 1.00 85.44 694 SER A O 1
ATOM 5285 N N . GLY A 1 695 ? -37.914 6.587 12.251 1.00 84.19 695 GLY A N 1
ATOM 5286 C CA . GLY A 1 695 ? -38.122 7.919 11.688 1.00 84.19 695 GLY A CA 1
ATOM 5287 C C . GLY A 1 695 ? -36.864 8.795 11.616 1.00 84.19 695 GLY A C 1
ATOM 5288 O O . GLY A 1 695 ? -36.989 9.967 11.259 1.00 84.19 695 GLY A O 1
ATOM 5289 N N . ILE A 1 696 ? -35.687 8.269 11.967 1.00 86.38 696 ILE A N 1
ATOM 5290 C CA . ILE A 1 696 ? -34.428 9.016 12.076 1.00 86.38 696 ILE A CA 1
ATOM 5291 C C . ILE A 1 696 ? -33.373 8.386 11.152 1.00 86.38 696 ILE A C 1
ATOM 5293 O O . ILE A 1 696 ? -33.225 7.163 11.170 1.00 86.38 696 ILE A O 1
ATOM 5297 N N . PRO A 1 697 ? -32.610 9.181 10.376 1.00 85.69 697 PRO A N 1
ATOM 5298 C CA . PRO A 1 697 ? -31.493 8.668 9.586 1.00 85.69 697 PRO A CA 1
ATOM 5299 C C . PRO A 1 697 ? -30.460 7.910 10.435 1.00 85.69 697 PRO A C 1
ATOM 5301 O O . PRO A 1 697 ? -30.096 8.344 11.527 1.00 85.69 697 PRO A O 1
ATOM 5304 N N . VAL A 1 698 ? -29.935 6.799 9.910 1.00 85.56 698 VAL A N 1
ATOM 5305 C CA . VAL A 1 698 ? -28.957 5.943 10.615 1.00 85.56 698 VAL A CA 1
ATOM 5306 C C . VAL A 1 698 ? -27.712 6.731 11.034 1.00 85.56 698 VAL A C 1
ATOM 5308 O O . VAL A 1 698 ? -27.268 6.613 12.173 1.00 85.56 698 VAL A O 1
ATOM 5311 N N . ALA A 1 699 ? -27.197 7.599 10.156 1.00 84.62 699 ALA A N 1
ATOM 5312 C CA . ALA A 1 699 ? -26.038 8.449 10.441 1.00 84.62 699 ALA A CA 1
ATOM 5313 C C . ALA A 1 699 ? -26.276 9.404 11.629 1.00 84.62 699 ALA A C 1
ATOM 5315 O O . ALA A 1 699 ? -25.382 9.619 12.451 1.00 84.62 699 ALA A O 1
ATOM 5316 N N . ASP A 1 700 ? -27.496 9.926 11.770 1.00 86.69 700 ASP A N 1
ATOM 5317 C CA . ASP A 1 700 ? -27.861 10.800 12.885 1.00 86.69 700 ASP A CA 1
ATOM 5318 C C . ASP A 1 700 ? -27.962 10.020 14.199 1.00 86.69 700 ASP A C 1
ATOM 5320 O O . ASP A 1 700 ? -27.619 10.547 15.248 1.00 86.69 700 ASP A O 1
ATOM 5324 N N . VAL A 1 701 ? -28.399 8.758 14.177 1.00 88.50 701 VAL A N 1
ATOM 5325 C CA . VAL A 1 701 ? -28.395 7.918 15.386 1.00 88.50 701 VAL A CA 1
ATOM 5326 C C . VAL A 1 701 ? -26.973 7.511 15.763 1.00 88.50 701 VAL A C 1
ATOM 5328 O O . VAL A 1 701 ? -26.572 7.687 16.914 1.00 88.50 701 VAL A O 1
ATOM 5331 N N . ALA A 1 702 ? -26.192 7.018 14.800 1.00 86.75 702 ALA A N 1
ATOM 5332 C CA . ALA A 1 702 ? -24.833 6.535 15.031 1.00 86.75 702 ALA A CA 1
ATOM 5333 C C . ALA A 1 702 ? -23.890 7.650 15.508 1.00 86.75 702 ALA A C 1
ATOM 5335 O O . ALA A 1 702 ? -23.049 7.419 16.370 1.00 86.75 702 ALA A O 1
ATOM 5336 N N . SER A 1 703 ? -24.066 8.883 15.021 1.00 86.88 703 SER A N 1
ATOM 5337 C CA . SER A 1 703 ? -23.288 10.034 15.498 1.00 86.88 703 SER A CA 1
ATOM 5338 C C . SER A 1 703 ? -23.637 10.464 16.927 1.00 86.88 703 SER A C 1
ATOM 5340 O O . SER A 1 703 ? -22.865 11.193 17.543 1.00 86.88 703 SER A O 1
ATOM 5342 N N . ARG A 1 704 ? -24.779 10.032 17.479 1.00 89.75 704 ARG A N 1
ATOM 5343 C CA . ARG A 1 704 ? -25.295 10.463 18.790 1.00 89.75 704 ARG A CA 1
ATOM 5344 C C . ARG A 1 704 ? -25.124 9.435 19.904 1.00 89.75 704 ARG A C 1
ATOM 5346 O O . ARG A 1 704 ? -25.413 9.761 21.054 1.00 89.75 704 ARG A O 1
ATOM 5353 N N . ILE A 1 705 ? -24.652 8.235 19.583 1.00 92.94 705 ILE A N 1
ATOM 5354 C CA . ILE A 1 705 ? -24.440 7.130 20.522 1.00 92.94 705 ILE A CA 1
ATOM 5355 C C . ILE A 1 705 ? -22.959 6.752 20.496 1.00 92.94 705 ILE A C 1
ATOM 5357 O O . ILE A 1 705 ? -22.393 6.537 19.428 1.00 92.94 705 ILE A O 1
ATOM 5361 N N . SER A 1 706 ? -22.329 6.650 21.665 1.00 93.38 706 SER A N 1
ATOM 5362 C CA . SER A 1 706 ? -20.948 6.174 21.764 1.00 93.38 706 SER A CA 1
ATOM 5363 C C . SER A 1 706 ? -20.917 4.653 21.844 1.00 93.38 706 SER A C 1
ATOM 5365 O O . SER A 1 706 ? -21.692 4.050 22.586 1.00 93.38 706 SER A O 1
ATOM 5367 N N . VAL A 1 707 ? -20.007 4.027 21.097 1.00 92.88 707 VAL A N 1
ATOM 5368 C CA . VAL A 1 707 ? -19.880 2.566 21.018 1.00 92.88 707 VAL A CA 1
ATOM 5369 C C . VAL A 1 707 ? -18.433 2.161 21.258 1.00 92.88 707 VAL A C 1
ATOM 5371 O O . VAL A 1 707 ? -17.521 2.687 20.616 1.00 92.88 707 VAL A O 1
ATOM 5374 N N . VAL A 1 708 ? -18.232 1.197 22.154 1.00 92.88 708 VAL A N 1
ATOM 5375 C CA . VAL A 1 708 ? -16.961 0.488 22.323 1.00 92.88 708 VAL A CA 1
ATOM 5376 C C . VAL A 1 708 ? -17.174 -0.957 21.858 1.00 92.88 708 VAL A C 1
ATOM 5378 O O . VAL A 1 708 ? -17.866 -1.707 22.552 1.00 92.88 708 VAL A O 1
ATOM 5381 N N . PRO A 1 709 ? -16.658 -1.331 20.673 1.00 89.94 709 PRO A N 1
ATOM 5382 C CA . PRO A 1 709 ? -16.853 -2.662 20.102 1.00 89.94 709 PRO A CA 1
ATOM 5383 C C . PRO A 1 709 ? -16.017 -3.732 20.818 1.00 89.94 709 PRO A C 1
ATOM 5385 O O . PRO A 1 709 ? -15.068 -3.411 21.537 1.00 89.94 709 PRO A O 1
ATOM 5388 N N . GLN A 1 710 ? -16.342 -5.001 20.558 1.00 86.38 710 GLN A N 1
ATOM 5389 C CA . GLN A 1 710 ? -15.586 -6.158 21.049 1.00 86.38 710 GLN A CA 1
ATOM 5390 C C . GLN A 1 710 ? -14.157 -6.186 20.495 1.00 86.38 710 GLN A C 1
ATOM 5392 O O . GLN A 1 710 ? -13.212 -6.447 21.236 1.00 86.38 710 GLN A O 1
ATOM 5397 N N . GLU A 1 711 ? -14.002 -5.897 19.202 1.00 84.88 711 GLU A N 1
ATOM 5398 C CA . GLU A 1 711 ? -12.706 -5.773 18.538 1.00 84.88 711 GLU A CA 1
ATOM 5399 C C . GLU A 1 711 ? -12.357 -4.288 18.375 1.00 84.88 711 GLU A C 1
ATOM 5401 O O . GLU A 1 711 ? -13.089 -3.555 17.697 1.00 84.88 711 GLU A O 1
ATOM 5406 N N . PRO A 1 712 ? -11.274 -3.800 19.006 1.00 86.06 712 PRO A N 1
ATOM 5407 C CA . PRO A 1 712 ? -10.939 -2.387 18.977 1.00 86.06 712 PRO A CA 1
ATOM 5408 C C . PRO A 1 712 ? -10.506 -1.972 17.569 1.00 86.06 712 PRO A C 1
ATOM 5410 O O . PRO A 1 712 ? -9.542 -2.494 17.016 1.00 86.06 712 PRO A O 1
ATOM 5413 N N . PHE A 1 713 ? -11.202 -0.985 17.005 1.00 84.94 713 PHE A N 1
ATOM 5414 C CA . PHE A 1 713 ? -10.867 -0.410 15.705 1.00 84.94 713 PHE A CA 1
ATOM 5415 C C . PHE A 1 713 ? -10.164 0.940 15.866 1.00 84.94 713 PHE A C 1
ATOM 5417 O O . PHE A 1 713 ? -10.779 1.939 16.277 1.00 84.94 713 PHE A O 1
ATOM 5424 N N . LEU A 1 714 ? -8.877 0.957 15.514 1.00 84.94 714 LEU A N 1
ATOM 5425 C CA . LEU A 1 714 ? -8.026 2.142 15.500 1.00 84.94 714 LEU A CA 1
ATOM 5426 C C . LEU A 1 714 ? -7.892 2.668 14.069 1.00 84.94 714 LEU A C 1
ATOM 5428 O O . LEU A 1 714 ? -7.667 1.899 13.135 1.00 84.94 714 LEU A O 1
ATOM 5432 N N . MET A 1 715 ? -8.037 3.981 13.901 1.00 81.56 715 MET A N 1
ATOM 5433 C CA . MET A 1 715 ? -7.889 4.609 12.591 1.00 81.56 715 MET A CA 1
ATOM 5434 C C . MET A 1 715 ? -6.404 4.622 12.198 1.00 81.56 715 MET A C 1
ATOM 5436 O O . MET A 1 715 ? -5.572 5.005 13.020 1.00 81.56 715 MET A O 1
ATOM 5440 N N . PRO A 1 716 ? -6.036 4.245 10.963 1.00 75.69 716 PRO A N 1
ATOM 5441 C CA . PRO A 1 716 ? -4.656 4.374 10.510 1.00 75.69 716 PRO A CA 1
ATOM 5442 C C . PRO A 1 716 ? -4.272 5.860 10.420 1.00 75.69 716 PRO A C 1
ATOM 5444 O O . PRO A 1 716 ? -4.949 6.630 9.739 1.00 75.69 716 PRO A O 1
ATOM 5447 N N . GLY A 1 717 ? -3.196 6.270 11.101 1.00 82.50 717 GLY A N 1
ATOM 5448 C CA . GLY A 1 717 ? -2.716 7.656 11.098 1.00 82.50 717 GLY A CA 1
ATOM 5449 C C . GLY A 1 717 ? -2.193 8.128 12.456 1.00 82.50 717 GLY A C 1
ATOM 5450 O O . GLY A 1 717 ? -1.571 7.366 13.197 1.00 82.50 717 GLY A O 1
ATOM 5451 N N . SER A 1 718 ? -2.423 9.407 12.768 1.00 88.06 718 SER A N 1
ATOM 5452 C CA . SER A 1 718 ? -2.005 10.013 14.035 1.00 88.06 718 SER A CA 1
ATOM 5453 C C . SER A 1 718 ? -2.884 9.589 15.214 1.00 88.06 718 SER A C 1
ATOM 5455 O O . SER A 1 718 ? -4.048 9.195 15.049 1.00 88.06 718 SER A O 1
ATOM 5457 N N . LEU A 1 719 ? -2.349 9.717 16.434 1.00 89.12 719 LEU A N 1
ATOM 5458 C CA . LEU A 1 719 ? -3.134 9.511 17.654 1.00 89.12 719 LEU A CA 1
ATOM 5459 C C . LEU A 1 719 ? -4.327 10.474 17.721 1.00 89.12 719 LEU A C 1
ATOM 5461 O O . LEU A 1 719 ? -5.431 10.047 18.062 1.00 89.12 719 LEU A O 1
ATOM 5465 N N . ARG A 1 720 ? -4.129 11.736 17.317 1.00 91.06 720 ARG A N 1
ATOM 5466 C CA . ARG A 1 720 ? -5.188 12.745 17.174 1.00 91.06 720 ARG A CA 1
ATOM 5467 C C . ARG A 1 720 ? -6.341 12.225 16.318 1.00 91.06 720 ARG A C 1
ATOM 5469 O O . ARG A 1 720 ? -7.483 12.249 16.762 1.00 91.06 720 ARG A O 1
ATOM 5476 N N . PHE A 1 721 ? -6.045 11.688 15.132 1.00 90.19 721 PHE A N 1
ATOM 5477 C CA . PHE A 1 721 ? -7.073 11.162 14.229 1.00 90.19 721 PHE A CA 1
ATOM 5478 C C . PHE A 1 721 ? -7.760 9.903 14.778 1.00 90.19 721 PHE A C 1
ATOM 5480 O O . PHE A 1 721 ? -8.946 9.681 14.543 1.00 90.19 721 PHE A O 1
ATOM 5487 N N . THR A 1 722 ? -7.041 9.089 15.552 1.00 88.56 722 THR A N 1
ATOM 5488 C CA . THR A 1 722 ? -7.618 7.917 16.228 1.00 88.56 722 THR A CA 1
ATOM 5489 C C . THR A 1 722 ? -8.598 8.310 17.334 1.00 88.56 722 THR A C 1
ATOM 5491 O O . THR A 1 722 ? -9.639 7.663 17.486 1.00 88.56 722 THR A O 1
ATOM 5494 N N . LEU A 1 723 ? -8.271 9.354 18.102 1.00 90.06 723 LEU A N 1
ATOM 5495 C CA . LEU A 1 723 ? -9.084 9.867 19.205 1.00 90.06 723 LEU A CA 1
ATOM 5496 C C . LEU A 1 723 ? -10.277 10.688 18.724 1.00 90.06 723 LEU A C 1
ATOM 5498 O O . LEU A 1 723 ? -11.377 10.509 19.241 1.00 90.06 723 LEU A O 1
ATOM 5502 N N . ASP A 1 724 ? -10.067 11.563 17.744 1.00 90.38 724 ASP A N 1
ATOM 5503 C CA . ASP A 1 724 ? -11.099 12.447 17.223 1.00 90.38 724 ASP A CA 1
ATOM 5504 C C . ASP A 1 724 ? -10.968 12.664 15.703 1.00 90.38 724 ASP A C 1
ATOM 5506 O O . ASP A 1 724 ? -10.293 13.592 15.246 1.00 90.38 724 ASP A O 1
ATOM 5510 N N . PRO A 1 725 ? -11.658 11.843 14.894 1.00 86.94 725 PRO A N 1
ATOM 5511 C CA . PRO A 1 725 ? -11.713 12.031 13.449 1.00 86.94 725 PRO A CA 1
ATOM 5512 C C . PRO A 1 725 ? -12.442 13.310 13.004 1.00 86.94 725 PRO A C 1
ATOM 5514 O O . PRO A 1 725 ? -12.281 13.704 11.850 1.00 86.94 725 PRO A O 1
ATOM 5517 N N . THR A 1 726 ? -13.279 13.930 13.853 1.00 85.19 726 THR A N 1
ATOM 5518 C CA . THR A 1 726 ? -14.047 15.133 13.476 1.00 85.19 726 THR A CA 1
ATOM 5519 C C . THR A 1 726 ? -13.257 16.419 13.707 1.00 85.19 726 THR A C 1
ATOM 5521 O O . THR A 1 726 ? -13.553 17.430 13.070 1.00 85.19 726 THR A O 1
ATOM 5524 N N . GLY A 1 727 ? -12.227 16.373 14.559 1.00 86.31 727 GLY A N 1
ATOM 5525 C CA . GLY A 1 727 ? -11.393 17.527 14.900 1.00 86.31 727 GLY A CA 1
ATOM 5526 C C . GLY A 1 727 ? -12.140 18.590 15.709 1.00 86.31 727 GLY A C 1
ATOM 5527 O O . GLY A 1 727 ? -11.814 19.773 15.622 1.00 86.31 727 GLY A O 1
ATOM 5528 N N . GLU A 1 728 ? -13.171 18.188 16.454 1.00 85.69 728 GLU A N 1
ATOM 5529 C CA . GLU A 1 728 ? -14.011 19.074 17.268 1.00 85.69 728 GLU A CA 1
ATOM 5530 C C . GLU A 1 728 ? -13.471 19.252 18.699 1.00 85.69 728 GLU A C 1
ATOM 5532 O O . GLU A 1 728 ? -13.893 20.161 19.417 1.00 85.69 728 GLU A O 1
ATOM 5537 N N . THR A 1 729 ? -12.541 18.394 19.119 1.00 90.38 729 THR A N 1
ATOM 5538 C CA . THR A 1 729 ? -11.970 18.340 20.471 1.00 90.38 729 THR A CA 1
ATOM 5539 C C . THR A 1 729 ? -10.653 19.116 20.553 1.00 90.38 729 THR A C 1
ATOM 5541 O O . THR A 1 729 ? -9.855 19.089 19.618 1.00 90.38 729 THR A O 1
ATOM 5544 N N . THR A 1 730 ? -10.392 19.790 21.679 1.00 92.38 730 THR A N 1
ATOM 5545 C CA . THR A 1 730 ? -9.116 20.492 21.899 1.00 92.38 730 THR A CA 1
ATOM 5546 C C . THR A 1 730 ? -8.015 19.546 22.381 1.00 92.38 730 THR A C 1
ATOM 5548 O O . THR A 1 730 ? -8.289 18.514 22.999 1.00 92.38 730 THR A O 1
ATOM 5551 N N . ASP A 1 731 ? -6.759 19.918 22.140 1.00 92.31 731 ASP A N 1
ATOM 5552 C CA . ASP A 1 731 ? -5.583 19.136 22.539 1.00 92.31 731 ASP A CA 1
ATOM 5553 C C . ASP A 1 731 ? -5.541 18.926 24.063 1.00 92.31 731 ASP A C 1
ATOM 5555 O O . ASP A 1 731 ? -5.202 17.837 24.524 1.00 92.31 731 ASP A O 1
ATOM 5559 N N . GLU A 1 732 ? -5.979 19.912 24.856 1.00 93.12 732 GLU A N 1
ATOM 5560 C CA . GLU A 1 732 ? -6.049 19.793 26.317 1.00 93.12 732 GLU A CA 1
ATOM 5561 C C . GLU A 1 732 ? -7.086 18.758 26.773 1.00 93.12 732 GLU A C 1
ATOM 5563 O O . GLU A 1 732 ? -6.853 18.026 27.739 1.00 93.12 732 GLU A O 1
ATOM 5568 N N . ASP A 1 733 ? -8.229 18.678 26.085 1.00 93.31 733 ASP A N 1
ATOM 5569 C CA . ASP A 1 733 ? -9.264 17.684 26.370 1.00 93.31 733 ASP A CA 1
ATOM 5570 C C . ASP A 1 733 ? -8.780 16.272 25.985 1.00 93.31 733 ASP A C 1
ATOM 5572 O O . ASP A 1 733 ? -9.005 15.318 26.740 1.00 93.31 733 ASP A O 1
ATOM 5576 N N . MET A 1 734 ? -8.059 16.134 24.862 1.00 93.94 734 MET A N 1
ATOM 5577 C CA . MET A 1 734 ? -7.426 14.870 24.455 1.00 93.94 734 MET A CA 1
ATOM 5578 C C . MET A 1 734 ? -6.356 14.423 25.456 1.00 93.94 734 MET A C 1
ATOM 5580 O O . MET A 1 734 ? -6.348 13.265 25.881 1.00 93.94 734 MET A O 1
ATOM 5584 N N . GLU A 1 735 ? -5.490 15.341 25.886 1.00 94.06 735 GLU A N 1
ATOM 5585 C CA . GLU A 1 735 ? -4.472 15.085 26.902 1.00 94.06 735 GLU A CA 1
ATOM 5586 C C . GLU A 1 735 ? -5.106 14.657 28.230 1.00 94.06 735 GLU A C 1
ATOM 5588 O O . GLU A 1 735 ? -4.711 13.646 28.820 1.00 94.06 735 GLU A O 1
ATOM 5593 N N . ALA A 1 736 ? -6.122 15.383 28.700 1.00 93.75 736 ALA A N 1
ATOM 5594 C CA . ALA A 1 736 ? -6.821 15.053 29.937 1.00 93.75 736 ALA A CA 1
ATOM 5595 C C . ALA A 1 736 ? -7.461 13.656 29.877 1.00 93.75 736 ALA A C 1
ATOM 5597 O O . ALA A 1 736 ? -7.377 12.896 30.850 1.00 93.75 736 ALA A O 1
ATOM 5598 N N . ALA A 1 737 ? -8.056 13.293 28.737 1.00 94.12 737 ALA A N 1
ATOM 5599 C CA . ALA A 1 737 ? -8.639 11.974 28.512 1.00 94.12 737 ALA A CA 1
ATOM 5600 C C . ALA A 1 737 ? -7.574 10.864 28.508 1.00 94.12 737 ALA A C 1
ATOM 5602 O O . ALA A 1 737 ? -7.723 9.864 29.214 1.00 94.12 737 ALA A O 1
ATOM 5603 N N . LEU A 1 738 ? -6.460 11.058 27.797 1.00 93.62 738 LEU A N 1
ATOM 5604 C CA . LEU A 1 738 ? -5.342 10.109 27.760 1.00 93.62 738 LEU A CA 1
ATOM 5605 C C . LEU A 1 738 ? -4.662 9.940 29.126 1.00 93.62 738 LEU A C 1
ATOM 5607 O O . LEU A 1 738 ? -4.254 8.832 29.484 1.00 93.62 738 LEU A O 1
ATOM 5611 N N . ARG A 1 739 ? -4.558 11.013 29.919 1.00 94.06 739 ARG A N 1
ATOM 5612 C CA . ARG A 1 739 ? -4.045 10.958 31.298 1.00 94.06 739 ARG A CA 1
ATOM 5613 C C . ARG A 1 739 ? -4.990 10.191 32.217 1.00 94.06 739 ARG A C 1
ATOM 5615 O O . ARG A 1 739 ? -4.526 9.370 33.007 1.00 94.06 739 ARG A O 1
ATOM 5622 N N . ALA A 1 740 ? -6.304 10.401 32.098 1.00 92.56 740 ALA A N 1
ATOM 5623 C CA . ALA A 1 740 ? -7.295 9.613 32.835 1.00 92.56 740 ALA A CA 1
ATOM 5624 C C . ALA A 1 740 ? -7.183 8.116 32.493 1.00 92.56 740 ALA A C 1
ATOM 5626 O O . ALA A 1 740 ? -7.243 7.270 33.386 1.00 92.56 740 ALA A O 1
ATOM 5627 N N . ALA A 1 741 ? -6.931 7.810 31.219 1.00 92.50 741 ALA A N 1
ATOM 5628 C CA . ALA A 1 741 ? -6.727 6.464 30.697 1.00 92.50 741 ALA A CA 1
ATOM 5629 C C . ALA A 1 741 ? -5.337 5.859 30.977 1.00 92.50 741 ALA A C 1
ATOM 5631 O O . ALA A 1 741 ? -5.107 4.700 30.642 1.00 92.50 741 ALA A O 1
ATOM 5632 N N . ARG A 1 742 ? -4.412 6.609 31.596 1.00 92.62 742 ARG A N 1
ATOM 5633 C CA . ARG A 1 742 ? -3.007 6.210 31.827 1.00 92.62 742 ARG A CA 1
ATOM 5634 C C . ARG A 1 742 ? -2.242 5.835 30.547 1.00 92.62 742 ARG A C 1
ATOM 5636 O O . ARG A 1 742 ? -1.313 5.033 30.598 1.00 92.62 742 ARG A O 1
ATOM 5643 N N . LEU A 1 743 ? -2.621 6.420 29.411 1.00 91.06 743 LEU A N 1
ATOM 5644 C CA . LEU A 1 743 ? -1.975 6.196 28.114 1.00 91.06 743 LEU A CA 1
ATOM 5645 C C . LEU A 1 743 ? -1.066 7.354 27.681 1.00 91.06 743 LEU A C 1
ATOM 5647 O O . LEU A 1 743 ? -0.216 7.148 26.820 1.00 91.06 743 LEU A O 1
ATOM 5651 N N . TRP A 1 744 ? -1.204 8.537 28.291 1.00 90.94 744 TRP A N 1
ATOM 5652 C CA . TRP A 1 744 ? -0.456 9.746 27.914 1.00 90.94 744 TRP A CA 1
ATOM 5653 C C . TRP A 1 744 ? 1.062 9.534 27.869 1.00 90.94 744 TRP A C 1
ATOM 5655 O O . TRP A 1 744 ? 1.662 9.675 26.810 1.00 90.94 744 TRP A O 1
ATOM 5665 N N . ASP A 1 745 ? 1.668 9.106 28.979 1.00 88.00 745 ASP A N 1
ATOM 5666 C CA . ASP A 1 745 ? 3.132 8.983 29.088 1.00 88.00 745 ASP A CA 1
ATOM 5667 C C . ASP A 1 745 ? 3.721 7.946 28.120 1.00 88.00 745 ASP A C 1
ATOM 5669 O O . ASP A 1 745 ? 4.900 7.999 27.778 1.00 88.00 745 ASP A O 1
ATOM 5673 N N . ARG A 1 746 ? 2.903 6.979 27.689 1.00 86.19 746 ARG A N 1
ATOM 5674 C CA . ARG A 1 746 ? 3.323 5.921 26.771 1.00 86.19 746 ARG A CA 1
ATOM 5675 C C . ARG A 1 746 ? 3.156 6.310 25.307 1.00 86.19 746 ARG A C 1
ATOM 5677 O O . ARG A 1 746 ? 4.020 5.970 24.507 1.00 86.19 746 ARG A O 1
ATOM 5684 N N . LEU A 1 747 ? 2.029 6.925 24.950 1.00 86.44 747 LEU A N 1
ATOM 5685 C CA . LEU A 1 747 ? 1.697 7.236 23.555 1.00 86.44 747 LEU A CA 1
ATOM 5686 C C . LEU A 1 747 ? 2.217 8.604 23.116 1.00 86.44 747 LEU A C 1
ATOM 5688 O O . LEU A 1 747 ? 2.510 8.780 21.940 1.00 86.44 747 LEU A O 1
ATOM 5692 N N . CYS A 1 748 ? 2.373 9.535 24.056 1.00 85.56 748 CYS A N 1
ATOM 5693 C CA . CYS A 1 748 ? 2.850 10.893 23.819 1.00 85.56 748 CYS A CA 1
ATOM 5694 C C . CYS A 1 748 ? 3.998 11.245 24.783 1.00 85.56 748 CYS A C 1
ATOM 5696 O O . CYS A 1 748 ? 3.862 12.196 25.557 1.00 85.56 748 CYS A O 1
ATOM 5698 N N . PRO A 1 749 ? 5.137 10.520 24.768 1.00 80.88 749 PRO A N 1
ATOM 5699 C CA . PRO A 1 749 ? 6.263 10.822 25.658 1.00 80.88 749 PRO A CA 1
ATOM 5700 C C . PRO A 1 749 ? 6.812 12.243 25.442 1.00 80.88 749 PRO A C 1
ATOM 5702 O O . PRO A 1 749 ? 7.196 12.905 26.405 1.00 80.88 749 PRO A O 1
ATOM 5705 N N . ASP A 1 750 ? 6.772 12.733 24.199 1.00 83.62 750 ASP A N 1
ATOM 5706 C CA . ASP A 1 750 ? 7.199 14.084 23.814 1.00 83.62 750 ASP A CA 1
ATOM 5707 C C . ASP A 1 750 ? 6.040 15.104 23.803 1.00 83.62 750 ASP A C 1
ATOM 5709 O O . ASP A 1 750 ? 6.230 16.264 23.440 1.00 83.62 750 ASP A O 1
ATOM 5713 N N . GLY A 1 751 ? 4.828 14.687 24.198 1.00 82.19 751 GLY A N 1
ATOM 5714 C CA . GLY A 1 751 ? 3.611 15.508 24.152 1.00 82.19 751 GLY A CA 1
ATOM 5715 C C . GLY A 1 751 ? 3.001 15.684 22.756 1.00 82.19 751 GLY A C 1
ATOM 5716 O O . GLY A 1 751 ? 2.092 16.493 22.594 1.00 82.19 751 GLY A O 1
ATOM 5717 N N . ASP A 1 752 ? 3.484 14.944 21.755 1.00 83.88 752 ASP A N 1
ATOM 5718 C CA . ASP A 1 752 ? 3.009 15.035 20.373 1.00 83.88 752 ASP A CA 1
ATOM 5719 C C . ASP A 1 752 ? 1.800 14.113 20.119 1.00 83.88 752 ASP A C 1
ATOM 5721 O O . ASP A 1 752 ? 1.912 12.885 20.155 1.00 83.88 752 ASP A O 1
ATOM 5725 N N . LEU A 1 753 ? 0.632 14.711 19.861 1.00 85.81 753 LEU A N 1
ATOM 5726 C CA . LEU A 1 753 ? -0.605 14.016 19.472 1.00 85.81 753 LEU A CA 1
ATOM 5727 C C . LEU A 1 753 ? -0.635 13.647 17.977 1.00 85.81 753 LEU A C 1
ATOM 5729 O O . LEU A 1 753 ? -1.462 12.830 17.558 1.00 85.81 753 LEU A O 1
ATOM 5733 N N . ASP A 1 754 ? 0.243 14.240 17.168 1.00 85.31 754 ASP A N 1
ATOM 5734 C CA . ASP A 1 754 ? 0.314 14.033 15.722 1.00 85.31 754 ASP A CA 1
ATOM 5735 C C . ASP A 1 754 ? 1.267 12.892 15.331 1.00 85.31 754 ASP A C 1
ATOM 5737 O O . ASP A 1 754 ? 1.280 12.454 14.176 1.00 85.31 754 ASP A O 1
ATOM 5741 N N . ALA A 1 755 ? 1.974 12.325 16.312 1.00 79.50 755 ALA A N 1
ATOM 5742 C CA . ALA A 1 755 ? 2.766 11.117 16.153 1.00 79.50 755 ALA A CA 1
ATOM 5743 C C . ALA A 1 755 ? 1.921 9.952 15.600 1.00 79.50 755 ALA A C 1
ATOM 5745 O O . ALA A 1 755 ? 0.787 9.693 16.023 1.00 79.50 755 ALA A O 1
ATOM 5746 N N . CYS A 1 756 ? 2.494 9.230 14.632 1.00 73.94 756 CYS A N 1
ATOM 5747 C CA . CYS A 1 756 ? 1.859 8.068 14.021 1.00 73.94 756 CYS A CA 1
ATOM 5748 C C . CYS A 1 756 ? 1.879 6.889 14.998 1.00 73.94 756 CYS A C 1
ATOM 5750 O O . CYS A 1 756 ? 2.950 6.421 15.393 1.00 73.94 756 CYS A O 1
ATOM 5752 N N . VAL A 1 757 ? 0.701 6.381 15.362 1.00 68.38 757 VAL A N 1
ATOM 5753 C CA . VAL A 1 757 ? 0.585 5.197 16.218 1.00 68.38 757 VAL A CA 1
ATOM 5754 C C . VAL A 1 757 ? 0.364 3.987 15.325 1.00 68.38 757 VAL A C 1
ATOM 5756 O O . VAL A 1 757 ? -0.718 3.784 14.776 1.00 68.38 757 VAL A O 1
ATOM 5759 N N . ALA A 1 758 ? 1.396 3.158 15.171 1.00 63.84 758 ALA A N 1
ATOM 5760 C CA . ALA A 1 758 ? 1.240 1.880 14.490 1.00 63.84 758 ALA A CA 1
ATOM 5761 C C . ALA A 1 758 ? 0.278 0.988 15.294 1.00 63.84 758 ALA A C 1
ATOM 5763 O O . ALA A 1 758 ? 0.550 0.669 16.450 1.00 63.84 758 ALA A O 1
ATOM 5764 N N . VAL A 1 759 ? -0.824 0.542 14.685 1.00 59.94 759 VAL A N 1
ATOM 5765 C CA . VAL A 1 759 ? -1.817 -0.346 15.328 1.00 59.94 759 VAL A CA 1
ATOM 5766 C C . VAL A 1 759 ? -1.160 -1.611 15.904 1.00 59.94 759 VAL A C 1
ATOM 5768 O O . VAL A 1 759 ? -1.552 -2.088 16.962 1.00 59.94 759 VAL A O 1
ATOM 5771 N N . SER A 1 760 ? -0.085 -2.098 15.274 1.00 62.47 760 SER A N 1
ATOM 5772 C CA . SER A 1 760 ? 0.703 -3.253 15.725 1.00 62.47 760 SER A CA 1
ATOM 5773 C C . SER A 1 760 ? 1.554 -3.013 16.980 1.00 62.47 760 SER A C 1
ATOM 5775 O O . SER A 1 760 ? 2.122 -3.960 17.515 1.00 62.47 760 SER A O 1
ATOM 5777 N N . SER A 1 761 ? 1.699 -1.765 17.431 1.00 71.69 761 SER A N 1
ATOM 5778 C CA . SER A 1 761 ? 2.511 -1.403 18.606 1.00 71.69 761 SER A CA 1
ATOM 5779 C C . SER A 1 761 ? 1.726 -1.398 19.925 1.00 71.69 761 SER A C 1
ATOM 5781 O O . SER A 1 761 ? 2.326 -1.316 21.001 1.00 71.69 761 SER A O 1
ATOM 5783 N N . LEU A 1 762 ? 0.394 -1.488 19.852 1.00 81.56 762 LEU A N 1
ATOM 5784 C CA . LEU A 1 762 ? -0.497 -1.510 21.008 1.00 81.56 762 LEU A CA 1
ATOM 5785 C C . LEU A 1 762 ? -0.918 -2.937 21.345 1.00 81.56 762 LEU A C 1
ATOM 5787 O O . LEU A 1 762 ? -1.227 -3.744 20.470 1.00 81.56 762 LEU A O 1
ATOM 5791 N N . SER A 1 763 ? -0.987 -3.244 22.638 1.00 86.38 763 SER A N 1
ATOM 5792 C CA . SER A 1 763 ? -1.646 -4.465 23.087 1.00 86.38 763 SER A CA 1
ATOM 5793 C C . SER A 1 763 ? -3.157 -4.369 22.850 1.00 86.38 763 SER A C 1
ATOM 5795 O O . SER A 1 763 ? -3.731 -3.279 22.745 1.00 86.38 763 SER A O 1
ATOM 5797 N N . MET A 1 764 ? -3.834 -5.518 22.814 1.00 83.88 764 MET A N 1
ATOM 5798 C CA . MET A 1 764 ? -5.300 -5.563 22.749 1.00 83.88 764 MET A CA 1
ATOM 5799 C C . MET A 1 764 ? -5.934 -4.771 23.909 1.00 83.88 764 MET A C 1
ATOM 5801 O O . MET A 1 764 ? -6.886 -4.026 23.699 1.00 83.88 764 MET A O 1
ATOM 5805 N N . CYS A 1 765 ? -5.360 -4.868 25.115 1.00 86.31 765 CYS A N 1
ATOM 5806 C CA . CYS A 1 765 ? -5.835 -4.149 26.299 1.00 86.31 765 CYS A CA 1
ATOM 5807 C C . CYS A 1 765 ? -5.723 -2.628 26.128 1.00 86.31 765 CYS A C 1
ATOM 5809 O O . CYS A 1 765 ? -6.685 -1.907 26.383 1.00 86.31 765 CYS A O 1
ATOM 5811 N N . GLU A 1 766 ? -4.582 -2.126 25.649 1.00 88.75 766 GLU A N 1
ATOM 5812 C CA . GLU A 1 766 ? -4.416 -0.688 25.395 1.00 88.75 766 GLU A CA 1
ATOM 5813 C C . GLU A 1 766 ? -5.330 -0.186 24.290 1.00 88.75 766 GLU A C 1
ATOM 5815 O O . GLU A 1 766 ? -5.904 0.891 24.421 1.00 88.75 766 GLU A O 1
ATOM 5820 N N . SER A 1 767 ? -5.495 -0.970 23.225 1.00 90.25 767 SER A N 1
ATOM 5821 C CA . SER A 1 767 ? -6.391 -0.631 22.120 1.00 90.25 767 SER A CA 1
ATOM 5822 C C . SER A 1 767 ? -7.838 -0.495 22.608 1.00 90.25 767 SER A C 1
ATOM 5824 O O . SER A 1 767 ? -8.558 0.416 22.191 1.00 90.25 767 SER A O 1
ATOM 5826 N N . GLN A 1 768 ? -8.243 -1.340 23.560 1.00 90.19 768 GLN A N 1
ATOM 5827 C CA . GLN A 1 768 ? -9.557 -1.282 24.195 1.00 90.19 768 GLN A CA 1
ATOM 5828 C C . GLN A 1 768 ? -9.729 -0.039 25.083 1.00 90.19 768 GLN A C 1
ATOM 5830 O O . GLN A 1 768 ? -10.742 0.659 24.982 1.00 90.19 768 GLN A O 1
ATOM 5835 N N . ILE A 1 769 ? -8.728 0.286 25.915 1.00 91.94 769 ILE A N 1
ATOM 5836 C CA . ILE A 1 769 ? -8.719 1.520 26.723 1.00 91.94 769 ILE A CA 1
ATOM 5837 C C . ILE A 1 769 ? -8.754 2.747 25.800 1.00 91.94 769 ILE A C 1
ATOM 5839 O O . ILE A 1 769 ? -9.496 3.694 26.062 1.00 91.94 769 ILE A O 1
ATOM 5843 N N . LEU A 1 770 ? -8.012 2.738 24.694 1.00 91.94 770 LEU A N 1
ATOM 5844 C CA . LEU A 1 770 ? -7.993 3.837 23.733 1.00 91.94 770 LEU A CA 1
ATOM 5845 C C . LEU A 1 770 ? -9.368 4.031 23.069 1.00 91.94 770 LEU A C 1
ATOM 5847 O O . LEU A 1 770 ? -9.841 5.161 22.962 1.00 91.94 770 LEU A O 1
ATOM 5851 N N . CYS A 1 771 ? -10.071 2.947 22.725 1.00 91.94 771 CYS A N 1
ATOM 5852 C CA . CYS A 1 771 ? -11.454 3.017 22.237 1.00 91.94 771 CYS A CA 1
ATOM 5853 C C . CYS A 1 771 ? -12.420 3.602 23.281 1.00 91.94 771 CYS A C 1
ATOM 5855 O O . CYS A 1 771 ? -13.277 4.420 22.940 1.00 91.94 771 CYS A O 1
ATOM 5857 N N . LEU A 1 772 ? -12.269 3.234 24.558 1.00 93.00 772 LEU A N 1
ATOM 5858 C CA . LEU A 1 772 ? -13.042 3.831 25.653 1.00 93.00 772 LEU A CA 1
ATOM 5859 C C . LEU A 1 772 ? -12.698 5.319 25.851 1.00 93.00 772 LEU A C 1
ATOM 5861 O O . LEU A 1 772 ? -13.581 6.134 26.110 1.00 93.00 772 LEU A O 1
ATOM 5865 N N . THR A 1 773 ? -11.430 5.688 25.669 1.00 93.38 773 THR A N 1
ATOM 5866 C CA . THR A 1 773 ? -10.951 7.079 25.724 1.00 93.38 773 THR A CA 1
ATOM 5867 C C . THR A 1 773 ? -11.562 7.911 24.596 1.00 93.38 773 THR A C 1
ATOM 5869 O O . THR A 1 773 ? -12.014 9.027 24.828 1.00 93.38 773 THR A O 1
ATOM 5872 N N . ARG A 1 774 ? -11.691 7.351 23.389 1.00 92.44 774 ARG A N 1
ATOM 5873 C CA . ARG A 1 774 ? -12.440 7.981 22.292 1.00 92.44 774 ARG A CA 1
ATOM 5874 C C . ARG A 1 774 ? -13.910 8.203 22.660 1.00 92.44 774 ARG A C 1
ATOM 5876 O O . ARG A 1 774 ? -14.441 9.286 22.433 1.00 92.44 774 ARG A O 1
ATOM 5883 N N . ALA A 1 775 ? -14.570 7.216 23.268 1.00 92.56 775 ALA A N 1
ATOM 5884 C CA . ALA A 1 775 ? -15.954 7.372 23.726 1.00 92.56 775 ALA A CA 1
ATOM 5885 C C . ALA A 1 775 ? -16.100 8.474 24.797 1.00 92.56 775 ALA A C 1
ATOM 5887 O O . ALA A 1 775 ? -17.097 9.197 24.809 1.00 92.56 775 ALA A O 1
ATOM 5888 N N . LEU A 1 776 ? -15.091 8.648 25.659 1.00 92.75 776 LEU A N 1
ATOM 5889 C CA . LEU A 1 776 ? -15.051 9.708 26.670 1.00 92.75 776 LEU A CA 1
ATOM 5890 C C . LEU A 1 776 ? -15.068 11.111 26.041 1.00 92.75 776 LEU A C 1
ATOM 5892 O O . LEU A 1 776 ? -15.770 11.997 26.536 1.00 92.75 776 LEU A O 1
ATOM 5896 N N . LEU A 1 777 ? -14.327 11.306 24.947 1.00 92.50 777 LEU A N 1
ATOM 5897 C CA . LEU A 1 777 ? -14.242 12.589 24.241 1.00 92.50 777 LEU A CA 1
ATOM 5898 C C . LEU A 1 777 ? -15.555 12.970 23.546 1.00 92.50 777 LEU A C 1
ATOM 5900 O O . LEU A 1 777 ? -15.927 14.139 23.528 1.00 92.50 777 LEU A O 1
ATOM 5904 N N . GLN A 1 778 ? -16.312 11.986 23.053 1.00 89.50 778 GLN A N 1
ATOM 5905 C CA . GLN A 1 778 ? -17.567 12.226 22.331 1.00 89.50 778 GLN A CA 1
ATOM 5906 C C . GLN A 1 778 ? -18.711 12.762 23.210 1.00 89.50 778 GLN A C 1
ATOM 5908 O O . GLN A 1 778 ? -19.674 13.315 22.675 1.00 89.50 778 GLN A O 1
ATOM 5913 N N . ARG A 1 779 ? -18.641 12.580 24.540 1.00 85.69 779 ARG A N 1
ATOM 5914 C CA . ARG A 1 779 ? -19.609 13.098 25.535 1.00 85.69 779 ARG A CA 1
ATOM 5915 C C . ARG A 1 779 ? -21.088 12.861 25.159 1.00 85.69 779 ARG A C 1
ATOM 5917 O O . ARG A 1 779 ? -21.933 13.740 25.333 1.00 85.69 779 ARG A O 1
ATOM 5924 N N . ARG A 1 780 ? -21.414 11.680 24.622 1.00 91.69 780 ARG A N 1
ATOM 5925 C CA . ARG A 1 780 ? -22.793 11.302 24.251 1.00 91.69 780 ARG A CA 1
ATOM 5926 C C . ARG A 1 780 ? -23.613 10.917 25.485 1.00 91.69 780 ARG A C 1
ATOM 5928 O O . ARG A 1 780 ? -23.054 10.649 26.534 1.00 91.69 780 ARG A O 1
ATOM 5935 N N . SER A 1 781 ? -24.943 10.906 25.399 1.00 92.50 781 SER A N 1
ATOM 5936 C CA . SER A 1 781 ? -25.811 10.547 26.542 1.00 92.50 781 SER A CA 1
ATOM 5937 C C . SER A 1 781 ? -26.019 9.037 26.710 1.00 92.50 781 SER A C 1
ATOM 5939 O O . SER A 1 781 ? -26.498 8.599 27.757 1.00 92.50 781 SER A O 1
ATOM 5941 N N . ILE A 1 782 ? -25.654 8.248 25.695 1.00 96.12 782 ILE A N 1
ATOM 5942 C CA . ILE A 1 782 ? -25.775 6.789 25.670 1.00 96.12 782 ILE A CA 1
ATOM 5943 C C . ILE A 1 782 ? -24.421 6.183 25.290 1.00 96.12 782 ILE A C 1
ATOM 5945 O O . ILE A 1 782 ? -23.848 6.549 24.259 1.00 96.12 782 ILE A O 1
ATOM 5949 N N . LEU A 1 783 ? -23.961 5.224 26.095 1.00 95.88 783 LEU A N 1
ATOM 5950 C CA . LEU A 1 783 ? -22.764 4.421 25.862 1.00 95.88 783 LEU A CA 1
ATOM 5951 C C . LEU A 1 783 ? -23.147 2.945 25.695 1.00 95.88 783 LEU A C 1
ATOM 5953 O O . LEU A 1 783 ? -23.754 2.351 26.587 1.00 95.88 783 LEU A O 1
ATOM 5957 N N . LEU A 1 784 ? -22.747 2.342 24.577 1.00 95.81 784 LEU A N 1
ATOM 5958 C CA . LEU A 1 784 ? -22.862 0.908 24.325 1.00 95.81 784 LEU A CA 1
ATOM 5959 C C . LEU A 1 784 ? -21.483 0.252 24.457 1.00 95.81 784 LEU A C 1
ATOM 5961 O O . LEU A 1 784 ? -20.531 0.671 23.800 1.00 95.81 784 LEU A O 1
ATOM 5965 N N . LEU A 1 785 ? -21.380 -0.783 25.288 1.00 93.69 785 LEU A N 1
ATOM 5966 C CA . LEU A 1 785 ? -20.163 -1.577 25.469 1.00 93.69 785 LEU A CA 1
ATOM 5967 C C . LEU A 1 785 ? -20.438 -3.002 24.988 1.00 93.69 785 LEU A C 1
ATOM 5969 O O . LEU A 1 785 ? -21.223 -3.710 25.615 1.00 93.69 785 LEU A O 1
ATOM 5973 N N . ASP A 1 786 ? -19.811 -3.432 23.897 1.00 91.62 786 ASP A N 1
ATOM 5974 C CA . ASP A 1 786 ? -19.955 -4.799 23.391 1.00 91.62 786 ASP A CA 1
ATOM 5975 C C . ASP A 1 786 ? -18.753 -5.630 23.822 1.00 91.62 786 ASP A C 1
ATOM 5977 O O . ASP A 1 786 ? -17.677 -5.500 23.254 1.00 91.62 786 ASP A O 1
ATOM 5981 N N . GLU A 1 787 ? -18.892 -6.404 24.900 1.00 86.56 787 GLU A N 1
ATOM 5982 C CA . GLU A 1 787 ? -17.819 -7.248 25.440 1.00 86.56 787 GLU A CA 1
ATOM 5983 C C . GLU A 1 787 ? -16.487 -6.525 25.716 1.00 86.56 787 GLU A C 1
ATOM 5985 O O . GLU A 1 787 ? -15.447 -7.157 25.873 1.00 86.56 787 GLU A O 1
ATOM 5990 N N . ALA A 1 788 ? -16.507 -5.201 25.875 1.00 79.75 788 ALA A N 1
ATOM 5991 C CA . ALA A 1 788 ? -15.294 -4.393 25.978 1.00 79.75 788 ALA A CA 1
ATOM 5992 C C . ALA A 1 788 ? -14.390 -4.740 27.181 1.00 79.75 788 ALA A C 1
ATOM 5994 O O . ALA A 1 788 ? -13.249 -4.299 27.236 1.00 79.75 788 ALA A O 1
ATOM 5995 N N . LEU A 1 789 ? -14.889 -5.514 28.149 1.00 78.81 789 LEU A N 1
ATOM 5996 C CA . LEU A 1 789 ? -14.167 -5.941 29.352 1.00 78.81 789 LEU A CA 1
ATOM 5997 C C . LEU A 1 789 ? -13.789 -7.439 29.336 1.00 78.81 789 LEU A C 1
ATOM 5999 O O . LEU A 1 789 ? -13.202 -7.937 30.295 1.00 78.81 789 LEU A O 1
ATOM 6003 N N . SER A 1 790 ? -14.138 -8.201 28.290 1.00 72.81 790 SER A N 1
ATOM 6004 C CA . SER A 1 790 ? -14.023 -9.671 28.301 1.00 72.81 790 SER A CA 1
ATOM 6005 C C . SER A 1 790 ? -12.601 -10.188 28.056 1.00 72.81 790 SER A C 1
ATOM 6007 O O . SER A 1 790 ? -12.228 -11.219 28.623 1.00 72.81 790 SER A O 1
ATOM 6009 N N . ASN A 1 791 ? -11.797 -9.461 27.277 1.00 70.00 791 ASN A N 1
ATOM 6010 C CA . ASN A 1 791 ? -10.462 -9.882 26.836 1.00 70.00 791 ASN A CA 1
ATOM 6011 C C . ASN A 1 791 ? -9.311 -9.109 27.500 1.00 70.00 791 ASN A C 1
ATOM 6013 O O . ASN A 1 791 ? -8.170 -9.182 27.048 1.00 70.00 791 ASN A O 1
ATOM 6017 N N . VAL A 1 792 ? -9.592 -8.388 28.590 1.00 79.25 792 VAL A N 1
ATOM 6018 C CA . VAL A 1 792 ? -8.589 -7.595 29.313 1.00 79.25 792 VAL A CA 1
ATOM 6019 C C . VAL A 1 792 ? -8.150 -8.258 30.622 1.00 79.25 792 VAL A C 1
ATOM 6021 O O . VAL A 1 792 ? -8.854 -9.105 31.191 1.00 79.25 792 VAL A O 1
ATOM 6024 N N . ASP A 1 793 ? -6.950 -7.910 31.091 1.00 83.44 793 ASP A N 1
ATOM 6025 C CA . ASP A 1 793 ? -6.453 -8.344 32.396 1.00 83.44 793 ASP A CA 1
ATOM 6026 C C . ASP A 1 793 ? -7.190 -7.637 33.553 1.00 83.44 793 ASP A C 1
ATOM 6028 O O . ASP A 1 793 ? -7.919 -6.665 33.360 1.00 83.44 793 ASP A O 1
ATOM 6032 N N . TYR A 1 794 ? -7.026 -8.132 34.785 1.00 82.38 794 TYR A N 1
ATOM 6033 C CA . TYR A 1 794 ? -7.768 -7.597 35.935 1.00 82.38 794 TYR A CA 1
ATOM 6034 C C . TYR A 1 794 ? -7.425 -6.143 36.274 1.00 82.38 794 TYR A C 1
ATOM 6036 O O . TYR A 1 794 ? -8.268 -5.437 36.818 1.00 82.38 794 TYR A O 1
ATOM 6044 N N . GLN A 1 795 ? -6.192 -5.706 36.004 1.00 84.25 795 GLN A N 1
ATOM 6045 C CA . GLN A 1 795 ? -5.771 -4.332 36.287 1.00 84.25 795 GLN A CA 1
ATOM 6046 C C . GLN A 1 795 ? -6.403 -3.357 35.289 1.00 84.25 795 GLN A C 1
ATOM 6048 O O . GLN A 1 795 ? -6.860 -2.283 35.680 1.00 84.25 795 GLN A O 1
ATOM 6053 N N . THR A 1 796 ? -6.476 -3.754 34.019 1.00 85.75 796 THR A N 1
ATOM 6054 C CA . THR A 1 796 ? -7.123 -2.990 32.953 1.00 85.75 796 THR A CA 1
ATOM 6055 C C . THR A 1 796 ? -8.640 -2.984 33.110 1.00 85.75 796 THR A C 1
ATOM 6057 O O . THR A 1 796 ? -9.248 -1.929 32.961 1.00 85.75 796 THR A O 1
ATOM 6060 N N . GLU A 1 797 ? -9.255 -4.115 33.473 1.00 86.12 797 GLU A N 1
ATOM 6061 C CA . GLU A 1 797 ? -10.693 -4.197 33.771 1.00 86.12 797 GLU A CA 1
ATOM 6062 C C . GLU A 1 797 ? -11.082 -3.206 34.878 1.00 86.12 797 GLU A C 1
ATOM 6064 O O . GLU A 1 797 ? -12.030 -2.438 34.719 1.00 86.12 797 GLU A O 1
ATOM 6069 N N . ASP A 1 798 ? -10.304 -3.162 35.965 1.00 86.31 798 ASP A N 1
ATOM 6070 C CA . ASP A 1 798 ? -10.521 -2.225 37.069 1.00 86.31 798 ASP A CA 1
ATOM 6071 C C . ASP A 1 798 ? -10.352 -0.767 36.616 1.00 86.31 798 ASP A C 1
ATOM 6073 O O . ASP A 1 798 ? -11.192 0.075 36.926 1.00 86.31 798 ASP A O 1
ATOM 6077 N N . LEU A 1 799 ? -9.319 -0.455 35.826 1.00 89.94 799 LEU A N 1
ATOM 6078 C CA . LEU A 1 799 ? -9.122 0.884 35.261 1.00 89.94 799 LEU A CA 1
ATOM 6079 C C . LEU A 1 799 ? -10.299 1.315 34.373 1.00 89.94 799 LEU A C 1
ATOM 6081 O O . LEU A 1 799 ? -10.816 2.420 34.535 1.00 89.94 799 LEU A O 1
ATOM 6085 N N . MET A 1 800 ? -10.730 0.457 33.448 1.00 90.12 800 MET A N 1
ATOM 6086 C CA . MET A 1 800 ? -11.852 0.740 32.552 1.00 90.12 800 MET A CA 1
ATOM 6087 C C . MET A 1 800 ? -13.148 0.938 33.336 1.00 90.12 800 MET A C 1
ATOM 6089 O O . MET A 1 800 ? -13.891 1.880 33.063 1.00 90.12 800 MET A O 1
ATOM 6093 N N . GLN A 1 801 ? -13.388 0.117 34.357 1.00 88.12 801 GLN A N 1
ATOM 6094 C CA . GLN A 1 801 ? -14.536 0.279 35.236 1.00 88.12 801 GLN A CA 1
ATOM 6095 C C . GLN A 1 801 ? -14.487 1.609 36.000 1.00 88.12 801 GLN A C 1
ATOM 6097 O O . GLN A 1 801 ? -15.481 2.331 36.033 1.00 88.12 801 GLN A O 1
ATOM 6102 N N . HIS A 1 802 ? -13.328 1.994 36.543 1.00 89.88 802 HIS A N 1
ATOM 6103 C CA . HIS A 1 802 ? -13.152 3.299 37.188 1.00 89.88 802 HIS A CA 1
ATOM 6104 C C . HIS A 1 802 ? -13.427 4.463 36.225 1.00 89.88 802 HIS A C 1
ATOM 6106 O O . HIS A 1 802 ? -14.017 5.468 36.631 1.00 89.88 802 HIS A O 1
ATOM 6112 N N . LEU A 1 803 ? -13.025 4.345 34.955 1.00 91.81 803 LEU A N 1
ATOM 6113 C CA . LEU A 1 803 ? -13.334 5.342 33.928 1.00 91.81 803 LEU A CA 1
ATOM 6114 C C . LEU A 1 803 ? -14.841 5.430 33.669 1.00 91.81 803 LEU A C 1
ATOM 6116 O O . LEU A 1 803 ? -15.386 6.535 33.664 1.00 91.81 803 LEU A O 1
ATOM 6120 N N . ILE A 1 804 ? -15.514 4.285 33.519 1.00 91.12 804 ILE A N 1
ATOM 6121 C CA . ILE A 1 804 ? -16.970 4.196 33.342 1.00 91.12 804 ILE A CA 1
ATOM 6122 C C . ILE A 1 804 ? -17.689 4.830 34.539 1.00 91.12 804 ILE A C 1
ATOM 6124 O O . ILE A 1 804 ? -18.536 5.708 34.376 1.00 91.12 804 ILE A O 1
ATOM 6128 N N . ASP A 1 805 ? -17.317 4.457 35.759 1.00 89.50 805 ASP A N 1
ATOM 6129 C CA . ASP A 1 805 ? -17.987 4.934 36.966 1.00 89.50 805 ASP A CA 1
ATOM 6130 C C . ASP A 1 805 ? -17.787 6.423 37.218 1.00 89.50 805 ASP A C 1
ATOM 6132 O O . ASP A 1 805 ? -18.716 7.095 37.666 1.00 89.50 805 ASP A O 1
ATOM 6136 N N . ARG A 1 806 ? -16.606 6.954 36.896 1.00 90.81 806 ARG A N 1
ATOM 6137 C CA . ARG A 1 806 ? -16.288 8.364 37.118 1.00 90.81 806 ARG A CA 1
ATOM 6138 C C . ARG A 1 806 ? -16.821 9.274 36.019 1.00 90.81 806 ARG A C 1
ATOM 6140 O O . ARG A 1 806 ? -17.358 10.335 36.325 1.00 90.81 806 ARG A O 1
ATOM 6147 N N . HIS A 1 807 ? -16.625 8.902 34.758 1.00 91.44 807 HIS A N 1
ATOM 6148 C CA . HIS A 1 807 ? -16.861 9.805 33.632 1.00 91.44 807 HIS A CA 1
ATOM 6149 C C . HIS A 1 807 ? -18.199 9.577 32.924 1.00 91.44 807 HIS A C 1
ATOM 6151 O O . HIS A 1 807 ? -18.709 10.495 32.286 1.00 91.44 807 HIS A O 1
ATOM 6157 N N . PHE A 1 808 ? -18.802 8.398 33.087 1.00 92.06 808 PHE A N 1
ATOM 6158 C CA . PHE A 1 808 ? -20.093 8.042 32.495 1.00 92.06 808 PHE A CA 1
ATOM 6159 C C . PHE A 1 808 ? -21.204 7.959 33.556 1.00 92.06 808 PHE A C 1
ATOM 6161 O O . PHE A 1 808 ? -22.255 7.375 33.320 1.00 92.06 808 PHE A O 1
ATOM 6168 N N . ALA A 1 809 ? -21.001 8.575 34.728 1.00 88.62 809 ALA A N 1
ATOM 6169 C CA . ALA A 1 809 ? -21.923 8.513 35.867 1.00 88.62 809 ALA A CA 1
ATOM 6170 C C . ALA A 1 809 ? -23.342 9.030 35.565 1.00 88.62 809 ALA A C 1
ATOM 6172 O O . ALA A 1 809 ? -24.302 8.564 36.169 1.00 88.62 809 ALA A O 1
ATOM 6173 N N . SER A 1 810 ? -23.477 10.007 34.664 1.00 89.50 810 SER A N 1
ATOM 6174 C CA . SER A 1 810 ? -24.765 10.593 34.270 1.00 89.50 810 SER A CA 1
ATOM 6175 C C . SER A 1 810 ? -25.312 10.050 32.947 1.00 89.50 810 SER A C 1
ATOM 6177 O O . SER A 1 810 ? -26.346 10.532 32.490 1.00 89.50 810 SER A O 1
ATOM 6179 N N . GLN A 1 811 ? -24.606 9.120 32.299 1.00 94.25 811 GLN A N 1
ATOM 6180 C CA . GLN A 1 811 ? -24.967 8.586 30.986 1.00 94.25 811 GLN A CA 1
ATOM 6181 C C . GLN A 1 811 ? -25.667 7.237 31.133 1.00 94.25 811 GLN A C 1
ATOM 6183 O O . GLN A 1 811 ? -25.391 6.477 32.059 1.00 94.25 811 GLN A O 1
ATOM 6188 N N . THR A 1 812 ? -26.566 6.924 30.205 1.00 96.50 812 THR A N 1
ATOM 6189 C CA . THR A 1 812 ? -27.173 5.593 30.129 1.00 96.50 812 THR A CA 1
ATOM 6190 C C . THR A 1 812 ? -26.149 4.624 29.543 1.00 96.50 812 THR A C 1
ATOM 6192 O O . THR A 1 812 ? -25.692 4.821 28.415 1.00 96.50 812 THR A O 1
ATOM 6195 N N . VAL A 1 813 ? -25.787 3.575 30.283 1.00 95.69 813 VAL A N 1
ATOM 6196 C CA . VAL A 1 813 ? -24.776 2.596 29.849 1.00 95.69 813 VAL A CA 1
ATOM 6197 C C . VAL A 1 813 ? -25.444 1.253 29.603 1.00 95.69 813 VAL A C 1
ATOM 6199 O O . VAL A 1 813 ? -26.105 0.716 30.488 1.00 95.69 813 VAL A O 1
ATOM 6202 N N . VAL A 1 814 ? -25.242 0.685 28.418 1.00 96.06 814 VAL A N 1
ATOM 6203 C CA . VAL A 1 814 ? -25.703 -0.663 28.071 1.00 96.06 814 VAL A CA 1
ATOM 6204 C C . VAL A 1 814 ? -24.486 -1.515 27.749 1.00 96.06 814 VAL A C 1
ATOM 6206 O O . VAL A 1 814 ? -23.825 -1.294 26.736 1.00 96.06 814 VAL A O 1
ATOM 6209 N N . ALA A 1 815 ? -24.178 -2.481 28.610 1.00 94.00 815 ALA A N 1
ATOM 6210 C CA . ALA A 1 815 ? -22.984 -3.306 28.478 1.00 94.00 815 ALA A CA 1
ATOM 6211 C C . ALA A 1 815 ? -23.328 -4.776 28.259 1.00 94.00 815 ALA A C 1
ATOM 6213 O O . ALA A 1 815 ? -24.004 -5.391 29.078 1.00 94.00 815 ALA A O 1
ATOM 6214 N N . VAL A 1 816 ? -22.823 -5.369 27.184 1.00 92.62 816 VAL A N 1
ATOM 6215 C CA . VAL A 1 816 ? -22.828 -6.818 26.991 1.00 92.62 816 VAL A CA 1
ATOM 6216 C C . VAL A 1 816 ? -21.663 -7.397 27.781 1.00 92.62 816 VAL A C 1
ATOM 6218 O O . VAL A 1 816 ? -20.504 -7.077 27.520 1.00 92.62 816 VAL A O 1
ATOM 6221 N N . VAL A 1 817 ? -21.968 -8.247 28.760 1.00 85.25 817 VAL A N 1
ATOM 6222 C CA . VAL A 1 817 ? -20.960 -8.812 29.663 1.00 85.25 817 VAL A CA 1
ATOM 6223 C C . VAL A 1 817 ? -20.925 -10.334 29.561 1.00 85.25 817 VAL A C 1
ATOM 6225 O O . VAL A 1 817 ? -21.945 -11.016 29.650 1.00 85.25 817 VAL A O 1
ATOM 6228 N N . HIS A 1 818 ? -19.716 -10.866 29.377 1.00 76.50 818 HIS A N 1
ATOM 6229 C CA . HIS A 1 818 ? -19.428 -12.303 29.419 1.00 76.50 818 HIS A CA 1
ATOM 6230 C C . HIS A 1 818 ? -18.789 -12.726 30.749 1.00 76.50 818 HIS A C 1
ATOM 6232 O O . HIS A 1 818 ? -19.027 -13.833 31.229 1.00 76.50 818 HIS A O 1
ATOM 6238 N N . ARG A 1 819 ? -18.026 -11.830 31.390 1.00 72.88 819 ARG A N 1
ATOM 6239 C CA . ARG A 1 819 ? -17.469 -12.041 32.730 1.00 72.88 819 ARG A CA 1
ATOM 6240 C C . ARG A 1 819 ? -18.446 -11.526 33.778 1.00 72.88 819 ARG A C 1
ATOM 6242 O O . ARG A 1 819 ? -18.598 -10.327 33.970 1.00 72.88 819 ARG A O 1
ATOM 6249 N N . LEU A 1 820 ? -19.082 -12.440 34.502 1.00 77.88 820 LEU A N 1
ATOM 6250 C CA . LEU A 1 820 ? -20.098 -12.094 35.501 1.00 77.88 820 LEU A CA 1
ATOM 6251 C C . LEU A 1 820 ? -19.516 -11.533 36.811 1.00 77.88 820 LEU A C 1
ATOM 6253 O O . LEU A 1 820 ? -20.264 -11.192 37.722 1.00 77.88 820 LEU A O 1
ATOM 6257 N N . ARG A 1 821 ? -18.191 -11.381 36.920 1.00 76.38 821 ARG A N 1
ATOM 6258 C CA . ARG A 1 821 ? -17.526 -10.824 38.108 1.00 76.38 821 ARG A CA 1
ATOM 6259 C C . ARG A 1 821 ? -17.914 -9.365 38.367 1.00 76.38 821 ARG A C 1
ATOM 6261 O O . ARG A 1 821 ? -18.154 -8.994 39.515 1.00 76.38 821 ARG A O 1
ATOM 6268 N N . THR A 1 822 ? -17.994 -8.559 37.313 1.00 78.25 822 THR A N 1
ATOM 6269 C CA . THR A 1 822 ? -18.332 -7.127 37.365 1.00 78.25 822 THR A CA 1
ATOM 6270 C C . THR A 1 822 ? -19.841 -6.877 37.351 1.00 78.25 822 THR A C 1
ATOM 6272 O O . THR A 1 822 ? -20.281 -5.739 37.469 1.00 78.25 822 THR A O 1
ATOM 6275 N N . ILE A 1 823 ? -20.672 -7.931 37.316 1.00 86.00 823 ILE A N 1
ATOM 6276 C CA . ILE A 1 823 ? -22.133 -7.800 37.196 1.00 86.00 823 ILE A CA 1
ATOM 6277 C C . ILE A 1 823 ? -22.771 -6.991 38.332 1.00 86.00 823 ILE A C 1
ATOM 6279 O O . ILE A 1 823 ? -23.786 -6.332 38.136 1.00 86.00 823 ILE A O 1
ATOM 6283 N N . ARG A 1 824 ? -22.162 -7.018 39.525 1.00 86.62 824 ARG A N 1
ATOM 6284 C CA . ARG A 1 824 ? -22.651 -6.300 40.712 1.00 86.62 824 ARG A CA 1
ATOM 6285 C C . ARG A 1 824 ? -22.470 -4.781 40.629 1.00 86.62 824 ARG A C 1
ATOM 6287 O O . ARG A 1 824 ? -23.008 -4.080 41.472 1.00 86.62 824 ARG A O 1
ATOM 6294 N N . GLN A 1 825 ? -21.705 -4.284 39.658 1.00 84.62 825 GLN A N 1
ATOM 6295 C CA . GLN A 1 825 ? -21.468 -2.850 39.453 1.00 84.62 825 GLN A CA 1
ATOM 6296 C C . GLN A 1 825 ? -22.559 -2.189 38.596 1.00 84.62 825 GLN A C 1
ATOM 6298 O O . GLN A 1 825 ? -22.585 -0.967 38.474 1.00 84.62 825 GLN A O 1
ATOM 6303 N N . PHE A 1 826 ? -23.459 -2.982 38.010 1.00 90.81 826 PHE A N 1
ATOM 6304 C CA . PHE A 1 826 ? -24.588 -2.496 37.223 1.00 90.81 826 PHE A CA 1
ATOM 6305 C C . PHE A 1 826 ? -25.831 -2.326 38.094 1.00 90.81 826 PHE A C 1
ATOM 6307 O O . PHE A 1 826 ? -26.082 -3.123 38.997 1.00 90.81 826 PHE A O 1
ATOM 6314 N N . ASP A 1 827 ? -26.651 -1.325 37.779 1.00 93.75 827 ASP A N 1
ATOM 6315 C CA . ASP A 1 827 ? -27.910 -1.075 38.486 1.00 93.75 827 ASP A CA 1
ATOM 6316 C C . ASP A 1 827 ? -28.922 -2.203 38.229 1.00 93.75 827 ASP A C 1
ATOM 6318 O O . ASP A 1 827 ? -29.753 -2.537 39.081 1.00 93.75 827 ASP A O 1
ATOM 6322 N N . ARG A 1 828 ? -28.849 -2.803 37.035 1.00 95.00 828 ARG A N 1
ATOM 6323 C CA . ARG A 1 828 ? -29.814 -3.786 36.544 1.00 95.00 828 ARG A CA 1
ATOM 6324 C C . ARG A 1 828 ? -29.190 -4.744 35.536 1.00 95.00 828 ARG A C 1
ATOM 6326 O O . ARG A 1 828 ? -28.292 -4.381 34.780 1.00 95.00 828 ARG A O 1
ATOM 6333 N N . VAL A 1 829 ? -29.701 -5.969 35.501 1.00 94.88 829 VAL A N 1
ATOM 6334 C CA . VAL A 1 829 ? -29.243 -7.040 34.613 1.00 94.88 829 VAL A CA 1
ATOM 6335 C C . VAL A 1 829 ? -30.414 -7.575 33.804 1.00 94.88 829 VAL A C 1
ATOM 6337 O O . VAL A 1 829 ? -31.488 -7.842 34.342 1.00 94.88 829 VAL A O 1
ATOM 6340 N N . VAL A 1 830 ? -30.172 -7.767 32.512 1.00 94.94 830 VAL A N 1
ATOM 6341 C CA . VAL A 1 830 ? -31.098 -8.347 31.545 1.00 94.94 830 VAL A CA 1
ATOM 6342 C C . VAL A 1 830 ? -30.481 -9.625 30.991 1.00 94.94 830 VAL A C 1
ATOM 6344 O O . VAL A 1 830 ? -29.380 -9.601 30.443 1.00 94.94 830 VAL A O 1
ATOM 6347 N N . VAL A 1 831 ? -31.186 -10.749 31.103 1.00 94.25 831 VAL A N 1
ATOM 6348 C CA . VAL A 1 831 ? -30.711 -12.043 30.594 1.00 94.25 831 VAL A CA 1
ATOM 6349 C C . VAL A 1 831 ? -31.441 -12.394 29.303 1.00 94.25 831 VAL A C 1
ATOM 6351 O O . VAL A 1 831 ? -32.665 -12.557 29.286 1.00 94.25 831 VAL A O 1
ATOM 6354 N N . LEU A 1 832 ? -30.675 -12.537 28.221 1.00 93.50 832 LEU A N 1
ATOM 6355 C CA . LEU A 1 832 ? -31.145 -13.009 26.925 1.00 93.50 832 LEU A CA 1
ATOM 6356 C C . LEU A 1 832 ? -30.831 -14.493 26.736 1.00 93.50 832 LEU A C 1
ATOM 6358 O O . LEU A 1 832 ? -29.687 -14.931 26.882 1.00 93.50 832 LEU A O 1
ATOM 6362 N N . GLN A 1 833 ? -31.831 -15.259 26.310 1.00 92.00 833 GLN A N 1
ATOM 6363 C CA . GLN A 1 833 ? -31.687 -16.666 25.949 1.00 92.00 833 GLN A CA 1
ATOM 6364 C C . GLN A 1 833 ? -32.465 -16.946 24.665 1.00 92.00 833 GLN A C 1
ATOM 6366 O O . GLN A 1 833 ? -33.658 -16.663 24.583 1.00 92.00 833 GLN A O 1
ATOM 6371 N N . GLN A 1 834 ? -31.787 -17.504 23.655 1.00 89.44 834 GLN A N 1
ATOM 6372 C CA . GLN A 1 834 ? -32.395 -17.860 22.362 1.00 89.44 834 GLN A CA 1
ATOM 6373 C C . GLN A 1 834 ? -33.211 -16.711 21.730 1.00 89.44 834 GLN A C 1
ATOM 6375 O O . GLN A 1 834 ? -34.319 -16.918 21.233 1.00 89.44 834 GLN A O 1
ATOM 6380 N N . GLY A 1 835 ? -32.685 -15.483 21.785 1.00 90.38 835 GLY A N 1
ATOM 6381 C CA . GLY A 1 835 ? -33.337 -14.307 21.215 1.00 90.38 835 GLY A CA 1
ATOM 6382 C C . GLY A 1 835 ? -34.514 -13.765 22.027 1.00 90.38 835 GLY A C 1
ATOM 6383 O O . GLY A 1 835 ? -35.237 -12.916 21.519 1.00 90.38 835 GLY A O 1
ATOM 6384 N N . ARG A 1 836 ? -34.737 -14.234 23.261 1.00 93.75 836 ARG A N 1
ATOM 6385 C CA . ARG A 1 836 ? -35.809 -13.766 24.154 1.00 93.75 836 ARG A CA 1
ATOM 6386 C C . ARG A 1 836 ? -35.239 -13.200 25.444 1.00 93.75 836 ARG A C 1
ATOM 6388 O O . ARG A 1 836 ? -34.238 -13.700 25.951 1.00 93.75 836 ARG A O 1
ATOM 6395 N N . LEU A 1 837 ? -35.914 -12.196 25.993 1.00 94.44 837 LEU A N 1
ATOM 6396 C CA . LEU A 1 837 ? -35.643 -11.675 27.329 1.00 94.44 837 LEU A CA 1
ATOM 6397 C C . LEU A 1 837 ? -36.313 -12.587 28.357 1.00 94.44 837 LEU A C 1
ATOM 6399 O O . LEU A 1 837 ? -37.534 -12.738 28.347 1.00 94.44 837 LEU A O 1
ATOM 6403 N N . VAL A 1 838 ? -35.502 -13.223 29.203 1.00 93.75 838 VAL A N 1
ATOM 6404 C CA . VAL A 1 838 ? -35.960 -14.216 30.190 1.00 93.75 838 VAL A CA 1
ATOM 6405 C C . VAL A 1 838 ? -35.970 -13.640 31.599 1.00 93.75 838 VAL A C 1
ATOM 6407 O O . VAL A 1 838 ? -36.897 -13.912 32.359 1.00 93.75 838 VAL A O 1
ATOM 6410 N N . GLU A 1 839 ? -34.976 -12.819 31.942 1.00 93.12 839 GLU A N 1
ATOM 6411 C CA . GLU A 1 839 ? -34.871 -12.200 33.264 1.00 93.12 839 GLU A CA 1
ATOM 6412 C C . GLU A 1 839 ? -34.492 -10.733 33.172 1.00 93.12 839 GLU A C 1
ATOM 6414 O O . GLU A 1 839 ? -33.807 -10.304 32.243 1.00 93.12 839 GLU A O 1
ATOM 6419 N N . ASP A 1 840 ? -34.959 -9.987 34.165 1.00 94.12 840 ASP A N 1
ATOM 6420 C CA . ASP A 1 840 ? -34.829 -8.547 34.256 1.00 94.12 840 ASP A CA 1
ATOM 6421 C C . ASP A 1 840 ? -34.982 -8.132 35.728 1.00 94.12 840 ASP A C 1
ATOM 6423 O O . ASP A 1 840 ? -36.039 -8.353 36.323 1.00 94.12 840 ASP A O 1
ATOM 6427 N N . GLY A 1 841 ? -33.918 -7.612 36.340 1.00 93.00 841 GLY A N 1
ATOM 6428 C CA . GLY A 1 841 ? -33.904 -7.265 37.765 1.00 93.00 841 GLY A CA 1
ATOM 6429 C C . GLY A 1 841 ? -32.545 -6.766 38.252 1.00 93.00 841 GLY A C 1
ATOM 6430 O O . GLY A 1 841 ? -31.600 -6.656 37.470 1.00 93.00 841 GLY A O 1
ATOM 6431 N N . SER A 1 842 ? -32.429 -6.449 39.544 1.00 93.81 842 SER A N 1
ATOM 6432 C CA . SER A 1 842 ? -31.135 -6.061 40.122 1.00 93.81 842 SER A CA 1
ATOM 6433 C C . SER A 1 842 ? -30.198 -7.275 40.230 1.00 93.81 842 SER A C 1
ATOM 6435 O O . SER A 1 842 ? -30.676 -8.402 40.414 1.00 93.81 842 SER A O 1
ATOM 6437 N N . PRO A 1 843 ? -28.865 -7.085 40.158 1.00 91.81 843 PRO A N 1
ATOM 6438 C CA . PRO A 1 843 ? -27.921 -8.193 40.290 1.00 91.81 843 PRO A CA 1
ATOM 6439 C C . PRO A 1 843 ? -28.131 -8.998 41.580 1.00 91.81 843 PRO A C 1
ATOM 6441 O O . PRO A 1 843 ? -28.124 -10.225 41.551 1.00 91.81 843 PRO A O 1
ATOM 6444 N N . GLU A 1 844 ? -28.358 -8.326 42.712 1.00 90.38 844 GLU A N 1
ATOM 6445 C CA . GLU A 1 844 ? -28.556 -8.989 44.007 1.00 90.38 844 GLU A CA 1
ATOM 6446 C C . GLU A 1 844 ? -29.846 -9.813 44.053 1.00 90.38 844 GLU A C 1
ATOM 6448 O O . GLU A 1 844 ? -29.846 -10.922 44.583 1.00 90.38 844 GLU A O 1
ATOM 6453 N N . GLU A 1 845 ? -30.942 -9.309 43.482 1.00 91.75 845 GLU A N 1
ATOM 6454 C CA . GLU A 1 845 ? -32.213 -10.038 43.442 1.00 91.75 845 GLU A CA 1
ATOM 6455 C C . GLU A 1 845 ? -32.093 -11.315 42.605 1.00 91.75 845 GLU A C 1
ATOM 6457 O O . GLU A 1 845 ? -32.548 -12.385 43.018 1.00 91.75 845 GLU A O 1
ATOM 6462 N N . LEU A 1 846 ? -31.462 -11.207 41.435 1.00 89.94 846 LEU A N 1
ATOM 6463 C CA . LEU A 1 846 ? -31.307 -12.324 40.511 1.00 89.94 846 LEU A CA 1
ATOM 6464 C C . LEU A 1 846 ? -30.301 -13.359 41.030 1.00 89.94 846 LEU A C 1
ATOM 6466 O O . LEU A 1 846 ? -30.545 -14.554 40.890 1.00 89.94 846 LEU A O 1
ATOM 6470 N N . LEU A 1 847 ? -29.210 -12.941 41.676 1.00 88.50 847 LEU A N 1
ATOM 6471 C CA . LEU A 1 847 ? -28.217 -13.865 42.239 1.00 88.50 847 LEU A CA 1
ATOM 6472 C C . LEU A 1 847 ? -28.717 -14.607 43.489 1.00 88.50 847 LEU A C 1
ATOM 6474 O O . LEU A 1 847 ? -28.272 -15.721 43.745 1.00 88.50 847 LEU A O 1
ATOM 6478 N N . ASN A 1 848 ? -29.646 -14.023 44.253 1.00 86.81 848 ASN A N 1
ATOM 6479 C CA . ASN A 1 848 ? -30.171 -14.619 45.489 1.00 86.81 848 ASN A CA 1
ATOM 6480 C C . ASN A 1 848 ? -31.327 -15.615 45.273 1.00 86.81 848 ASN A C 1
ATOM 6482 O O . ASN A 1 848 ? -31.842 -16.176 46.243 1.00 86.81 848 ASN A O 1
ATOM 6486 N N . ARG A 1 849 ? -31.752 -15.842 44.026 1.00 88.81 849 ARG A N 1
ATOM 6487 C CA . ARG A 1 849 ? -32.798 -16.811 43.667 1.00 88.81 849 ARG A CA 1
ATOM 6488 C C . ARG A 1 849 ? -32.267 -17.833 42.660 1.00 88.81 849 ARG A C 1
ATOM 6490 O O . ARG A 1 849 ? -31.243 -17.606 42.019 1.00 88.81 849 ARG A O 1
ATOM 6497 N N . ASP A 1 850 ? -32.972 -18.949 42.508 1.00 84.56 850 ASP A N 1
ATOM 6498 C CA . ASP A 1 850 ? -32.689 -19.923 41.447 1.00 84.56 850 ASP A CA 1
ATOM 6499 C C . ASP A 1 850 ? -33.134 -19.321 40.102 1.00 84.56 850 ASP A C 1
ATOM 6501 O O . ASP A 1 850 ? -34.324 -19.283 39.786 1.00 84.56 850 ASP A O 1
ATOM 6505 N N . SER A 1 851 ? -32.191 -18.702 39.391 1.00 86.88 851 SER A N 1
ATOM 6506 C CA . SER A 1 851 ? -32.405 -17.826 38.239 1.00 86.88 851 SER A CA 1
ATOM 6507 C C . SER A 1 851 ? -31.463 -18.217 37.104 1.00 86.88 851 SER A C 1
ATOM 6509 O O . SER A 1 851 ? -30.430 -18.858 37.314 1.00 86.88 851 SER A O 1
ATOM 6511 N N . ALA A 1 852 ? -31.792 -17.815 35.879 1.00 85.44 852 ALA A N 1
ATOM 6512 C CA . ALA A 1 852 ? -30.892 -17.992 34.746 1.00 85.44 852 ALA A CA 1
ATOM 6513 C C . ALA A 1 852 ? -29.555 -17.267 34.986 1.00 85.44 852 ALA A C 1
ATOM 6515 O O . ALA A 1 852 ? -28.502 -17.802 34.634 1.00 85.44 852 ALA A O 1
ATOM 6516 N N . LEU A 1 853 ? -29.572 -16.092 35.631 1.00 86.88 853 LEU A N 1
ATOM 6517 C CA . LEU A 1 853 ? -28.347 -15.387 36.008 1.00 86.88 853 LEU A CA 1
ATOM 6518 C C . LEU A 1 853 ? -27.520 -16.150 37.050 1.00 86.88 853 LEU A C 1
ATOM 6520 O O . LEU A 1 853 ? -26.309 -16.250 36.877 1.00 86.88 853 LEU A O 1
ATOM 6524 N N . SER A 1 854 ? -28.127 -16.675 38.120 1.00 86.25 854 SER A N 1
ATOM 6525 C CA . SER A 1 854 ? -27.387 -17.389 39.172 1.00 86.25 854 SER A CA 1
ATOM 6526 C C . SER A 1 854 ? -26.806 -18.700 38.650 1.00 86.25 854 SER A C 1
ATOM 6528 O O . SER A 1 854 ? -25.652 -19.011 38.945 1.00 86.25 854 SER A O 1
ATOM 6530 N N . ALA A 1 855 ? -27.529 -19.403 37.774 1.00 85.75 855 ALA A N 1
ATOM 6531 C CA . ALA A 1 855 ? -27.009 -20.566 37.061 1.00 85.75 855 ALA A CA 1
ATOM 6532 C C . ALA A 1 855 ? -25.782 -20.218 36.196 1.00 85.75 855 ALA A C 1
ATOM 6534 O O . ALA A 1 855 ? -24.771 -20.919 36.258 1.00 85.75 855 ALA A O 1
ATOM 6535 N N . LEU A 1 856 ? -25.832 -19.117 35.432 1.00 83.94 856 LEU A N 1
ATOM 6536 C CA . LEU A 1 856 ? -24.688 -18.642 34.642 1.00 83.94 856 LEU A CA 1
ATOM 6537 C C . LEU A 1 856 ? -23.519 -18.192 35.535 1.00 83.94 856 LEU A C 1
ATOM 6539 O O . LEU A 1 856 ? -22.365 -18.493 35.233 1.00 83.94 856 LEU A O 1
ATOM 6543 N N . TYR A 1 857 ? -23.811 -17.512 36.646 1.00 84.56 857 TYR A N 1
ATOM 6544 C CA . TYR A 1 857 ? -22.818 -17.016 37.600 1.00 84.56 857 TYR A CA 1
ATOM 6545 C C . TYR A 1 857 ? -22.049 -18.173 38.248 1.00 84.56 857 TYR A C 1
ATOM 6547 O O . TYR A 1 857 ? -20.820 -18.200 38.198 1.00 84.56 857 TYR A O 1
ATOM 6555 N N . HIS A 1 858 ? -22.755 -19.182 38.764 1.00 81.94 858 HIS A N 1
ATOM 6556 C CA . HIS A 1 858 ? -22.130 -20.367 39.353 1.00 81.94 858 HIS A CA 1
ATOM 6557 C C . HIS A 1 858 ? -21.377 -21.217 38.328 1.00 81.94 858 HIS A C 1
ATOM 6559 O O . HIS A 1 858 ? -20.299 -21.719 38.642 1.00 81.94 858 HIS A O 1
ATOM 6565 N N . ALA A 1 859 ? -21.894 -21.341 37.099 1.00 78.12 859 ALA A N 1
ATOM 6566 C CA . ALA A 1 859 ? -21.171 -22.011 36.021 1.00 78.12 859 ALA A CA 1
ATOM 6567 C C . ALA A 1 859 ? -19.826 -21.317 35.743 1.00 78.12 859 ALA A C 1
ATOM 6569 O O . ALA A 1 859 ? -18.801 -21.993 35.679 1.00 78.12 859 ALA A O 1
ATOM 6570 N N . SER A 1 860 ? -19.814 -19.978 35.690 1.00 71.94 860 SER A N 1
ATOM 6571 C CA . SER A 1 860 ? -18.596 -19.189 35.451 1.00 71.94 860 SER A CA 1
ATOM 6572 C C . SER A 1 860 ? -17.569 -19.235 36.593 1.00 71.94 860 SER A C 1
ATOM 6574 O O . SER A 1 860 ? -16.378 -19.084 36.341 1.00 71.94 860 SER A O 1
ATOM 6576 N N . GLU A 1 861 ? -17.989 -19.476 37.843 1.00 67.88 861 GLU A N 1
ATOM 6577 C CA . GLU A 1 861 ? -17.068 -19.677 38.978 1.00 67.88 861 GLU A CA 1
ATOM 6578 C C . GLU A 1 861 ? -16.500 -21.108 39.048 1.00 67.88 861 GLU A C 1
ATOM 6580 O O . GLU A 1 861 ? -15.488 -21.333 39.712 1.00 67.88 861 GLU A O 1
ATOM 6585 N N . SER A 1 862 ? -17.140 -22.077 38.383 1.00 55.69 862 SER A N 1
ATOM 6586 C CA . SER A 1 862 ? -16.784 -23.502 38.457 1.00 55.69 862 SER A CA 1
ATOM 6587 C C . SER A 1 862 ? -15.780 -23.986 37.399 1.00 55.69 862 SER A C 1
ATOM 6589 O O . SER A 1 862 ? -15.285 -25.108 37.514 1.00 55.69 862 SER A O 1
ATOM 6591 N N . GLU A 1 863 ? -15.449 -23.168 36.393 1.00 43.38 863 GLU A N 1
ATOM 6592 C CA . GLU A 1 863 ? -14.412 -23.493 35.403 1.00 43.38 863 GLU A CA 1
ATOM 6593 C C . GLU A 1 863 ? -12.999 -23.340 36.012 1.00 43.38 863 GLU A C 1
ATOM 6595 O O . GLU A 1 863 ? -12.644 -22.255 36.483 1.00 43.38 863 GLU A O 1
ATOM 6600 N N . PRO A 1 864 ? -12.164 -24.402 36.037 1.00 36.47 864 PRO A N 1
ATOM 6601 C CA . PRO A 1 864 ? -10.774 -24.283 36.462 1.00 36.47 864 PRO A CA 1
ATOM 6602 C C . PRO A 1 864 ? -9.973 -23.495 35.414 1.00 36.47 864 PRO A C 1
ATOM 6604 O O . PRO A 1 864 ? -10.052 -23.796 34.224 1.00 36.47 864 PRO A O 1
ATOM 6607 N N . ARG A 1 865 ? -9.227 -22.487 35.886 1.00 35.50 865 ARG A N 1
ATOM 6608 C CA . ARG A 1 865 ? -8.356 -21.612 35.081 1.00 35.50 865 ARG A CA 1
ATOM 6609 C C . ARG A 1 865 ? -7.239 -22.348 34.360 1.00 35.50 865 ARG A C 1
ATOM 6611 O O . ARG A 1 865 ? -6.651 -23.260 34.987 1.00 35.50 865 ARG A O 1
#

pLDDT: mean 72.93, std 23.25, range [21.81, 97.38]

Radius of gyration: 37.53 Å; chains: 1; bounding box: 86×102×115 Å

Sequence (865 aa):
MKTITHAGLFFSLAILATTARAVSLPLPLRTAYQFSLPTYLNNLFIRPNGDIYVTTVWPNASIYSISAPNSDHPVMTLIHTFDDINATTAIVETRPNVLAFLGGSQSSLGVGINGTFGVWELDLRPTLDGKGGKPAIQELVRIPDGGLLAGIRALPDDPSIVLVSDSTVGVVWRVDTLTREYELGLQDSDMVGPVWGATQFGINAVQIRKGYLYWSNSYLASIYRMAITPDGYAAPGAKSEPVAAMRGIYLDNFCFSPDEDDDTIWAATNADNRLAAISPDGTVTYVAGEPDQMTLAGSVAPAFGTLPGDTKTLYIATSGGLVFPINGTVVEGGKLCVCCYDIFQLVHESGTAIYAHIESMTSELEETFHIITQLDAIKRQWQWTPYQTYRYVHVNELKSEIESKEPTKDEGNFCVNGWQRRGQSQTPLAPGQGSRFDRNSLARRIASPVAEGTVDPVETKRPLQVEILVGDDGVPRLVSGPGGALLDDVGILQGIEWQRLNLLLVHAVEQVVGHADQLQKPAYVLACIQQWLSLVLGLVTAGVAVLVIVLGTQLPSQVSPGTIGVSLNMVLGFSQSLKLVMRYWTQLETCIGSVARIRTFVHECPSELREVRGLALAPEWPSKGEIAIRNISVAYHGIRTSLALQDIRLSIRPGEKVAICGGSGSGKTTLLLALLQLVDVHSGCIQIDGRDLSGIPVADVASRISVVPQEP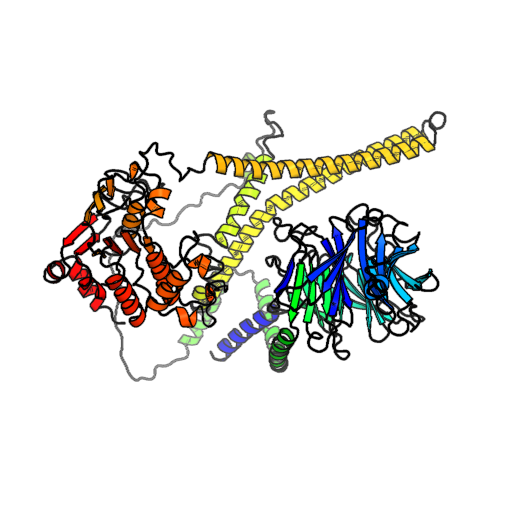FLMPGSLRFTLDPTGETTDEDMEAALRAARLWDRLCPDGDLDACVAVSSLSMCESQILCLTRALLQRRSILLLDEALSNVDYQTEDLMQHLIDRHFASQTVVAVVHRLRTIRQFDRVVVLQQGRLVEDGSPEELLNRDSALSALYHASESEPR

InterPro domains:
  IPR003439 ABC transporter-like, ATP-binding domain [PF00005] (645-789)
  IPR003439 ABC transporter-like, ATP-binding domain [PS50893] (629-859)
  IPR003593 AAA+ ATPase domain [SM00382] (654-836)
  IPR011042 Six-bladed beta-propeller, TolB-like [G3DSA:2.120.10.30] (25-341)
  IPR027417 P-loop containing nucleoside triphosphate hydrolase [G3DSA:3.40.50.300] (618-865)
  IPR027417 P-loop containing nucleoside triphosphate hydrolase [SSF52540] (620-858)
  IPR036640 ABC transporter type 1, transmembrane domain superfamily [G3DSA:1.20.1560.10] (505-607)
  IPR036640 ABC transporter type 1, transmembrane domain superfamily [SSF90123] (495-608)
  IPR050173 ATP-binding cassette transporter C-like [PTHR24223] (513-858)